Protein AF-0000000069873835 (afdb_homodimer)

Solvent-accessible surface area (backbone atoms only — not comparable to full-atom values): 43179 Å² total; per-residue (Å²): 138,80,84,79,80,76,78,79,78,77,80,77,77,73,76,73,70,79,76,79,77,71,74,72,78,64,67,72,75,80,59,67,90,77,70,44,75,38,48,51,49,34,53,48,50,49,46,29,44,56,59,53,70,48,61,69,36,42,72,52,61,71,57,45,18,66,47,66,53,39,55,59,66,44,43,52,54,20,49,53,50,37,32,75,71,46,34,29,45,75,79,47,94,98,48,64,28,38,58,67,52,55,75,76,68,73,68,68,65,61,78,65,74,54,48,24,38,30,36,38,27,37,47,55,74,77,66,52,52,54,67,56,50,50,43,49,52,54,45,36,53,35,33,42,67,72,53,26,44,70,39,81,40,75,36,58,64,48,79,44,87,80,47,60,68,60,48,52,50,50,46,63,74,48,75,44,66,30,35,36,37,32,69,57,39,68,68,57,46,36,49,38,51,77,67,68,51,57,56,36,25,52,29,59,55,47,84,88,44,60,48,39,20,42,32,66,42,36,30,61,50,30,22,50,51,48,49,55,44,38,76,32,39,47,36,26,39,29,41,38,37,66,71,62,87,39,57,53,54,52,35,25,52,49,18,40,65,66,52,84,56,89,79,51,45,79,42,78,42,67,33,52,84,48,25,68,56,28,45,51,50,57,60,68,54,39,48,79,80,69,55,44,41,34,40,34,26,62,40,62,54,52,42,44,27,51,42,24,36,29,7,52,67,45,38,31,52,18,83,61,34,16,43,37,28,66,39,72,50,69,66,53,65,17,29,35,50,40,54,21,24,22,41,65,60,60,68,62,51,41,32,51,50,50,52,47,51,53,28,53,73,68,70,44,88,67,74,67,43,71,42,80,54,44,81,42,86,48,52,14,59,55,72,46,87,69,74,73,76,80,75,74,76,81,128,134,80,81,77,78,77,74,76,78,76,76,74,74,73,73,72,70,79,76,79,78,73,73,73,74,65,68,72,74,81,60,67,90,76,71,44,75,38,50,51,49,35,53,49,50,49,48,30,44,58,60,52,71,48,63,71,35,42,73,53,61,70,57,45,18,65,48,66,53,40,54,60,68,43,44,52,53,20,50,53,49,36,31,73,70,46,35,29,45,74,80,49,95,98,48,65,27,38,60,69,52,56,76,76,68,74,67,68,66,61,80,64,73,54,48,24,38,31,36,38,27,37,47,55,74,76,66,52,52,53,66,55,50,48,42,49,51,53,46,37,54,36,33,42,68,73,52,27,42,70,41,82,41,76,36,58,62,49,80,46,88,80,48,60,69,60,48,52,52,49,45,62,75,47,75,45,68,30,35,37,37,33,69,57,38,67,67,59,47,36,50,37,51,76,68,67,50,56,55,36,26,52,29,59,55,46,84,88,44,60,49,38,21,42,33,65,44,36,30,62,50,31,23,49,51,49,48,55,44,37,74,30,39,48,37,26,38,31,41,36,37,66,70,63,88,40,59,53,54,52,34,25,52,50,19,37,65,65,53,84,58,89,80,52,44,82,42,78,41,69,33,53,86,48,25,68,57,26,44,50,49,57,61,68,55,39,47,81,78,69,54,44,41,34,41,32,25,62,41,61,53,52,41,43,25,50,42,23,36,29,8,51,66,44,40,29,51,19,84,61,35,17,41,38,28,64,38,70,50,70,68,53,66,18,28,34,50,41,54,21,24,21,44,66,62,59,68,63,52,40,32,50,50,50,52,46,50,51,28,52,72,67,69,43,88,66,73,68,44,69,42,78,55,45,82,42,87,49,53,14,60,55,73,46,86,68,74,75,77,80,75,74,74,81,125

Secondary structure (DSSP, 8-state):
--------------------------------SSS-HHHHHHHHHHHHHHTT-S-SEEPPHHHHHHHHT--HHHHHHHHHHHHHHTSBPPPBTTBPEEB-----S---------EEEEEEESS-GGGS-HHHHHHHHHHHHHHHHTTEEEEEEE-GGGGSS--HHHHHHHHHHS--SEEEEES--HHHHHHHHHTT--EEEESPPPTTT---EEEE-HHHHHHHHHHHHHHTT--EEEEEEESS--HHHHHHHHHHHH---TT-EEEEEEE-SSHHHHHHHHHHT-HHHHT--EEEESSHHHHHHHHHHHHHTT--TTTT-EEEESS--GGGGG-SSPPEEEE--HHHHHHHHHHHHHHHHTT-----EEE-PEEE--SS-----S---------/--------------------------------SSS-HHHHHHHHHHHHHHTT-S-SEEPPHHHHHHHHT--HHHHHHHHHHHHHTTSBPPPBTTBPEEB-----S---------EEEEEEESS-GGGS-HHHHHHHHHHHHHHHHTTEEEEEEE-GGGGSS--HHHHHHHHHHS--SEEEEES--HHHHHHHHHTT--EEEESPPPTTT---EEEE-HHHHHHHHHHHHHHTT--EEEEEEESS--HHHHHHHHHHHH---TT-EEEEEEE-SSHHHHHHHHHHTTHHHHT--EEEESSHHHHHHHHHHHHHTT--TTTT-EEEESS--GGGGG-SSPPEEEE--HHHHHHHHHHHHHHHHTT-----EEE-PEEE--SS-----S---------

pLDDT: mean 78.33, std 22.1, range [21.28, 98.62]

Organism: Akkermansia muciniphila (strain ATCC BAA-835 / DSM 22959 / JCM 33894 / BCRC 81048 / CCUG 64013 / CIP 107961 / Muc) (NCBI:txid349741)

InterPro domains:
  IPR000524 Transcription regulator HTH, GntR [PF00392] (39-90)
  IPR000524 Transcription regulator HTH, GntR [PR00035] (58-72)
  IPR000524 Transcription regulator HTH, GntR [PR00035] (72-88)
  IPR028082 Periplasmic binding protein-like I [SSF53822] (176-373)
  IPR036388 Winged helix-like DNA-binding domain superfamily [G3DSA:1.10.10.10] (29-95)
  IPR036390 Winged helix DNA-binding domain superfamily [SSF46785] (30-90)
  IPR046335 Transcriptional regulator LacI/GalR-like, sensor domain [PF13377] (227-380)

Nearest PDB structures (foldseek):
  4o5a-assembly1_A-2  TM=8.255E-01  e=2.303E-15  Bifidobacterium animalis subsp. lactis DSM 10140
  3jvd-assembly1_A  TM=8.098E-01  e=5.690E-13  Corynebacterium glutamicum
  3jvd-assembly1_B  TM=7.784E-01  e=2.791E-12  Corynebacterium glutamicum
  3k9c-assembly1_A  TM=7.942E-01  e=1.719E-11  Rhodococcus jostii RHA1
  4rkr-assembly2_C  TM=7.669E-01  e=8.432E-11  Arthrobacter sp. FB24

Sequence (790 aa):
MLPKNAERKKHNRQDRLPSEVTRKYDSPMDTQPGETAQSRTVAKLKHRLRSGQFINAMPGERELSKALAAGRGTIRKALAQLQEEGFIAAPDKNRARKIIRTSTSPVQPLPLLEKRVCFLSSVPIRDIPQSIWVELYQLEKALRIEGMALQLVEATWAEKNNPDMRLEKLETEHPGSCWILYRTTEEVQLWFKRKSIPCLVRGVSYPSSNLPYLDTHWEVLAGHAAGYLYQKGHRRIALCIPDSKLRGNRLMEQGFLSFQGEHYTPYVIRMPSDAIKAAQELNRIDLADTGITALISTRSRMLISIISWAATMAKSIPEEISLLSLVHEPYLNHVTPPITSYRSPAEKTTRRLIRMIEALLEHRRISNSLILPELCPGQSISTLNSPPPAFESIKMLPKNAERKKHNRQDRLPSEVTRKYDSPMDTQPGETAQSRTVAKLKHRLRSGQFINAMPGERELSKALAAGRGTIRKALAQLQEEGFIAAPDKNRARKIIRTSTSPVQPLPLLEKRVCFLSSVPIRDIPQSIWVELYQLEKALRIEGMALQLVEATWAEKNNPDMRLEKLETEHPGSCWILYRTTEEVQLWFKRKSIPCLVRGVSYPSSNLPYLDTHWEVLAGHAAGYLYQKGHRRIALCIPDSKLRGNRLMEQGFLSFQGEHYTPYVIRMPSDAIKAAQELNRIDLADTGITALISTRSRMLISIISWAATMAKSIPEEISLLSLVHEPYLNHVTPPITSYRSPAEKTTRRLIRMIEALLEHRRISNSLILPELCPGQSISTLNSPPPAFESIK

Radius of gyration: 30.79 Å; Cα contacts (8 Å, |Δi|>4): 1351; chains: 2; bounding box: 125×90×94 Å

Foldseek 3Di:
DDDDPPDPPPPPPPPPPPDPPPPCVVPPPPPPPPQPLLNVLLVLVLLCLLVCVDPQFDDDLVVSCLLQLHDSVSSVSSVVVCCVVPQWPPDDPPDGIGGGDNDPPPPPPPPLPAAEEEEEDLDPPVPPAPLVVVLVVSLQSNSVSVSHHYHYDYNVCQLDPDCQVVVVVVCVVPVHLEYEAEQGDQNVLQNCQVVVGQYEYAADHDPNNPHAYEEAQQLQLLLVVLVVQVVLQFQEEEEEAEPGPGPSRVSNVNSNVPHDDDSHDYHYQHAYPDLVRRLVSVVVPVCVVRVHQEYEYADPSSVVSVVVSCVVVVHDFNPRYAYEYAEDGPVLCVDPQRHWYWYWPSSNSSSLVSVQVVCSSVVHDDHHYHTYTDTDDTRRHHRDDDNPPPPPPDD/DDPDDPPPPPPVPPVPPPDPPPPCVVPPPPPPPPQPLLNVLLVLVLLCLLVCVDPFFDDDLVVSCLLQLHDSVSSVSSVVVCCVVPQWPPDDPPDGIGGGDNDPPPPPPPVLPAAEEEEEDLDPPVPPAPLVVVLVVSLQSNSVSVSHHYHYDYNVCQLDPDCQVVVVVVCVVPVHLEYEAEQGDQNVLQNCQVVVGQYEYAADHDPNNPHAYEEAQQLQLLLVVLVVQVVLQFQEEEEEAEPGPGPSRVSNVNSNVPHDDDSHDYHYQHAYPDLVRRLVSVVVPVCVVRVHQEYEYADPSSVVSVVVSCVVVVHDFNPRYAYEYAEDGPVLCVDPQRHWYWYWPSSNSSSLVSVQVVCSSVVHDHHHYHTYTDTDDTRRHHRDDDNPPPPDPPD

Structure (mmCIF, N/CA/C/O backbone):
data_AF-0000000069873835-model_v1
#
loop_
_entity.id
_entity.type
_entity.pdbx_description
1 polymer 'Regulatory protein GntR HTH'
#
loop_
_atom_site.group_PDB
_atom_site.id
_atom_site.type_symbol
_atom_site.label_atom_id
_atom_site.label_alt_id
_atom_site.label_comp_id
_atom_site.label_asym_id
_atom_site.label_entity_id
_atom_site.label_seq_id
_atom_site.pdbx_PDB_ins_code
_atom_site.Cartn_x
_atom_site.Cartn_y
_atom_site.Cartn_z
_atom_site.occupancy
_atom_site.B_iso_or_equiv
_atom_site.auth_seq_id
_atom_site.auth_comp_id
_atom_site.auth_asym_id
_atom_site.auth_atom_id
_atom_site.pdbx_PDB_model_num
ATOM 1 N N . MET A 1 1 ? 71.188 -49.031 25.016 1 23.8 1 MET A N 1
ATOM 2 C CA . MET A 1 1 ? 71.062 -47.719 25.672 1 23.8 1 MET A CA 1
ATOM 3 C C . MET A 1 1 ? 70.125 -46.812 24.859 1 23.8 1 MET A C 1
ATOM 5 O O . MET A 1 1 ? 70.438 -46.406 23.75 1 23.8 1 MET A O 1
ATOM 9 N N . LEU A 1 2 ? 68.875 -46.969 24.922 1 25.88 2 LEU A N 1
ATOM 10 C CA . LEU A 1 2 ? 67.688 -46.781 24.078 1 25.88 2 LEU A CA 1
ATOM 11 C C . LEU A 1 2 ? 67.312 -45.281 24 1 25.88 2 LEU A C 1
ATOM 13 O O . LEU A 1 2 ? 67.312 -44.594 25.016 1 25.88 2 LEU A O 1
ATOM 17 N N . PRO A 1 3 ? 67.5 -44.688 22.797 1 26.17 3 PRO A N 1
ATOM 18 C CA . PRO A 1 3 ? 67.438 -43.25 22.516 1 26.17 3 PRO A CA 1
ATOM 19 C C . PRO A 1 3 ? 66.125 -42.625 23.016 1 26.17 3 PRO A C 1
ATOM 21 O O . PRO A 1 3 ? 65.125 -43.344 23.141 1 26.17 3 PRO A O 1
ATOM 24 N N . LYS A 1 4 ? 66.188 -41.531 23.781 1 25.17 4 LYS A N 1
ATOM 25 C CA . LYS A 1 4 ? 65.375 -40.656 24.641 1 25.17 4 LYS A CA 1
ATOM 26 C C . LYS A 1 4 ? 64.25 -40.031 23.859 1 25.17 4 LYS A C 1
ATOM 28 O O . LYS A 1 4 ? 64.5 -39.438 22.797 1 25.17 4 LYS A O 1
ATOM 33 N N . ASN A 1 5 ? 63.062 -40.562 23.906 1 21.28 5 ASN A N 1
ATOM 34 C CA . ASN A 1 5 ? 61.75 -40.344 23.312 1 21.28 5 ASN A CA 1
ATOM 35 C C . ASN A 1 5 ? 61.281 -38.906 23.516 1 21.28 5 ASN A C 1
ATOM 37 O O . ASN A 1 5 ? 61 -38.469 24.641 1 21.28 5 ASN A O 1
ATOM 41 N N . ALA A 1 6 ? 61.969 -37.938 22.844 1 24.22 6 ALA A N 1
ATOM 42 C CA . ALA A 1 6 ? 61.719 -36.531 23 1 24.22 6 ALA A CA 1
ATOM 43 C C . ALA A 1 6 ? 60.25 -36.188 22.812 1 24.22 6 ALA A C 1
ATOM 45 O O . ALA A 1 6 ? 59.656 -36.531 21.797 1 24.22 6 ALA A O 1
ATOM 46 N N . GLU A 1 7 ? 59.5 -36.031 23.828 1 22.53 7 GLU A N 1
ATOM 47 C CA . GLU A 1 7 ? 58.094 -35.719 24.078 1 22.53 7 GLU A CA 1
ATOM 48 C C . GLU A 1 7 ? 57.656 -34.438 23.391 1 22.53 7 GLU A C 1
ATOM 50 O O . GLU A 1 7 ? 58.25 -33.375 23.625 1 22.53 7 GLU A O 1
ATOM 55 N N . ARG A 1 8 ? 57.312 -34.438 22.109 1 22.08 8 ARG A N 1
ATOM 56 C CA . ARG A 1 8 ? 56.875 -33.312 21.281 1 22.08 8 ARG A CA 1
ATOM 57 C C . ARG A 1 8 ? 55.719 -32.562 21.938 1 22.08 8 ARG A C 1
ATOM 59 O O . ARG A 1 8 ? 54.656 -33.125 22.141 1 22.08 8 ARG A O 1
ATOM 66 N N . LYS A 1 9 ? 55.938 -31.625 22.781 1 22.55 9 LYS A N 1
ATOM 67 C CA . LYS A 1 9 ? 55.031 -30.688 23.438 1 22.55 9 LYS A CA 1
ATOM 68 C C . LYS A 1 9 ? 54.188 -29.938 22.422 1 22.55 9 LYS A C 1
ATOM 70 O O . LYS A 1 9 ? 54.688 -29.156 21.625 1 22.55 9 LYS A O 1
ATOM 75 N N . LYS A 1 10 ? 53.25 -30.562 21.703 1 22.41 10 LYS A N 1
ATOM 76 C CA . LYS A 1 10 ? 52.344 -29.922 20.734 1 22.41 10 LYS A CA 1
ATOM 77 C C . LYS A 1 10 ? 51.656 -28.734 21.359 1 22.41 10 LYS A C 1
ATOM 79 O O . LYS A 1 10 ? 50.969 -28.859 22.391 1 22.41 10 LYS A O 1
ATOM 84 N N . HIS A 1 11 ? 52.219 -27.516 21.312 1 22.06 11 HIS A N 1
ATOM 85 C CA . HIS A 1 11 ? 51.688 -26.219 21.719 1 22.06 11 HIS A CA 1
ATOM 86 C C . HIS A 1 11 ? 50.312 -25.969 21.109 1 22.06 11 HIS A C 1
ATOM 88 O O . HIS A 1 11 ? 50.125 -26.078 19.906 1 22.06 11 HIS A O 1
ATOM 94 N N . ASN A 1 12 ? 49.219 -26.344 21.75 1 22.05 12 ASN A N 1
ATOM 95 C CA . ASN A 1 12 ? 47.781 -26.125 21.516 1 22.05 12 ASN A CA 1
ATOM 96 C C . ASN A 1 12 ? 47.5 -24.641 21.266 1 22.05 12 ASN A C 1
ATOM 98 O O . ASN A 1 12 ? 47.375 -23.859 22.219 1 22.05 12 ASN A O 1
ATOM 102 N N . ARG A 1 13 ? 48.156 -23.969 20.312 1 22.58 13 ARG A N 1
ATOM 103 C CA . ARG A 1 13 ? 47.844 -22.547 20.109 1 22.58 13 ARG A CA 1
ATOM 104 C C . ARG A 1 13 ? 46.344 -22.344 19.906 1 22.58 13 ARG A C 1
ATOM 106 O O . ARG A 1 13 ? 45.75 -22.859 18.969 1 22.58 13 ARG A O 1
ATOM 113 N N . GLN A 1 14 ? 45.594 -22.281 20.984 1 22.89 14 GLN A N 1
ATOM 114 C CA . GLN A 1 14 ? 44.219 -21.859 21.062 1 22.89 14 GLN A CA 1
ATOM 115 C C . GLN A 1 14 ? 43.969 -20.578 20.266 1 22.89 14 GLN A C 1
ATOM 117 O O . GLN A 1 14 ? 44.5 -19.516 20.609 1 22.89 14 GLN A O 1
ATOM 122 N N . ASP A 1 15 ? 43.938 -20.609 18.969 1 24.06 15 ASP A N 1
ATOM 123 C CA . ASP A 1 15 ? 43.688 -19.453 18.109 1 24.06 15 ASP A CA 1
ATOM 124 C C . ASP A 1 15 ? 42.5 -18.656 18.609 1 24.06 15 ASP A C 1
ATOM 126 O O . ASP A 1 15 ? 41.375 -19.156 18.641 1 24.06 15 ASP A O 1
ATOM 130 N N . ARG A 1 16 ? 42.656 -17.781 19.641 1 25.89 16 ARG A N 1
ATOM 131 C CA . ARG A 1 16 ? 41.688 -16.812 20.141 1 25.89 16 ARG A CA 1
ATOM 132 C C . ARG A 1 16 ? 41 -16.094 19 1 25.89 16 ARG A C 1
ATOM 134 O O . ARG A 1 16 ? 41.656 -15.469 18.156 1 25.89 16 ARG A O 1
ATOM 141 N N . LEU A 1 17 ? 39.906 -16.688 18.578 1 26.19 17 LEU A N 1
ATOM 142 C CA . LEU A 1 17 ? 39.031 -16.031 17.625 1 26.19 17 LEU A CA 1
ATOM 143 C C . LEU A 1 17 ? 38.906 -14.539 17.938 1 26.19 17 LEU A C 1
ATOM 145 O O . LEU A 1 17 ? 38.75 -14.156 19.094 1 26.19 17 LEU A O 1
ATOM 149 N N . PRO A 1 18 ? 39.5 -13.672 17.031 1 24.95 18 PRO A N 1
ATOM 150 C CA . PRO A 1 18 ? 39.469 -12.242 17.328 1 24.95 18 PRO A CA 1
ATOM 151 C C . PRO A 1 18 ? 38.125 -11.781 17.922 1 24.95 18 PRO A C 1
ATOM 153 O O . PRO A 1 18 ? 37.094 -12.406 17.672 1 24.95 18 PRO A O 1
ATOM 156 N N . SER A 1 19 ? 38.188 -11.102 19.047 1 25.31 19 SER A N 1
ATOM 157 C CA . SER A 1 19 ? 37.219 -10.352 19.844 1 25.31 19 SER A CA 1
ATOM 158 C C . SER A 1 19 ? 36.25 -9.586 18.953 1 25.31 19 SER A C 1
ATOM 160 O O . SER A 1 19 ? 36.625 -9.078 17.891 1 25.31 19 SER A O 1
ATOM 162 N N . GLU A 1 20 ? 35 -9.953 19.016 1 25.39 20 GLU A N 1
ATOM 163 C CA . GLU A 1 20 ? 33.781 -9.391 18.484 1 25.39 20 GLU A CA 1
ATOM 164 C C . GLU A 1 20 ? 33.75 -7.867 18.625 1 25.39 20 GLU A C 1
ATOM 166 O O . GLU A 1 20 ? 33.75 -7.348 19.75 1 25.39 20 GLU A O 1
ATOM 171 N N . VAL A 1 21 ? 34.594 -7.117 17.875 1 24.97 21 VAL A N 1
ATOM 172 C CA . VAL A 1 21 ? 34.531 -5.66 17.938 1 24.97 21 VAL A CA 1
ATOM 173 C C . VAL A 1 21 ? 33.094 -5.199 17.969 1 24.97 21 VAL A C 1
ATOM 175 O O . VAL A 1 21 ? 32.344 -5.41 17 1 24.97 21 VAL A O 1
ATOM 178 N N . THR A 1 22 ? 32.469 -5.148 19.031 1 25.33 22 THR A N 1
ATOM 179 C CA . THR A 1 22 ? 31.25 -4.441 19.375 1 25.33 22 THR A CA 1
ATOM 180 C C . THR A 1 22 ? 31.297 -2.998 18.891 1 25.33 22 THR A C 1
ATOM 182 O O . THR A 1 22 ? 31.891 -2.135 19.531 1 25.33 22 THR A O 1
ATOM 185 N N . ARG A 1 23 ? 31.766 -2.707 17.703 1 25.61 23 ARG A N 1
ATOM 186 C CA . ARG A 1 23 ? 31.719 -1.276 17.422 1 25.61 23 ARG A CA 1
ATOM 187 C C . ARG A 1 23 ? 30.359 -0.695 17.75 1 25.61 23 ARG A C 1
ATOM 189 O O . ARG A 1 23 ? 29.344 -1.109 17.188 1 25.61 23 ARG A O 1
ATOM 196 N N . LYS A 1 24 ? 30.234 -0.211 18.969 1 28.06 24 LYS A N 1
ATOM 197 C CA . LYS A 1 24 ? 29.25 0.738 19.484 1 28.06 24 LYS A CA 1
ATOM 198 C C . LYS A 1 24 ? 29.078 1.917 18.531 1 28.06 24 LYS A C 1
ATOM 200 O O . LYS A 1 24 ? 29.906 2.826 18.5 1 28.06 24 LYS A O 1
ATOM 205 N N . TYR A 1 25 ? 28.906 1.666 17.344 1 26.97 25 TYR A N 1
ATOM 206 C CA . TYR A 1 25 ? 28.641 2.801 16.469 1 26.97 25 TYR A CA 1
ATOM 207 C C . TYR A 1 25 ? 27.578 3.723 17.062 1 26.97 25 TYR A C 1
ATOM 209 O O . TYR A 1 25 ? 26.438 3.75 16.594 1 26.97 25 TYR A O 1
ATOM 217 N N . ASP A 1 26 ? 27.422 3.648 18.391 1 27.84 26 ASP A N 1
ATOM 218 C CA . ASP A 1 26 ? 26.5 4.625 18.984 1 27.84 26 ASP A CA 1
ATOM 219 C C . ASP A 1 26 ? 26.984 6.051 18.719 1 27.84 26 ASP A C 1
ATOM 221 O O . ASP A 1 26 ? 27.812 6.582 19.453 1 27.84 26 ASP A O 1
ATOM 225 N N . SER A 1 27 ? 27.531 6.328 17.609 1 27.83 27 SER A N 1
ATOM 226 C CA . SER A 1 27 ? 28.016 7.703 17.656 1 27.83 27 SER A CA 1
ATOM 227 C C . SER A 1 27 ? 26.953 8.648 18.219 1 27.83 27 SER A C 1
ATOM 229 O O . SER A 1 27 ? 25.781 8.586 17.844 1 27.83 27 SER A O 1
ATOM 231 N N . PRO A 1 28 ? 27.266 9.266 19.328 1 29.06 28 PRO A N 1
ATOM 232 C CA . PRO A 1 28 ? 26.422 10.297 19.953 1 29.06 28 PRO A CA 1
ATOM 233 C C . PRO A 1 28 ? 25.984 11.359 18.953 1 29.06 28 PRO A C 1
ATOM 235 O O . PRO A 1 28 ? 26.766 11.789 18.094 1 29.06 28 PRO A O 1
ATOM 238 N N . MET A 1 29 ? 24.891 11.234 18.344 1 30.59 29 MET A N 1
ATOM 239 C CA . MET A 1 29 ? 24.344 12.375 17.609 1 30.59 29 MET A CA 1
ATOM 240 C C . MET A 1 29 ? 24.828 13.688 18.219 1 30.59 29 MET A C 1
ATOM 242 O O . MET A 1 29 ? 24.625 13.938 19.406 1 30.59 29 MET A O 1
ATOM 246 N N . ASP A 1 30 ? 25.922 14.086 17.859 1 29.19 30 ASP A N 1
ATOM 247 C CA . ASP A 1 30 ? 26.5 15.367 18.25 1 29.19 30 ASP A CA 1
ATOM 248 C C . ASP A 1 30 ? 25.438 16.453 18.344 1 29.19 30 ASP A C 1
ATOM 250 O O . ASP A 1 30 ? 24.844 16.844 17.344 1 29.19 30 ASP A O 1
ATOM 254 N N . THR A 1 31 ? 24.625 16.375 19.469 1 32.31 31 THR A N 1
ATOM 255 C CA . THR A 1 31 ? 23.734 17.406 20 1 32.31 31 THR A CA 1
ATOM 256 C C . THR A 1 31 ? 24.406 18.781 19.969 1 32.31 31 THR A C 1
ATOM 258 O O . THR A 1 31 ? 25.531 18.938 20.453 1 32.31 31 THR A O 1
ATOM 261 N N . GLN A 1 32 ? 24.438 19.484 19 1 31.25 32 GLN A N 1
ATOM 262 C CA . GLN A 1 32 ? 24.969 20.797 19.375 1 31.25 32 GLN A CA 1
ATOM 263 C C . GLN A 1 32 ? 24.734 21.078 20.844 1 31.25 32 GLN A C 1
ATOM 265 O O . GLN A 1 32 ? 23.797 20.547 21.453 1 31.25 32 GLN A O 1
ATOM 270 N N . PRO A 1 33 ? 25.656 21.703 21.688 1 35.97 33 PRO A N 1
ATOM 271 C CA . PRO A 1 33 ? 25.719 21.75 23.156 1 35.97 33 PRO A CA 1
ATOM 272 C C . PRO A 1 33 ? 24.328 21.828 23.797 1 35.97 33 PRO A C 1
ATOM 274 O O . PRO A 1 33 ? 24.094 21.203 24.828 1 35.97 33 PRO A O 1
ATOM 277 N N . GLY A 1 34 ? 23.406 22.906 23.609 1 39.69 34 GLY A N 1
ATOM 278 C CA . GLY A 1 34 ? 22.438 23.344 24.594 1 39.69 34 GLY A CA 1
ATOM 279 C C . GLY A 1 34 ? 21.188 22.484 24.609 1 39.69 34 GLY A C 1
ATOM 280 O O . GLY A 1 34 ? 20.734 22.078 25.688 1 39.69 34 GLY A O 1
ATOM 281 N N . GLU A 1 35 ? 20.281 22.484 23.547 1 47.75 35 GLU A N 1
ATOM 282 C CA . GLU A 1 35 ? 18.969 21.938 23.859 1 47.75 35 GLU A CA 1
ATOM 283 C C . GLU A 1 35 ? 18.969 20.422 23.797 1 47.75 35 GLU A C 1
ATOM 285 O O . GLU A 1 35 ? 19.312 19.828 22.766 1 47.75 35 GLU A O 1
ATOM 290 N N . THR A 1 36 ? 19.172 19.719 24.906 1 59.31 36 THR A N 1
ATOM 291 C CA . THR A 1 36 ? 19.109 18.266 25.125 1 59.31 36 THR A CA 1
ATOM 292 C C . THR A 1 36 ? 17.859 17.688 24.453 1 59.31 36 THR A C 1
ATOM 294 O O . THR A 1 36 ? 16.922 18.406 24.141 1 59.31 36 THR A O 1
ATOM 297 N N . ALA A 1 37 ? 17.953 16.438 23.922 1 63.19 37 ALA A N 1
ATOM 298 C CA . ALA A 1 37 ? 16.781 15.711 23.438 1 63.19 37 ALA A CA 1
ATOM 299 C C . ALA A 1 37 ? 15.57 15.977 24.312 1 63.19 37 ALA A C 1
ATOM 301 O O . ALA A 1 37 ? 14.453 16.109 23.812 1 63.19 37 ALA A O 1
ATOM 302 N N . GLN A 1 38 ? 15.891 16.094 25.547 1 68.75 38 GLN A N 1
ATOM 303 C CA . GLN A 1 38 ? 14.828 16.359 26.516 1 68.75 38 GLN A CA 1
ATOM 304 C C . GLN A 1 38 ? 14.227 17.75 26.312 1 68.75 38 GLN A C 1
ATOM 306 O O . GLN A 1 38 ? 13.008 17.906 26.266 1 68.75 38 GLN A O 1
ATOM 311 N N . SER A 1 39 ? 15.117 18.672 26.078 1 68.81 39 SER A N 1
ATOM 312 C CA . SER A 1 39 ? 14.648 20.047 25.938 1 68.81 39 SER A CA 1
ATOM 313 C C . SER A 1 39 ? 13.836 20.219 24.672 1 68.81 39 SER A C 1
ATOM 315 O O . SER A 1 39 ? 12.82 20.922 24.672 1 68.81 39 SER A O 1
ATOM 317 N N . ARG A 1 40 ? 14.234 19.594 23.75 1 67.56 40 ARG A N 1
ATOM 318 C CA . ARG A 1 40 ? 13.5 19.641 22.484 1 67.56 40 ARG A CA 1
ATOM 319 C C . ARG A 1 40 ? 12.125 19 22.609 1 67.56 40 ARG A C 1
ATOM 321 O O . ARG A 1 40 ? 11.141 19.516 22.078 1 67.56 40 ARG A O 1
ATOM 328 N N . THR A 1 41 ? 12.133 17.859 23.203 1 76.12 41 THR A N 1
ATOM 329 C CA . THR A 1 41 ? 10.867 17.156 23.422 1 76.12 41 THR A CA 1
ATOM 330 C C . THR A 1 41 ? 9.922 17.984 24.266 1 76.12 41 THR A C 1
ATOM 332 O O . THR A 1 41 ? 8.719 18.047 23.984 1 76.12 41 THR A O 1
ATOM 335 N N . VAL A 1 42 ? 10.469 18.703 25.266 1 75 42 VAL A N 1
ATOM 336 C CA . VAL A 1 42 ? 9.656 19.547 26.125 1 75 42 VAL A CA 1
ATOM 337 C C . VAL A 1 42 ? 9.055 20.688 25.312 1 75 42 VAL A C 1
ATOM 339 O O . VAL A 1 42 ? 7.859 20.984 25.422 1 75 42 VAL A O 1
ATOM 342 N N . ALA A 1 43 ? 9.875 21.234 24.5 1 67.19 43 ALA A N 1
ATOM 343 C CA . ALA A 1 43 ? 9.398 22.344 23.672 1 67.19 43 ALA A CA 1
ATOM 344 C C . ALA A 1 43 ? 8.281 21.906 22.734 1 67.19 43 ALA A C 1
ATOM 346 O O . ALA A 1 43 ? 7.281 22.609 22.578 1 67.19 43 ALA A O 1
ATOM 347 N N . LYS A 1 44 ? 8.484 20.766 22.234 1 69.81 44 LYS A N 1
ATOM 348 C CA . LYS A 1 44 ? 7.477 20.219 21.328 1 69.81 44 LYS A CA 1
ATOM 349 C C . LYS A 1 44 ? 6.164 19.953 22.062 1 69.81 44 LYS A C 1
ATOM 351 O O . LYS A 1 44 ? 5.09 20.266 21.562 1 69.81 44 LYS A O 1
ATOM 356 N N . LEU A 1 45 ? 6.242 19.375 23.203 1 74.25 45 LEU A N 1
ATOM 357 C CA . LEU A 1 45 ? 5.062 19.047 24 1 74.25 45 LEU A CA 1
ATOM 358 C C . LEU A 1 45 ? 4.34 20.312 24.453 1 74.25 45 LEU A C 1
ATOM 360 O O . LEU A 1 45 ? 3.107 20.375 24.438 1 74.25 45 LEU A O 1
ATOM 364 N N . LYS A 1 46 ? 5.105 21.328 24.766 1 68.69 46 LYS A N 1
ATOM 365 C CA . LYS A 1 46 ? 4.508 22.609 25.156 1 68.69 46 LYS A CA 1
ATOM 366 C C . LYS A 1 46 ? 3.75 23.234 23.984 1 68.69 46 LYS A C 1
ATOM 368 O O . LYS A 1 46 ? 2.654 23.766 24.172 1 68.69 46 LYS A O 1
ATOM 373 N N . HIS A 1 47 ? 4.402 23.078 22.906 1 63.91 47 HIS A N 1
ATOM 374 C CA . HIS A 1 47 ? 3.734 23.594 21.719 1 63.91 47 HIS A CA 1
ATOM 375 C C . HIS A 1 47 ? 2.408 22.891 21.469 1 63.91 47 HIS A C 1
ATOM 377 O O . HIS A 1 47 ? 1.404 23.531 21.156 1 63.91 47 HIS A O 1
ATOM 383 N N . ARG A 1 48 ? 2.494 21.594 21.734 1 64.56 48 ARG A N 1
ATOM 384 C CA . ARG A 1 48 ? 1.289 20.797 21.531 1 64.56 48 ARG A CA 1
ATOM 385 C C . ARG A 1 48 ? 0.224 21.141 22.562 1 64.56 48 ARG A C 1
ATOM 387 O O . ARG A 1 48 ? -0.966 21.188 22.25 1 64.56 48 ARG A O 1
ATOM 394 N N . LEU A 1 49 ? 0.608 21.359 23.719 1 66.12 49 LEU A N 1
ATOM 395 C CA . LEU A 1 49 ? -0.292 21.734 24.797 1 66.12 49 LEU A CA 1
ATOM 396 C C . LEU A 1 49 ? -0.916 23.109 24.547 1 66.12 49 LEU A C 1
ATOM 398 O O . LEU A 1 49 ? -2.125 23.281 24.703 1 66.12 49 LEU A O 1
ATOM 402 N N . ARG A 1 50 ? -0.056 23.906 23.938 1 60.12 50 ARG A N 1
ATOM 403 C CA . ARG A 1 50 ? -0.497 25.281 23.719 1 60.12 50 ARG A CA 1
ATOM 404 C C . ARG A 1 50 ? -1.398 25.375 22.484 1 60.12 50 ARG A C 1
ATOM 406 O O . ARG A 1 50 ? -2.299 26.203 22.438 1 60.12 50 ARG A O 1
ATOM 413 N N . SER A 1 51 ? -1.04 24.484 21.578 1 52.44 51 SER A N 1
ATOM 414 C CA . SER A 1 51 ? -1.802 24.5 20.328 1 52.44 51 SER A CA 1
ATOM 415 C C . SER A 1 51 ? -3.129 23.766 20.484 1 52.44 51 SER A C 1
ATOM 417 O O . SER A 1 51 ? -3.928 23.719 19.547 1 52.44 51 SER A O 1
ATOM 419 N N . GLY A 1 52 ? -3.336 23.203 21.625 1 51.88 52 GLY A N 1
ATOM 420 C CA . GLY A 1 52 ? -4.586 22.516 21.906 1 51.88 52 GLY A CA 1
ATOM 421 C C . GLY A 1 52 ? -4.656 21.125 21.312 1 51.88 52 GLY A C 1
ATOM 422 O O . GLY A 1 52 ? -5.742 20.562 21.141 1 51.88 52 GLY A O 1
ATOM 423 N N . GLN A 1 53 ? -3.49 20.625 20.969 1 56.09 53 GLN A N 1
ATOM 424 C CA . GLN A 1 53 ? -3.482 19.312 20.344 1 56.09 53 GLN A CA 1
ATOM 425 C C . GLN A 1 53 ? -3.814 18.219 21.359 1 56.09 53 GLN A C 1
ATOM 427 O O . GLN A 1 53 ? -4.32 17.156 20.984 1 56.09 53 GLN A O 1
ATOM 432 N N . PHE A 1 54 ? -3.451 18.438 22.562 1 59.16 54 PHE A N 1
ATOM 433 C CA . PHE A 1 54 ? -3.814 17.516 23.641 1 59.16 54 PHE A CA 1
ATOM 434 C C . PHE A 1 54 ? -5.051 18.016 24.375 1 59.16 54 PHE A C 1
ATOM 436 O O . PHE A 1 54 ? -5.07 19.141 24.875 1 59.16 54 PHE A O 1
ATOM 443 N N . ILE A 1 55 ? -6.223 17.297 24.062 1 50.97 55 ILE A N 1
ATOM 444 C CA . ILE A 1 55 ? -7.449 17.703 24.734 1 50.97 55 ILE A CA 1
ATOM 445 C C . ILE A 1 55 ? -7.637 16.906 26.016 1 50.97 55 ILE A C 1
ATOM 447 O O . ILE A 1 55 ? -7.688 15.672 25.984 1 50.97 55 ILE A O 1
ATOM 451 N N . ASN A 1 56 ? -7.742 17.531 27.141 1 56.91 56 ASN A N 1
ATOM 452 C CA . ASN A 1 56 ? -8.094 17.094 28.484 1 56.91 56 ASN A CA 1
ATOM 453 C C . ASN A 1 56 ? -6.996 16.234 29.094 1 56.91 56 ASN A C 1
ATOM 455 O O . ASN A 1 56 ? -6.629 16.422 30.25 1 56.91 56 ASN A O 1
ATOM 459 N N . ALA A 1 57 ? -6.402 15.227 28.172 1 65.56 57 ALA A N 1
ATOM 460 C CA . ALA A 1 57 ? -5.406 14.336 28.766 1 65.56 57 ALA A CA 1
ATOM 461 C C . ALA A 1 57 ? -4.234 14.117 27.812 1 65.56 57 ALA A C 1
ATOM 463 O O . ALA A 1 57 ? -4.398 14.164 26.594 1 65.56 57 ALA A O 1
ATOM 464 N N . MET A 1 58 ? -3.092 14.094 28.375 1 73.44 58 MET A N 1
ATOM 465 C CA . MET A 1 58 ? -1.859 13.805 27.656 1 73.44 58 MET A CA 1
ATOM 466 C C . MET A 1 58 ? -1.84 12.352 27.188 1 73.44 58 MET A C 1
ATOM 468 O O . MET A 1 58 ? -2.127 11.438 27.953 1 73.44 58 MET A O 1
ATOM 472 N N . PRO A 1 59 ? -1.56 12.164 25.922 1 71.75 59 PRO A N 1
ATOM 473 C CA . PRO A 1 59 ? -1.367 10.781 25.484 1 71.75 59 PRO A CA 1
ATOM 474 C C . PRO A 1 59 ? -0.312 10.039 26.297 1 71.75 59 PRO A C 1
ATOM 476 O O . PRO A 1 59 ? 0.526 10.672 26.938 1 71.75 59 PRO A O 1
ATOM 479 N N . GLY A 1 60 ? -0.472 8.703 26.266 1 76.19 60 GLY A N 1
ATOM 480 C CA . GLY A 1 60 ? 0.487 7.883 27 1 76.19 60 GLY A CA 1
ATOM 481 C C . GLY A 1 60 ? 1.894 7.977 26.438 1 76.19 60 GLY A C 1
ATOM 482 O O . GLY A 1 60 ? 2.098 8.492 25.328 1 76.19 60 GLY A O 1
ATOM 483 N N . GLU A 1 61 ? 2.873 7.535 27.219 1 77.81 61 GLU A N 1
ATOM 484 C CA . GLU A 1 61 ? 4.289 7.613 26.859 1 77.81 61 GLU A CA 1
ATOM 485 C C . GLU A 1 61 ? 4.574 6.883 25.547 1 77.81 61 GLU A C 1
ATOM 487 O O . GLU A 1 61 ? 5.344 7.367 24.719 1 77.81 61 GLU A O 1
ATOM 492 N N . ARG A 1 62 ? 3.906 5.762 25.406 1 68.94 62 ARG A N 1
ATOM 493 C CA . ARG A 1 62 ? 4.121 4.98 24.203 1 68.94 62 ARG A CA 1
ATOM 494 C C . ARG A 1 62 ? 3.629 5.738 22.969 1 68.94 62 ARG A C 1
ATOM 496 O O . ARG A 1 62 ? 4.316 5.785 21.953 1 68.94 62 ARG A O 1
ATOM 503 N N . GLU A 1 63 ? 2.51 6.309 23.125 1 70.94 63 GLU A N 1
ATOM 504 C CA . GLU A 1 63 ? 1.924 7.066 22.016 1 70.94 63 GLU A CA 1
ATOM 505 C C . GLU A 1 63 ? 2.748 8.312 21.703 1 70.94 63 GLU A C 1
ATOM 507 O O . GLU A 1 63 ? 2.947 8.656 20.547 1 70.94 63 GLU A O 1
ATOM 512 N N . LEU A 1 64 ? 3.207 8.953 22.703 1 73.44 64 LEU A N 1
ATOM 513 C CA . LEU A 1 64 ? 4.012 10.156 22.531 1 73.44 64 LEU A CA 1
ATOM 514 C C . LEU A 1 64 ? 5.355 9.828 21.891 1 73.44 64 LEU A C 1
ATOM 516 O O . LEU A 1 64 ? 5.859 10.586 21.062 1 73.44 64 LEU A O 1
ATOM 520 N N . SER A 1 65 ? 5.918 8.688 22.219 1 74.44 65 SER A N 1
ATOM 521 C CA . SER A 1 65 ? 7.188 8.242 21.641 1 74.44 65 SER A CA 1
ATOM 522 C C . SER A 1 65 ? 7.082 8.055 20.141 1 74.44 65 SER A C 1
ATOM 524 O O . SER A 1 65 ? 7.938 8.516 19.391 1 74.44 65 SER A O 1
ATOM 526 N N . LYS A 1 66 ? 6.02 7.484 19.828 1 63.06 66 LYS A N 1
ATOM 527 C CA . LYS A 1 66 ? 5.773 7.254 18.406 1 63.06 66 LYS A CA 1
ATOM 528 C C . LYS A 1 66 ? 5.543 8.57 17.672 1 63.06 66 LYS A C 1
ATOM 530 O O . LYS A 1 66 ? 6.117 8.797 16.594 1 63.06 66 LYS A O 1
ATOM 535 N N . ALA A 1 67 ? 4.777 9.398 18.359 1 62.47 67 ALA A N 1
ATOM 536 C CA . ALA A 1 67 ? 4.355 10.633 17.719 1 62.47 67 ALA A CA 1
ATOM 537 C C . ALA A 1 67 ? 5.52 11.617 17.578 1 62.47 67 ALA A C 1
ATOM 539 O O . ALA A 1 67 ? 5.602 12.375 16.609 1 62.47 67 ALA A O 1
ATOM 540 N N . LEU A 1 68 ? 6.434 11.594 18.594 1 63.25 68 LEU A N 1
ATOM 541 C CA . LEU A 1 68 ? 7.484 12.602 18.672 1 63.25 68 LEU A CA 1
ATOM 542 C C . LEU A 1 68 ? 8.828 12.023 18.25 1 63.25 68 LEU A C 1
ATOM 544 O O . LEU A 1 68 ? 9.844 12.719 18.281 1 63.25 68 LEU A O 1
ATOM 548 N N . ALA A 1 69 ? 8.742 10.781 17.812 1 60 69 ALA A N 1
ATOM 549 C CA . ALA A 1 69 ? 9.953 10.078 17.406 1 60 69 ALA A CA 1
ATOM 550 C C . ALA A 1 69 ? 11.07 10.258 18.422 1 60 69 ALA A C 1
ATOM 552 O O . ALA A 1 69 ? 12.203 10.586 18.062 1 60 69 ALA A O 1
ATOM 553 N N . ALA A 1 70 ? 10.703 10.117 19.672 1 66.25 70 ALA A N 1
ATOM 554 C CA . ALA A 1 70 ? 11.648 10.18 20.781 1 66.25 70 ALA A CA 1
ATOM 555 C C . ALA A 1 70 ? 11.547 8.945 21.672 1 66.25 70 ALA A C 1
ATOM 557 O O . ALA A 1 70 ? 10.469 8.359 21.812 1 66.25 70 ALA A O 1
ATOM 558 N N . GLY A 1 71 ? 12.664 8.469 22.125 1 68.62 71 GLY A N 1
ATOM 559 C CA . GLY A 1 71 ? 12.672 7.316 23.016 1 68.62 71 GLY A CA 1
ATOM 560 C C . GLY A 1 71 ? 11.797 7.504 24.25 1 68.62 71 GLY A C 1
ATOM 561 O O . GLY A 1 71 ? 11.562 8.633 24.672 1 68.62 71 GLY A O 1
ATOM 562 N N . ARG A 1 72 ? 11.352 6.336 24.797 1 76.5 72 ARG A N 1
ATOM 563 C CA . ARG A 1 72 ? 10.469 6.379 25.953 1 76.5 72 ARG A CA 1
ATOM 564 C C . ARG A 1 72 ? 11.148 7.082 27.125 1 76.5 72 ARG A C 1
ATOM 566 O O . ARG A 1 72 ? 10.492 7.793 27.891 1 76.5 72 ARG A O 1
ATOM 573 N N . GLY A 1 73 ? 12.445 6.891 27.234 1 80.25 73 GLY A N 1
ATOM 574 C CA . GLY A 1 73 ? 13.188 7.555 28.297 1 80.25 73 GLY A CA 1
ATOM 575 C C . GLY A 1 73 ? 13.172 9.062 28.172 1 80.25 73 GLY A C 1
ATOM 576 O O . GLY A 1 73 ? 12.969 9.766 29.172 1 80.25 73 GLY A O 1
ATOM 577 N N . THR A 1 74 ? 13.328 9.523 27.047 1 78.94 74 THR A N 1
ATOM 578 C CA . THR A 1 74 ? 13.312 10.953 26.75 1 78.94 74 THR A CA 1
ATOM 579 C C . THR A 1 74 ? 11.922 11.539 27 1 78.94 74 THR A C 1
ATOM 581 O O . THR A 1 74 ? 11.797 12.617 27.594 1 78.94 74 THR A O 1
ATOM 584 N N . ILE A 1 75 ? 10.922 10.766 26.594 1 82.88 75 ILE A N 1
ATOM 585 C CA . ILE A 1 75 ? 9.539 11.203 26.797 1 82.88 75 ILE A CA 1
ATOM 586 C C . ILE A 1 75 ? 9.25 11.336 28.281 1 82.88 75 ILE A C 1
ATOM 588 O O . ILE A 1 75 ? 8.664 12.328 28.719 1 82.88 75 ILE A O 1
ATOM 592 N N . ARG A 1 76 ? 9.688 10.336 29.047 1 82.5 76 ARG A N 1
ATOM 593 C CA . ARG A 1 76 ? 9.453 10.328 30.484 1 82.5 76 ARG A CA 1
ATOM 594 C C . ARG A 1 76 ? 10.086 11.547 31.156 1 82.5 76 ARG A C 1
ATOM 596 O O . ARG A 1 76 ? 9.461 12.188 32 1 82.5 76 ARG A O 1
ATOM 603 N N . LYS A 1 77 ? 11.289 11.852 30.734 1 83.25 77 LYS A N 1
ATOM 604 C CA . LYS A 1 77 ? 12 13.008 31.281 1 83.25 77 LYS A CA 1
ATOM 605 C C . LYS A 1 77 ? 11.297 14.312 30.906 1 83.25 77 LYS A C 1
ATOM 607 O O . LYS A 1 77 ? 11.188 15.219 31.734 1 83.25 77 LYS A O 1
ATOM 612 N N . ALA A 1 78 ? 10.828 14.344 29.781 1 85 78 ALA A N 1
ATOM 613 C CA . ALA A 1 78 ? 10.133 15.531 29.312 1 85 78 ALA A CA 1
ATOM 614 C C . ALA A 1 78 ? 8.82 15.742 30.062 1 85 78 ALA A C 1
ATOM 616 O O . ALA A 1 78 ? 8.492 16.859 30.453 1 85 78 ALA A O 1
ATOM 617 N N . LEU A 1 79 ? 8.094 14.688 30.266 1 84.31 79 LEU A N 1
ATOM 618 C CA . LEU A 1 79 ? 6.82 14.758 30.969 1 84.31 79 LEU A CA 1
ATOM 619 C C . LEU A 1 79 ? 7.035 15.188 32.438 1 84.31 79 LEU A C 1
ATOM 621 O O . LEU A 1 79 ? 6.234 15.938 32.969 1 84.31 79 LEU A O 1
ATOM 625 N N . ALA A 1 80 ? 8.094 14.672 33 1 83.25 80 ALA A N 1
ATOM 626 C CA . ALA A 1 80 ? 8.438 15.07 34.375 1 83.25 80 ALA A CA 1
ATOM 627 C C . ALA A 1 80 ? 8.703 16.578 34.438 1 83.25 80 ALA A C 1
ATOM 629 O O . ALA A 1 80 ? 8.266 17.234 35.406 1 83.25 80 ALA A O 1
ATOM 630 N N . GLN A 1 81 ? 9.336 17.047 33.438 1 81.88 81 GLN A N 1
ATOM 631 C CA . GLN A 1 81 ? 9.617 18.484 33.406 1 81.88 81 GLN A CA 1
ATOM 632 C C . GLN A 1 81 ? 8.336 19.297 33.219 1 81.88 81 GLN A C 1
ATOM 634 O O . GLN A 1 81 ? 8.148 20.312 33.875 1 81.88 81 GLN A O 1
ATOM 639 N N . LEU A 1 82 ? 7.484 18.875 32.406 1 81.5 82 LEU A N 1
ATOM 640 C CA . LEU A 1 82 ? 6.207 19.547 32.188 1 81.5 82 LEU A CA 1
ATOM 641 C C . LEU A 1 82 ? 5.375 19.562 33.469 1 81.5 82 LEU A C 1
ATOM 643 O O . LEU A 1 82 ? 4.68 20.531 33.75 1 81.5 82 LEU A O 1
ATOM 647 N N . GLN A 1 83 ? 5.457 18.469 34.125 1 82.12 83 GLN A N 1
ATOM 648 C CA . GLN A 1 83 ? 4.766 18.359 35.375 1 82.12 83 GLN A CA 1
ATOM 649 C C . GLN A 1 83 ? 5.305 19.375 36.406 1 82.12 83 GLN A C 1
ATOM 651 O O . GLN A 1 83 ? 4.531 20.062 37.062 1 82.12 83 GLN A O 1
ATOM 656 N N . GLU A 1 84 ? 6.586 19.438 36.406 1 80.31 84 GLU A N 1
ATOM 657 C CA . GLU A 1 84 ? 7.246 20.375 37.312 1 80.31 84 GLU A CA 1
ATOM 658 C C . GLU A 1 84 ? 6.879 21.812 36.969 1 80.31 84 GLU A C 1
ATOM 660 O O . GLU A 1 84 ? 6.738 22.656 37.875 1 80.31 84 GLU A O 1
ATOM 665 N N . GLU A 1 85 ? 6.68 22.016 35.719 1 78.12 85 GLU A N 1
ATOM 666 C CA . GLU A 1 85 ? 6.383 23.359 35.25 1 78.12 85 GLU A CA 1
ATOM 667 C C . GLU A 1 85 ? 4.887 23.672 35.344 1 78.12 85 GLU A C 1
ATOM 669 O O . GLU A 1 85 ? 4.457 24.797 35.094 1 78.12 85 GLU A O 1
ATOM 674 N N . GLY A 1 86 ? 4.109 22.641 35.656 1 75.06 86 GLY A N 1
ATOM 675 C CA . GLY A 1 86 ? 2.705 22.844 36 1 75.06 86 GLY A CA 1
ATOM 676 C C . GLY A 1 86 ? 1.793 22.703 34.781 1 75.06 86 GLY A C 1
ATOM 677 O O . GLY A 1 86 ? 0.63 23.109 34.812 1 75.06 86 GLY A O 1
ATOM 678 N N . PHE A 1 87 ? 2.326 22.219 33.719 1 78.12 87 PHE A N 1
ATOM 679 C CA . PHE A 1 87 ? 1.5 22.094 32.5 1 78.12 87 PHE A CA 1
ATOM 680 C C . PHE A 1 87 ? 0.589 20.875 32.625 1 78.12 87 PHE A C 1
ATOM 682 O O . PHE A 1 87 ? -0.52 20.875 32.094 1 78.12 87 PHE A O 1
ATOM 689 N N . ILE A 1 88 ? 1.147 19.812 33.25 1 82.19 88 ILE A N 1
ATOM 690 C CA . ILE A 1 88 ? 0.381 18.578 33.375 1 82.19 88 ILE A CA 1
ATOM 691 C C . ILE A 1 88 ? 0.427 18.078 34.812 1 82.19 88 ILE A C 1
ATOM 693 O O . ILE A 1 88 ? 1.338 18.422 35.562 1 82.19 88 ILE A O 1
ATOM 697 N N . ALA A 1 89 ? -0.558 17.266 35.125 1 80.12 89 ALA A N 1
ATOM 698 C CA . ALA A 1 89 ? -0.647 16.719 36.469 1 80.12 89 ALA A CA 1
ATOM 699 C C . ALA A 1 89 ? 0.224 15.469 36.625 1 80.12 89 ALA A C 1
ATOM 701 O O . ALA A 1 89 ? 0.688 14.906 35.625 1 80.12 89 ALA A O 1
ATOM 702 N N . ALA A 1 90 ? 0.559 15.078 37.875 1 77.5 90 ALA A N 1
ATOM 703 C CA . ALA A 1 90 ? 1.296 13.852 38.188 1 77.5 90 ALA A CA 1
ATOM 704 C C . ALA A 1 90 ? 0.529 12.617 37.688 1 77.5 90 ALA A C 1
ATOM 706 O O . ALA A 1 90 ? -0.704 12.625 37.656 1 77.5 90 ALA A O 1
ATOM 707 N N . PRO A 1 91 ? 1.359 11.711 37.094 1 69.12 91 PRO A N 1
ATOM 708 C CA . PRO A 1 91 ? 0.69 10.492 36.625 1 69.12 91 PRO A CA 1
ATOM 709 C C . PRO A 1 91 ? -0.089 9.789 37.75 1 69.12 91 PRO A C 1
ATOM 711 O O . PRO A 1 91 ? 0.353 9.758 38.875 1 69.12 91 PRO A O 1
ATOM 714 N N . ASP A 1 92 ? -1.398 9.555 37.5 1 64.06 92 ASP A N 1
ATOM 715 C CA . ASP A 1 92 ? -2.203 8.695 38.344 1 64.06 92 ASP A CA 1
ATOM 716 C C . ASP A 1 92 ? -2.307 7.285 37.75 1 64.06 92 ASP A C 1
ATOM 718 O O . ASP A 1 92 ? -2.203 7.102 36.562 1 64.06 92 ASP A O 1
ATOM 722 N N . LYS A 1 93 ? -2.256 6.219 38.625 1 63.59 93 LYS A N 1
ATOM 723 C CA . LYS A 1 93 ? -2.35 4.82 38.219 1 63.59 93 LYS A CA 1
ATOM 724 C C . LYS A 1 93 ? -3.51 4.602 37.25 1 63.59 93 LYS A C 1
ATOM 726 O O . LYS A 1 93 ? -4.648 4.973 37.562 1 63.59 93 LYS A O 1
ATOM 731 N N . ASN A 1 94 ? -3.254 4.133 35.938 1 59.97 94 ASN A N 1
ATOM 732 C CA . ASN A 1 94 ? -4.199 3.629 34.969 1 59.97 94 ASN A CA 1
ATOM 733 C C . ASN A 1 94 ? -4.949 4.766 34.281 1 59.97 94 ASN A C 1
ATOM 735 O O . ASN A 1 94 ? -6.016 4.551 33.688 1 59.97 94 ASN A O 1
ATOM 739 N N . ARG A 1 95 ? -4.57 6.16 34.594 1 62.25 95 ARG A N 1
ATOM 740 C CA . ARG A 1 95 ? -5.285 7.23 33.906 1 62.25 95 ARG A CA 1
ATOM 741 C C . ARG A 1 95 ? -4.32 8.125 33.125 1 62.25 95 ARG A C 1
ATOM 743 O O . ARG A 1 95 ? -3.154 8.258 33.5 1 62.25 95 ARG A O 1
ATOM 750 N N . ALA A 1 96 ? -4.746 8.734 32.125 1 70.12 96 ALA A N 1
ATOM 751 C CA . ALA A 1 96 ? -3.996 9.703 31.328 1 70.12 96 ALA A CA 1
ATOM 752 C C . ALA A 1 96 ? -3.717 10.977 32.125 1 70.12 96 ALA A C 1
ATOM 754 O O . ALA A 1 96 ? -4.531 11.383 32.969 1 70.12 96 ALA A O 1
ATOM 755 N N . ARG A 1 97 ? -2.469 11.586 32.062 1 76.94 97 ARG A N 1
ATOM 756 C CA . ARG A 1 97 ? -2.078 12.805 32.781 1 76.94 97 ARG A CA 1
ATOM 757 C C . ARG A 1 97 ? -2.986 13.969 32.375 1 76.94 97 ARG A C 1
ATOM 759 O O . ARG A 1 97 ? -3.184 14.242 31.203 1 76.94 97 ARG A O 1
ATOM 766 N N . LYS A 1 98 ? -3.631 14.602 33.344 1 75 98 LYS A N 1
ATOM 767 C CA . LYS A 1 98 ? -4.484 15.758 33.094 1 75 98 LYS A CA 1
ATOM 768 C C . LYS A 1 98 ? -3.662 16.984 32.688 1 75 98 LYS A C 1
ATOM 770 O O . LYS A 1 98 ? -2.592 17.234 33.25 1 75 98 LYS A O 1
ATOM 775 N N . ILE A 1 99 ? -4.098 17.703 31.688 1 76.25 99 ILE A N 1
ATOM 776 C CA . ILE A 1 99 ? -3.482 18.953 31.281 1 76.25 99 ILE A CA 1
ATOM 777 C C . ILE A 1 99 ? -3.996 20.094 32.156 1 76.25 99 ILE A C 1
ATOM 779 O O . ILE A 1 99 ? -5.207 20.297 32.281 1 76.25 99 ILE A O 1
ATOM 783 N N . ILE A 1 100 ? -3.225 20.75 33.031 1 67.19 100 ILE A N 1
ATOM 784 C CA . ILE A 1 100 ? -3.604 21.781 34 1 67.19 100 ILE A CA 1
ATOM 785 C C . ILE A 1 100 ? -3.639 23.141 33.312 1 67.19 100 ILE A C 1
ATOM 787 O O . ILE A 1 100 ? -4.625 23.875 33.438 1 67.19 100 ILE A O 1
ATOM 791 N N . ARG A 1 101 ? -2.449 23.844 32.906 1 57.03 101 ARG A N 1
ATOM 792 C CA . ARG A 1 101 ? -2.381 25.203 32.406 1 57.03 101 ARG A CA 1
ATOM 793 C C . ARG A 1 101 ? -2.078 25.219 30.906 1 57.03 101 ARG A C 1
ATOM 795 O O . ARG A 1 101 ? -1.197 24.484 30.438 1 57.03 101 ARG A O 1
ATOM 802 N N . THR A 1 102 ? -2.992 25.594 29.969 1 53.03 102 THR A N 1
ATOM 803 C CA . THR A 1 102 ? -2.6 25.984 28.625 1 53.03 102 THR A CA 1
ATOM 804 C C . THR A 1 102 ? -2.184 27.453 28.594 1 53.03 102 THR A C 1
ATOM 806 O O . THR A 1 102 ? -2.82 28.297 29.234 1 53.03 102 THR A O 1
ATOM 809 N N . SER A 1 103 ? -1.036 27.891 28.766 1 44.59 103 SER A N 1
ATOM 810 C CA . SER A 1 103 ? -0.741 29.312 28.797 1 44.59 103 SER A CA 1
ATOM 811 C C . SER A 1 103 ? -1.696 30.078 27.891 1 44.59 103 SER A C 1
ATOM 813 O O . SER A 1 103 ? -1.999 29.641 26.781 1 44.59 103 SER A O 1
ATOM 815 N N . THR A 1 104 ? -2.557 30.938 28.406 1 39.62 104 THR A N 1
ATOM 816 C CA . THR A 1 104 ? -3.514 31.875 27.844 1 39.62 104 THR A CA 1
ATOM 817 C C . THR A 1 104 ? -2.832 32.781 26.812 1 39.62 104 THR A C 1
ATOM 819 O O . THR A 1 104 ? -3.445 33.719 26.312 1 39.62 104 THR A O 1
ATOM 822 N N . SER A 1 105 ? -1.504 33.219 26.984 1 38.41 105 SER A N 1
ATOM 823 C CA . SER A 1 105 ? -1.135 34.25 26.016 1 38.41 105 SER A CA 1
ATOM 824 C C . SER A 1 105 ? -1.496 33.844 24.594 1 38.41 105 SER A C 1
ATOM 826 O O . SER A 1 105 ? -1.275 32.688 24.203 1 38.41 105 SER A O 1
ATOM 828 N N . PRO A 1 106 ? -2.281 34.688 23.969 1 33.38 106 PRO A N 1
ATOM 829 C CA . PRO A 1 106 ? -2.613 34.406 22.578 1 33.38 106 PRO A CA 1
ATOM 830 C C . PRO A 1 106 ? -1.403 33.969 21.766 1 33.38 106 PRO A C 1
ATOM 832 O O . PRO A 1 106 ? -0.369 34.625 21.75 1 33.38 106 PRO A O 1
ATOM 835 N N . VAL A 1 107 ? -0.87 32.875 21.891 1 35.09 107 VAL A N 1
ATOM 836 C CA . VAL A 1 107 ? 0.184 32.562 20.938 1 35.09 107 VAL A CA 1
ATOM 837 C C . VAL A 1 107 ? -0.063 33.281 19.625 1 35.09 107 VAL A C 1
ATOM 839 O O . VAL A 1 107 ? -1.178 33.281 19.094 1 35.09 107 VAL A O 1
ATOM 842 N N . GLN A 1 108 ? 0.548 34.531 19.484 1 34.59 108 GLN A N 1
ATOM 843 C CA . GLN A 1 108 ? 0.525 35.156 18.156 1 34.59 108 GLN A CA 1
ATOM 844 C C . GLN A 1 108 ? 0.494 34.094 17.062 1 34.59 108 GLN A C 1
ATOM 846 O O . GLN A 1 108 ? 1.255 33.125 17.109 1 34.59 108 GLN A O 1
ATOM 851 N N . PRO A 1 109 ? -0.614 33.938 16.438 1 32.59 109 PRO A N 1
ATOM 852 C CA . PRO A 1 109 ? -0.548 32.969 15.336 1 32.59 109 PRO A CA 1
ATOM 853 C C . PRO A 1 109 ? 0.761 33.062 14.555 1 32.59 109 PRO A C 1
ATOM 855 O O . PRO A 1 109 ? 1.218 34.156 14.227 1 32.59 109 PRO A O 1
ATOM 858 N N . LEU A 1 110 ? 1.827 32.594 14.945 1 33.88 110 LEU A N 1
ATOM 859 C CA . LEU A 1 110 ? 2.969 32.688 14.047 1 33.88 110 LEU A CA 1
ATOM 860 C C . LEU A 1 110 ? 2.508 32.812 12.594 1 33.88 110 LEU A C 1
ATOM 862 O O . LEU A 1 110 ? 1.533 32.188 12.188 1 33.88 110 LEU A O 1
ATOM 866 N N . PRO A 1 111 ? 2.713 33.906 11.953 1 35.62 111 PRO A N 1
ATOM 867 C CA . PRO A 1 111 ? 2.436 33.906 10.516 1 35.62 111 PRO A CA 1
ATOM 868 C C . PRO A 1 111 ? 2.598 32.531 9.867 1 35.62 111 PRO A C 1
ATOM 870 O O . PRO A 1 111 ? 3.586 31.844 10.117 1 35.62 111 PRO A O 1
ATOM 873 N N . LEU A 1 112 ? 1.584 31.75 9.805 1 39.59 112 LEU A N 1
ATOM 874 C CA . LEU A 1 112 ? 1.483 30.344 9.445 1 39.59 112 LEU A CA 1
ATOM 875 C C . LEU A 1 112 ? 2.438 30 8.297 1 39.59 112 LEU A C 1
ATOM 877 O O . LEU A 1 112 ? 2.006 29.812 7.16 1 39.59 112 LEU A O 1
ATOM 881 N N . LEU A 1 113 ? 3.32 30.875 7.922 1 41.94 113 LEU A N 1
ATOM 882 C CA . LEU A 1 113 ? 4.09 30.266 6.844 1 41.94 113 LEU A CA 1
ATOM 883 C C . LEU A 1 113 ? 4.484 28.828 7.195 1 41.94 113 LEU A C 1
ATOM 885 O O . LEU A 1 113 ? 5.332 28.609 8.062 1 41.94 113 LEU A O 1
ATOM 889 N N . GLU A 1 114 ? 3.605 27.859 7.117 1 56.41 114 GLU A N 1
ATOM 890 C CA . GLU A 1 114 ? 3.805 26.438 7.387 1 56.41 114 GLU A CA 1
ATOM 891 C C . GLU A 1 114 ? 5.004 25.906 6.613 1 56.41 114 GLU A C 1
ATOM 893 O O . GLU A 1 114 ? 5.117 26.109 5.406 1 56.41 114 GLU A O 1
ATOM 898 N N . LYS A 1 115 ? 6.203 25.828 7.32 1 71.69 115 LYS A N 1
ATOM 899 C CA . LYS A 1 115 ? 7.281 25.062 6.703 1 71.69 115 LYS A CA 1
ATOM 900 C C . LYS A 1 115 ? 6.746 23.781 6.055 1 71.69 115 LYS A C 1
ATOM 902 O O . LYS A 1 115 ? 5.801 23.172 6.559 1 71.69 115 LYS A O 1
ATOM 907 N N . ARG A 1 116 ? 7.215 23.641 4.77 1 83 116 ARG A N 1
ATOM 908 C CA . ARG A 1 116 ? 6.758 22.484 4.008 1 83 116 ARG A CA 1
ATOM 909 C C . ARG A 1 116 ? 7.918 21.547 3.68 1 83 116 ARG A C 1
ATOM 911 O O . ARG A 1 116 ? 8.992 22 3.279 1 83 116 ARG A O 1
ATOM 918 N N . VAL A 1 117 ? 7.711 20.391 4.016 1 90.94 117 VAL A N 1
ATOM 919 C CA . VAL A 1 117 ? 8.625 19.328 3.574 1 90.94 117 VAL A CA 1
ATOM 920 C C . VAL A 1 117 ? 8.062 18.656 2.326 1 90.94 117 VAL A C 1
ATOM 922 O O . VAL A 1 117 ? 6.93 18.172 2.332 1 90.94 117 VAL A O 1
ATOM 925 N N . CYS A 1 118 ? 8.867 18.641 1.234 1 93.12 118 CYS A N 1
ATOM 926 C CA . CYS A 1 118 ? 8.414 18.047 -0.02 1 93.12 118 CYS A CA 1
ATOM 927 C C . CYS A 1 118 ? 9.031 16.672 -0.233 1 93.12 118 CYS A C 1
ATOM 929 O O . CYS A 1 118 ? 10.234 16.484 -0.037 1 93.12 118 CYS A O 1
ATOM 931 N N . PHE A 1 119 ? 8.203 15.758 -0.494 1 95.5 119 PHE A N 1
ATOM 932 C CA . PHE A 1 119 ? 8.625 14.414 -0.859 1 95.5 119 PHE A CA 1
ATOM 933 C C . PHE A 1 119 ? 8.57 14.219 -2.371 1 95.5 119 PHE A C 1
ATOM 935 O O . PHE A 1 119 ? 7.484 14.117 -2.951 1 95.5 119 PHE A O 1
ATOM 942 N N . LEU A 1 120 ? 9.75 14.141 -2.969 1 94.38 120 LEU A N 1
ATOM 943 C CA . LEU A 1 120 ? 9.828 13.961 -4.414 1 94.38 120 LEU A CA 1
ATOM 944 C C . LEU A 1 120 ? 9.844 12.484 -4.777 1 94.38 120 LEU A C 1
ATOM 946 O O . LEU A 1 120 ? 10.812 11.781 -4.508 1 94.38 120 LEU A O 1
ATOM 950 N N . SER A 1 121 ? 8.766 12.039 -5.426 1 91.56 121 SER A N 1
ATOM 951 C CA . SER A 1 121 ? 8.664 10.633 -5.824 1 91.56 121 SER A CA 1
ATOM 952 C C . SER A 1 121 ? 8.93 10.469 -7.316 1 91.56 121 SER A C 1
ATOM 954 O O . SER A 1 121 ? 8.273 11.102 -8.148 1 91.56 121 SER A O 1
ATOM 956 N N . SER A 1 122 ? 9.844 9.578 -7.617 1 87.06 122 SER A N 1
ATOM 957 C CA . SER A 1 122 ? 10.109 9.281 -9.016 1 87.06 122 SER A CA 1
ATOM 958 C C . SER A 1 122 ? 9.109 8.273 -9.57 1 87.06 122 SER A C 1
ATOM 960 O O . SER A 1 122 ? 9.086 8 -10.773 1 87.06 122 SER A O 1
ATOM 962 N N . VAL A 1 123 ? 8.273 7.707 -8.711 1 86 123 VAL A N 1
ATOM 963 C CA . VAL A 1 123 ? 7.199 6.816 -9.133 1 86 123 VAL A CA 1
ATOM 964 C C . VAL A 1 123 ? 5.848 7.477 -8.875 1 86 123 VAL A C 1
ATOM 966 O O . VAL A 1 123 ? 5.734 8.352 -8.016 1 86 123 VAL A O 1
ATOM 969 N N . PRO A 1 124 ? 4.891 7.008 -9.719 1 86.75 124 PRO A N 1
ATOM 970 C CA . PRO A 1 124 ? 3.562 7.551 -9.414 1 86.75 124 PRO A CA 1
ATOM 971 C C . PRO A 1 124 ? 3.15 7.316 -7.965 1 86.75 124 PRO A C 1
ATOM 973 O O . PRO A 1 124 ? 3.451 6.266 -7.395 1 86.75 124 PRO A O 1
ATOM 976 N N . ILE A 1 125 ? 2.479 8.266 -7.387 1 87.88 125 ILE A N 1
ATOM 977 C CA . ILE A 1 125 ? 2.027 8.211 -6.004 1 87.88 125 ILE A CA 1
ATOM 978 C C . ILE A 1 125 ? 1.258 6.91 -5.766 1 87.88 125 ILE A C 1
ATOM 980 O O . ILE A 1 125 ? 1.416 6.27 -4.723 1 87.88 125 ILE A O 1
ATOM 984 N N . ARG A 1 126 ? 0.471 6.426 -6.73 1 85 126 ARG A N 1
ATOM 985 C CA . ARG A 1 126 ? -0.336 5.215 -6.605 1 85 126 ARG A CA 1
ATOM 986 C C . ARG A 1 126 ? 0.546 3.975 -6.516 1 85 126 ARG A C 1
ATOM 988 O O . ARG A 1 126 ? 0.094 2.916 -6.078 1 85 126 ARG A O 1
ATOM 995 N N . ASP A 1 127 ? 1.798 4.156 -6.891 1 87.56 127 ASP A N 1
ATOM 996 C CA . ASP A 1 127 ? 2.693 3.004 -6.949 1 87.56 127 ASP A CA 1
ATOM 997 C C . ASP A 1 127 ? 3.674 3.012 -5.777 1 87.56 127 ASP A C 1
ATOM 999 O O . ASP A 1 127 ? 4.527 2.129 -5.672 1 87.56 127 ASP A O 1
ATOM 1003 N N . ILE A 1 128 ? 3.521 3.979 -4.914 1 91.5 128 ILE A N 1
ATOM 1004 C CA . ILE A 1 128 ? 4.355 4.004 -3.721 1 91.5 128 ILE A CA 1
ATOM 1005 C C . ILE A 1 128 ? 4.062 2.777 -2.859 1 91.5 128 ILE A C 1
ATOM 1007 O O . ILE A 1 128 ? 2.898 2.449 -2.613 1 91.5 128 ILE A O 1
ATOM 1011 N N . PRO A 1 129 ? 5.105 2.082 -2.453 1 90.25 129 PRO A N 1
ATOM 1012 C CA . PRO A 1 129 ? 4.898 0.873 -1.652 1 90.25 129 PRO A CA 1
ATOM 1013 C C . PRO A 1 129 ? 4.199 1.158 -0.325 1 90.25 129 PRO A C 1
ATOM 1015 O O . PRO A 1 129 ? 4.305 2.266 0.208 1 90.25 129 PRO A O 1
ATOM 1018 N N . GLN A 1 130 ? 3.521 0.155 0.16 1 89.5 130 GLN A N 1
ATOM 1019 C CA . GLN A 1 130 ? 2.752 0.276 1.395 1 89.5 130 GLN A CA 1
ATOM 1020 C C . GLN A 1 130 ? 3.648 0.678 2.562 1 89.5 130 GLN A C 1
ATOM 1022 O O . GLN A 1 130 ? 3.26 1.498 3.396 1 89.5 130 GLN A O 1
ATOM 1027 N N . SER A 1 131 ? 4.801 0.105 2.639 1 89.62 131 SER A N 1
ATOM 1028 C CA . SER A 1 131 ? 5.723 0.402 3.729 1 89.62 131 SER A CA 1
ATOM 1029 C C . SER A 1 131 ? 6.133 1.871 3.723 1 89.62 131 SER A C 1
ATOM 1031 O O . SER A 1 131 ? 6.305 2.479 4.781 1 89.62 131 SER A O 1
ATOM 1033 N N . ILE A 1 132 ? 6.254 2.434 2.551 1 93.19 132 ILE A N 1
ATOM 1034 C CA . ILE A 1 132 ? 6.633 3.836 2.428 1 93.19 132 ILE A CA 1
ATOM 1035 C C . ILE A 1 132 ? 5.449 4.723 2.818 1 93.19 132 ILE A C 1
ATOM 1037 O O . ILE A 1 132 ? 5.637 5.789 3.414 1 93.19 132 ILE A O 1
ATOM 1041 N N . TRP A 1 133 ? 4.281 4.293 2.494 1 92.12 133 TRP A N 1
ATOM 1042 C CA . TRP A 1 133 ? 3.098 5.043 2.902 1 92.12 133 TRP A CA 1
ATOM 1043 C C . TRP A 1 133 ? 3.012 5.141 4.422 1 92.12 133 TRP A C 1
ATOM 1045 O O . TRP A 1 133 ? 2.695 6.203 4.961 1 92.12 133 TRP A O 1
ATOM 1055 N N . VAL A 1 134 ? 3.26 4.074 5.07 1 90.81 134 VAL A N 1
ATOM 1056 C CA . VAL A 1 134 ? 3.227 4.066 6.527 1 90.81 134 VAL A CA 1
ATOM 1057 C C . VAL A 1 134 ? 4.281 5.023 7.074 1 90.81 134 VAL A C 1
ATOM 1059 O O . VAL A 1 134 ? 4.02 5.773 8.016 1 90.81 134 VAL A O 1
ATOM 1062 N N . GLU A 1 135 ? 5.414 4.949 6.484 1 92.31 135 GLU A N 1
ATOM 1063 C CA . GLU A 1 135 ? 6.488 5.863 6.855 1 92.31 135 GLU A CA 1
ATOM 1064 C C . GLU A 1 135 ? 6.066 7.316 6.66 1 92.31 135 GLU A C 1
ATOM 1066 O O . GLU A 1 135 ? 6.309 8.164 7.527 1 92.31 135 GLU A O 1
ATOM 1071 N N . LEU A 1 136 ? 5.426 7.633 5.551 1 92.44 136 LEU A N 1
ATOM 1072 C CA . LEU A 1 136 ? 4.996 8.992 5.227 1 92.44 136 LEU A CA 1
ATOM 1073 C C . LEU A 1 136 ? 3.912 9.461 6.188 1 92.44 136 LEU A C 1
ATOM 1075 O O . LEU A 1 136 ? 3.869 10.641 6.555 1 92.44 136 LEU A O 1
ATOM 1079 N N . TYR A 1 137 ? 3.059 8.578 6.539 1 89.25 137 TYR A N 1
ATOM 1080 C CA . TYR A 1 137 ? 2.014 8.93 7.496 1 89.25 137 TYR A CA 1
ATOM 1081 C C . TYR A 1 137 ? 2.615 9.312 8.844 1 89.25 137 TYR A C 1
ATOM 1083 O O . TYR A 1 137 ? 2.215 10.312 9.445 1 89.25 137 TYR A O 1
ATOM 1091 N N . GLN A 1 138 ? 3.576 8.484 9.305 1 84.38 138 GLN A N 1
ATOM 1092 C CA . GLN A 1 138 ? 4.242 8.773 10.57 1 84.38 138 GLN A CA 1
ATOM 1093 C C . GLN A 1 138 ? 5.031 10.078 10.492 1 84.38 138 GLN A C 1
ATOM 1095 O O . GLN A 1 138 ? 5.043 10.859 11.445 1 84.38 138 GLN A O 1
ATOM 1100 N N . LEU A 1 139 ? 5.645 10.273 9.398 1 87.75 139 LEU A N 1
ATOM 1101 C CA . LEU A 1 139 ? 6.375 11.516 9.18 1 87.75 139 LEU A CA 1
ATOM 1102 C C . LEU A 1 139 ? 5.43 12.719 9.211 1 87.75 139 LEU A C 1
ATOM 1104 O O . LEU A 1 139 ? 5.727 13.727 9.852 1 87.75 139 LEU A O 1
ATOM 1108 N N . GLU A 1 140 ? 4.328 12.609 8.484 1 84.88 140 GLU A N 1
ATOM 1109 C CA . GLU A 1 140 ? 3.346 13.688 8.445 1 84.88 140 GLU A CA 1
ATOM 1110 C C . GLU A 1 140 ? 2.842 14.023 9.844 1 84.88 140 GLU A C 1
ATOM 1112 O O . GLU A 1 140 ? 2.666 15.195 10.18 1 84.88 140 GLU A O 1
ATOM 1117 N N . LYS A 1 141 ? 2.58 13 10.586 1 76.75 141 LYS A N 1
ATOM 1118 C CA . LYS A 1 141 ? 2.133 13.203 11.961 1 76.75 141 LYS A CA 1
ATOM 1119 C C . LYS A 1 141 ? 3.176 13.969 12.773 1 76.75 141 LYS A C 1
ATOM 1121 O O . LYS A 1 141 ? 2.842 14.906 13.5 1 76.75 141 LYS A O 1
ATOM 1126 N N . ALA A 1 142 ? 4.414 13.539 12.648 1 76.06 142 ALA A N 1
ATOM 1127 C CA . ALA A 1 142 ? 5.504 14.188 13.375 1 76.06 142 ALA A CA 1
ATOM 1128 C C . ALA A 1 142 ? 5.672 15.641 12.93 1 76.06 142 ALA A C 1
ATOM 1130 O O . ALA A 1 142 ? 5.867 16.531 13.766 1 76.06 142 ALA A O 1
ATOM 1131 N N . LEU A 1 143 ? 5.547 15.914 11.641 1 77.31 143 LEU A N 1
ATOM 1132 C CA . LEU A 1 143 ? 5.715 17.25 11.094 1 77.31 143 LEU A CA 1
ATOM 1133 C C . LEU A 1 143 ? 4.574 18.172 11.539 1 77.31 143 LEU A C 1
ATOM 1135 O O . LEU A 1 143 ? 4.797 19.344 11.828 1 77.31 143 LEU A O 1
ATOM 1139 N N . ARG A 1 144 ? 3.438 17.625 11.516 1 72.12 144 ARG A N 1
ATOM 1140 C CA . ARG A 1 144 ? 2.262 18.406 11.898 1 72.12 144 ARG A CA 1
ATOM 1141 C C . ARG A 1 144 ? 2.389 18.922 13.32 1 72.12 144 ARG A C 1
ATOM 1143 O O . ARG A 1 144 ? 1.976 20.047 13.609 1 72.12 144 ARG A O 1
ATOM 1150 N N . ILE A 1 145 ? 2.943 18.078 14.086 1 61.56 145 ILE A N 1
ATOM 1151 C CA . ILE A 1 145 ? 3.15 18.469 15.477 1 61.56 145 ILE A CA 1
ATOM 1152 C C . ILE A 1 145 ? 4.043 19.703 15.539 1 61.56 145 ILE A C 1
ATOM 1154 O O . ILE A 1 145 ? 3.855 20.562 16.406 1 61.56 145 ILE A O 1
ATOM 1158 N N . GLU A 1 146 ? 4.91 19.844 14.602 1 62.44 146 GLU A N 1
ATOM 1159 C CA . GLU A 1 146 ? 5.836 20.969 14.547 1 62.44 146 GLU A CA 1
ATOM 1160 C C . GLU A 1 146 ? 5.289 22.094 13.664 1 62.44 146 GLU A C 1
ATOM 1162 O O . GLU A 1 146 ? 6 23.047 13.359 1 62.44 146 GLU A O 1
ATOM 1167 N N . GLY A 1 147 ? 4.039 21.891 13.195 1 63.97 147 GLY A N 1
ATOM 1168 C CA . GLY A 1 147 ? 3.406 22.922 12.383 1 63.97 147 GLY A CA 1
ATOM 1169 C C . GLY A 1 147 ? 3.875 22.906 10.938 1 63.97 147 GLY A C 1
ATOM 1170 O O . GLY A 1 147 ? 3.834 23.938 10.258 1 63.97 147 GLY A O 1
ATOM 1171 N N . MET A 1 148 ? 4.402 21.828 10.578 1 73.5 148 MET A N 1
ATOM 1172 C CA . MET A 1 148 ? 4.879 21.688 9.203 1 73.5 148 MET A CA 1
ATOM 1173 C C . MET A 1 148 ? 3.967 20.75 8.414 1 73.5 148 MET A C 1
ATOM 1175 O O . MET A 1 148 ? 3.219 19.969 8.992 1 73.5 148 MET A O 1
ATOM 1179 N N . ALA A 1 149 ? 4.074 20.953 7.094 1 77.5 149 ALA A N 1
ATOM 1180 C CA . ALA A 1 149 ? 3.26 20.125 6.211 1 77.5 149 ALA A CA 1
ATOM 1181 C C . ALA A 1 149 ? 4.137 19.234 5.332 1 77.5 149 ALA A C 1
ATOM 1183 O O . ALA A 1 149 ? 5.273 19.594 5.016 1 77.5 149 ALA A O 1
ATOM 1184 N N . LEU A 1 150 ? 3.59 18.078 5.066 1 87.31 150 LEU A N 1
ATOM 1185 C CA . LEU A 1 150 ? 4.223 17.172 4.109 1 87.31 150 LEU A CA 1
ATOM 1186 C C . LEU A 1 150 ? 3.508 17.219 2.766 1 87.31 150 LEU A C 1
ATOM 1188 O O . LEU A 1 150 ? 2.281 17.109 2.703 1 87.31 150 LEU A O 1
ATOM 1192 N N . GLN A 1 151 ? 4.293 17.469 1.761 1 86.12 151 GLN A N 1
ATOM 1193 C CA . GLN A 1 151 ? 3.729 17.516 0.416 1 86.12 151 GLN A CA 1
ATOM 1194 C C . GLN A 1 151 ? 4.395 16.484 -0.496 1 86.12 151 GLN A C 1
ATOM 1196 O O . GLN A 1 151 ? 5.621 16.453 -0.606 1 86.12 151 GLN A O 1
ATOM 1201 N N . LEU A 1 152 ? 3.564 15.633 -1.076 1 91.38 152 LEU A N 1
ATOM 1202 C CA . LEU A 1 152 ? 4.094 14.688 -2.057 1 91.38 152 LEU A CA 1
ATOM 1203 C C . LEU A 1 152 ? 4.113 15.312 -3.451 1 91.38 152 LEU A C 1
ATOM 1205 O O . LEU A 1 152 ? 3.127 15.914 -3.879 1 91.38 152 LEU A O 1
ATOM 1209 N N . VAL A 1 153 ? 5.266 15.242 -4.07 1 88.25 153 VAL A N 1
ATOM 1210 C CA . VAL A 1 153 ? 5.449 15.766 -5.422 1 88.25 153 VAL A CA 1
ATOM 1211 C C . VAL A 1 153 ? 5.867 14.641 -6.363 1 88.25 153 VAL A C 1
ATOM 1213 O O . VAL A 1 153 ? 6.879 13.969 -6.137 1 88.25 153 VAL A O 1
ATOM 1216 N N . GLU A 1 154 ? 5.02 14.414 -7.375 1 87.19 154 GLU A N 1
ATOM 1217 C CA . GLU A 1 154 ? 5.277 13.352 -8.344 1 87.19 154 GLU A CA 1
ATOM 1218 C C . GLU A 1 154 ? 6.195 13.844 -9.461 1 87.19 154 GLU A C 1
ATOM 1220 O O . GLU A 1 154 ? 5.922 14.867 -10.086 1 87.19 154 GLU A O 1
ATOM 1225 N N . ALA A 1 155 ? 7.297 13.18 -9.641 1 87.88 155 ALA A N 1
ATOM 1226 C CA .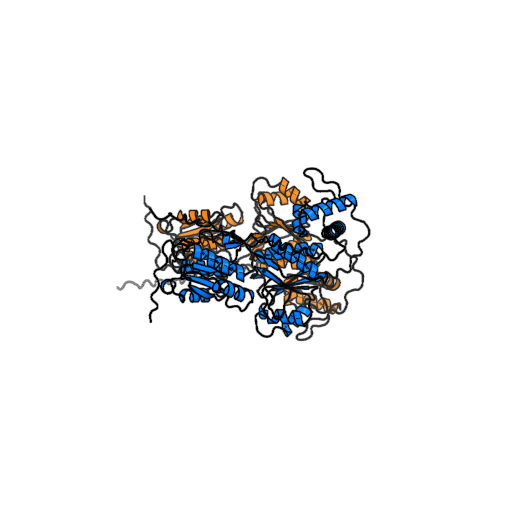 ALA A 1 155 ? 8.211 13.445 -10.75 1 87.88 155 ALA A CA 1
ATOM 1227 C C . ALA A 1 155 ? 8.57 12.148 -11.484 1 87.88 155 ALA A C 1
ATOM 1229 O O . ALA A 1 155 ? 9.734 11.742 -11.508 1 87.88 155 ALA A O 1
ATOM 1230 N N . THR A 1 156 ? 7.602 11.547 -12.172 1 82.12 156 THR A N 1
ATOM 1231 C CA . THR A 1 156 ? 7.793 10.266 -12.836 1 82.12 156 THR A CA 1
ATOM 1232 C C . THR A 1 156 ? 8.734 10.406 -14.023 1 82.12 156 THR A C 1
ATOM 1234 O O . THR A 1 156 ? 9.312 9.414 -14.484 1 82.12 156 THR A O 1
ATOM 1237 N N . TRP A 1 157 ? 8.891 11.625 -14.469 1 77.19 157 TRP A N 1
ATOM 1238 C CA . TRP A 1 157 ? 9.758 11.93 -15.602 1 77.19 157 TRP A CA 1
ATOM 1239 C C . TRP A 1 157 ? 11.219 12.016 -15.164 1 77.19 157 TRP A C 1
ATOM 1241 O O . TRP A 1 157 ? 12.117 12.047 -16 1 77.19 157 TRP A O 1
ATOM 1251 N N . ALA A 1 158 ? 11.406 12.039 -13.891 1 70.69 158 ALA A N 1
ATOM 1252 C CA . ALA A 1 158 ? 12.734 12.32 -13.344 1 70.69 158 ALA A CA 1
ATOM 1253 C C . ALA A 1 158 ? 13.719 11.219 -13.703 1 70.69 158 ALA A C 1
ATOM 1255 O O . ALA A 1 158 ? 14.938 11.43 -13.68 1 70.69 158 ALA A O 1
ATOM 1256 N N . GLU A 1 159 ? 13.18 10.086 -14.047 1 67.06 159 GLU A N 1
ATOM 1257 C CA . GLU A 1 159 ? 14.086 9.008 -14.445 1 67.06 159 GLU A CA 1
ATOM 1258 C C . GLU A 1 159 ? 14.57 9.195 -15.883 1 67.06 159 GLU A C 1
ATOM 1260 O O . GLU A 1 159 ? 15.539 8.57 -16.297 1 67.06 159 GLU A O 1
ATOM 1265 N N . LYS A 1 160 ? 13.906 10.227 -16.484 1 66.75 160 LYS A N 1
ATOM 1266 C CA . LYS A 1 160 ? 14.266 10.461 -17.875 1 66.75 160 LYS A CA 1
ATOM 1267 C C . LYS A 1 160 ? 15.391 11.484 -17.984 1 66.75 160 LYS A C 1
ATOM 1269 O O . LYS A 1 160 ? 15.859 12.016 -16.984 1 66.75 160 LYS A O 1
ATOM 1274 N N . ASN A 1 161 ? 15.75 11.789 -19.281 1 66.62 161 ASN A N 1
ATOM 1275 C CA . ASN A 1 161 ? 16.922 12.602 -19.562 1 66.62 161 ASN A CA 1
ATOM 1276 C C . ASN A 1 161 ? 16.656 14.078 -19.312 1 66.62 161 ASN A C 1
ATOM 1278 O O . ASN A 1 161 ? 15.57 14.578 -19.594 1 66.62 161 ASN A O 1
ATOM 1282 N N . ASN A 1 162 ? 17.594 14.797 -18.656 1 74.75 162 ASN A N 1
ATOM 1283 C CA . ASN A 1 162 ? 17.797 16.219 -18.391 1 74.75 162 ASN A CA 1
ATOM 1284 C C . ASN A 1 162 ? 16.625 16.812 -17.609 1 74.75 162 ASN A C 1
ATOM 1286 O O . ASN A 1 162 ? 15.789 17.516 -18.172 1 74.75 162 ASN A O 1
ATOM 1290 N N . PRO A 1 163 ? 16.562 16.609 -16.281 1 83.25 163 PRO A N 1
ATOM 1291 C CA . PRO A 1 163 ? 15.414 17 -15.469 1 83.25 163 PRO A CA 1
ATOM 1292 C C . PRO A 1 163 ? 15.492 18.438 -14.984 1 83.25 163 PRO A C 1
ATOM 1294 O O . PRO A 1 163 ? 14.586 18.922 -14.305 1 83.25 163 PRO A O 1
ATOM 1297 N N . ASP A 1 164 ? 16.484 19.297 -15.438 1 86.44 164 ASP A N 1
ATOM 1298 C CA . ASP A 1 164 ? 16.781 20.562 -14.773 1 86.44 164 ASP A CA 1
ATOM 1299 C C . ASP A 1 164 ? 15.617 21.531 -14.875 1 86.44 164 ASP A C 1
ATOM 1301 O O . ASP A 1 164 ? 15.156 22.062 -13.859 1 86.44 164 ASP A O 1
ATOM 1305 N N . MET A 1 165 ? 15.188 21.734 -16.094 1 83.75 165 MET A N 1
ATOM 1306 C CA . MET A 1 165 ? 14.125 22.703 -16.297 1 83.75 165 MET A CA 1
ATOM 1307 C C . MET A 1 165 ? 12.859 22.297 -15.539 1 83.75 165 MET A C 1
ATOM 1309 O O . MET A 1 165 ? 12.188 23.156 -14.953 1 83.75 165 MET A O 1
ATOM 1313 N N . ARG A 1 166 ? 12.586 21.031 -15.602 1 86.44 166 ARG A N 1
ATOM 1314 C CA . ARG A 1 166 ? 11.391 20.547 -14.93 1 86.44 166 ARG A CA 1
ATOM 1315 C C . ARG A 1 166 ? 11.547 20.625 -13.414 1 86.44 166 ARG A C 1
ATOM 1317 O O . ARG A 1 166 ? 10.586 20.922 -12.703 1 86.44 166 ARG A O 1
ATOM 1324 N N . LEU A 1 167 ? 12.734 20.375 -12.953 1 90.19 167 LEU A N 1
ATOM 1325 C CA . LEU A 1 167 ? 13 20.484 -11.523 1 90.19 167 LEU A CA 1
ATOM 1326 C C . LEU A 1 167 ? 12.883 21.922 -11.047 1 90.19 167 LEU A C 1
ATOM 1328 O O . LEU A 1 167 ? 12.367 22.188 -9.961 1 90.19 167 LEU A O 1
ATOM 1332 N N . GLU A 1 168 ? 13.367 22.828 -11.844 1 87.12 168 GLU A N 1
ATOM 1333 C CA . GLU A 1 168 ? 13.242 24.25 -11.516 1 87.12 168 GLU A CA 1
ATOM 1334 C C . GLU A 1 168 ? 11.781 24.656 -11.391 1 87.12 168 GLU A C 1
ATOM 1336 O O . GLU A 1 168 ? 11.406 25.375 -10.461 1 87.12 168 GLU A O 1
ATOM 1341 N N . LYS A 1 169 ? 11.109 24.203 -12.344 1 82.44 169 LYS A N 1
ATOM 1342 C CA . LYS A 1 169 ? 9.68 24.5 -12.32 1 82.44 169 LYS A CA 1
ATOM 1343 C C . LYS A 1 169 ? 9.008 23.922 -11.078 1 82.44 169 LYS A C 1
ATOM 1345 O O . LYS A 1 169 ? 8.211 24.594 -10.43 1 82.44 169 LYS A O 1
ATOM 1350 N N . LEU A 1 170 ? 9.32 22.703 -10.727 1 83.5 170 LEU A N 1
ATOM 1351 C CA . LEU A 1 170 ? 8.742 22.016 -9.578 1 83.5 170 LEU A CA 1
ATOM 1352 C C . LEU A 1 170 ? 9.078 22.75 -8.281 1 83.5 170 LEU A C 1
ATOM 1354 O O . LEU A 1 170 ? 8.211 22.922 -7.422 1 83.5 170 LEU A O 1
ATOM 1358 N N . GLU A 1 171 ? 10.273 23.109 -8.164 1 82.94 171 GLU A N 1
ATOM 1359 C CA . GLU A 1 171 ? 10.727 23.797 -6.961 1 82.94 171 GLU A CA 1
ATOM 1360 C C . GLU A 1 171 ? 10.055 25.156 -6.82 1 82.94 171 GLU A C 1
ATOM 1362 O O . GLU A 1 171 ? 9.75 25.594 -5.707 1 82.94 171 GLU A O 1
ATOM 1367 N N . THR A 1 172 ? 9.836 25.797 -7.926 1 76.69 172 THR A N 1
ATOM 1368 C CA . THR A 1 172 ? 9.164 27.094 -7.918 1 76.69 172 THR A CA 1
ATOM 1369 C C . THR A 1 172 ? 7.695 26.938 -7.527 1 76.69 172 THR A C 1
ATOM 1371 O O . THR A 1 172 ? 7.148 27.766 -6.797 1 76.69 172 THR A O 1
ATOM 1374 N N . GLU A 1 173 ? 7.176 25.875 -7.973 1 72.81 173 GLU A N 1
ATOM 1375 C CA . GLU A 1 173 ? 5.762 25.609 -7.719 1 72.81 173 GLU A CA 1
ATOM 1376 C C . GLU A 1 173 ? 5.539 25.125 -6.289 1 72.81 173 GLU A C 1
ATOM 1378 O O . GLU A 1 173 ? 4.449 25.281 -5.738 1 72.81 173 GLU A O 1
ATOM 1383 N N . HIS A 1 174 ? 6.594 24.5 -5.805 1 73.69 174 HIS A N 1
ATOM 1384 C CA . HIS A 1 174 ? 6.492 23.938 -4.465 1 73.69 174 HIS A CA 1
ATOM 1385 C C . HIS A 1 174 ? 7.625 24.422 -3.57 1 73.69 174 HIS A C 1
ATOM 1387 O O . HIS A 1 174 ? 8.523 23.656 -3.217 1 73.69 174 HIS A O 1
ATOM 1393 N N . PRO A 1 175 ? 7.453 25.656 -3.193 1 68.5 175 PRO A N 1
ATOM 1394 C CA . PRO A 1 175 ? 8.539 26.141 -2.334 1 68.5 175 PRO A CA 1
ATOM 1395 C C . PRO A 1 175 ? 8.562 25.453 -0.971 1 68.5 175 PRO A C 1
ATOM 1397 O O . PRO A 1 175 ? 7.598 25.547 -0.204 1 68.5 175 PRO A O 1
ATOM 1400 N N . GLY A 1 176 ? 9.375 24.484 -0.889 1 72.62 176 GLY A N 1
ATOM 1401 C CA . GLY A 1 176 ? 9.5 23.719 0.342 1 72.62 176 GLY A CA 1
ATOM 1402 C C . GLY A 1 176 ? 10.688 24.141 1.189 1 72.62 176 GLY A C 1
ATOM 1403 O O . GLY A 1 176 ? 11.656 24.703 0.674 1 72.62 176 GLY A O 1
ATOM 1404 N N . SER A 1 177 ? 10.531 24 2.479 1 80.31 177 SER A N 1
ATOM 1405 C CA . SER A 1 177 ? 11.641 24.25 3.398 1 80.31 177 SER A CA 1
ATOM 1406 C C . SER A 1 177 ? 12.742 23.219 3.227 1 80.31 177 SER A C 1
ATOM 1408 O O . SER A 1 177 ? 13.922 23.516 3.438 1 80.31 177 SER A O 1
ATOM 1410 N N . CYS A 1 178 ? 12.391 22.031 2.863 1 91.12 178 CYS A N 1
ATOM 1411 C CA . CYS A 1 178 ? 13.359 21 2.494 1 91.12 178 CYS A CA 1
ATOM 1412 C C . CYS A 1 178 ? 12.703 19.906 1.668 1 91.12 178 CYS A C 1
ATOM 1414 O O . CYS A 1 178 ? 11.477 19.859 1.541 1 91.12 178 CYS A O 1
ATOM 1416 N N . TRP A 1 179 ? 13.586 19.047 1.004 1 95.12 179 TRP A N 1
ATOM 1417 C CA . TRP A 1 179 ? 13.094 18.016 0.103 1 95.12 179 TRP A CA 1
ATOM 1418 C C . TRP A 1 179 ? 13.586 16.641 0.535 1 95.12 179 TRP A C 1
ATOM 1420 O O . TRP A 1 179 ? 14.719 16.5 1.002 1 95.12 179 TRP A O 1
ATOM 1430 N N . ILE A 1 180 ? 12.727 15.672 0.465 1 96.88 180 ILE A N 1
ATOM 1431 C CA . ILE A 1 180 ? 13.094 14.258 0.539 1 96.88 180 ILE A CA 1
ATOM 1432 C C . ILE A 1 180 ? 13.094 13.656 -0.863 1 96.88 180 ILE A C 1
ATOM 1434 O O . ILE A 1 180 ? 12.062 13.641 -1.54 1 96.88 180 ILE A O 1
ATOM 1438 N N . LEU A 1 181 ? 14.227 13.18 -1.306 1 96.19 181 LEU A N 1
ATOM 1439 C CA . LEU A 1 181 ? 14.391 12.633 -2.648 1 96.19 181 LEU A CA 1
ATOM 1440 C C . LEU A 1 181 ? 14.266 11.117 -2.635 1 96.19 181 LEU A C 1
ATOM 1442 O O . LEU A 1 181 ? 15.219 10.414 -2.281 1 96.19 181 LEU A O 1
ATOM 1446 N N . TYR A 1 182 ? 13.109 10.617 -3.068 1 95 182 TYR A N 1
ATOM 1447 C CA . TYR A 1 182 ? 12.828 9.188 -3.043 1 95 182 TYR A CA 1
ATOM 1448 C C . TYR A 1 182 ? 13.125 8.547 -4.395 1 95 182 TYR A C 1
ATOM 1450 O O . TYR A 1 182 ? 12.508 8.898 -5.402 1 95 182 TYR A O 1
ATOM 1458 N N . ARG A 1 183 ? 14.047 7.59 -4.43 1 87.69 183 ARG A N 1
ATOM 1459 C CA . ARG A 1 183 ? 14.414 6.832 -5.617 1 87.69 183 ARG A CA 1
ATOM 1460 C C . ARG A 1 183 ? 14.773 7.758 -6.773 1 87.69 183 ARG A C 1
ATOM 1462 O O . ARG A 1 183 ? 14.211 7.652 -7.863 1 87.69 183 ARG A O 1
ATOM 1469 N N . THR A 1 184 ? 15.711 8.633 -6.52 1 91.31 184 THR A N 1
ATOM 1470 C CA . THR A 1 184 ? 16.047 9.617 -7.543 1 91.31 184 THR A CA 1
ATOM 1471 C C . THR A 1 184 ? 17.359 9.25 -8.227 1 91.31 184 THR A C 1
ATOM 1473 O O . THR A 1 184 ? 18.203 8.562 -7.652 1 91.31 184 THR A O 1
ATOM 1476 N N . THR A 1 185 ? 17.469 9.758 -9.461 1 91.19 185 THR A N 1
ATOM 1477 C CA . THR A 1 185 ? 18.672 9.508 -10.266 1 91.19 185 THR A CA 1
ATOM 1478 C C . THR A 1 185 ? 19.812 10.422 -9.844 1 91.19 185 THR A C 1
ATOM 1480 O O . THR A 1 185 ? 19.609 11.336 -9.031 1 91.19 185 THR A O 1
ATOM 1483 N N . GLU A 1 186 ? 20.953 10.094 -10.406 1 92.5 186 GLU A N 1
ATOM 1484 C CA . GLU A 1 186 ? 22.141 10.898 -10.148 1 92.5 186 GLU A CA 1
ATOM 1485 C C . GLU A 1 186 ? 21.938 12.344 -10.586 1 92.5 186 GLU A C 1
ATOM 1487 O O . GLU A 1 186 ? 22.328 13.273 -9.891 1 92.5 186 GLU A O 1
ATOM 1492 N N . GLU A 1 187 ? 21.266 12.547 -11.703 1 91.69 187 GLU A N 1
ATOM 1493 C CA . GLU A 1 187 ? 21.031 13.875 -12.266 1 91.69 187 GLU A CA 1
ATOM 1494 C C . GLU A 1 187 ? 20.172 14.727 -11.344 1 91.69 187 GLU A C 1
ATOM 1496 O O . GLU A 1 187 ? 20.438 15.906 -11.141 1 91.69 187 GLU A O 1
ATOM 1501 N N . VAL A 1 188 ? 19.188 14.141 -10.797 1 93.25 188 VAL A N 1
ATOM 1502 C CA . VAL A 1 188 ? 18.281 14.859 -9.914 1 93.25 188 VAL A CA 1
ATOM 1503 C C . VAL A 1 188 ? 19 15.266 -8.633 1 93.25 188 VAL A C 1
ATOM 1505 O O . VAL A 1 188 ? 18.891 16.406 -8.18 1 93.25 188 VAL A O 1
ATOM 1508 N N . GLN A 1 189 ? 19.734 14.32 -8.094 1 94.62 189 GLN A N 1
ATOM 1509 C CA . GLN A 1 189 ? 20.484 14.609 -6.871 1 94.62 189 GLN A CA 1
ATOM 1510 C C . GLN A 1 189 ? 21.5 15.727 -7.102 1 94.62 189 GLN A C 1
ATOM 1512 O O . GLN A 1 189 ? 21.641 16.625 -6.266 1 94.62 189 GLN A O 1
ATOM 1517 N N . LEU A 1 190 ? 22.156 15.664 -8.188 1 93.81 190 LEU A N 1
ATOM 1518 C CA . LEU A 1 190 ? 23.156 16.672 -8.531 1 93.81 190 LEU A CA 1
ATOM 1519 C C . LEU A 1 190 ? 22.5 18.047 -8.68 1 93.81 190 LEU A C 1
ATOM 1521 O O . LEU A 1 190 ? 23.094 19.062 -8.297 1 93.81 190 LEU A O 1
ATOM 1525 N N . TRP A 1 191 ? 21.375 18.047 -9.273 1 94.12 191 TRP A N 1
ATOM 1526 C CA . TRP A 1 191 ? 20.672 19.312 -9.445 1 94.12 191 TRP A CA 1
ATOM 1527 C C . TRP A 1 191 ? 20.391 19.969 -8.102 1 94.12 191 TRP A C 1
ATOM 1529 O O . TRP A 1 191 ? 20.641 21.156 -7.91 1 94.12 191 TRP A O 1
ATOM 1539 N N . PHE A 1 192 ? 19.891 19.234 -7.184 1 94.94 192 PHE A N 1
ATOM 1540 C CA . PHE A 1 192 ? 19.594 19.75 -5.855 1 94.94 192 PHE A CA 1
ATOM 1541 C C . PHE A 1 192 ? 20.859 20.234 -5.156 1 94.94 192 PHE A C 1
ATOM 1543 O O . PHE A 1 192 ? 20.844 21.25 -4.469 1 94.94 192 PHE A O 1
ATOM 1550 N N . LYS A 1 193 ? 21.938 19.469 -5.34 1 95.19 193 LYS A N 1
ATOM 1551 C CA . LYS A 1 193 ? 23.219 19.859 -4.773 1 95.19 193 LYS A CA 1
ATOM 1552 C C . LYS A 1 193 ? 23.688 21.188 -5.359 1 95.19 193 LYS A C 1
ATOM 1554 O O . LYS A 1 193 ? 24.078 22.094 -4.617 1 95.19 193 LYS A O 1
ATOM 1559 N N . ARG A 1 194 ? 23.656 21.328 -6.645 1 94.81 194 ARG A N 1
ATOM 1560 C CA . ARG A 1 194 ? 24.109 22.531 -7.34 1 94.81 194 ARG A CA 1
ATOM 1561 C C . ARG A 1 194 ? 23.312 23.75 -6.91 1 94.81 194 ARG A C 1
ATOM 1563 O O . ARG A 1 194 ? 23.859 24.859 -6.801 1 94.81 194 ARG A O 1
ATOM 1570 N N . LYS A 1 195 ? 22.078 23.578 -6.668 1 93.88 195 LYS A N 1
ATOM 1571 C CA . LYS A 1 195 ? 21.188 24.672 -6.301 1 93.88 195 LYS A CA 1
ATOM 1572 C C . LYS A 1 195 ? 21.219 24.938 -4.797 1 93.88 195 LYS A C 1
ATOM 1574 O O . LYS A 1 195 ? 20.594 25.875 -4.312 1 93.88 195 LYS A O 1
ATOM 1579 N N . SER A 1 196 ? 21.906 24.125 -4.059 1 92.5 196 SER A N 1
ATOM 1580 C CA . SER A 1 196 ? 22.062 24.234 -2.609 1 92.5 196 SER A CA 1
ATOM 1581 C C . SER A 1 196 ? 20.703 24.219 -1.913 1 92.5 196 SER A C 1
ATOM 1583 O O . SER A 1 196 ? 20.453 25.031 -1.013 1 92.5 196 SER A O 1
ATOM 1585 N N . ILE A 1 197 ? 19.781 23.453 -2.484 1 92.81 197 ILE A N 1
ATOM 1586 C CA . ILE A 1 197 ? 18.484 23.266 -1.857 1 92.81 197 ILE A CA 1
ATOM 1587 C C . ILE A 1 197 ? 18.578 22.219 -0.753 1 92.81 197 ILE A C 1
ATOM 1589 O O . ILE A 1 197 ? 19.062 21.109 -0.985 1 92.81 197 ILE A O 1
ATOM 1593 N N . PRO A 1 198 ? 18.188 22.531 0.448 1 93.38 198 PRO A N 1
ATOM 1594 C CA . PRO A 1 198 ? 18.234 21.531 1.521 1 93.38 198 PRO A CA 1
ATOM 1595 C C . PRO A 1 198 ? 17.438 20.281 1.189 1 93.38 198 PRO A C 1
ATOM 1597 O O . PRO A 1 198 ? 16.25 20.359 0.886 1 93.38 198 PRO A O 1
ATOM 1600 N N . CYS A 1 199 ? 18.141 19.109 1.218 1 95.94 199 CYS A N 1
ATOM 1601 C CA . CYS A 1 199 ? 17.438 17.875 0.848 1 95.94 199 CYS A CA 1
ATOM 1602 C C . CYS A 1 199 ? 18.141 16.656 1.439 1 95.94 199 CYS A C 1
ATOM 1604 O O . CYS A 1 199 ? 19.281 16.75 1.897 1 95.94 199 CYS A O 1
ATOM 1606 N N . LEU A 1 200 ? 17.391 15.625 1.552 1 95.62 200 LEU A N 1
ATOM 1607 C CA . LEU A 1 200 ? 17.859 14.305 1.979 1 95.62 200 LEU A CA 1
ATOM 1608 C C . LEU A 1 200 ? 17.375 13.227 1.015 1 95.62 200 LEU A C 1
ATOM 1610 O O . LEU A 1 200 ? 16.25 13.273 0.522 1 95.62 200 LEU A O 1
ATOM 1614 N N . VAL A 1 201 ? 18.312 12.281 0.73 1 96.88 201 VAL A N 1
ATOM 1615 C CA . VAL A 1 201 ? 17.953 11.203 -0.185 1 96.88 201 VAL A CA 1
ATOM 1616 C C . VAL A 1 201 ? 17.375 10.023 0.602 1 96.88 201 VAL A C 1
ATOM 1618 O O . VAL A 1 201 ? 18.047 9.484 1.491 1 96.88 201 VAL A O 1
ATOM 1621 N N . ARG A 1 202 ? 16.078 9.695 0.458 1 96.31 202 ARG A N 1
ATOM 1622 C CA . ARG A 1 202 ? 15.523 8.422 0.917 1 96.31 202 ARG A CA 1
ATOM 1623 C C . ARG A 1 202 ? 15.859 7.297 -0.057 1 96.31 202 ARG A C 1
ATOM 1625 O O . ARG A 1 202 ? 15.031 6.93 -0.896 1 96.31 202 ARG A O 1
ATOM 1632 N N . GLY A 1 203 ? 16.922 6.797 -0.057 1 94.38 203 GLY A N 1
ATOM 1633 C CA . GLY A 1 203 ? 17.75 5.973 -0.932 1 94.38 203 GLY A CA 1
ATOM 1634 C C . GLY A 1 203 ? 19.234 6.172 -0.718 1 94.38 203 GLY A C 1
ATOM 1635 O O . GLY A 1 203 ? 19.656 6.699 0.314 1 94.38 203 GLY A O 1
ATOM 1636 N N . VAL A 1 204 ? 20.047 5.746 -1.661 1 94.31 204 VAL A N 1
ATOM 1637 C CA . VAL A 1 204 ? 21.484 5.918 -1.546 1 94.31 204 VAL A CA 1
ATOM 1638 C C . VAL A 1 204 ? 21.938 7.074 -2.434 1 94.31 204 VAL A C 1
ATOM 1640 O O . VAL A 1 204 ? 21.5 7.199 -3.578 1 94.31 204 VAL A O 1
ATOM 1643 N N . SER A 1 205 ? 22.75 7.906 -1.856 1 95.62 205 SER A N 1
ATOM 1644 C CA . SER A 1 205 ? 23.281 9.039 -2.609 1 95.62 205 SER A CA 1
ATOM 1645 C C . SER A 1 205 ? 24.422 8.609 -3.52 1 95.62 205 SER A C 1
ATOM 1647 O O . SER A 1 205 ? 25.125 7.637 -3.227 1 95.62 205 SER A O 1
ATOM 1649 N N . TYR A 1 206 ? 24.578 9.25 -4.59 1 95.12 206 TYR A N 1
ATOM 1650 C CA . TYR A 1 206 ? 25.719 9.062 -5.48 1 95.12 206 TYR A CA 1
ATOM 1651 C C . TYR A 1 206 ? 26.938 9.797 -4.961 1 95.12 206 TYR A C 1
ATOM 1653 O O . TYR A 1 206 ? 26.812 10.852 -4.324 1 95.12 206 TYR A O 1
ATOM 1661 N N . PRO A 1 207 ? 28.109 9.242 -5.258 1 93.69 207 PRO A N 1
ATOM 1662 C CA . PRO A 1 207 ? 29.328 9.922 -4.812 1 93.69 207 PRO A CA 1
ATOM 1663 C C . PRO A 1 207 ? 29.438 11.344 -5.355 1 93.69 207 PRO A C 1
ATOM 1665 O O . PRO A 1 207 ? 29.969 12.227 -4.676 1 93.69 207 PRO A O 1
ATOM 1668 N N . SER A 1 208 ? 28.891 11.648 -6.492 1 93.44 208 SER A N 1
ATOM 1669 C CA . SER A 1 208 ? 28.953 12.969 -7.117 1 93.44 208 SER A CA 1
ATOM 1670 C C . SER A 1 208 ? 28.141 14 -6.332 1 93.44 208 SER A C 1
ATOM 1672 O O . SER A 1 208 ? 28.578 15.141 -6.168 1 93.44 208 SER A O 1
ATOM 1674 N N . SER A 1 209 ? 26.984 13.641 -5.859 1 93.75 209 SER A N 1
ATOM 1675 C CA . SER A 1 209 ? 26.141 14.578 -5.121 1 93.75 209 SER A CA 1
ATOM 1676 C C . SER A 1 209 ? 26.5 14.586 -3.637 1 93.75 209 SER A C 1
ATOM 1678 O O . SER A 1 209 ? 26.531 15.648 -3.014 1 93.75 209 SER A O 1
ATOM 1680 N N . ASN A 1 210 ? 26.812 13.383 -3.129 1 94.19 210 ASN A N 1
ATOM 1681 C CA . ASN A 1 210 ? 27.188 13.195 -1.732 1 94.19 210 ASN A CA 1
ATOM 1682 C C . ASN A 1 210 ? 26.172 13.844 -0.786 1 94.19 210 ASN A C 1
ATOM 1684 O O . ASN A 1 210 ? 26.562 14.508 0.177 1 94.19 210 ASN A O 1
ATOM 1688 N N . LEU A 1 211 ? 24.938 13.773 -1.147 1 95.94 211 LEU A N 1
ATOM 1689 C CA . LEU A 1 211 ? 23.859 14.258 -0.292 1 95.94 211 LEU A CA 1
ATOM 1690 C C . LEU A 1 211 ? 23.641 13.328 0.893 1 95.94 211 LEU A C 1
ATOM 1692 O O . LEU A 1 211 ? 23.938 12.133 0.812 1 95.94 211 LEU A O 1
ATOM 1696 N N . PRO A 1 212 ? 23.203 13.883 2.031 1 95.75 212 PRO A N 1
ATOM 1697 C CA . PRO A 1 212 ? 22.828 12.969 3.115 1 95.75 212 PRO A CA 1
ATOM 1698 C C . PRO A 1 212 ? 21.734 11.984 2.701 1 95.75 212 PRO A C 1
ATOM 1700 O O . PRO A 1 212 ? 20.844 12.336 1.941 1 95.75 212 PRO A O 1
ATOM 1703 N N . TYR A 1 213 ? 21.891 10.742 3.176 1 96.81 213 TYR A N 1
ATOM 1704 C CA . TYR A 1 213 ? 20.906 9.766 2.721 1 96.81 213 TYR A CA 1
ATOM 1705 C C . TYR A 1 213 ? 20.594 8.75 3.818 1 96.81 213 TYR A C 1
ATOM 1707 O O . TYR A 1 213 ? 21.359 8.625 4.789 1 96.81 213 TYR A O 1
ATOM 1715 N N . LEU A 1 214 ? 19.438 8.211 3.785 1 96.56 214 LEU A N 1
ATOM 1716 C CA . LEU A 1 214 ? 18.953 7.117 4.617 1 96.56 214 LEU A CA 1
ATOM 1717 C C . LEU A 1 214 ? 18.438 5.969 3.758 1 96.56 214 LEU A C 1
ATOM 1719 O O . LEU A 1 214 ? 17.531 6.152 2.947 1 96.56 214 LEU A O 1
ATOM 1723 N N . ASP A 1 215 ? 19.031 4.777 3.881 1 96 215 ASP A N 1
ATOM 1724 C CA . ASP A 1 215 ? 18.594 3.617 3.115 1 96 215 ASP A CA 1
ATOM 1725 C C . ASP A 1 215 ? 19.062 2.316 3.766 1 96 215 ASP A C 1
ATOM 1727 O O . ASP A 1 215 ? 19.656 2.334 4.844 1 96 215 ASP A O 1
ATOM 1731 N N . THR A 1 216 ? 18.672 1.246 3.133 1 95.81 216 THR A N 1
ATOM 1732 C CA . THR A 1 216 ? 19.156 -0.079 3.5 1 95.81 216 THR A CA 1
ATOM 1733 C C . THR A 1 216 ? 20.594 -0.278 3.027 1 95.81 216 THR A C 1
ATOM 1735 O O . THR A 1 216 ? 20.984 0.226 1.971 1 95.81 216 THR A O 1
ATOM 1738 N N . HIS A 1 217 ? 21.375 -0.941 3.84 1 96.06 217 HIS A N 1
ATOM 1739 C CA . HIS A 1 217 ? 22.703 -1.337 3.408 1 96.06 217 HIS A CA 1
ATOM 1740 C C . HIS A 1 217 ? 22.641 -2.449 2.365 1 96.06 217 HIS A C 1
ATOM 1742 O O . HIS A 1 217 ? 22.984 -3.598 2.654 1 96.06 217 HIS A O 1
ATOM 1748 N N . TRP A 1 218 ? 22.359 -2.074 1.189 1 97 218 TRP A N 1
ATOM 1749 C CA . TRP A 1 218 ? 22 -2.998 0.116 1 97 218 TRP A CA 1
ATOM 1750 C C . TRP A 1 218 ? 23.156 -3.934 -0.202 1 97 218 TRP A C 1
ATOM 1752 O O . TRP A 1 218 ? 22.953 -5.133 -0.416 1 97 218 TRP A O 1
ATOM 1762 N N . GLU A 1 219 ? 24.391 -3.371 -0.291 1 96.88 219 GLU A N 1
ATOM 1763 C CA . GLU A 1 219 ? 25.547 -4.18 -0.629 1 96.88 219 GLU A CA 1
ATOM 1764 C C . GLU A 1 219 ? 25.734 -5.328 0.361 1 96.88 219 GLU A C 1
ATOM 1766 O O . GLU A 1 219 ? 25.891 -6.484 -0.041 1 96.88 219 GLU A O 1
ATOM 1771 N N . VAL A 1 220 ? 25.656 -5.012 1.6 1 96.69 220 VAL A N 1
ATOM 1772 C CA . VAL A 1 220 ? 25.828 -6 2.658 1 96.69 220 VAL A CA 1
ATOM 1773 C C . VAL A 1 220 ? 24.656 -6.984 2.639 1 96.69 220 VAL A C 1
ATOM 1775 O O . VAL A 1 220 ? 24.859 -8.195 2.779 1 96.69 220 VAL A O 1
ATOM 1778 N N . LEU A 1 221 ? 23.5 -6.488 2.426 1 97.5 221 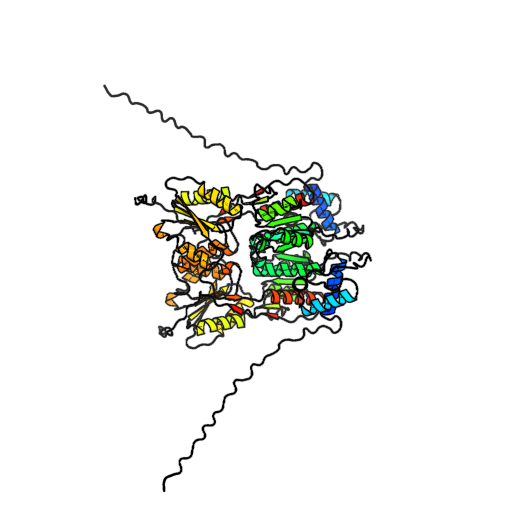LEU A N 1
ATOM 1779 C CA . LEU A 1 221 ? 22.297 -7.316 2.453 1 97.5 221 LEU A CA 1
ATOM 1780 C C . LEU A 1 221 ? 22.312 -8.352 1.336 1 97.5 221 LEU A C 1
ATOM 1782 O O . LEU A 1 221 ? 22.031 -9.531 1.567 1 97.5 221 LEU A O 1
ATOM 1786 N N . ALA A 1 222 ? 22.641 -7.922 0.164 1 98.44 222 ALA A N 1
ATOM 1787 C CA . ALA A 1 222 ? 22.672 -8.828 -0.982 1 98.44 222 ALA A CA 1
ATOM 1788 C C . ALA A 1 222 ? 23.734 -9.906 -0.794 1 98.44 222 ALA A C 1
ATOM 1790 O O . ALA A 1 222 ? 23.516 -11.07 -1.133 1 98.44 222 ALA A O 1
ATOM 1791 N N . GLY A 1 223 ? 24.875 -9.508 -0.295 1 98.25 223 GLY A N 1
ATOM 1792 C CA . GLY A 1 223 ? 25.891 -10.484 0.011 1 98.25 223 GLY A CA 1
ATOM 1793 C C . GLY A 1 223 ? 25.453 -11.5 1.055 1 98.25 223 GLY A C 1
ATOM 1794 O O . GLY A 1 223 ? 25.734 -12.695 0.918 1 98.25 223 GLY A O 1
ATOM 1795 N N . HIS A 1 224 ? 24.812 -11 2.059 1 98.06 224 HIS A N 1
ATOM 1796 C CA . HIS A 1 224 ? 24.312 -11.875 3.105 1 98.06 224 HIS A CA 1
ATOM 1797 C C . HIS A 1 224 ? 23.297 -12.875 2.549 1 98.06 224 HIS A C 1
ATOM 1799 O O . HIS A 1 224 ? 23.297 -14.047 2.924 1 98.06 224 HIS A O 1
ATOM 1805 N N . ALA A 1 225 ? 22.453 -12.438 1.678 1 98.62 225 ALA A N 1
ATOM 1806 C CA . ALA A 1 225 ? 21.438 -13.297 1.06 1 98.62 225 ALA A CA 1
ATOM 1807 C C . ALA A 1 225 ? 22.094 -14.414 0.252 1 98.62 225 ALA A C 1
ATOM 1809 O O . ALA A 1 225 ? 21.688 -15.57 0.336 1 98.62 225 ALA A O 1
ATOM 1810 N N . ALA A 1 226 ? 23.109 -14.016 -0.51 1 98.5 226 ALA A N 1
ATOM 1811 C CA . ALA A 1 226 ? 23.859 -15.016 -1.263 1 98.5 226 ALA A CA 1
ATOM 1812 C C . ALA A 1 226 ? 24.469 -16.062 -0.331 1 98.5 226 ALA A C 1
ATOM 1814 O O . ALA A 1 226 ? 24.375 -17.266 -0.585 1 98.5 226 ALA A O 1
ATOM 1815 N N . GLY A 1 227 ? 25.047 -15.586 0.693 1 97.94 227 GLY A N 1
ATOM 1816 C CA . GLY A 1 227 ? 25.641 -16.484 1.666 1 97.94 227 GLY A CA 1
ATOM 1817 C C . GLY A 1 227 ? 24.641 -17.406 2.33 1 97.94 227 GLY A C 1
ATOM 1818 O O . GLY A 1 227 ? 24.922 -18.594 2.547 1 97.94 227 GLY A O 1
ATOM 1819 N N . TYR A 1 228 ? 23.516 -16.891 2.662 1 98.06 228 TYR A N 1
ATOM 1820 C CA . TYR A 1 228 ? 22.453 -17.688 3.293 1 98.06 228 TYR A CA 1
ATOM 1821 C C . TYR A 1 228 ? 22.016 -18.828 2.393 1 98.06 228 TYR A C 1
ATOM 1823 O O . TYR A 1 228 ? 21.906 -19.969 2.842 1 98.06 228 TYR A O 1
ATOM 1831 N N . LEU A 1 229 ? 21.797 -18.531 1.111 1 98.31 229 LEU A N 1
ATOM 1832 C CA . LEU A 1 229 ? 21.391 -19.562 0.153 1 98.31 229 LEU A CA 1
ATOM 1833 C C . LEU A 1 229 ? 22.516 -20.562 -0.078 1 98.31 229 LEU A C 1
ATOM 1835 O O . LEU A 1 229 ? 22.266 -21.766 -0.209 1 98.31 229 LEU A O 1
ATOM 1839 N N . TYR A 1 230 ? 23.719 -20.062 -0.067 1 97.75 230 TYR A N 1
ATOM 1840 C CA . TYR A 1 230 ? 24.891 -20.922 -0.213 1 97.75 230 TYR A CA 1
ATOM 1841 C C . TYR A 1 230 ? 24.969 -21.938 0.926 1 97.75 230 TYR A C 1
ATOM 1843 O O . TYR A 1 230 ? 25.234 -23.109 0.699 1 97.75 230 TYR A O 1
ATOM 1851 N N . GLN A 1 231 ? 24.75 -21.5 2.115 1 96.31 231 GLN A N 1
ATOM 1852 C CA . GLN A 1 231 ? 24.781 -22.375 3.289 1 96.31 231 GLN A CA 1
ATOM 1853 C C . GLN A 1 231 ? 23.688 -23.438 3.213 1 96.31 231 GLN A C 1
ATOM 1855 O O . GLN A 1 231 ? 23.828 -24.516 3.791 1 96.31 231 GLN A O 1
ATOM 1860 N N . LYS A 1 232 ? 22.641 -23.141 2.449 1 97.31 232 LYS A N 1
ATOM 1861 C CA . LYS A 1 232 ? 21.547 -24.094 2.268 1 97.31 232 LYS A CA 1
ATOM 1862 C C . LYS A 1 232 ? 21.828 -25.047 1.116 1 97.31 232 LYS A C 1
ATOM 1864 O O . LYS A 1 232 ? 20.969 -25.875 0.752 1 97.31 232 LYS A O 1
ATOM 1869 N N . GLY A 1 233 ? 22.984 -24.906 0.48 1 96.38 233 GLY A N 1
ATOM 1870 C CA . GLY A 1 233 ? 23.438 -25.859 -0.517 1 96.38 233 GLY A CA 1
ATOM 1871 C C . GLY A 1 233 ? 23.312 -25.344 -1.938 1 96.38 233 GLY A C 1
ATOM 1872 O O . GLY A 1 233 ? 23.703 -26.031 -2.889 1 96.38 233 GLY A O 1
ATOM 1873 N N . HIS A 1 234 ? 22.828 -24.141 -2.125 1 97.31 234 HIS A N 1
ATOM 1874 C CA . HIS A 1 234 ? 22.672 -23.594 -3.465 1 97.31 234 HIS A CA 1
ATOM 1875 C C . HIS A 1 234 ? 24 -23.047 -3.996 1 97.31 234 HIS A C 1
ATOM 1877 O O . HIS A 1 234 ? 24.703 -22.344 -3.289 1 97.31 234 HIS A O 1
ATOM 1883 N N . ARG A 1 235 ? 24.328 -23.422 -5.199 1 96.56 235 ARG A N 1
ATOM 1884 C CA . ARG A 1 235 ? 25.609 -23.016 -5.777 1 96.56 235 ARG A CA 1
ATOM 1885 C C . ARG A 1 235 ? 25.391 -22.094 -6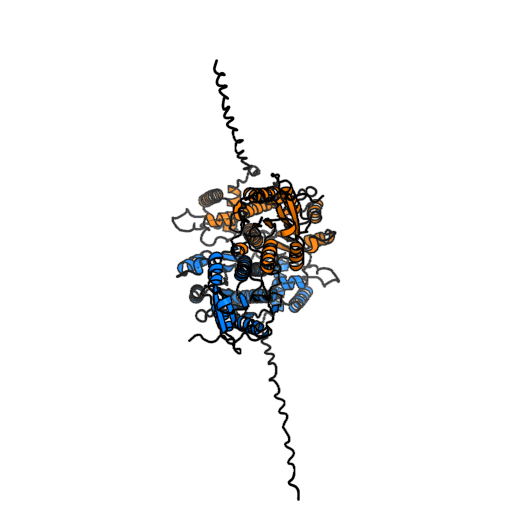.973 1 96.56 235 ARG A C 1
ATOM 1887 O O . ARG A 1 235 ? 26.281 -21.312 -7.332 1 96.56 235 ARG A O 1
ATOM 1894 N N . ARG A 1 236 ? 24.312 -22.234 -7.652 1 96.75 236 ARG A N 1
ATOM 1895 C CA . ARG A 1 236 ? 23.922 -21.359 -8.758 1 96.75 236 ARG A CA 1
ATOM 1896 C C . ARG A 1 236 ? 22.688 -20.547 -8.398 1 96.75 236 ARG A C 1
ATOM 1898 O O . ARG A 1 236 ? 21.562 -21.047 -8.398 1 96.75 236 ARG A O 1
ATOM 1905 N N . ILE A 1 237 ? 22.938 -19.297 -8.109 1 97.5 237 ILE A N 1
ATOM 1906 C CA . ILE A 1 237 ? 21.922 -18.391 -7.562 1 97.5 237 ILE A CA 1
ATOM 1907 C C . ILE A 1 237 ? 21.781 -17.172 -8.461 1 97.5 237 ILE A C 1
ATOM 1909 O O . ILE A 1 237 ? 22.766 -16.641 -8.969 1 97.5 237 ILE A O 1
ATOM 1913 N N . ALA A 1 238 ? 20.578 -16.766 -8.695 1 97.69 238 ALA A N 1
ATOM 1914 C CA . ALA A 1 238 ? 20.344 -15.594 -9.531 1 97.69 238 ALA A CA 1
ATOM 1915 C C . ALA A 1 238 ? 19.766 -14.438 -8.727 1 97.69 238 ALA A C 1
ATOM 1917 O O . ALA A 1 238 ? 18.875 -14.641 -7.898 1 97.69 238 ALA A O 1
ATOM 1918 N N . LEU A 1 239 ? 20.328 -13.297 -8.891 1 98.12 239 LEU A N 1
ATOM 1919 C CA . LEU A 1 239 ? 19.781 -12.055 -8.359 1 98.12 239 LEU A CA 1
ATOM 1920 C C . LEU A 1 239 ? 18.875 -11.375 -9.391 1 98.12 239 LEU A C 1
ATOM 1922 O O . LEU A 1 239 ? 19.344 -11.016 -10.477 1 98.12 239 LEU A O 1
ATOM 1926 N N . CYS A 1 240 ? 17.625 -11.297 -9.062 1 97 240 CYS A N 1
ATOM 1927 C CA . CYS A 1 240 ? 16.703 -10.555 -9.922 1 97 240 CYS A CA 1
ATOM 1928 C C . CYS A 1 240 ? 16.688 -9.078 -9.547 1 97 240 CYS A C 1
ATOM 1930 O O . CYS A 1 240 ? 16.266 -8.719 -8.445 1 97 240 CYS A O 1
ATOM 1932 N N . ILE A 1 241 ? 17.062 -8.227 -10.422 1 96.19 241 ILE A N 1
ATOM 1933 C CA . ILE A 1 241 ? 17.219 -6.809 -10.125 1 96.19 241 ILE A CA 1
ATOM 1934 C C . ILE A 1 241 ? 16.547 -5.969 -11.211 1 96.19 241 ILE A C 1
ATOM 1936 O O . ILE A 1 241 ? 16.484 -6.379 -12.367 1 96.19 241 ILE A O 1
ATOM 1940 N N . PRO A 1 242 ? 15.953 -4.812 -10.828 1 92.44 242 PRO A N 1
ATOM 1941 C CA . PRO A 1 242 ? 15.344 -3.949 -11.844 1 92.44 242 PRO A CA 1
ATOM 1942 C C . PRO A 1 242 ? 16.359 -3.455 -12.875 1 92.44 242 PRO A C 1
ATOM 1944 O O . PRO A 1 242 ? 17.562 -3.377 -12.578 1 92.44 242 PRO A O 1
ATOM 1947 N N . ASP A 1 243 ? 15.805 -3.088 -14.008 1 87.44 243 ASP A N 1
ATOM 1948 C CA . ASP A 1 243 ? 16.672 -2.584 -15.07 1 87.44 243 ASP A CA 1
ATOM 1949 C C . ASP A 1 243 ? 16.984 -1.104 -14.875 1 87.44 243 ASP A C 1
ATOM 1951 O O . ASP A 1 243 ? 17.812 -0.538 -15.586 1 87.44 243 ASP A O 1
ATOM 1955 N N . SER A 1 244 ? 16.594 -0.496 -13.844 1 83.44 244 SER A N 1
ATOM 1956 C CA . SER A 1 244 ? 16.844 0.915 -13.578 1 83.44 244 SER A CA 1
ATOM 1957 C C . SER A 1 244 ? 18.281 1.136 -13.102 1 83.44 244 SER A C 1
ATOM 1959 O O . SER A 1 244 ? 18.906 0.223 -12.562 1 83.44 244 SER A O 1
ATOM 1961 N N . LYS A 1 245 ? 18.781 2.338 -13.281 1 83.31 245 LYS A N 1
ATOM 1962 C CA . LYS A 1 245 ? 20.172 2.648 -12.992 1 83.31 245 LYS A CA 1
ATOM 1963 C C . LYS A 1 245 ? 20.328 3.303 -11.617 1 83.31 245 LYS A C 1
ATOM 1965 O O . LYS A 1 245 ? 21.219 4.121 -11.406 1 83.31 245 LYS A O 1
ATOM 1970 N N . LEU A 1 246 ? 19.5 2.955 -10.773 1 89.88 246 LEU A N 1
ATOM 1971 C CA . LEU A 1 246 ? 19.578 3.531 -9.438 1 89.88 246 LEU A CA 1
ATOM 1972 C C . LEU A 1 246 ? 20.781 2.984 -8.672 1 89.88 246 LEU A C 1
ATOM 1974 O O . LEU A 1 246 ? 21.156 1.824 -8.852 1 89.88 246 LEU A O 1
ATOM 1978 N N . ARG A 1 247 ? 21.328 3.795 -7.855 1 93.5 247 ARG A N 1
ATOM 1979 C CA . ARG A 1 247 ? 22.531 3.443 -7.129 1 93.5 247 ARG A CA 1
ATOM 1980 C C . ARG A 1 247 ? 22.297 2.24 -6.219 1 93.5 247 ARG A C 1
ATOM 1982 O O . ARG A 1 247 ? 23.172 1.369 -6.098 1 93.5 247 ARG A O 1
ATOM 1989 N N . GLY A 1 248 ? 21.172 2.193 -5.559 1 94.5 248 GLY A N 1
ATOM 1990 C CA . GLY A 1 248 ? 20.844 1.05 -4.719 1 94.5 248 GLY A CA 1
ATOM 1991 C C . GLY A 1 248 ? 20.906 -0.272 -5.465 1 94.5 248 GLY A C 1
ATOM 1992 O O . GLY A 1 248 ? 21.375 -1.273 -4.918 1 94.5 248 GLY A O 1
ATOM 1993 N N . ASN A 1 249 ? 20.453 -0.271 -6.691 1 95.06 249 ASN A N 1
ATOM 1994 C CA . ASN A 1 249 ? 20.516 -1.476 -7.512 1 95.06 249 ASN A CA 1
ATOM 1995 C C . ASN A 1 249 ? 21.969 -1.91 -7.762 1 95.06 249 ASN A C 1
ATOM 1997 O O . ASN A 1 249 ? 22.281 -3.1 -7.688 1 95.06 249 ASN A O 1
ATOM 2001 N N . ARG A 1 250 ? 22.781 -0.953 -8.047 1 95.44 250 ARG A N 1
ATOM 2002 C CA . ARG A 1 250 ? 24.188 -1.248 -8.305 1 95.44 250 ARG A CA 1
ATOM 2003 C C . ARG A 1 250 ? 24.859 -1.843 -7.07 1 95.44 250 ARG A C 1
ATOM 2005 O O . ARG A 1 250 ? 25.656 -2.773 -7.176 1 95.44 250 ARG A O 1
ATOM 2012 N N . LEU A 1 251 ? 24.531 -1.273 -6 1 96.88 251 LEU A N 1
ATOM 2013 C CA . LEU A 1 251 ? 25.109 -1.74 -4.75 1 96.88 251 LEU A CA 1
ATOM 2014 C C . LEU A 1 251 ? 24.641 -3.156 -4.426 1 96.88 251 LEU A C 1
ATOM 2016 O O . LEU A 1 251 ? 25.422 -3.971 -3.924 1 96.88 251 LEU A O 1
ATOM 2020 N N . MET A 1 252 ? 23.406 -3.49 -4.688 1 97.44 252 MET A N 1
ATOM 2021 C CA . MET A 1 252 ? 22.906 -4.852 -4.5 1 97.44 252 MET A CA 1
ATOM 2022 C C . MET A 1 252 ? 23.672 -5.832 -5.387 1 97.44 252 MET A C 1
ATOM 2024 O O . MET A 1 252 ? 24.109 -6.887 -4.922 1 97.44 252 MET A O 1
ATOM 2028 N N . GLU A 1 253 ? 23.75 -5.418 -6.617 1 97.88 253 GLU A N 1
ATOM 2029 C CA . GLU A 1 253 ? 24.469 -6.266 -7.566 1 97.88 253 GLU A CA 1
ATOM 2030 C C . GLU A 1 253 ? 25.906 -6.48 -7.129 1 97.88 253 GLU A C 1
ATOM 2032 O O . GLU A 1 253 ? 26.422 -7.605 -7.168 1 97.88 253 GLU A O 1
ATOM 2037 N N . GLN A 1 254 ? 26.562 -5.41 -6.73 1 97.56 254 GLN A N 1
ATOM 2038 C CA . GLN A 1 254 ? 27.953 -5.488 -6.281 1 97.56 254 GLN A CA 1
ATOM 2039 C C . GLN A 1 254 ? 28.094 -6.418 -5.074 1 97.56 254 GLN A C 1
ATOM 2041 O O . GLN A 1 254 ? 28.984 -7.27 -5.035 1 97.56 254 GLN A O 1
ATOM 2046 N N . GLY A 1 255 ? 27.203 -6.262 -4.102 1 97.94 255 GLY A N 1
ATOM 2047 C CA . GLY A 1 255 ? 27.234 -7.105 -2.918 1 97.94 255 GLY A CA 1
ATOM 2048 C C . GLY A 1 255 ? 27.016 -8.578 -3.227 1 97.94 255 GLY A C 1
ATOM 2049 O O . GLY A 1 255 ? 27.688 -9.445 -2.684 1 97.94 255 GLY A O 1
ATOM 2050 N N . PHE A 1 256 ? 26.125 -8.875 -4.094 1 98.56 256 PHE A N 1
ATOM 2051 C CA . PHE A 1 256 ? 25.781 -10.227 -4.496 1 98.56 256 PHE A CA 1
ATOM 2052 C C . PHE A 1 256 ? 26.953 -10.898 -5.211 1 98.56 256 PHE A C 1
ATOM 2054 O O . PHE A 1 256 ? 27.297 -12.039 -4.922 1 98.56 256 PHE A O 1
ATOM 2061 N N . LEU A 1 257 ? 27.578 -10.102 -6.129 1 98.31 257 LEU A N 1
ATOM 2062 C CA . LEU A 1 257 ? 28.656 -10.625 -6.953 1 98.31 257 LEU A CA 1
ATOM 2063 C C . LEU A 1 257 ? 29.938 -10.758 -6.148 1 98.31 257 LEU A C 1
ATOM 2065 O O . LEU A 1 257 ? 30.828 -11.531 -6.512 1 98.31 257 LEU A O 1
ATOM 2069 N N . SER A 1 258 ? 30.047 -10.016 -5.059 1 97.06 258 SER A N 1
ATOM 2070 C CA . SER A 1 258 ? 31.281 -10.016 -4.27 1 97.06 258 SER A CA 1
ATOM 2071 C C . SER A 1 258 ? 31.344 -11.227 -3.352 1 97.06 258 SER A C 1
ATOM 2073 O O . SER A 1 258 ? 32.406 -11.539 -2.803 1 97.06 258 SER A O 1
ATOM 2075 N N . PHE A 1 259 ? 30.188 -11.883 -3.182 1 97.56 259 PHE A N 1
ATOM 2076 C CA . PHE A 1 259 ? 30.203 -13.078 -2.35 1 97.56 259 PHE A CA 1
ATOM 2077 C C . PHE A 1 259 ? 31.094 -14.156 -2.963 1 97.56 259 PHE A C 1
ATOM 2079 O O . PHE A 1 259 ? 31.094 -14.336 -4.184 1 97.56 259 PHE A O 1
ATOM 2086 N N . GLN A 1 260 ? 31.891 -14.859 -2.07 1 95.69 260 GLN A N 1
ATOM 2087 C CA . GLN A 1 260 ? 32.781 -15.922 -2.531 1 95.69 260 GLN A CA 1
ATOM 2088 C C . GLN A 1 260 ? 32.469 -17.234 -1.833 1 95.69 260 GLN A C 1
ATOM 2090 O O . GLN A 1 260 ? 32.188 -17.266 -0.627 1 95.69 260 GLN A O 1
ATOM 2095 N N . GLY A 1 261 ? 32.312 -18.297 -2.605 1 94.12 261 GLY A N 1
ATOM 2096 C CA . GLY A 1 261 ? 32.094 -19.656 -2.154 1 94.12 261 GLY A CA 1
ATOM 2097 C C . GLY A 1 261 ? 32.531 -20.703 -3.158 1 94.12 261 GLY A C 1
ATOM 2098 O O . GLY A 1 261 ? 32.625 -20.406 -4.355 1 94.12 261 GLY A O 1
ATOM 2099 N N . GLU A 1 262 ? 32.875 -21.859 -2.584 1 94.19 262 GLU A N 1
ATOM 2100 C CA . GLU A 1 262 ? 33.281 -22.938 -3.463 1 94.19 262 GLU A CA 1
ATOM 2101 C C . GLU A 1 262 ? 32.188 -23.312 -4.453 1 94.19 262 GLU A C 1
ATOM 2103 O O . GLU A 1 262 ? 31.047 -23.547 -4.055 1 94.19 262 GLU A O 1
ATOM 2108 N N . HIS A 1 263 ? 32.5 -23.312 -5.766 1 93.75 263 HIS A N 1
ATOM 2109 C CA . HIS A 1 263 ? 31.594 -23.688 -6.852 1 93.75 263 HIS A CA 1
ATOM 2110 C C . HIS A 1 263 ? 30.406 -22.734 -6.941 1 93.75 263 HIS A C 1
ATOM 2112 O O . HIS A 1 263 ? 29.359 -23.078 -7.484 1 93.75 263 HIS A O 1
ATOM 2118 N N . TYR A 1 264 ? 30.594 -21.609 -6.262 1 95.19 264 TYR A N 1
ATOM 2119 C CA . TYR A 1 264 ? 29.531 -20.609 -6.301 1 95.19 264 TYR A CA 1
ATOM 2120 C C . TYR A 1 264 ? 29.516 -19.906 -7.648 1 95.19 264 TYR A C 1
ATOM 2122 O O . TYR A 1 264 ? 30.547 -19.406 -8.117 1 95.19 264 TYR A O 1
ATOM 2130 N N . THR A 1 265 ? 28.375 -19.828 -8.375 1 96.31 265 THR A N 1
ATOM 2131 C CA . THR A 1 265 ? 28.203 -19.125 -9.641 1 96.31 265 THR A CA 1
ATOM 2132 C C . THR A 1 265 ? 27.016 -18.172 -9.57 1 96.31 265 THR A C 1
ATOM 2134 O O . THR A 1 265 ? 25.859 -18.594 -9.648 1 96.31 265 THR A O 1
ATOM 2137 N N . PRO A 1 266 ? 27.281 -16.891 -9.461 1 97 266 PRO A N 1
ATOM 2138 C CA . PRO A 1 266 ? 26.203 -15.898 -9.422 1 97 266 PRO A CA 1
ATOM 2139 C C . PRO A 1 266 ? 25.688 -15.539 -10.805 1 97 266 PRO A C 1
ATOM 2141 O O . PRO A 1 266 ? 26.453 -15.477 -11.766 1 97 266 PRO A O 1
ATOM 2144 N N . TYR A 1 267 ? 24.406 -15.406 -10.945 1 96.06 267 TYR A N 1
ATOM 2145 C CA . TYR A 1 267 ? 23.75 -14.898 -12.141 1 96.06 267 TYR A CA 1
ATOM 2146 C C . TYR A 1 267 ? 22.969 -13.625 -11.82 1 96.06 267 TYR A C 1
ATOM 2148 O O . TYR A 1 267 ? 22.484 -13.445 -10.703 1 96.06 267 TYR A O 1
ATOM 2156 N N . VAL A 1 268 ? 22.922 -12.719 -12.742 1 96.12 268 VAL A N 1
ATOM 2157 C CA . VAL A 1 268 ? 22.125 -11.508 -12.594 1 96.12 268 VAL A CA 1
ATOM 2158 C C . VAL A 1 268 ? 21.047 -11.461 -13.68 1 96.12 268 VAL A C 1
ATOM 2160 O O . VAL A 1 268 ? 21.359 -11.555 -14.875 1 96.12 268 VAL A O 1
ATOM 2163 N N . ILE A 1 269 ? 19.859 -11.367 -13.219 1 94.69 269 ILE A N 1
ATOM 2164 C CA . ILE A 1 269 ? 18.734 -11.258 -14.141 1 94.69 269 ILE A CA 1
ATOM 2165 C C . ILE A 1 269 ? 18.141 -9.859 -14.055 1 94.69 269 ILE A C 1
ATOM 2167 O O . ILE A 1 269 ? 17.578 -9.469 -13.023 1 94.69 269 ILE A O 1
ATOM 2171 N N . ARG A 1 270 ? 18.219 -9.125 -15.117 1 94.31 270 ARG A N 1
ATOM 2172 C CA . ARG A 1 270 ? 17.578 -7.816 -15.188 1 94.31 270 ARG A CA 1
ATOM 2173 C C . ARG A 1 270 ? 16.109 -7.953 -15.547 1 94.31 270 ARG A C 1
ATOM 2175 O O . ARG A 1 270 ? 15.766 -8.43 -16.641 1 94.31 270 ARG A O 1
ATOM 2182 N N . MET A 1 271 ? 15.305 -7.527 -14.641 1 92.31 271 MET A N 1
ATOM 2183 C CA . MET A 1 271 ? 13.867 -7.715 -14.812 1 92.31 271 MET A CA 1
ATOM 2184 C C . MET A 1 271 ? 13.172 -6.383 -15.062 1 92.31 271 MET A C 1
ATOM 2186 O O . MET A 1 271 ? 13.211 -5.488 -14.211 1 92.31 271 MET A O 1
ATOM 2190 N N . PRO A 1 272 ? 12.523 -6.32 -16.203 1 89.25 272 PRO A N 1
ATOM 2191 C CA . PRO A 1 272 ? 11.742 -5.109 -16.469 1 89.25 272 PRO A CA 1
ATOM 2192 C C . PRO A 1 272 ? 10.531 -4.98 -15.555 1 89.25 272 PRO A C 1
ATOM 2194 O O . PRO A 1 272 ? 10.102 -5.965 -14.945 1 89.25 272 PRO A O 1
ATOM 2197 N N . SER A 1 273 ? 9.984 -3.75 -15.453 1 84 273 SER A N 1
ATOM 2198 C CA . SER A 1 273 ? 8.82 -3.484 -14.617 1 84 273 SER A CA 1
ATOM 2199 C C . SER A 1 273 ? 7.555 -4.078 -15.219 1 84 273 SER A C 1
ATOM 2201 O O . SER A 1 273 ? 6.617 -4.426 -14.492 1 84 273 SER A O 1
ATOM 2203 N N . ASP A 1 274 ? 7.59 -4.215 -16.469 1 87.44 274 ASP A N 1
ATOM 2204 C CA . ASP A 1 274 ? 6.441 -4.797 -17.156 1 87.44 274 ASP A CA 1
ATOM 2205 C C . ASP A 1 274 ? 6.352 -6.301 -16.891 1 87.44 274 ASP A C 1
ATOM 2207 O O . ASP A 1 274 ? 7.312 -7.035 -17.125 1 87.44 274 ASP A O 1
ATOM 2211 N N . ALA A 1 275 ? 5.215 -6.738 -16.469 1 87.5 275 ALA A N 1
ATOM 2212 C CA . ALA A 1 275 ? 5.051 -8.117 -16.016 1 87.5 275 ALA A CA 1
ATOM 2213 C C . ALA A 1 275 ? 5.293 -9.102 -17.156 1 87.5 275 ALA A C 1
ATOM 2215 O O . ALA A 1 275 ? 5.906 -10.156 -16.953 1 87.5 275 ALA A O 1
ATOM 2216 N N . ILE A 1 276 ? 4.77 -8.789 -18.312 1 88.56 276 ILE A N 1
ATOM 2217 C CA . ILE A 1 276 ? 4.91 -9.688 -19.453 1 88.56 276 ILE A CA 1
ATOM 2218 C C . ILE A 1 276 ? 6.383 -9.797 -19.859 1 88.56 276 ILE A C 1
ATOM 2220 O O . ILE A 1 276 ? 6.898 -10.898 -20.062 1 88.56 276 ILE A O 1
ATOM 2224 N N . LYS A 1 277 ? 7.008 -8.711 -19.891 1 91.44 277 LYS A N 1
ATOM 2225 C CA . LYS A 1 277 ? 8.43 -8.703 -20.234 1 91.44 277 LYS A CA 1
ATOM 2226 C C . LYS A 1 277 ? 9.258 -9.406 -19.156 1 91.44 277 LYS A C 1
ATOM 2228 O O . LYS A 1 277 ? 10.242 -10.07 -19.469 1 91.44 277 LYS A O 1
ATOM 2233 N N . ALA A 1 278 ? 8.867 -9.195 -17.922 1 91.81 278 ALA A N 1
ATOM 2234 C CA . ALA A 1 278 ? 9.555 -9.875 -16.828 1 91.81 278 ALA A CA 1
ATOM 2235 C C . ALA A 1 278 ? 9.453 -11.391 -16.984 1 91.81 278 ALA A C 1
ATOM 2237 O O . ALA A 1 278 ? 10.445 -12.109 -16.812 1 91.81 278 ALA A O 1
ATOM 2238 N N . ALA A 1 279 ? 8.281 -11.867 -17.328 1 89.81 279 ALA A N 1
ATOM 2239 C CA . ALA A 1 279 ? 8.07 -13.297 -17.531 1 89.81 279 ALA A CA 1
ATOM 2240 C C . ALA A 1 279 ? 8.906 -13.82 -18.688 1 89.81 279 ALA A C 1
ATOM 2242 O O . ALA A 1 279 ? 9.461 -14.922 -18.625 1 89.81 279 ALA A O 1
ATOM 2243 N N . GLN A 1 280 ? 8.977 -13.008 -19.703 1 90.38 280 GLN A N 1
ATOM 2244 C CA . GLN A 1 280 ? 9.781 -13.383 -20.859 1 90.38 280 GLN A CA 1
ATOM 2245 C C . GLN A 1 280 ? 11.258 -13.523 -20.484 1 90.38 280 GLN A C 1
ATOM 2247 O O . GLN A 1 280 ? 11.938 -14.438 -20.953 1 90.38 280 GLN A O 1
ATOM 2252 N N . GLU A 1 281 ? 11.703 -12.617 -19.672 1 91.31 281 GLU A N 1
ATOM 2253 C CA . GLU A 1 281 ? 13.086 -12.695 -19.219 1 91.31 281 GLU A CA 1
ATOM 2254 C C . GLU A 1 281 ? 13.336 -13.961 -18.406 1 91.31 281 GLU A C 1
ATOM 2256 O O . GLU A 1 281 ? 14.375 -14.602 -18.547 1 91.31 281 GLU A O 1
ATOM 2261 N N . LEU A 1 282 ? 12.43 -14.328 -17.594 1 89.94 282 LEU A N 1
ATOM 2262 C CA . LEU A 1 282 ? 12.547 -15.539 -16.797 1 89.94 282 LEU A CA 1
ATOM 2263 C C . LEU A 1 282 ? 12.531 -16.781 -17.672 1 89.94 282 LEU A C 1
ATOM 2265 O O . LEU A 1 282 ? 13.258 -17.75 -17.406 1 89.94 282 LEU A O 1
ATOM 2269 N N . ASN A 1 283 ? 11.727 -16.75 -18.672 1 88.31 283 ASN A N 1
A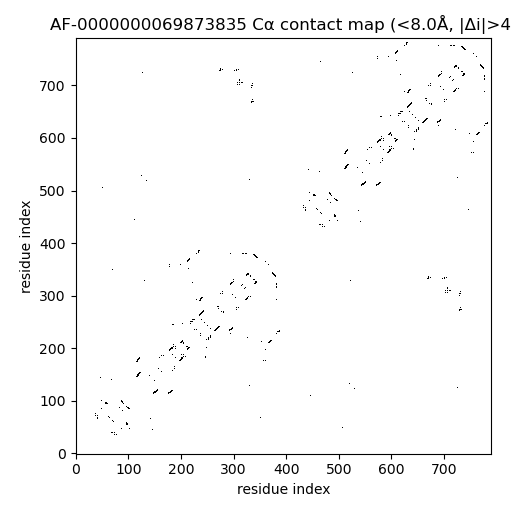TOM 2270 C CA . ASN A 1 283 ? 11.664 -17.859 -19.609 1 88.31 283 ASN A CA 1
ATOM 2271 C C . ASN A 1 283 ? 12.992 -18.062 -20.344 1 88.31 283 ASN A C 1
ATOM 2273 O O . ASN A 1 283 ? 13.359 -19.188 -20.688 1 88.31 283 ASN A O 1
ATOM 2277 N N . ARG A 1 284 ? 13.594 -16.984 -20.625 1 88 284 ARG A N 1
ATOM 2278 C CA . ARG A 1 284 ? 14.844 -17.031 -21.375 1 88 284 ARG A CA 1
ATOM 2279 C C . ARG A 1 284 ? 15.945 -17.703 -20.578 1 88 284 ARG A C 1
ATOM 2281 O O . ARG A 1 284 ? 16.812 -18.375 -21.141 1 88 284 ARG A O 1
ATOM 2288 N N . ILE A 1 285 ? 15.953 -17.5 -19.297 1 82.31 285 ILE A N 1
ATOM 2289 C CA . ILE A 1 285 ? 17 -18.062 -18.453 1 82.31 285 ILE A CA 1
ATOM 2290 C C . ILE A 1 285 ? 16.719 -19.547 -18.188 1 82.31 285 ILE A C 1
ATOM 2292 O O . ILE A 1 285 ? 17.641 -20.328 -18.031 1 82.31 285 ILE A O 1
ATOM 2296 N N . ASP A 1 286 ? 16.375 -20.328 -19.125 1 72.38 286 ASP A N 1
ATOM 2297 C CA . ASP A 1 286 ? 16.094 -21.734 -18.922 1 72.38 286 ASP A CA 1
ATOM 2298 C C . ASP A 1 286 ? 16.719 -22.25 -17.625 1 72.38 286 ASP A C 1
ATOM 2300 O O . ASP A 1 286 ? 17.906 -22.578 -17.609 1 72.38 286 ASP A O 1
ATOM 2304 N N . LEU A 1 287 ? 16.062 -22.297 -16.578 1 73.5 287 LEU A N 1
ATOM 2305 C CA . LEU A 1 287 ? 16.562 -22.688 -15.258 1 73.5 287 LEU A CA 1
ATOM 2306 C C . LEU A 1 287 ? 17.156 -24.094 -15.297 1 73.5 287 LEU A C 1
ATOM 2308 O O . LEU A 1 287 ? 18.156 -24.359 -14.617 1 73.5 287 LEU A O 1
ATOM 2312 N N . ALA A 1 288 ? 16.594 -24.859 -16.125 1 74.56 288 ALA A N 1
ATOM 2313 C CA . ALA A 1 288 ? 17.109 -26.219 -16.25 1 74.56 288 ALA A CA 1
ATOM 2314 C C . ALA A 1 288 ? 18.484 -26.234 -16.891 1 74.56 288 ALA A C 1
ATOM 2316 O O . ALA A 1 288 ? 19.375 -26.984 -16.453 1 74.56 288 ALA A O 1
ATOM 2317 N N . ASP A 1 289 ? 18.719 -25.359 -17.781 1 79.5 289 ASP A N 1
ATOM 2318 C CA . ASP A 1 289 ? 19.984 -25.328 -18.5 1 79.5 289 ASP A CA 1
ATOM 2319 C C . ASP A 1 289 ? 21.062 -24.641 -17.656 1 79.5 289 ASP A C 1
ATOM 2321 O O . ASP A 1 289 ? 22.219 -25.078 -17.641 1 79.5 289 ASP A O 1
ATOM 2325 N N . THR A 1 290 ? 20.672 -23.688 -16.906 1 85.44 290 THR A N 1
ATOM 2326 C CA . THR A 1 290 ? 21.656 -22.922 -16.125 1 85.44 290 THR A CA 1
ATOM 2327 C C . THR A 1 290 ? 21.938 -23.625 -14.797 1 85.44 290 THR A C 1
ATOM 2329 O O . THR A 1 290 ? 22.984 -23.406 -14.195 1 85.44 290 THR A O 1
ATOM 2332 N N . GLY A 1 291 ? 21.047 -24.453 -14.406 1 90.62 291 GLY A N 1
ATOM 2333 C CA . GLY A 1 291 ? 21.188 -25.125 -13.125 1 90.62 291 GLY A CA 1
ATOM 2334 C C . GLY A 1 291 ? 20.891 -24.234 -11.938 1 90.62 291 GLY A C 1
ATOM 2335 O O . GLY A 1 291 ? 21.266 -24.531 -10.805 1 90.62 291 GLY A O 1
ATOM 2336 N N . ILE A 1 292 ? 20.266 -23.109 -12.195 1 94.62 292 ILE A N 1
ATOM 2337 C CA . ILE A 1 292 ? 19.891 -22.188 -11.133 1 94.62 292 ILE A CA 1
ATOM 2338 C C . ILE A 1 292 ? 18.844 -22.844 -10.227 1 94.62 292 ILE A C 1
ATOM 2340 O O . ILE A 1 292 ? 17.844 -23.375 -10.711 1 94.62 292 ILE A O 1
ATOM 2344 N N . THR A 1 293 ? 19.109 -22.766 -8.953 1 94.56 293 THR A N 1
ATOM 2345 C CA . THR A 1 293 ? 18.203 -23.422 -8.031 1 94.56 293 THR A CA 1
ATOM 2346 C C . THR A 1 293 ? 17.562 -22.422 -7.082 1 94.56 293 THR A C 1
ATOM 2348 O O . THR A 1 293 ? 16.625 -22.75 -6.355 1 94.56 293 THR A O 1
ATOM 2351 N N . ALA A 1 294 ? 18.078 -21.156 -7.078 1 97.19 294 ALA A N 1
ATOM 2352 C CA . ALA A 1 294 ? 17.531 -20.156 -6.172 1 97.19 294 ALA A CA 1
ATOM 2353 C C . ALA A 1 294 ? 17.484 -18.781 -6.836 1 97.19 294 ALA A C 1
ATOM 2355 O O . ALA A 1 294 ? 18.406 -18.406 -7.574 1 97.19 294 ALA A O 1
ATOM 2356 N N . LEU A 1 295 ? 16.438 -18.078 -6.57 1 97.38 295 LEU A N 1
ATOM 2357 C CA . LEU A 1 295 ? 16.266 -16.703 -7.031 1 97.38 295 LEU A CA 1
ATOM 2358 C C . LEU A 1 295 ? 16.172 -15.742 -5.852 1 97.38 295 LEU A C 1
ATOM 2360 O O . LEU A 1 295 ? 15.539 -16.047 -4.836 1 97.38 295 LEU A O 1
ATOM 2364 N N . ILE A 1 296 ? 16.828 -14.633 -5.977 1 98.56 296 ILE A N 1
ATOM 2365 C CA . ILE A 1 296 ? 16.719 -13.531 -5.02 1 98.56 296 ILE A CA 1
ATOM 2366 C C . ILE A 1 296 ? 15.969 -12.367 -5.656 1 98.56 296 ILE A C 1
ATOM 2368 O O . ILE A 1 296 ? 16.406 -11.82 -6.672 1 98.56 296 ILE A O 1
ATOM 2372 N N . SER A 1 297 ? 14.859 -12.062 -5.074 1 97.5 297 SER A N 1
ATOM 2373 C CA . SER A 1 297 ? 14.117 -10.883 -5.535 1 97.5 297 SER A CA 1
ATOM 2374 C C . SER A 1 297 ? 14.555 -9.633 -4.785 1 97.5 297 SER A C 1
ATOM 2376 O O . SER A 1 297 ? 14.75 -9.664 -3.568 1 97.5 297 SER A O 1
ATOM 2378 N N . THR A 1 298 ? 14.656 -8.523 -5.48 1 97.12 298 THR A N 1
ATOM 2379 C CA . THR A 1 298 ? 15.133 -7.293 -4.852 1 97.12 298 THR A CA 1
ATOM 2380 C C . THR A 1 298 ? 13.977 -6.32 -4.625 1 97.12 298 THR A C 1
ATOM 2382 O O . THR A 1 298 ? 14.133 -5.312 -3.936 1 97.12 298 THR A O 1
ATOM 2385 N N . ARG A 1 299 ? 12.82 -6.582 -5.211 1 93.62 299 ARG A N 1
ATOM 2386 C CA . ARG A 1 299 ? 11.602 -5.809 -5.035 1 93.62 299 ARG A CA 1
ATOM 2387 C C . ARG A 1 299 ? 10.406 -6.723 -4.789 1 93.62 299 ARG A C 1
ATOM 2389 O O . ARG A 1 299 ? 10.367 -7.848 -5.293 1 93.62 299 ARG A O 1
ATOM 2396 N N . SER A 1 300 ? 9.461 -6.168 -4.051 1 91 300 SER A N 1
ATOM 2397 C CA . SER A 1 300 ? 8.281 -6.969 -3.754 1 91 300 SER A CA 1
ATOM 2398 C C . SER A 1 300 ? 7.469 -7.246 -5.016 1 91 300 SER A C 1
ATOM 2400 O O . SER A 1 300 ? 6.918 -8.336 -5.18 1 91 300 SER A O 1
ATOM 2402 N N . ARG A 1 301 ? 7.395 -6.273 -5.879 1 88.31 301 ARG A N 1
ATOM 2403 C CA . ARG A 1 301 ? 6.652 -6.457 -7.121 1 88.31 301 ARG A CA 1
ATOM 2404 C C . ARG A 1 301 ? 7.281 -7.547 -7.98 1 88.31 301 ARG A C 1
ATOM 2406 O O . ARG A 1 301 ? 6.578 -8.289 -8.672 1 88.31 301 ARG A O 1
ATOM 2413 N N . MET A 1 302 ? 8.57 -7.637 -7.945 1 92.56 302 MET A N 1
ATOM 2414 C CA . MET A 1 302 ? 9.273 -8.672 -8.695 1 92.56 302 MET A CA 1
ATOM 2415 C C . MET A 1 302 ? 8.969 -10.055 -8.133 1 92.56 302 MET A C 1
ATOM 2417 O O . MET A 1 302 ? 8.867 -11.023 -8.891 1 92.56 302 MET A O 1
ATOM 2421 N N . LEU A 1 303 ? 8.883 -10.094 -6.867 1 93.81 303 LEU A N 1
ATOM 2422 C CA . LEU A 1 303 ? 8.555 -11.367 -6.23 1 93.81 303 LEU A CA 1
ATOM 2423 C C . LEU A 1 303 ? 7.219 -11.898 -6.742 1 93.81 303 LEU A C 1
ATOM 2425 O O . LEU A 1 303 ? 7.09 -13.094 -7.023 1 93.81 303 LEU A O 1
ATOM 2429 N N . ILE A 1 304 ? 6.281 -11.039 -6.863 1 92.38 304 ILE A N 1
ATOM 2430 C CA . ILE A 1 304 ? 4.961 -11.406 -7.359 1 92.38 304 ILE A CA 1
ATOM 2431 C C . ILE A 1 304 ? 5.074 -11.906 -8.797 1 92.38 304 ILE A C 1
ATOM 2433 O O . ILE A 1 304 ? 4.438 -12.898 -9.172 1 92.38 304 ILE A O 1
ATOM 2437 N N . SER A 1 305 ? 5.887 -11.258 -9.57 1 93.44 305 SER A N 1
ATOM 2438 C CA . SER A 1 305 ? 6.113 -11.68 -10.953 1 93.44 305 SER A CA 1
ATOM 2439 C C . SER A 1 305 ? 6.734 -13.07 -11.008 1 93.44 305 SER A C 1
ATOM 2441 O O . SER A 1 305 ? 6.34 -13.898 -11.836 1 93.44 305 SER A O 1
ATOM 2443 N N . ILE A 1 306 ? 7.652 -13.312 -10.141 1 93.81 306 ILE A N 1
ATOM 2444 C CA . ILE A 1 306 ? 8.344 -14.602 -10.117 1 93.81 306 ILE A CA 1
ATOM 2445 C C . ILE A 1 306 ? 7.371 -15.703 -9.703 1 93.81 306 ILE A C 1
ATOM 2447 O O . ILE A 1 306 ? 7.312 -16.75 -10.336 1 93.81 306 ILE A O 1
ATOM 2451 N N . ILE A 1 307 ? 6.578 -15.445 -8.68 1 92.69 307 ILE A N 1
ATOM 2452 C CA . ILE A 1 307 ? 5.645 -16.438 -8.148 1 92.69 307 ILE A CA 1
ATOM 2453 C C . ILE A 1 307 ? 4.582 -16.75 -9.203 1 92.69 307 ILE A C 1
ATOM 2455 O O . ILE A 1 307 ? 4.266 -17.922 -9.445 1 92.69 307 ILE A O 1
ATOM 2459 N N . SER A 1 308 ? 4.051 -15.703 -9.773 1 92.62 308 SER A N 1
ATOM 2460 C CA . SER A 1 308 ? 3.012 -15.914 -10.781 1 92.62 308 SER A CA 1
ATOM 2461 C C . SER A 1 308 ? 3.568 -16.625 -12.008 1 92.62 308 SER A C 1
ATOM 2463 O O . SER A 1 308 ? 2.9 -17.484 -12.594 1 92.62 308 SER A O 1
ATOM 2465 N N . TRP A 1 309 ? 4.785 -16.266 -12.383 1 91.06 309 TRP A N 1
ATOM 2466 C CA . TRP A 1 309 ? 5.469 -16.969 -13.469 1 91.06 309 TRP A CA 1
ATOM 2467 C C . TRP A 1 309 ? 5.66 -18.438 -13.141 1 91.06 309 TRP A C 1
ATOM 2469 O O . TRP A 1 309 ? 5.383 -19.312 -13.969 1 91.06 309 TRP A O 1
ATOM 2479 N N . ALA A 1 310 ? 6.133 -18.734 -11.969 1 89.06 310 ALA A N 1
ATOM 2480 C CA . ALA A 1 310 ? 6.332 -20.125 -11.539 1 89.06 310 ALA A CA 1
ATOM 2481 C C . ALA A 1 310 ? 5.031 -20.906 -11.625 1 89.06 310 ALA A C 1
ATOM 2483 O O . ALA A 1 310 ? 5.027 -22.078 -12.047 1 89.06 310 ALA A O 1
ATOM 2484 N N . ALA A 1 311 ? 3.924 -20.266 -11.234 1 86.5 311 ALA A N 1
ATOM 2485 C CA . ALA A 1 311 ? 2.617 -20.922 -11.312 1 86.5 311 ALA A CA 1
ATOM 2486 C C . ALA A 1 311 ? 2.244 -21.219 -12.766 1 86.5 311 ALA A C 1
ATOM 2488 O O . ALA A 1 311 ? 1.774 -22.312 -13.078 1 86.5 311 ALA A O 1
ATOM 2489 N N . THR A 1 312 ? 2.5 -20.25 -13.602 1 85 312 THR A N 1
ATOM 2490 C CA . THR A 1 312 ? 2.182 -20.406 -15.016 1 85 312 THR A CA 1
ATOM 2491 C C . THR A 1 312 ? 2.992 -21.531 -15.633 1 85 312 THR A C 1
ATOM 2493 O O . THR A 1 312 ? 2.496 -22.266 -16.5 1 85 312 THR A O 1
ATOM 2496 N N . MET A 1 313 ? 4.234 -21.734 -15.102 1 84.69 313 MET A N 1
ATOM 2497 C CA . MET A 1 313 ? 5.152 -22.734 -15.656 1 84.69 313 MET A CA 1
ATOM 2498 C C . MET A 1 313 ? 5.07 -24.047 -14.875 1 84.69 313 MET A C 1
ATOM 2500 O O . MET A 1 313 ? 5.805 -24.984 -15.164 1 84.69 313 MET A O 1
ATOM 2504 N N . ALA A 1 314 ? 4.289 -24.109 -13.961 1 83.31 314 ALA A N 1
ATOM 2505 C CA . ALA A 1 314 ? 4.129 -25.281 -13.102 1 83.31 314 ALA A CA 1
ATOM 2506 C C . ALA A 1 314 ? 5.445 -25.656 -12.422 1 83.31 314 ALA A C 1
ATOM 2508 O O . ALA A 1 314 ? 5.863 -26.812 -12.453 1 83.31 314 ALA A O 1
ATOM 2509 N N . LYS A 1 315 ? 6.148 -24.688 -11.938 1 86.5 315 LYS A N 1
ATOM 2510 C CA . LYS A 1 315 ? 7.352 -24.875 -11.133 1 86.5 315 LYS A CA 1
ATOM 2511 C C . LYS A 1 315 ? 7.051 -24.688 -9.648 1 86.5 315 LYS A C 1
ATOM 2513 O O . LYS A 1 315 ? 6.426 -23.703 -9.258 1 86.5 315 LYS A O 1
ATOM 2518 N N . SER A 1 316 ? 7.516 -25.625 -8.914 1 88.88 316 SER A N 1
ATOM 2519 C CA . SER A 1 316 ? 7.156 -25.609 -7.504 1 88.88 316 SER A CA 1
ATOM 2520 C C . SER A 1 316 ? 8.156 -24.797 -6.684 1 88.88 316 SER A C 1
ATOM 2522 O O . SER A 1 316 ? 9.359 -24.859 -6.941 1 88.88 316 SER A O 1
ATOM 2524 N N . ILE A 1 317 ? 7.727 -24.062 -5.758 1 90.94 317 ILE A N 1
ATOM 2525 C CA . ILE A 1 317 ? 8.508 -23.359 -4.742 1 90.94 317 ILE A CA 1
ATOM 2526 C C . ILE A 1 317 ? 8.281 -24.016 -3.379 1 90.94 317 ILE A C 1
ATOM 2528 O O . ILE A 1 317 ? 7.141 -24.125 -2.916 1 90.94 317 ILE A O 1
ATOM 2532 N N . PRO A 1 318 ? 9.227 -24.5 -2.686 1 92.12 318 PRO A N 1
ATOM 2533 C CA . PRO A 1 318 ? 10.672 -24.312 -2.885 1 92.12 318 PRO A CA 1
ATOM 2534 C C . PRO A 1 318 ? 11.328 -25.484 -3.607 1 92.12 318 PRO A C 1
ATOM 2536 O O . PRO A 1 318 ? 12.531 -25.469 -3.867 1 92.12 318 PRO A O 1
ATOM 2539 N N . GLU A 1 319 ? 10.68 -26.5 -3.998 1 88.94 319 GLU A N 1
ATOM 2540 C CA . GLU A 1 319 ? 11.297 -27.766 -4.395 1 88.94 319 GLU A CA 1
ATOM 2541 C C . GLU A 1 319 ? 12.141 -27.594 -5.656 1 88.94 319 GLU A C 1
ATOM 2543 O O . GLU A 1 319 ? 13.258 -28.109 -5.734 1 88.94 319 GLU A O 1
ATOM 2548 N N . GLU A 1 320 ? 11.609 -26.891 -6.594 1 88.94 320 GLU A N 1
ATOM 2549 C CA . GLU A 1 320 ? 12.336 -26.703 -7.844 1 88.94 320 GLU A CA 1
ATOM 2550 C C . GLU A 1 320 ? 13.07 -25.359 -7.859 1 88.94 320 GLU A C 1
ATOM 2552 O O . GLU A 1 320 ? 14.141 -25.25 -8.469 1 88.94 320 GLU A O 1
ATOM 2557 N N . ILE A 1 321 ? 12.43 -24.375 -7.219 1 92.19 321 ILE A N 1
ATOM 2558 C CA . ILE A 1 321 ? 13.039 -23.047 -7.16 1 92.19 321 ILE A CA 1
ATOM 2559 C C . ILE A 1 321 ? 12.914 -22.5 -5.742 1 92.19 321 ILE A C 1
ATOM 2561 O O . ILE A 1 321 ? 11.805 -22.312 -5.23 1 92.19 321 ILE A O 1
ATOM 2565 N N . SER A 1 322 ? 14.07 -22.281 -5.191 1 96.56 322 SER A N 1
ATOM 2566 C CA . SER A 1 322 ? 14.07 -21.562 -3.922 1 96.56 322 SER A CA 1
ATOM 2567 C C . SER A 1 322 ? 13.984 -20.047 -4.141 1 96.56 322 SER A C 1
ATOM 2569 O O . SER A 1 322 ? 14.57 -19.531 -5.086 1 96.56 322 SER A O 1
ATOM 2571 N N . LEU A 1 323 ? 13.227 -19.375 -3.254 1 96.81 323 LEU A N 1
ATOM 2572 C CA . LEU A 1 323 ? 12.953 -17.969 -3.453 1 96.81 323 LEU A CA 1
ATOM 2573 C C . LEU A 1 323 ? 13.227 -17.172 -2.178 1 96.81 323 LEU A C 1
ATOM 2575 O O . LEU A 1 323 ? 12.742 -17.531 -1.104 1 96.81 323 LEU A O 1
ATOM 2579 N N . LEU A 1 324 ? 14.039 -16.156 -2.297 1 98.44 324 LEU A N 1
ATOM 2580 C CA . LEU A 1 324 ? 14.375 -15.25 -1.205 1 98.44 324 LEU A CA 1
ATOM 2581 C C . LEU A 1 324 ? 14.117 -13.805 -1.603 1 98.44 324 LEU A C 1
ATOM 2583 O O . LEU A 1 324 ? 14.422 -13.398 -2.727 1 98.44 324 LEU A O 1
ATOM 2587 N N . SER A 1 325 ? 13.492 -13.023 -0.669 1 98.19 325 SER A N 1
ATOM 2588 C CA . SER A 1 325 ? 13.219 -11.617 -0.952 1 98.19 325 SER A CA 1
ATOM 2589 C C . SER A 1 325 ? 14.086 -10.703 -0.086 1 98.19 325 SER A C 1
ATOM 2591 O O . SER A 1 325 ? 14.141 -10.867 1.134 1 98.19 325 SER A O 1
ATOM 2593 N N . LEU A 1 326 ? 14.703 -9.68 -0.708 1 97.94 326 LEU A N 1
ATOM 2594 C CA . LEU A 1 326 ? 15.508 -8.727 0.052 1 97.94 326 LEU A CA 1
ATOM 2595 C C . LEU A 1 326 ? 14.625 -7.699 0.752 1 97.94 326 LEU A C 1
ATOM 2597 O O . LEU A 1 326 ? 15.094 -6.957 1.618 1 97.94 326 LEU A O 1
ATOM 2601 N N . VAL A 1 327 ? 13.375 -7.688 0.368 1 96.12 327 VAL A N 1
ATOM 2602 C CA . VAL A 1 327 ? 12.445 -6.719 0.942 1 96.12 327 VAL A CA 1
ATOM 2603 C C . VAL A 1 327 ? 11.18 -7.426 1.4 1 96.12 327 VAL A C 1
ATOM 2605 O O . VAL A 1 327 ? 10.938 -8.578 1.041 1 96.12 327 VAL A O 1
ATOM 2608 N N . HIS A 1 328 ? 10.43 -6.719 2.209 1 94.81 328 HIS A N 1
ATOM 2609 C CA . HIS A 1 328 ? 9.156 -7.25 2.689 1 94.81 328 HIS A CA 1
ATOM 2610 C C . HIS A 1 328 ? 8.062 -6.195 2.629 1 94.81 328 HIS A C 1
ATOM 2612 O O . HIS A 1 328 ? 8.281 -5.039 2.994 1 94.81 328 HIS A O 1
ATOM 2618 N N . GLU A 1 329 ? 6.961 -6.594 2.084 1 92.5 329 GLU A N 1
ATOM 2619 C CA . GLU A 1 329 ? 5.715 -5.836 2.119 1 92.5 329 GLU A CA 1
ATOM 2620 C C . GLU A 1 329 ? 4.586 -6.652 2.742 1 92.5 329 GLU A C 1
ATOM 2622 O O . GLU A 1 329 ? 4.602 -7.883 2.686 1 92.5 329 GLU A O 1
ATOM 2627 N N . PRO A 1 330 ? 3.572 -5.977 3.287 1 88.75 330 PRO A N 1
ATOM 2628 C CA . PRO A 1 330 ? 2.518 -6.684 4.02 1 88.75 330 PRO A CA 1
ATOM 2629 C C . PRO A 1 330 ? 1.807 -7.73 3.166 1 88.75 330 PRO A C 1
ATOM 2631 O O . PRO A 1 330 ? 1.429 -8.789 3.67 1 88.75 330 PRO A O 1
ATOM 2634 N N . TYR A 1 331 ? 1.628 -7.492 1.931 1 88.75 331 TYR A N 1
ATOM 2635 C CA . TYR A 1 331 ? 0.884 -8.445 1.11 1 88.75 331 TYR A CA 1
ATOM 2636 C C . TYR A 1 331 ? 1.661 -9.742 0.941 1 88.75 331 TYR A C 1
ATOM 2638 O O . TYR A 1 331 ? 1.084 -10.781 0.602 1 88.75 331 TYR A O 1
ATOM 2646 N N . LEU A 1 332 ? 2.928 -9.727 1.226 1 91.62 332 LEU A N 1
ATOM 2647 C CA . LEU A 1 332 ? 3.742 -10.938 1.121 1 91.62 332 LEU A CA 1
ATOM 2648 C C . LEU A 1 332 ? 3.418 -11.906 2.248 1 91.62 332 LEU A C 1
ATOM 2650 O O . LEU A 1 332 ? 3.775 -13.086 2.178 1 91.62 332 LEU A O 1
ATOM 2654 N N . ASN A 1 333 ? 2.744 -11.414 3.264 1 91.5 333 ASN A N 1
ATOM 2655 C CA . ASN A 1 333 ? 2.301 -12.289 4.348 1 91.5 333 ASN A CA 1
ATOM 2656 C C . ASN A 1 333 ? 1.248 -13.281 3.871 1 91.5 333 ASN A C 1
ATOM 2658 O O . ASN A 1 333 ? 0.946 -14.25 4.566 1 91.5 333 ASN A O 1
ATOM 2662 N N . HIS A 1 334 ? 0.813 -13.133 2.693 1 91.25 334 HIS A N 1
ATOM 2663 C CA . HIS A 1 334 ? -0.28 -13.961 2.193 1 91.25 334 HIS A CA 1
ATOM 2664 C C . HIS A 1 334 ? 0.206 -14.922 1.114 1 91.25 334 HIS A C 1
ATOM 2666 O O . HIS A 1 334 ? -0.602 -15.562 0.44 1 91.25 334 HIS A O 1
ATOM 2672 N N . VAL A 1 335 ? 1.492 -14.992 0.944 1 92.62 335 VAL A N 1
ATOM 2673 C CA . VAL A 1 335 ? 2.098 -15.914 -0.007 1 92.62 335 VAL A CA 1
ATOM 2674 C C . VAL A 1 335 ? 2.328 -17.266 0.665 1 92.62 335 VAL A C 1
ATOM 2676 O O . VAL A 1 335 ? 2.768 -17.328 1.815 1 92.62 335 VAL A O 1
ATOM 2679 N N . THR A 1 336 ? 2.006 -18.344 -0.026 1 90.44 336 THR A N 1
ATOM 2680 C CA . THR A 1 336 ? 2.322 -19.703 0.41 1 90.44 336 THR A CA 1
ATOM 2681 C C . THR A 1 336 ? 3.203 -20.406 -0.616 1 90.44 336 THR A C 1
ATOM 2683 O O . THR A 1 336 ? 2.887 -20.422 -1.808 1 90.44 336 THR A O 1
ATOM 2686 N N . PRO A 1 337 ? 4.277 -21.062 -0.165 1 91.69 337 PRO A N 1
ATOM 2687 C CA . PRO A 1 337 ? 4.758 -21.078 1.22 1 91.69 337 PRO A CA 1
ATOM 2688 C C . PRO A 1 337 ? 5.254 -19.719 1.693 1 91.69 337 PRO A C 1
ATOM 2690 O O . PRO A 1 337 ? 5.582 -18.859 0.873 1 91.69 337 PRO A O 1
ATOM 2693 N N . PRO A 1 338 ? 5.266 -19.547 3.023 1 93.75 338 PRO A N 1
ATOM 2694 C CA . PRO A 1 338 ? 5.766 -18.266 3.521 1 93.75 338 PRO A CA 1
ATOM 2695 C C . PRO A 1 338 ? 7.156 -17.938 2.984 1 93.75 338 PRO A C 1
ATOM 2697 O O . PRO A 1 338 ? 8.047 -18.781 2.99 1 93.75 338 PRO A O 1
ATOM 2700 N N . ILE A 1 339 ? 7.324 -16.719 2.635 1 95.69 339 ILE A N 1
ATOM 2701 C CA . ILE A 1 339 ? 8.531 -16.312 1.931 1 95.69 339 ILE A CA 1
ATOM 2702 C C . ILE A 1 339 ? 9.625 -15.953 2.939 1 95.69 339 ILE A C 1
ATOM 2704 O O . ILE A 1 339 ? 9.367 -15.234 3.912 1 95.69 339 ILE A O 1
ATOM 2708 N N . THR A 1 340 ? 10.812 -16.5 2.711 1 97.69 340 THR A N 1
ATOM 2709 C CA . THR A 1 340 ? 11.992 -16 3.406 1 97.69 340 THR A CA 1
ATOM 2710 C C . THR A 1 340 ? 12.352 -14.609 2.92 1 97.69 340 THR A C 1
ATOM 2712 O O . THR A 1 340 ? 12.586 -14.398 1.728 1 97.69 340 THR A O 1
ATOM 2715 N N . SER A 1 341 ? 12.352 -13.656 3.848 1 97.75 341 SER A N 1
ATOM 2716 C CA . SER A 1 341 ? 12.562 -12.273 3.428 1 97.75 341 SER A CA 1
ATOM 2717 C C . SER A 1 341 ? 13.297 -11.477 4.496 1 97.75 341 SER A C 1
ATOM 2719 O O . SER A 1 341 ? 13.414 -11.922 5.641 1 97.75 341 SER A O 1
ATOM 2721 N N . TYR A 1 342 ? 13.891 -10.383 4.082 1 97.62 342 TYR A N 1
ATOM 2722 C CA . TYR A 1 342 ? 14.469 -9.422 5.016 1 97.62 342 TYR A CA 1
ATOM 2723 C C . TYR A 1 342 ? 13.445 -8.359 5.406 1 97.62 342 TYR A C 1
ATOM 2725 O O . TYR A 1 342 ? 12.695 -7.871 4.562 1 97.62 342 TYR A O 1
ATOM 2733 N N . ARG A 1 343 ? 13.344 -8.047 6.637 1 95.06 343 ARG A N 1
ATOM 2734 C CA . ARG A 1 343 ? 12.391 -7.074 7.156 1 95.06 343 ARG A CA 1
ATOM 2735 C C . ARG A 1 343 ? 13.109 -5.918 7.844 1 95.06 343 ARG A C 1
ATOM 2737 O O . ARG A 1 343 ? 13.961 -6.133 8.711 1 95.06 343 ARG A O 1
ATOM 2744 N N . SER A 1 344 ? 12.766 -4.75 7.41 1 91.62 344 SER A N 1
ATOM 2745 C CA . SER A 1 344 ? 13.367 -3.551 7.984 1 91.62 344 SER A CA 1
ATOM 2746 C C . SER A 1 344 ? 12.656 -3.137 9.266 1 91.62 344 SER A C 1
ATOM 2748 O O . SER A 1 344 ? 11.438 -3.289 9.383 1 91.62 344 SER A O 1
ATOM 2750 N N . PRO A 1 345 ? 13.383 -2.672 10.188 1 88.81 345 PRO A N 1
ATOM 2751 C CA . PRO A 1 345 ? 12.742 -2.078 11.359 1 88.81 345 PRO A CA 1
ATOM 2752 C C . PRO A 1 345 ? 12.039 -0.758 11.047 1 88.81 345 PRO A C 1
ATOM 2754 O O . PRO A 1 345 ? 12.648 0.31 11.164 1 88.81 345 PRO A O 1
ATOM 2757 N N . ALA A 1 346 ? 10.852 -0.782 10.789 1 85.56 346 ALA A N 1
ATOM 2758 C CA . ALA A 1 346 ? 10.109 0.346 10.242 1 85.56 346 ALA A CA 1
ATOM 2759 C C . ALA A 1 346 ? 10.109 1.526 11.211 1 85.56 346 ALA A C 1
ATOM 2761 O O . ALA A 1 346 ? 10.352 2.666 10.812 1 85.56 346 ALA A O 1
ATOM 2762 N N . GLU A 1 347 ? 9.805 1.267 12.43 1 80.5 347 GLU A N 1
ATOM 2763 C CA . GLU A 1 347 ? 9.703 2.336 13.422 1 80.5 347 GLU A CA 1
ATOM 2764 C C . GLU A 1 347 ? 11.039 3.051 13.602 1 80.5 347 GLU A C 1
ATOM 2766 O O . GLU A 1 347 ? 11.094 4.281 13.625 1 80.5 347 GLU A O 1
ATOM 2771 N N . LYS A 1 348 ? 12.062 2.217 13.711 1 83.81 348 LYS A N 1
ATOM 2772 C CA . LYS A 1 348 ? 13.398 2.795 13.867 1 83.81 348 LYS A CA 1
ATOM 2773 C C . LYS A 1 348 ? 13.781 3.623 12.648 1 83.81 348 LYS A C 1
ATOM 2775 O O . LYS A 1 348 ? 14.359 4.707 12.781 1 83.81 348 LYS A O 1
ATOM 2780 N N . THR A 1 349 ? 13.508 3.137 11.516 1 90.12 349 THR A N 1
ATOM 2781 C CA . THR A 1 349 ? 13.828 3.826 10.273 1 90.12 349 THR A CA 1
ATOM 2782 C C . THR A 1 349 ? 13.086 5.16 10.188 1 90.12 349 THR A C 1
ATOM 2784 O O . THR A 1 349 ? 13.68 6.18 9.836 1 90.12 349 THR A O 1
ATOM 2787 N N . THR A 1 350 ? 11.859 5.117 10.531 1 88 350 THR A N 1
ATOM 2788 C CA . THR A 1 350 ? 11.047 6.328 10.477 1 88 350 THR A CA 1
ATOM 2789 C C . THR A 1 350 ? 11.547 7.359 11.484 1 88 350 THR A C 1
ATOM 2791 O O . THR A 1 350 ? 11.633 8.547 11.164 1 88 350 THR A O 1
ATOM 2794 N N . ARG A 1 351 ? 11.844 6.945 12.625 1 82.06 351 ARG A N 1
ATOM 2795 C CA . ARG A 1 351 ? 12.367 7.852 13.641 1 82.06 351 ARG A CA 1
ATOM 2796 C C . ARG A 1 351 ? 13.656 8.516 13.164 1 82.06 351 ARG A C 1
ATOM 2798 O O . ARG A 1 351 ? 13.859 9.711 13.375 1 82.06 351 ARG A O 1
ATOM 2805 N N . ARG A 1 352 ? 14.477 7.68 12.602 1 89.06 352 ARG A N 1
ATOM 2806 C CA . ARG A 1 352 ? 15.727 8.219 12.07 1 89.06 352 ARG A CA 1
ATOM 2807 C C . ARG A 1 352 ? 15.453 9.258 10.984 1 89.06 352 ARG A C 1
ATOM 2809 O O . ARG A 1 352 ? 16.094 10.305 10.953 1 89.06 352 ARG A O 1
ATOM 2816 N N . LEU A 1 353 ? 14.508 8.984 10.117 1 92.62 353 LEU A N 1
ATOM 2817 C CA . LEU A 1 353 ? 14.148 9.906 9.047 1 92.62 353 LEU A CA 1
ATOM 2818 C C . LEU A 1 353 ? 13.68 11.242 9.617 1 92.62 353 LEU A C 1
ATOM 2820 O O . LEU A 1 353 ? 14.109 12.305 9.164 1 92.62 353 LEU A O 1
ATOM 2824 N N . ILE A 1 354 ? 12.852 11.18 10.578 1 86.06 354 ILE A N 1
ATOM 2825 C CA . ILE A 1 354 ? 12.297 12.383 11.203 1 86.06 354 ILE A CA 1
ATOM 2826 C C . ILE A 1 354 ? 13.422 13.211 11.812 1 86.06 354 ILE A C 1
ATOM 2828 O O . ILE A 1 354 ? 13.477 14.43 11.625 1 86.06 354 ILE A O 1
ATOM 2832 N N . ARG A 1 355 ? 14.336 12.531 12.469 1 85.31 355 ARG A N 1
ATOM 2833 C CA . ARG A 1 355 ? 15.469 13.219 13.086 1 85.31 355 ARG A CA 1
ATOM 2834 C C . ARG A 1 355 ? 16.344 13.891 12.023 1 85.31 355 ARG A C 1
ATOM 2836 O O . ARG A 1 355 ? 16.828 15 12.234 1 85.31 355 ARG A O 1
ATOM 2843 N N . MET A 1 356 ? 16.516 13.25 10.977 1 92.12 356 MET A N 1
ATOM 2844 C CA . MET A 1 356 ? 17.344 13.797 9.906 1 92.12 356 MET A CA 1
ATOM 2845 C C . MET A 1 356 ? 16.688 15.023 9.281 1 92.12 356 MET A C 1
ATOM 2847 O O . MET A 1 356 ? 17.359 16 8.969 1 92.12 356 MET A O 1
ATOM 2851 N N . ILE A 1 357 ? 15.414 14.977 9.086 1 90.12 357 ILE A N 1
ATOM 2852 C CA . ILE A 1 357 ? 14.68 16.094 8.516 1 90.12 357 ILE A CA 1
ATOM 2853 C C . ILE A 1 357 ? 14.742 17.297 9.469 1 90.12 357 ILE A C 1
ATOM 2855 O O . ILE A 1 357 ? 14.953 18.422 9.039 1 90.12 357 ILE A O 1
ATOM 2859 N N . GLU A 1 358 ? 14.562 17 10.719 1 80.06 358 GLU A N 1
ATOM 2860 C CA . GLU A 1 358 ? 14.672 18.062 11.719 1 80.06 358 GLU A CA 1
ATOM 2861 C C . GLU A 1 358 ? 16.047 18.703 11.68 1 80.06 358 GLU A C 1
ATOM 2863 O O . GLU A 1 358 ? 16.172 19.938 11.727 1 80.06 358 GLU A O 1
ATOM 2868 N N . ALA A 1 359 ? 17.047 17.875 11.617 1 86.38 359 ALA A N 1
ATOM 2869 C CA . ALA A 1 359 ? 18.422 18.391 11.531 1 86.38 359 ALA A CA 1
ATOM 2870 C C . ALA A 1 359 ? 18.609 19.219 10.273 1 86.38 359 ALA A C 1
ATOM 2872 O O . ALA A 1 359 ? 19.266 20.281 10.32 1 86.38 359 ALA A O 1
ATOM 2873 N N . LEU A 1 360 ? 18.062 18.781 9.211 1 89.25 360 LEU A N 1
ATOM 2874 C CA . LEU A 1 360 ? 18.156 19.484 7.941 1 89.25 360 LEU A CA 1
ATOM 2875 C C . LEU A 1 360 ? 17.5 20.859 8.039 1 89.25 360 LEU A C 1
ATOM 2877 O O . LEU A 1 360 ? 18.062 21.859 7.57 1 89.25 360 LEU A O 1
ATOM 2881 N N . LEU A 1 361 ? 16.375 20.922 8.625 1 80.88 361 LEU A N 1
ATOM 2882 C CA . LEU A 1 361 ? 15.609 22.156 8.773 1 80.88 361 LEU A CA 1
ATOM 2883 C C . LEU A 1 361 ? 16.312 23.125 9.711 1 80.88 361 LEU A C 1
ATOM 2885 O O . LEU A 1 361 ? 16.172 24.344 9.57 1 80.88 361 LEU A O 1
ATOM 2889 N N . GLU A 1 362 ? 17.047 22.609 10.586 1 79.94 362 GLU A N 1
ATOM 2890 C CA . GLU A 1 362 ? 17.797 23.422 11.547 1 79.94 362 GLU A CA 1
ATOM 2891 C C . GLU A 1 362 ? 19.203 23.719 11.039 1 79.94 362 GLU A C 1
ATOM 2893 O O . GLU A 1 362 ? 20.016 24.312 11.766 1 79.94 362 GLU A O 1
ATOM 2898 N N . HIS A 1 363 ? 19.547 23.25 9.875 1 84 363 HIS A N 1
ATOM 2899 C CA . HIS A 1 363 ? 20.859 23.453 9.242 1 84 363 HIS A CA 1
ATOM 2900 C C . HIS A 1 363 ? 21.969 22.812 10.055 1 84 363 HIS A C 1
ATOM 2902 O O . HIS A 1 363 ? 23.047 23.391 10.195 1 84 363 HIS A O 1
ATOM 2908 N N . ARG A 1 364 ? 21.656 21.734 10.695 1 83.19 364 ARG A N 1
ATOM 2909 C CA . ARG A 1 364 ? 22.656 20.938 11.406 1 83.19 364 ARG A CA 1
ATOM 2910 C C . ARG A 1 364 ? 23.266 19.891 10.477 1 83.19 364 ARG A C 1
ATOM 2912 O O . ARG A 1 364 ? 22.703 19.562 9.43 1 83.19 364 ARG A O 1
ATOM 2919 N N . ARG A 1 365 ? 24.359 19.438 10.938 1 83.19 365 ARG A N 1
ATOM 2920 C CA . ARG A 1 365 ? 25.031 18.391 10.188 1 83.19 365 ARG A CA 1
ATOM 2921 C C . ARG A 1 365 ? 24.25 17.078 10.258 1 83.19 365 ARG A C 1
ATOM 2923 O O . ARG A 1 365 ? 23.719 16.719 11.312 1 83.19 365 ARG A O 1
ATOM 2930 N N . ILE A 1 366 ? 24.141 16.453 9.078 1 90.62 366 ILE A N 1
ATOM 2931 C CA . ILE A 1 366 ? 23.422 15.188 8.969 1 90.62 366 ILE A CA 1
ATOM 2932 C C . ILE A 1 366 ? 24.375 14.086 8.523 1 90.62 366 ILE A C 1
ATOM 2934 O O . ILE A 1 366 ? 25.141 14.266 7.57 1 90.62 366 ILE A O 1
ATOM 2938 N N . SER A 1 367 ? 24.391 13.055 9.266 1 87.31 367 SER A N 1
ATOM 2939 C CA . SER A 1 367 ? 25.156 11.891 8.852 1 87.31 367 SER A CA 1
ATOM 2940 C C . SER A 1 367 ? 24.312 10.914 8.055 1 87.31 367 SER A C 1
ATOM 2942 O O . SER A 1 367 ? 23.094 10.812 8.281 1 87.31 367 SER A O 1
ATOM 2944 N N . ASN A 1 368 ? 25 10.273 7.141 1 91.75 368 ASN A N 1
ATOM 2945 C CA . ASN A 1 368 ? 24.328 9.195 6.41 1 91.75 368 ASN A CA 1
ATOM 2946 C C . ASN A 1 368 ? 23.922 8.062 7.34 1 91.75 368 ASN A C 1
ATOM 2948 O O . ASN A 1 368 ? 24.562 7.84 8.375 1 91.75 368 ASN A O 1
ATOM 2952 N N . SER A 1 369 ? 22.875 7.457 7.02 1 91.5 369 SER A N 1
ATOM 2953 C CA . SER A 1 369 ? 22.391 6.352 7.836 1 91.5 369 SER A CA 1
ATOM 2954 C C . SER A 1 369 ? 22.031 5.148 6.977 1 91.5 369 SER A C 1
ATOM 2956 O O . SER A 1 369 ? 21.328 5.289 5.973 1 91.5 369 SER A O 1
ATOM 2958 N N . LEU A 1 370 ? 22.562 4 7.336 1 94 370 LEU A N 1
ATOM 2959 C CA . LEU A 1 370 ? 22.25 2.738 6.676 1 94 370 LEU A CA 1
ATOM 2960 C C . LEU A 1 370 ? 21.594 1.762 7.652 1 94 370 LEU A C 1
ATOM 2962 O O . LEU A 1 370 ? 22.062 1.605 8.781 1 94 370 LEU A O 1
ATOM 2966 N N . ILE A 1 371 ? 20.516 1.222 7.211 1 94.25 371 ILE A N 1
ATOM 2967 C CA . ILE A 1 371 ? 19.75 0.278 8.016 1 94.25 371 ILE A CA 1
ATOM 2968 C C . ILE A 1 371 ? 20.078 -1.15 7.59 1 94.25 371 ILE A C 1
ATOM 2970 O O . ILE A 1 371 ? 20.25 -1.424 6.398 1 94.25 371 ILE A O 1
ATOM 2974 N N . LEU A 1 372 ? 20.172 -1.979 8.523 1 93.25 372 LEU A N 1
ATOM 2975 C CA . LEU A 1 372 ? 20.344 -3.398 8.242 1 93.25 372 LEU A CA 1
ATOM 2976 C C . LEU A 1 372 ? 19.094 -4.191 8.625 1 93.25 372 LEU A C 1
ATOM 2978 O O . LEU A 1 372 ? 18.859 -4.438 9.812 1 93.25 372 LEU A O 1
ATOM 2982 N N . PRO A 1 373 ? 18.375 -4.652 7.602 1 95.69 373 PRO A N 1
ATOM 2983 C CA . PRO A 1 373 ? 17.203 -5.477 7.895 1 95.69 373 PRO A CA 1
ATOM 2984 C C . PRO A 1 373 ? 17.578 -6.848 8.461 1 95.69 373 PRO A C 1
ATOM 2986 O O . PRO A 1 373 ? 18.734 -7.25 8.398 1 95.69 373 PRO A O 1
ATOM 2989 N N . GLU A 1 374 ? 16.578 -7.418 9.07 1 95.69 374 GLU A N 1
ATOM 2990 C CA . GLU A 1 374 ? 16.75 -8.742 9.656 1 95.69 374 GLU A CA 1
ATOM 2991 C C . GLU A 1 374 ? 16.156 -9.828 8.758 1 95.69 374 GLU A C 1
ATOM 2993 O O . GLU A 1 374 ? 15.086 -9.633 8.172 1 95.69 374 GLU A O 1
ATOM 2998 N N . LEU A 1 375 ? 16.906 -10.938 8.695 1 97.31 375 LEU A N 1
ATOM 2999 C CA . LEU A 1 375 ? 16.406 -12.07 7.93 1 97.31 375 LEU A CA 1
ATOM 3000 C C . LEU A 1 375 ? 15.289 -12.789 8.688 1 97.31 375 LEU A C 1
ATOM 3002 O O . LEU A 1 375 ? 15.445 -13.133 9.859 1 97.31 375 LEU A O 1
ATOM 3006 N N . CYS A 1 376 ? 14.188 -12.945 8.086 1 97.06 376 CYS A N 1
ATOM 3007 C CA . CYS A 1 376 ? 13.062 -13.711 8.609 1 97.06 376 CYS A CA 1
ATOM 3008 C C . CYS A 1 376 ? 12.82 -14.969 7.777 1 97.06 376 CYS A C 1
ATOM 3010 O O . CYS A 1 376 ? 12.219 -14.898 6.707 1 97.06 376 CYS A O 1
ATOM 3012 N N . PRO A 1 377 ? 13.227 -16.094 8.289 1 96.5 377 PRO A N 1
ATOM 3013 C CA . PRO A 1 377 ? 13.094 -17.328 7.52 1 96.5 377 PRO A CA 1
ATOM 3014 C C . PRO A 1 377 ? 11.633 -17.734 7.316 1 96.5 377 PRO A C 1
ATOM 3016 O O . PRO A 1 377 ? 10.812 -17.578 8.227 1 96.5 377 PRO A O 1
ATOM 3019 N N . GLY A 1 378 ? 11.375 -18.078 6.098 1 95.56 378 GLY A N 1
ATOM 3020 C CA . GLY A 1 378 ? 10.109 -18.719 5.754 1 95.56 378 GLY A CA 1
ATOM 3021 C C . GLY A 1 378 ? 10.281 -20.156 5.285 1 95.56 378 G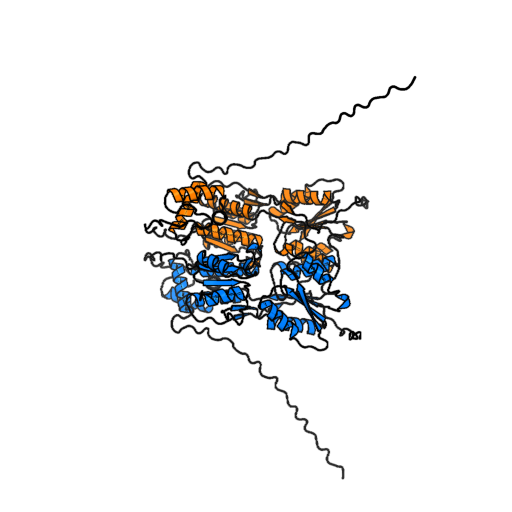LY A C 1
ATOM 3022 O O . GLY A 1 378 ? 11.109 -20.891 5.816 1 95.56 378 GLY A O 1
ATOM 3023 N N . GLN A 1 379 ? 9.414 -20.578 4.367 1 94.56 379 GLN A N 1
ATOM 3024 C CA . GLN A 1 379 ? 9.461 -21.938 3.852 1 94.56 379 GLN A CA 1
ATOM 3025 C C . GLN A 1 379 ? 9.672 -21.953 2.34 1 94.56 379 GLN A C 1
ATOM 3027 O O . GLN A 1 379 ? 9.375 -22.953 1.673 1 94.56 379 GLN A O 1
ATOM 3032 N N . SER A 1 380 ? 10.141 -20.859 1.841 1 95.81 380 SER A N 1
ATOM 3033 C CA . SER A 1 380 ? 10.266 -20.734 0.394 1 95.81 380 SER A CA 1
ATOM 3034 C C . SER A 1 380 ? 11.648 -21.172 -0.083 1 95.81 380 SER A C 1
ATOM 3036 O O . SER A 1 380 ? 12 -20.969 -1.246 1 95.81 380 SER A O 1
ATOM 3038 N N . ILE A 1 381 ? 12.516 -21.734 0.787 1 97.19 381 ILE A N 1
ATOM 3039 C CA . ILE A 1 381 ? 13.867 -22.141 0.445 1 97.19 381 ILE A CA 1
ATOM 3040 C C . ILE A 1 381 ? 14.062 -23.625 0.8 1 97.19 381 ILE A C 1
ATOM 3042 O O . ILE A 1 381 ? 13.758 -24.047 1.919 1 97.19 381 ILE A O 1
ATOM 3046 N N . SER A 1 382 ? 14.539 -24.359 -0.187 1 95.75 382 SER A N 1
ATOM 3047 C CA . SER A 1 382 ? 14.867 -25.766 0.046 1 95.75 382 SER A CA 1
ATOM 3048 C C . SER A 1 382 ? 16.344 -25.938 0.406 1 95.75 382 SER A C 1
ATOM 3050 O O . SER A 1 382 ? 17.172 -25.109 0.035 1 95.75 382 SER A O 1
ATOM 3052 N N . THR A 1 383 ? 16.641 -26.938 1.224 1 95.25 383 THR A N 1
ATOM 3053 C CA . THR A 1 383 ? 18.016 -27.297 1.522 1 95.25 383 THR A CA 1
ATOM 3054 C C . THR A 1 383 ? 18.5 -28.391 0.577 1 95.25 383 THR A C 1
ATOM 3056 O O . THR A 1 383 ? 17.875 -29.438 0.448 1 95.25 383 THR A O 1
ATOM 3059 N N . LEU A 1 384 ? 19.594 -28.047 -0.087 1 91.44 384 LEU A N 1
ATOM 3060 C CA . LEU A 1 384 ? 20.094 -29 -1.069 1 91.44 384 LEU A CA 1
ATOM 3061 C C . LEU A 1 384 ? 21.266 -29.812 -0.494 1 91.44 384 LEU A C 1
ATOM 3063 O O . LEU A 1 384 ? 22.078 -29.281 0.265 1 91.44 384 LEU A O 1
ATOM 3067 N N . ASN A 1 385 ? 21.078 -31.188 -0.167 1 75.81 385 ASN A N 1
ATOM 3068 C CA . ASN A 1 385 ? 22.109 -32.031 0.41 1 75.81 385 ASN A CA 1
ATOM 3069 C C . ASN A 1 385 ? 23.359 -32.062 -0.447 1 75.81 385 ASN A C 1
ATOM 3071 O O . ASN A 1 385 ? 24.484 -32.125 0.079 1 75.81 385 ASN A O 1
ATOM 3075 N N . SER A 1 386 ? 23.281 -32.625 -1.897 1 59.16 386 SER A N 1
ATOM 3076 C CA . SER A 1 386 ? 24.516 -32.938 -2.623 1 59.16 386 SER A CA 1
ATOM 3077 C C . SER A 1 386 ? 24.984 -31.75 -3.471 1 59.16 386 SER A C 1
ATOM 3079 O O . SER A 1 386 ? 24.156 -31.031 -4.035 1 59.16 386 SER A O 1
ATOM 3081 N N . PRO A 1 387 ? 26.25 -31.359 -3.373 1 51.53 387 PRO A N 1
ATOM 3082 C CA . PRO A 1 387 ? 26.781 -30.359 -4.305 1 51.53 387 PRO A CA 1
ATOM 3083 C C . PRO A 1 387 ? 26.453 -30.672 -5.762 1 51.53 387 PRO A C 1
ATOM 3085 O O . PRO A 1 387 ? 26.391 -31.844 -6.148 1 51.53 387 PRO A O 1
ATOM 3088 N N . PRO A 1 388 ? 25.656 -29.859 -6.488 1 48.81 388 PRO A N 1
ATOM 3089 C CA . PRO A 1 388 ? 25.406 -30.203 -7.891 1 48.81 388 PRO A CA 1
ATOM 3090 C C . PRO A 1 388 ? 26.656 -30.734 -8.594 1 48.81 388 PRO A C 1
ATOM 3092 O O . PRO A 1 388 ? 27.781 -30.391 -8.211 1 48.81 388 PRO A O 1
ATOM 3095 N N . PRO A 1 389 ? 26.562 -31.828 -9.406 1 41.38 389 PRO A N 1
ATOM 3096 C CA . PRO A 1 389 ? 27.75 -32.281 -10.156 1 41.38 389 PRO A CA 1
ATOM 3097 C C . PRO A 1 389 ? 28.391 -31.141 -10.953 1 41.38 389 PRO A C 1
ATOM 3099 O O . PRO A 1 389 ? 27.719 -30.172 -11.328 1 41.38 389 PRO A O 1
ATOM 3102 N N . ALA A 1 390 ? 29.719 -30.938 -10.867 1 38.59 390 ALA A N 1
ATOM 3103 C CA . ALA A 1 390 ? 30.531 -30.016 -11.664 1 38.59 390 ALA A CA 1
ATOM 3104 C C . ALA A 1 390 ? 30.047 -29.969 -13.109 1 38.59 390 ALA A C 1
ATOM 3106 O O . ALA A 1 390 ? 29.969 -31 -13.781 1 38.59 390 ALA A O 1
ATOM 3107 N N . PHE A 1 391 ? 29.188 -29.094 -13.469 1 38.78 391 PHE A N 1
ATOM 3108 C CA . PHE A 1 391 ? 28.938 -28.969 -14.898 1 38.78 391 PHE A CA 1
ATOM 3109 C C . PHE A 1 391 ? 30.25 -28.922 -15.672 1 38.78 391 PHE A C 1
ATOM 3111 O O . PHE A 1 391 ? 31.141 -28.141 -15.352 1 38.78 391 PHE A O 1
ATOM 3118 N N . GLU A 1 392 ? 30.641 -29.938 -16.406 1 34.22 392 GLU A N 1
ATOM 3119 C CA . GLU A 1 392 ? 31.703 -29.922 -17.406 1 34.22 392 GLU A CA 1
ATOM 3120 C C . GLU A 1 392 ? 31.562 -28.734 -18.359 1 34.22 392 GLU A C 1
ATOM 3122 O O . GLU A 1 392 ? 30.469 -28.516 -18.906 1 34.22 392 GLU A O 1
ATOM 3127 N N . SER A 1 393 ? 32.375 -27.719 -18.219 1 30.73 393 SER A N 1
ATOM 3128 C CA . SER A 1 393 ? 32.562 -26.688 -19.25 1 30.73 393 SER A CA 1
ATOM 3129 C C . SER A 1 393 ? 32.438 -27.281 -20.641 1 30.73 393 SER A C 1
ATOM 3131 O O . SER A 1 393 ? 33.156 -28.25 -20.984 1 30.73 393 SER A O 1
ATOM 3133 N N . ILE A 1 394 ? 31.438 -27.359 -21.328 1 25.81 394 ILE A N 1
ATOM 3134 C CA . ILE A 1 394 ? 31.625 -27.609 -22.766 1 25.81 394 ILE A CA 1
ATOM 3135 C C . ILE A 1 394 ? 32.656 -26.641 -23.328 1 25.81 394 ILE A C 1
ATOM 3137 O O . ILE A 1 394 ? 32.438 -25.422 -23.281 1 25.81 394 ILE A O 1
ATOM 3141 N N . LYS A 1 395 ? 33.875 -27.203 -23.688 1 21.34 395 LYS A N 1
ATOM 3142 C CA . LYS A 1 395 ? 34.781 -26.609 -24.656 1 21.34 395 LYS A CA 1
ATOM 3143 C C . LYS A 1 395 ? 34.094 -26.391 -26 1 21.34 395 LYS A C 1
ATOM 3145 O O . LYS A 1 395 ? 33.438 -27.312 -26.516 1 21.34 395 LYS A O 1
ATOM 3150 N N . MET B 1 1 ? -53.719 -34.125 -56.094 1 24.05 1 MET B N 1
ATOM 3151 C CA . MET B 1 1 ? -54.156 -32.781 -55.719 1 24.05 1 MET B CA 1
ATOM 3152 C C . MET B 1 1 ? -53.281 -32.219 -54.594 1 24.05 1 MET B C 1
ATOM 3154 O O . MET B 1 1 ? -53.219 -32.781 -53.5 1 24.05 1 MET B O 1
ATOM 3158 N N . LEU B 1 2 ? -52.188 -31.594 -54.938 1 25.47 2 LEU B N 1
ATOM 3159 C CA . LEU B 1 2 ? -50.906 -31.375 -54.281 1 25.47 2 LEU B CA 1
ATOM 3160 C C . LEU B 1 2 ? -51.094 -30.422 -53.094 1 25.47 2 LEU B C 1
ATOM 3162 O O . LEU B 1 2 ? -51.844 -29.453 -53.156 1 25.47 2 LEU B O 1
ATOM 3166 N N . PRO B 1 3 ? -50.875 -31 -51.875 1 24.7 3 PRO B N 1
ATOM 3167 C CA . PRO B 1 3 ? -51.125 -30.422 -50.531 1 24.7 3 PRO B CA 1
ATOM 3168 C C . PRO B 1 3 ? -50.531 -29.016 -50.375 1 24.7 3 PRO B C 1
ATOM 3170 O O . PRO B 1 3 ? -49.5 -28.719 -51 1 24.7 3 PRO B O 1
ATOM 3173 N N . LYS B 1 4 ? -51.469 -28.016 -50.25 1 25.66 4 LYS B N 1
ATOM 3174 C CA . LYS B 1 4 ? -51.375 -26.578 -50.125 1 25.66 4 LYS B CA 1
ATOM 3175 C C . LYS B 1 4 ? -50.312 -26.156 -49.125 1 25.66 4 LYS B C 1
ATOM 3177 O O . LYS B 1 4 ? -50.156 -26.797 -48.094 1 25.66 4 LYS B O 1
ATOM 3182 N N . ASN B 1 5 ? -49.312 -25.5 -49.594 1 21.95 5 ASN B N 1
ATOM 3183 C CA . ASN B 1 5 ? -48.031 -24.938 -49.188 1 21.95 5 ASN B CA 1
ATOM 3184 C C . ASN B 1 5 ? -48.188 -24.047 -47.969 1 21.95 5 ASN B C 1
ATOM 3186 O O . ASN B 1 5 ? -48.812 -23 -48.031 1 21.95 5 ASN B O 1
ATOM 3190 N N . ALA B 1 6 ? -48.5 -24.703 -46.812 1 25.77 6 ALA B N 1
ATOM 3191 C CA . ALA B 1 6 ? -48.719 -24.047 -45.531 1 25.77 6 ALA B CA 1
ATOM 3192 C C . ALA B 1 6 ? -47.656 -23 -45.25 1 25.77 6 ALA B C 1
ATOM 3194 O O . ALA B 1 6 ? -46.469 -23.344 -45.094 1 25.77 6 ALA B O 1
ATOM 3195 N N . GLU B 1 7 ? -47.719 -21.875 -45.844 1 22.39 7 GLU B N 1
ATOM 3196 C CA . GLU B 1 7 ? -46.812 -20.719 -45.812 1 22.39 7 GLU B CA 1
ATOM 3197 C C . GLU B 1 7 ? -46.625 -20.25 -44.375 1 22.39 7 GLU B C 1
ATOM 3199 O O . GLU B 1 7 ? -47.594 -19.844 -43.719 1 22.39 7 GLU B O 1
ATOM 3204 N N . ARG B 1 8 ? -45.875 -21 -43.562 1 21.66 8 ARG B N 1
ATOM 3205 C CA . ARG B 1 8 ? -45.531 -20.656 -42.188 1 21.66 8 ARG B CA 1
ATOM 3206 C C . ARG B 1 8 ? -45.031 -19.219 -42.094 1 21.66 8 ARG B C 1
ATOM 3208 O O . ARG B 1 8 ? -44.031 -18.875 -42.719 1 21.66 8 ARG B O 1
ATOM 3215 N N . LYS B 1 9 ? -45.906 -18.266 -41.906 1 22.77 9 LYS B N 1
ATOM 3216 C CA . LYS B 1 9 ? -45.688 -16.844 -41.625 1 22.77 9 LYS B CA 1
ATOM 3217 C C . LYS B 1 9 ? -44.656 -16.672 -40.5 1 22.77 9 LYS B C 1
ATOM 3219 O O . LYS B 1 9 ? -44.844 -17.203 -39.406 1 22.77 9 LYS B O 1
ATOM 3224 N N . LYS B 1 10 ? -43.375 -16.438 -40.812 1 23.95 10 LYS B N 1
ATOM 3225 C CA . LYS B 1 10 ? -42.156 -16.047 -40.094 1 23.95 10 LYS B CA 1
ATOM 3226 C C . LYS B 1 10 ? -42.406 -14.867 -39.188 1 23.95 10 LYS B C 1
ATOM 3228 O O . LYS B 1 10 ? -42.562 -13.734 -39.656 1 23.95 10 LYS B O 1
ATOM 3233 N N . HIS B 1 11 ? -43.469 -14.883 -38.312 1 22.73 11 HIS B N 1
ATOM 3234 C CA . HIS B 1 11 ? -43.594 -13.695 -37.469 1 22.73 11 HIS B CA 1
ATOM 3235 C C . HIS B 1 11 ? -42.281 -13.359 -36.781 1 22.73 11 HIS B C 1
ATOM 3237 O O . HIS B 1 11 ? -41.719 -14.188 -36.062 1 22.73 11 HIS B O 1
ATOM 3243 N N . ASN B 1 12 ? -41.375 -12.656 -37.438 1 22.06 12 ASN B N 1
ATOM 3244 C CA . ASN B 1 12 ? -40.125 -12.055 -37 1 22.06 12 ASN B CA 1
ATOM 3245 C C . ASN B 1 12 ? -40.312 -11.25 -35.719 1 22.06 12 ASN B C 1
ATOM 3247 O O . ASN B 1 12 ? -40.875 -10.148 -35.75 1 22.06 12 ASN B O 1
ATOM 3251 N N . ARG B 1 13 ? -40.875 -11.859 -34.625 1 23.33 13 ARG B N 1
ATOM 3252 C CA . ARG B 1 13 ? -40.969 -11.102 -33.375 1 23.33 13 ARG B CA 1
ATOM 3253 C C . ARG B 1 13 ? -39.656 -10.422 -33.031 1 23.33 13 ARG B C 1
ATOM 3255 O O . ARG B 1 13 ? -38.656 -11.094 -32.781 1 23.33 13 ARG B O 1
ATOM 3262 N N . GLN B 1 14 ? -39.344 -9.344 -33.75 1 22.97 14 GLN B N 1
ATOM 3263 C CA . GLN B 1 14 ? -38.25 -8.453 -33.375 1 22.97 14 GLN B CA 1
ATOM 3264 C C . GLN B 1 14 ? -38.281 -8.125 -31.891 1 22.97 14 GLN B C 1
ATOM 3266 O O . GLN B 1 14 ? -39.188 -7.449 -31.406 1 22.97 14 GLN B O 1
ATOM 3271 N N . ASP B 1 15 ? -38.031 -9.086 -31.016 1 23.69 15 ASP B N 1
ATOM 3272 C CA . ASP B 1 15 ? -38 -8.836 -29.578 1 23.69 15 ASP B CA 1
ATOM 3273 C C . ASP B 1 15 ? -37.188 -7.578 -29.266 1 23.69 15 ASP B C 1
ATOM 3275 O O . ASP B 1 15 ? -36 -7.508 -29.578 1 23.69 15 ASP B O 1
ATOM 3279 N N . ARG B 1 16 ? -37.781 -6.352 -29.375 1 25.75 16 ARG B N 1
ATOM 3280 C CA . ARG B 1 16 ? -37.219 -5.07 -28.953 1 25.75 16 ARG B CA 1
ATOM 3281 C C . ARG B 1 16 ? -36.531 -5.188 -27.594 1 25.75 16 ARG B C 1
ATOM 3283 O O . ARG B 1 16 ? -37.156 -5.594 -26.609 1 25.75 16 ARG B O 1
ATOM 3290 N N . LEU B 1 17 ? -35.312 -5.531 -27.672 1 25.83 17 LEU B N 1
ATOM 3291 C CA . LEU B 1 17 ? -34.438 -5.488 -26.484 1 25.83 17 LEU B CA 1
ATOM 3292 C C . LEU B 1 17 ? -34.781 -4.281 -25.625 1 25.83 17 LEU B C 1
ATOM 3294 O O . LEU B 1 17 ? -35 -3.178 -26.125 1 25.83 17 LEU B O 1
ATOM 3298 N N . PRO B 1 18 ? -35.438 -4.547 -24.422 1 24.81 18 PRO B N 1
ATOM 3299 C CA . PRO B 1 18 ? -35.844 -3.412 -23.578 1 24.81 18 PRO B CA 1
ATOM 3300 C C . PRO B 1 18 ? -34.812 -2.289 -23.578 1 24.81 18 PRO B C 1
ATOM 3302 O O . PRO B 1 18 ? -33.625 -2.535 -23.828 1 24.81 18 PRO B O 1
ATOM 3305 N N . SER B 1 19 ? -35.25 -1.064 -23.906 1 25.31 19 SER B N 1
ATOM 3306 C CA . SER B 1 19 ? -34.656 0.261 -23.844 1 25.31 19 SER B CA 1
ATOM 3307 C C . SER B 1 19 ? -33.75 0.395 -22.641 1 25.31 19 SER B C 1
ATOM 3309 O O . SER B 1 19 ? -34.062 -0.118 -21.562 1 25.31 19 SER B O 1
ATOM 3311 N N . GLU B 1 20 ? -32.469 0.532 -22.875 1 25.36 20 GLU B N 1
ATOM 3312 C CA . GLU B 1 20 ? -31.359 0.895 -22 1 25.36 20 GLU B CA 1
ATOM 3313 C C . GLU B 1 20 ? -31.766 1.997 -21.016 1 25.36 20 GLU B C 1
ATOM 3315 O O . GLU B 1 20 ? -32.062 3.119 -21.438 1 25.36 20 GLU B O 1
ATOM 3320 N N . VAL B 1 21 ? -32.656 1.692 -20.031 1 25.61 21 VAL B N 1
ATOM 3321 C CA . VAL B 1 21 ? -32.938 2.703 -19.031 1 25.61 21 VAL B CA 1
ATOM 3322 C C . VAL B 1 21 ? -31.672 3.441 -18.641 1 25.61 21 VAL B C 1
ATOM 3324 O O . VAL B 1 21 ? -30.734 2.844 -18.094 1 25.61 21 VAL B O 1
ATOM 3327 N N . THR B 1 22 ? -31.297 4.395 -19.344 1 25.75 22 THR B N 1
ATOM 3328 C CA . THR B 1 22 ? -30.344 5.441 -19 1 25.75 22 THR B CA 1
ATOM 3329 C C . THR B 1 22 ? -30.641 6.012 -17.609 1 25.75 22 THR B C 1
ATOM 3331 O O . THR B 1 22 ? -31.531 6.855 -17.469 1 25.75 22 THR B O 1
ATOM 3334 N N . ARG B 1 23 ? -30.984 5.219 -16.625 1 25.61 23 ARG B N 1
ATOM 3335 C CA . ARG B 1 23 ? -31.203 5.938 -15.367 1 25.61 23 ARG B CA 1
ATOM 3336 C C . ARG B 1 23 ? -30.094 6.949 -15.117 1 25.61 23 ARG B C 1
ATOM 3338 O O . ARG B 1 23 ? -28.922 6.578 -15 1 25.61 23 ARG B O 1
ATOM 3345 N N . LYS B 1 24 ? -30.359 8.172 -15.57 1 28.05 24 LYS B N 1
ATOM 3346 C CA . LYS B 1 24 ? -29.719 9.422 -15.172 1 28.05 24 LYS B CA 1
ATOM 3347 C C . LYS B 1 24 ? -29.594 9.523 -13.656 1 28.05 24 LYS B C 1
ATOM 3349 O O . LYS B 1 24 ? -30.578 9.867 -12.977 1 28.05 24 LYS B O 1
ATOM 3354 N N . TYR B 1 25 ? -29.188 8.523 -13.078 1 27.2 25 TYR B N 1
ATOM 3355 C CA . TYR B 1 25 ? -29 8.672 -11.641 1 27.2 25 TYR B CA 1
ATOM 3356 C C . TYR B 1 25 ? -28.25 9.961 -11.32 1 27.2 25 TYR B C 1
ATOM 3358 O O . TYR B 1 25 ? -27.078 9.922 -10.938 1 27.2 25 TYR B O 1
ATOM 3366 N N . ASP B 1 26 ? -28.203 10.867 -12.281 1 27.89 26 ASP B N 1
ATOM 3367 C CA . ASP B 1 26 ? -27.562 12.125 -11.914 1 27.89 26 ASP B CA 1
ATOM 3368 C C . ASP B 1 26 ? -28.297 12.805 -10.766 1 27.89 26 ASP B C 1
ATOM 3370 O O . ASP B 1 26 ? -29.266 13.539 -10.992 1 27.89 26 ASP B O 1
ATOM 3374 N N . SER B 1 27 ? -28.828 12.102 -9.852 1 28.05 27 SER B N 1
ATOM 3375 C CA . SER B 1 27 ? -29.578 12.969 -8.953 1 28.05 27 SER B CA 1
ATOM 3376 C C . SER B 1 27 ? -28.766 14.195 -8.562 1 28.05 27 SER B C 1
ATOM 3378 O O . SER B 1 27 ? -27.594 14.086 -8.227 1 28.05 27 SER B O 1
ATOM 3380 N N . PRO B 1 28 ? -29.266 15.352 -8.922 1 29.08 28 PRO B N 1
ATOM 3381 C CA . PRO B 1 28 ? -28.688 16.641 -8.531 1 29.08 28 PRO B CA 1
ATOM 3382 C C . PRO B 1 28 ? -28.391 16.719 -7.035 1 29.08 28 PRO B C 1
ATOM 3384 O O . PRO B 1 28 ? -29.172 16.234 -6.215 1 29.08 28 PRO B O 1
ATOM 3387 N N . MET B 1 29 ? -27.234 16.422 -6.605 1 30.69 29 MET B N 1
ATOM 3388 C CA . MET B 1 29 ? -26.859 16.734 -5.23 1 30.69 29 MET B CA 1
ATOM 3389 C C . MET B 1 29 ? -27.641 17.953 -4.727 1 30.69 29 MET B C 1
ATOM 3391 O O . MET B 1 29 ? -27.609 19.016 -5.328 1 30.69 29 MET B O 1
ATOM 3395 N N . ASP B 1 30 ? -28.75 17.719 -4.27 1 29.47 30 ASP B N 1
ATOM 3396 C CA . ASP B 1 30 ? -29.594 18.734 -3.641 1 29.47 30 ASP B CA 1
ATOM 3397 C C . ASP B 1 30 ? -28.766 19.734 -2.832 1 29.47 30 ASP B C 1
ATOM 3399 O O . ASP B 1 30 ? -28.172 19.359 -1.816 1 29.47 30 ASP B O 1
ATOM 3403 N N . THR B 1 31 ? -28.062 20.656 -3.564 1 32.47 31 THR B N 1
ATOM 3404 C CA . THR B 1 31 ? -27.422 21.891 -3.096 1 32.47 31 THR B CA 1
ATOM 3405 C C . THR B 1 31 ? -28.344 22.641 -2.127 1 32.47 31 THR B C 1
ATOM 3407 O O . THR B 1 31 ? -29.5 22.891 -2.432 1 32.47 31 THR B O 1
ATOM 3410 N N . GLN B 1 32 ? -28.406 22.422 -0.957 1 31.55 32 GLN B N 1
ATOM 3411 C CA . GLN B 1 32 ? -29.203 23.453 -0.305 1 31.55 32 GLN B CA 1
ATOM 3412 C C . GLN B 1 32 ? -29.172 24.75 -1.101 1 31.55 32 GLN B C 1
ATOM 3414 O O . GLN B 1 32 ? -28.203 25.016 -1.817 1 31.55 32 GLN B O 1
ATOM 3419 N N . PRO B 1 33 ? -30.234 25.609 -1.277 1 36.03 33 PRO B N 1
ATOM 3420 C CA . PRO B 1 33 ? -30.422 26.703 -2.236 1 36.03 33 PRO B CA 1
ATOM 3421 C C . PRO B 1 33 ? -29.125 27.484 -2.492 1 36.03 33 PRO B C 1
ATOM 3423 O O . PRO B 1 33 ? -28.875 27.906 -3.625 1 36.03 33 PRO B O 1
ATOM 3426 N N . GLY B 1 34 ? -28.422 28.234 -1.484 1 39.84 34 GLY B N 1
ATOM 3427 C CA . GLY B 1 34 ? -27.625 29.422 -1.738 1 39.84 34 GLY B CA 1
ATOM 3428 C C . GLY B 1 34 ? -26.25 29.125 -2.295 1 39.84 34 GLY B C 1
ATOM 3429 O O . GLY B 1 34 ? -25.828 29.719 -3.283 1 39.84 34 GLY B O 1
ATOM 3430 N N . GLU B 1 35 ? -25.266 28.516 -1.495 1 47.84 35 GLU B N 1
ATOM 3431 C CA . GLU B 1 35 ? -23.906 28.641 -2 1 47.84 35 GLU B CA 1
ATOM 3432 C C . GLU B 1 35 ? -23.609 27.578 -3.062 1 47.84 35 GLU B C 1
ATOM 3434 O O . GLU B 1 35 ? -23.75 26.391 -2.807 1 47.84 35 GLU B O 1
ATOM 3439 N N . THR B 1 36 ? -23.781 27.891 -4.344 1 59.41 36 THR B N 1
ATOM 3440 C CA . THR B 1 36 ? -23.469 27.109 -5.535 1 59.41 36 THR B CA 1
ATOM 3441 C C . THR B 1 36 ? -22.094 26.469 -5.41 1 59.41 36 THR B C 1
ATOM 3443 O O . THR B 1 36 ? -21.281 26.891 -4.586 1 59.41 36 THR B O 1
ATOM 3446 N N . ALA B 1 37 ? -21.922 25.234 -5.953 1 63.19 37 ALA B N 1
ATOM 3447 C CA . ALA B 1 37 ? -20.609 24.609 -6.055 1 63.19 37 ALA B CA 1
ATOM 3448 C C . ALA B 1 37 ? -19.531 25.641 -6.359 1 63.19 37 ALA B C 1
ATOM 3450 O O . ALA B 1 37 ? -18.422 25.562 -5.828 1 63.19 37 ALA B O 1
ATOM 3451 N N . GLN B 1 38 ? -19.969 26.578 -7.141 1 69.69 38 GLN B N 1
ATOM 3452 C CA . GLN B 1 38 ? -19.047 27.641 -7.52 1 69.69 38 GLN B CA 1
ATOM 3453 C C . GLN B 1 38 ? -18.703 28.516 -6.32 1 69.69 38 GLN B C 1
ATOM 3455 O O . GLN B 1 38 ? -17.531 28.812 -6.078 1 69.69 38 GLN B O 1
ATOM 3460 N N . SER B 1 39 ? -19.703 28.797 -5.578 1 69.19 39 SER B N 1
ATOM 3461 C CA . SER B 1 39 ? -19.484 29.703 -4.445 1 69.19 39 SER B CA 1
ATOM 3462 C C . SER B 1 39 ? -18.609 29.031 -3.379 1 69.19 39 SER B C 1
ATOM 3464 O O . SER B 1 39 ? -17.75 29.688 -2.787 1 69.19 39 SER B O 1
ATOM 3466 N N . ARG B 1 40 ? -18.812 27.875 -3.236 1 67.75 40 ARG B N 1
ATOM 3467 C CA . ARG B 1 40 ? -18.016 27.141 -2.273 1 67.75 40 ARG B CA 1
ATOM 3468 C C . ARG B 1 40 ? -16.547 27.047 -2.723 1 67.75 40 ARG B C 1
ATOM 3470 O O . ARG B 1 40 ? -15.641 27.203 -1.908 1 67.75 40 ARG B O 1
ATOM 3477 N N . THR B 1 41 ? -16.406 26.719 -3.951 1 76.19 41 THR B N 1
ATOM 3478 C CA . THR B 1 41 ? -15.055 26.641 -4.508 1 76.19 41 THR B CA 1
ATOM 3479 C C . THR B 1 41 ? -14.344 27.984 -4.402 1 76.19 41 THR B C 1
ATOM 3481 O O . THR B 1 41 ? -13.156 28.047 -4.066 1 76.19 41 THR B O 1
ATOM 3484 N N . VAL B 1 42 ? -15.086 29.078 -4.617 1 74.88 42 VAL B N 1
ATOM 3485 C CA . VAL B 1 42 ? -14.516 30.422 -4.523 1 74.88 42 VAL B CA 1
ATOM 3486 C C . VAL B 1 42 ? -14.062 30.688 -3.09 1 74.88 42 VAL B C 1
ATOM 3488 O O . VAL B 1 42 ? -12.961 31.188 -2.861 1 74.88 42 VAL B O 1
ATOM 3491 N N . ALA B 1 43 ? -14.906 30.312 -2.209 1 67.19 43 ALA B N 1
ATOM 3492 C CA . ALA B 1 43 ? -14.586 30.531 -0.802 1 67.19 43 ALA B CA 1
ATOM 3493 C C . ALA B 1 43 ? -13.336 29.766 -0.396 1 67.19 43 ALA B C 1
ATOM 3495 O O . ALA B 1 43 ? -12.469 30.297 0.307 1 67.19 43 ALA B O 1
ATOM 3496 N N . LYS B 1 44 ? -13.289 28.609 -0.891 1 69.88 44 LYS B N 1
ATOM 3497 C CA . LYS B 1 44 ? -12.133 27.781 -0.589 1 69.88 44 LYS B CA 1
ATOM 3498 C C . LYS B 1 44 ? -10.852 28.375 -1.177 1 69.88 44 LYS B C 1
ATOM 3500 O O . LYS B 1 44 ? -9.812 28.406 -0.513 1 69.88 44 LYS B O 1
ATOM 3505 N N . LEU B 1 45 ? -10.914 28.812 -2.379 1 74.19 45 LEU B N 1
ATOM 3506 C CA . LEU B 1 45 ? -9.758 29.375 -3.062 1 74.19 45 LEU B CA 1
ATOM 3507 C C . LEU B 1 45 ? -9.312 30.672 -2.391 1 74.19 45 LEU B C 1
ATOM 3509 O O . LEU B 1 45 ? -8.117 30.922 -2.238 1 74.19 45 LEU B O 1
ATOM 3513 N N . LYS B 1 46 ? -10.266 31.438 -1.923 1 68.81 46 LYS B N 1
ATOM 3514 C CA . LYS B 1 46 ? -9.945 32.656 -1.214 1 68.81 46 LYS B CA 1
ATOM 3515 C C . LYS B 1 46 ? -9.227 32.375 0.1 1 68.81 46 LYS B C 1
ATOM 3517 O O . LYS B 1 46 ? -8.258 33.062 0.453 1 68.81 46 LYS B O 1
ATOM 3522 N N . HIS B 1 47 ? -9.75 31.359 0.664 1 63.94 47 HIS B N 1
ATOM 3523 C CA . HIS B 1 47 ? -9.102 30.969 1.909 1 63.94 47 HIS B CA 1
ATOM 3524 C C . HIS B 1 47 ? -7.648 30.547 1.667 1 63.94 47 HIS B C 1
ATOM 3526 O O . HIS B 1 47 ? -6.758 30.922 2.432 1 63.94 47 HIS B O 1
ATOM 3532 N N . ARG B 1 48 ? -7.527 29.875 0.559 1 64.56 48 ARG B N 1
ATOM 3533 C CA . ARG B 1 48 ? -6.184 29.422 0.223 1 64.56 48 ARG B CA 1
ATOM 3534 C C . ARG B 1 48 ? -5.281 30.578 -0.158 1 64.56 48 ARG B C 1
ATOM 3536 O O . ARG B 1 48 ? -4.102 30.609 0.195 1 64.56 48 ARG B O 1
ATOM 3543 N N . LEU B 1 49 ? -5.785 31.5 -0.808 1 65.88 49 LEU B N 1
ATOM 3544 C CA . LEU B 1 49 ? -5.059 32.719 -1.202 1 65.88 49 LEU B CA 1
ATOM 3545 C C . LEU B 1 49 ? -4.676 33.531 0.019 1 65.88 49 LEU B C 1
ATOM 3547 O O . LEU B 1 49 ? -3.535 34 0.135 1 65.88 49 LEU B O 1
ATOM 3551 N N . ARG B 1 50 ? -5.617 33.469 0.942 1 60.03 50 ARG B N 1
ATOM 3552 C CA . ARG B 1 50 ? -5.422 34.312 2.129 1 60.03 50 ARG B CA 1
ATOM 3553 C C . ARG B 1 50 ? -4.461 33.625 3.107 1 60.03 50 ARG B C 1
ATOM 3555 O O . ARG B 1 50 ? -3.734 34.312 3.834 1 60.03 50 ARG B O 1
ATOM 3562 N N . SER B 1 51 ? -4.578 32.312 3.039 1 52.38 51 SER B N 1
ATOM 3563 C CA . SER B 1 51 ? -3.74 31.562 3.967 1 52.38 51 SER B CA 1
ATOM 3564 C C . SER B 1 51 ? -2.314 31.438 3.441 1 52.38 51 SER B C 1
ATOM 3566 O O . SER B 1 51 ? -1.449 30.875 4.113 1 52.38 51 SER B O 1
ATOM 3568 N N . GLY B 1 52 ? -2.092 31.922 2.262 1 51.72 52 GLY B N 1
ATOM 3569 C CA . GLY B 1 52 ? -0.764 31.906 1.672 1 51.72 52 GLY B CA 1
ATOM 3570 C C . GLY B 1 52 ? -0.395 30.562 1.081 1 51.72 52 GLY B C 1
ATOM 3571 O O . GLY B 1 52 ? 0.785 30.266 0.877 1 51.72 52 GLY B O 1
ATOM 3572 N N . GLN B 1 53 ? -1.42 29.766 0.853 1 56.31 53 GLN B N 1
ATOM 3573 C CA . GLN B 1 53 ? -1.137 28.438 0.322 1 56.31 53 GLN B CA 1
ATOM 3574 C C . GLN B 1 53 ? -0.688 28.516 -1.135 1 56.31 53 GLN B C 1
ATOM 3576 O O . GLN B 1 53 ? 0.035 27.641 -1.611 1 56.31 53 GLN B O 1
ATOM 3581 N N . PHE B 1 54 ? -1.19 29.469 -1.822 1 59.16 54 PHE B N 1
ATOM 3582 C CA . PHE B 1 54 ? -0.745 29.719 -3.189 1 59.16 54 PHE B CA 1
ATOM 3583 C C . PHE B 1 54 ? 0.321 30.797 -3.23 1 59.16 54 PHE B C 1
ATOM 3585 O O . PHE B 1 54 ? 0.094 31.922 -2.756 1 59.16 54 PHE B O 1
ATOM 3592 N N . ILE B 1 55 ? 1.616 30.312 -3.438 1 50.69 55 ILE B N 1
ATOM 3593 C CA . ILE B 1 55 ? 2.691 31.297 -3.494 1 50.69 55 ILE B CA 1
ATOM 3594 C C . ILE B 1 55 ? 2.928 31.719 -4.941 1 50.69 55 ILE B C 1
ATOM 3596 O O . ILE B 1 55 ? 3.209 30.875 -5.801 1 50.69 55 ILE B O 1
ATOM 3600 N N . ASN B 1 56 ? 2.836 32.969 -5.25 1 56.56 56 ASN B N 1
ATOM 3601 C CA . ASN B 1 56 ? 3.166 33.688 -6.461 1 56.56 56 ASN B CA 1
ATOM 3602 C C . ASN B 1 56 ? 2.193 33.375 -7.594 1 56.56 56 ASN B C 1
ATOM 3604 O O . ASN B 1 56 ? 1.717 34.281 -8.281 1 56.56 56 ASN B O 1
ATOM 3608 N N . ALA B 1 57 ? 1.859 31.938 -7.746 1 65.25 57 ALA B N 1
ATOM 3609 C CA . ALA B 1 57 ? 0.997 31.609 -8.875 1 65.25 57 ALA B CA 1
ATOM 3610 C C . ALA B 1 57 ? -0.042 30.562 -8.484 1 65.25 57 ALA B C 1
ATOM 3612 O O . ALA B 1 57 ? 0.204 29.734 -7.605 1 65.25 57 ALA B O 1
ATOM 3613 N N . MET B 1 58 ? -1.205 30.75 -8.977 1 73.12 58 MET B N 1
ATOM 3614 C CA . MET B 1 58 ? -2.309 29.812 -8.797 1 73.12 58 MET B CA 1
ATOM 3615 C C . MET B 1 58 ? -2.033 28.5 -9.531 1 73.12 58 MET B C 1
ATOM 3617 O O . MET B 1 58 ? -1.648 28.516 -10.703 1 73.12 58 MET B O 1
ATOM 3621 N N . PRO B 1 59 ? -2.166 27.422 -8.836 1 71.38 59 PRO B N 1
ATOM 3622 C CA . PRO B 1 59 ? -2.072 26.156 -9.555 1 71.38 59 PRO B CA 1
ATOM 3623 C C . PRO B 1 59 ? -3.035 26.062 -10.734 1 71.38 59 PRO B C 1
ATOM 3625 O O . PRO B 1 59 ? -4.02 26.812 -10.789 1 71.38 59 PRO B O 1
ATOM 3628 N N . GLY B 1 60 ? -2.641 25.188 -11.68 1 76 60 GLY B N 1
ATOM 3629 C CA . GLY B 1 60 ? -3.488 25.016 -12.844 1 76 60 GLY B CA 1
ATOM 3630 C C . GLY B 1 60 ? -4.84 24.406 -12.508 1 76 60 GLY B C 1
ATOM 3631 O O . GLY B 1 60 ? -5.047 23.906 -11.398 1 76 60 GLY B O 1
ATOM 3632 N N . GLU B 1 61 ? -5.773 24.5 -13.438 1 77.69 61 GLU B N 1
ATOM 3633 C CA . GLU B 1 61 ? -7.148 24.047 -13.258 1 77.69 61 GLU B CA 1
ATOM 3634 C C . GLU B 1 61 ? -7.195 22.547 -12.922 1 77.69 61 GLU B C 1
ATOM 3636 O O . GLU B 1 61 ? -7.977 22.125 -12.07 1 77.69 61 GLU B O 1
ATOM 3641 N N . ARG B 1 62 ? -6.324 21.828 -13.586 1 68.69 62 ARG B N 1
ATOM 3642 C CA . ARG B 1 62 ? -6.297 20.391 -13.352 1 68.69 62 ARG B CA 1
ATOM 3643 C C . ARG B 1 62 ? -5.855 20.078 -11.922 1 68.69 62 ARG B C 1
ATOM 3645 O O . ARG B 1 62 ? -6.461 19.25 -11.25 1 68.69 62 ARG B O 1
ATOM 3652 N N . GLU B 1 63 ? -4.867 20.781 -11.531 1 70.75 63 GLU B N 1
ATOM 3653 C CA . GLU B 1 63 ? -4.344 20.578 -10.18 1 70.75 63 GLU B CA 1
ATOM 3654 C C . GLU B 1 63 ? -5.352 21.031 -9.125 1 70.75 63 GLU B C 1
ATOM 3656 O O . GLU B 1 63 ? -5.52 20.375 -8.102 1 70.75 63 GLU B O 1
ATOM 3661 N N . LEU B 1 64 ? -5.996 22.094 -9.375 1 73.19 64 LEU B N 1
ATOM 3662 C CA . LEU B 1 64 ? -6.988 22.625 -8.445 1 73.19 64 LEU B CA 1
ATOM 3663 C C . LEU B 1 64 ? -8.195 21.688 -8.352 1 73.19 64 LEU B C 1
ATOM 3665 O O . LEU B 1 64 ? -8.758 21.5 -7.273 1 73.19 64 LEU B O 1
ATOM 3669 N N . SER B 1 65 ? -8.57 21.078 -9.445 1 74.31 65 SER B N 1
ATOM 3670 C CA . SER B 1 65 ? -9.688 20.141 -9.477 1 74.31 65 SER B CA 1
ATOM 3671 C C . SER B 1 65 ? -9.43 18.938 -8.586 1 74.31 65 SER B C 1
ATOM 3673 O O . SER B 1 65 ? -10.289 18.531 -7.801 1 74.31 65 SER B O 1
ATOM 3675 N N . LYS B 1 66 ? -8.258 18.531 -8.719 1 62.94 66 LYS B N 1
ATOM 3676 C CA . LYS B 1 66 ? -7.855 17.391 -7.898 1 62.94 66 LYS B CA 1
ATOM 3677 C C . LYS B 1 66 ? -7.805 17.766 -6.422 1 62.94 66 LYS B C 1
ATOM 3679 O O . LYS B 1 66 ? -8.328 17.031 -5.57 1 62.94 66 LYS B O 1
ATOM 3684 N N . ALA B 1 67 ? -7.262 18.938 -6.23 1 62.66 67 ALA B N 1
ATOM 3685 C CA . ALA B 1 67 ? -7.016 19.359 -4.855 1 62.66 67 ALA B CA 1
ATOM 3686 C C . ALA B 1 67 ? -8.328 19.703 -4.145 1 62.66 67 ALA B C 1
ATOM 3688 O O . ALA B 1 67 ? -8.461 19.484 -2.941 1 62.66 67 ALA B O 1
ATOM 3689 N N . LEU B 1 68 ? -9.305 20.266 -4.91 1 62.94 68 LEU B N 1
ATOM 3690 C CA . LEU B 1 68 ? -10.523 20.797 -4.301 1 62.94 68 LEU B CA 1
ATOM 3691 C C . LEU B 1 68 ? -11.703 19.859 -4.547 1 62.94 68 LEU B C 1
ATOM 3693 O O . LEU B 1 68 ? -12.82 20.156 -4.125 1 62.94 68 LEU B O 1
ATOM 3697 N N . ALA B 1 69 ? -11.352 18.734 -5.148 1 59.78 69 ALA B N 1
ATOM 3698 C CA . ALA B 1 69 ? -12.375 17.75 -5.48 1 59.78 69 ALA B CA 1
ATOM 3699 C C . ALA B 1 69 ? -13.586 18.406 -6.129 1 59.78 69 ALA B C 1
ATOM 3701 O O . ALA B 1 69 ? -14.727 18.156 -5.734 1 59.78 69 ALA B O 1
ATOM 3702 N N . ALA B 1 70 ? -13.305 19.297 -7.059 1 66.12 70 ALA B N 1
ATOM 3703 C CA . ALA B 1 70 ? -14.344 19.969 -7.836 1 66.12 70 ALA B CA 1
ATOM 3704 C C . ALA B 1 70 ? -14.086 19.812 -9.336 1 66.12 70 ALA B C 1
ATOM 3706 O O . ALA B 1 70 ? -12.938 19.734 -9.766 1 66.12 70 ALA B O 1
ATOM 3707 N N . GLY B 1 71 ? -15.148 19.641 -10.078 1 68.56 71 GLY B N 1
ATOM 3708 C CA . GLY B 1 71 ? -15.016 19.516 -11.523 1 68.56 71 GLY B CA 1
ATOM 3709 C C . GLY B 1 71 ? -14.297 20.703 -12.156 1 68.56 71 GLY B C 1
ATOM 3710 O O . GLY B 1 71 ? -14.297 21.797 -11.609 1 68.56 71 GLY B O 1
ATOM 3711 N N . ARG B 1 72 ? -13.68 20.406 -13.344 1 76.81 72 ARG B N 1
ATOM 3712 C CA . ARG B 1 72 ? -12.914 21.438 -14.039 1 76.81 72 ARG B CA 1
ATOM 3713 C C . ARG B 1 72 ? -13.797 22.641 -14.383 1 76.81 72 ARG B C 1
ATOM 3715 O O . ARG B 1 72 ? -13.344 23.781 -14.328 1 76.81 72 ARG B O 1
ATOM 3722 N N . GLY B 1 73 ? -15.047 22.344 -14.688 1 80.25 73 GLY B N 1
ATOM 3723 C CA . GLY B 1 73 ? -15.977 23.422 -14.984 1 80.25 73 GLY B CA 1
ATOM 3724 C C . GLY B 1 73 ? -16.234 24.344 -13.805 1 80.25 73 GLY B C 1
ATOM 3725 O O . GLY B 1 73 ? -16.234 25.562 -13.953 1 80.25 73 GLY B O 1
ATOM 3726 N N . THR B 1 74 ? -16.359 23.797 -12.719 1 78.88 74 THR B N 1
ATOM 3727 C CA . THR B 1 74 ? -16.578 24.531 -11.469 1 78.88 74 THR B CA 1
ATOM 3728 C C . THR B 1 74 ? -15.344 25.359 -11.109 1 78.88 74 THR B C 1
ATOM 3730 O O . THR B 1 74 ? -15.461 26.516 -10.727 1 78.88 74 THR B O 1
ATOM 3733 N N . ILE B 1 75 ? -14.203 24.734 -11.32 1 82.5 75 ILE B N 1
ATOM 3734 C CA . ILE B 1 75 ? -12.945 25.406 -11.031 1 82.5 75 ILE B CA 1
ATOM 3735 C C . ILE B 1 75 ? -12.797 26.641 -11.93 1 82.5 75 ILE B C 1
ATOM 3737 O O . ILE B 1 75 ? -12.438 27.719 -11.453 1 82.5 75 ILE B O 1
ATOM 3741 N N . ARG B 1 76 ? -13.094 26.453 -13.211 1 82.62 76 ARG B N 1
ATOM 3742 C CA . ARG B 1 76 ? -12.977 27.531 -14.18 1 82.62 76 ARG B CA 1
ATOM 3743 C C . ARG B 1 76 ? -13.867 28.703 -13.797 1 82.62 76 ARG B C 1
ATOM 3745 O O . ARG B 1 76 ? -13.445 29.859 -13.852 1 82.62 76 ARG B O 1
ATOM 3752 N N . LYS B 1 77 ? -15.078 28.391 -13.383 1 83.44 77 LYS B N 1
ATOM 3753 C CA . LYS B 1 77 ? -16.016 29.422 -12.969 1 83.44 77 LYS B CA 1
ATOM 3754 C C . LYS B 1 77 ? -15.539 30.141 -11.719 1 83.44 77 LYS B C 1
ATOM 3756 O O . LYS B 1 77 ? -15.664 31.359 -11.609 1 83.44 77 LYS B O 1
ATOM 3761 N N . ALA B 1 78 ? -15.008 29.422 -10.891 1 85 78 ALA B N 1
ATOM 3762 C CA . ALA B 1 78 ? -14.508 30 -9.648 1 85 78 ALA B CA 1
ATOM 3763 C C . ALA B 1 78 ? -13.32 30.922 -9.906 1 85 78 ALA B C 1
ATOM 3765 O O . ALA B 1 78 ? -13.234 32 -9.328 1 85 78 ALA B O 1
ATOM 3766 N N . LEU B 1 79 ? -12.43 30.5 -10.742 1 84 79 LEU B N 1
ATOM 3767 C CA . LEU B 1 79 ? -11.25 31.297 -11.07 1 84 79 LEU B CA 1
ATOM 3768 C C . LEU B 1 79 ? -11.648 32.594 -11.773 1 84 79 LEU B C 1
ATOM 3770 O O . LEU B 1 79 ? -11.039 33.625 -11.539 1 84 79 LEU B O 1
ATOM 3774 N N . ALA B 1 80 ? -12.633 32.469 -12.625 1 82.88 80 ALA B N 1
ATOM 3775 C CA . ALA B 1 80 ? -13.156 33.656 -13.297 1 82.88 80 ALA B CA 1
ATOM 3776 C C . ALA B 1 80 ? -13.688 34.688 -12.281 1 82.88 80 ALA B C 1
ATOM 3778 O O . ALA B 1 80 ? -13.453 35.875 -12.406 1 82.88 80 ALA B O 1
ATOM 3779 N N . GLN B 1 81 ? -14.312 34.156 -11.289 1 81.94 81 GLN B N 1
ATOM 3780 C CA . GLN B 1 81 ? -14.844 35.031 -10.25 1 81.94 81 GLN B CA 1
ATOM 3781 C C . GLN B 1 81 ? -13.727 35.656 -9.438 1 81.94 81 GLN B C 1
ATOM 3783 O O . GLN B 1 81 ? -13.781 36.844 -9.125 1 81.94 81 GLN B O 1
ATOM 3788 N N . LEU B 1 82 ? -12.742 34.938 -9.117 1 81.5 82 LEU B N 1
ATOM 3789 C CA . LEU B 1 82 ? -11.602 35.469 -8.375 1 81.5 82 LEU B CA 1
ATOM 3790 C C . LEU B 1 82 ? -10.883 36.562 -9.172 1 81.5 82 LEU B C 1
ATOM 3792 O O . LEU B 1 82 ? -10.406 37.531 -8.602 1 81.5 82 LEU B O 1
ATOM 3796 N N . GLN B 1 83 ? -10.82 36.281 -10.398 1 82.06 83 GLN B N 1
ATOM 3797 C CA . GLN B 1 83 ? -10.219 37.281 -11.297 1 82.06 83 GLN B CA 1
ATOM 3798 C C . GLN B 1 83 ? -11.008 38.562 -11.289 1 82.06 83 GLN B C 1
ATOM 3800 O O . GLN B 1 83 ? -10.43 39.656 -11.188 1 82.06 83 GLN B O 1
ATOM 3805 N N . GLU B 1 84 ? -12.273 38.406 -11.359 1 80.19 84 GLU B N 1
ATOM 3806 C CA . GLU B 1 84 ? -13.164 39.562 -11.352 1 80.19 84 GLU B CA 1
ATOM 3807 C C . GLU B 1 84 ? -13.039 40.344 -10.039 1 80.19 84 GLU B C 1
ATOM 3809 O O . GLU B 1 84 ? -13.117 41.562 -10.031 1 80.19 84 GLU B O 1
ATOM 3814 N N . GLU B 1 85 ? -12.773 39.594 -9.016 1 78.25 85 GLU B N 1
ATOM 3815 C CA . GLU B 1 85 ? -12.688 40.219 -7.699 1 78.25 85 GLU B CA 1
ATOM 3816 C C . GLU B 1 85 ? -11.281 40.75 -7.43 1 78.25 85 GLU B C 1
ATOM 3818 O O . GLU B 1 85 ? -11.047 41.375 -6.402 1 78.25 85 GLU B O 1
ATOM 3823 N N . GLY B 1 86 ? -10.359 40.438 -8.312 1 74.88 86 GLY B N 1
ATOM 3824 C CA . GLY B 1 86 ? -9.047 41.062 -8.273 1 74.88 86 GLY B CA 1
ATOM 3825 C C . GLY B 1 86 ? -8.031 40.25 -7.484 1 74.88 86 GLY B C 1
ATOM 3826 O O . GLY B 1 86 ? -6.969 40.75 -7.125 1 74.88 86 GLY B O 1
ATOM 3827 N N . PHE B 1 87 ? -8.383 39.031 -7.145 1 78.06 87 PHE B N 1
ATOM 3828 C CA . PHE B 1 87 ? -7.457 38.219 -6.363 1 78.06 87 PHE B CA 1
ATOM 3829 C C . PHE B 1 87 ? -6.352 37.656 -7.246 1 78.06 87 PHE B C 1
ATOM 3831 O O . PHE B 1 87 ? -5.223 37.469 -6.793 1 78.06 87 PHE B O 1
ATOM 3838 N N . ILE B 1 88 ? -6.762 37.312 -8.492 1 82.06 88 ILE B N 1
ATOM 3839 C CA . ILE B 1 88 ? -5.797 36.719 -9.414 1 82.06 88 ILE B CA 1
ATOM 3840 C C . ILE B 1 88 ? -5.863 37.438 -10.766 1 82.06 88 ILE B C 1
ATOM 3842 O O . ILE B 1 88 ? -6.879 38.062 -11.094 1 82.06 88 ILE B O 1
ATOM 3846 N N . ALA B 1 89 ? -4.762 37.312 -11.484 1 80.19 89 ALA B N 1
ATOM 3847 C CA . ALA B 1 89 ? -4.68 37.938 -12.805 1 80.19 89 ALA B CA 1
ATOM 3848 C C . ALA B 1 89 ? -5.32 37.062 -13.875 1 80.19 89 ALA B C 1
ATOM 3850 O O . ALA B 1 89 ? -5.609 35.906 -13.633 1 80.19 89 ALA B O 1
ATOM 3851 N N . ALA B 1 90 ? -5.668 37.656 -15.039 1 77.44 90 ALA B N 1
ATOM 3852 C CA . ALA B 1 90 ? -6.191 36.938 -16.188 1 77.44 90 ALA B CA 1
ATOM 3853 C C . ALA B 1 90 ? -5.184 35.906 -16.703 1 77.44 90 ALA B C 1
ATOM 3855 O O . ALA B 1 90 ? -3.973 36.094 -16.578 1 77.44 90 ALA B O 1
ATOM 3856 N N . PRO B 1 91 ? -5.785 34.719 -17.031 1 68.75 91 PRO B N 1
ATOM 3857 C CA . PRO B 1 91 ? -4.879 33.688 -17.547 1 68.75 91 PRO B CA 1
ATOM 3858 C C . PRO B 1 91 ? -4.07 34.188 -18.75 1 68.75 91 PRO B C 1
ATOM 3860 O O . PRO B 1 91 ? -4.59 34.906 -19.594 1 68.75 91 PRO B O 1
ATOM 3863 N N . ASP B 1 92 ? -2.727 34.094 -18.641 1 64.19 92 ASP B N 1
ATOM 3864 C CA . ASP B 1 92 ? -1.845 34.281 -19.781 1 64.19 92 ASP B CA 1
ATOM 3865 C C . ASP B 1 92 ? -1.443 32.938 -20.391 1 64.19 92 ASP B C 1
ATOM 3867 O O . ASP B 1 92 ? -1.419 31.906 -19.703 1 64.19 92 ASP B O 1
ATOM 3871 N N . LYS B 1 93 ? -1.353 32.812 -21.75 1 63.12 93 LYS B N 1
ATOM 3872 C CA . LYS B 1 93 ? -0.978 31.609 -22.484 1 63.12 93 LYS B CA 1
ATOM 3873 C C . LYS B 1 93 ? 0.279 30.969 -21.891 1 63.12 93 LYS B C 1
ATOM 3875 O O . LYS B 1 93 ? 1.298 31.641 -21.719 1 63.12 93 LYS B O 1
ATOM 3880 N N . ASN B 1 94 ? 0.234 29.703 -21.344 1 60.09 94 ASN B N 1
ATOM 3881 C CA . ASN B 1 94 ? 1.338 28.828 -20.969 1 60.09 94 ASN B CA 1
ATOM 3882 C C . ASN B 1 94 ? 1.909 29.203 -19.594 1 60.09 94 ASN B C 1
ATOM 3884 O O . ASN B 1 94 ? 3.039 28.844 -19.266 1 60.09 94 ASN B O 1
ATOM 3888 N N . ARG B 1 95 ? 1.258 30.297 -18.844 1 61.97 95 ARG B N 1
ATOM 3889 C CA . ARG B 1 95 ? 1.812 30.625 -17.547 1 61.97 95 ARG B CA 1
ATOM 3890 C C . ARG B 1 95 ? 0.761 30.484 -16.453 1 61.97 95 ARG B C 1
ATOM 3892 O O . ARG B 1 95 ? -0.435 30.641 -16.703 1 61.97 95 ARG B O 1
ATOM 3899 N N . ALA B 1 96 ? 1.144 30.234 -15.281 1 70 96 ALA B N 1
ATOM 3900 C CA . ALA B 1 96 ? 0.291 30.156 -14.094 1 70 96 ALA B CA 1
ATOM 3901 C C . ALA B 1 96 ? -0.281 31.531 -13.742 1 70 96 ALA B C 1
ATOM 3903 O O . ALA B 1 96 ? 0.378 32.562 -13.945 1 70 96 ALA B O 1
ATOM 3904 N N . ARG B 1 97 ? -1.611 31.672 -13.367 1 76.88 97 ARG B N 1
ATOM 3905 C CA . ARG B 1 97 ? -2.273 32.906 -12.992 1 76.88 97 ARG B CA 1
ATOM 3906 C C . ARG B 1 97 ? -1.567 33.562 -11.812 1 76.88 97 ARG B C 1
ATOM 3908 O O . ARG B 1 97 ? -1.336 32.938 -10.789 1 76.88 97 ARG B O 1
ATOM 3915 N N . LYS B 1 98 ? -1.127 34.812 -11.945 1 74.88 98 LYS B N 1
ATOM 3916 C CA . LYS B 1 98 ? -0.479 35.562 -10.867 1 74.88 98 LYS B CA 1
ATOM 3917 C C . LYS B 1 98 ? -1.479 35.906 -9.773 1 74.88 98 LYS B C 1
ATOM 3919 O O . LYS B 1 98 ? -2.615 36.281 -10.07 1 74.88 98 LYS B O 1
ATOM 3924 N N . ILE B 1 99 ? -1.104 35.75 -8.539 1 75.94 99 ILE B N 1
ATOM 3925 C CA . ILE B 1 99 ? -1.903 36.156 -7.395 1 75.94 99 ILE B CA 1
ATOM 3926 C C . ILE B 1 99 ? -1.674 37.656 -7.125 1 75.94 99 ILE B C 1
ATOM 3928 O O . ILE B 1 99 ? -0.533 38.094 -6.957 1 75.94 99 ILE B O 1
ATOM 3932 N N . ILE B 1 100 ? -2.607 38.594 -7.297 1 66.88 100 ILE B N 1
ATOM 3933 C CA . ILE B 1 100 ? -2.494 40.031 -7.176 1 66.88 100 ILE B CA 1
ATOM 3934 C C . ILE B 1 100 ? -2.656 40.469 -5.715 1 66.88 100 ILE B C 1
ATOM 3936 O O . ILE B 1 100 ? -1.829 41.188 -5.176 1 66.88 100 ILE B O 1
ATOM 3940 N N . ARG B 1 101 ? -3.932 40.438 -5.031 1 57.03 101 ARG B N 1
ATOM 3941 C CA . ARG B 1 101 ? -4.207 40.938 -3.695 1 57.03 101 ARG B CA 1
ATOM 3942 C C . ARG B 1 101 ? -4.398 39.812 -2.695 1 57.03 101 ARG B C 1
ATOM 3944 O O . ARG B 1 101 ? -5.102 38.844 -2.979 1 57.03 101 ARG B O 1
ATOM 3951 N N . THR B 1 102 ? -3.494 39.531 -1.715 1 52.94 102 THR B N 1
ATOM 3952 C CA . THR B 1 102 ? -3.857 38.75 -0.542 1 52.94 102 THR B CA 1
ATOM 3953 C C . THR B 1 102 ? -4.527 39.625 0.513 1 52.94 102 THR B C 1
ATOM 3955 O O . THR B 1 102 ? -4.105 40.75 0.743 1 52.94 102 THR B O 1
ATOM 3958 N N . SER B 1 103 ? -5.738 39.812 0.622 1 44.62 103 SER B N 1
ATOM 3959 C CA . SER B 1 103 ? -6.293 40.719 1.619 1 44.62 103 SER B CA 1
ATOM 3960 C C . SER B 1 103 ? -5.43 40.781 2.875 1 44.62 103 SER B C 1
ATOM 3962 O O . SER B 1 103 ? -4.938 39.719 3.328 1 44.62 103 SER B O 1
ATOM 3964 N N . THR B 1 104 ? -4.801 41.875 3.209 1 39.41 104 THR B N 1
ATOM 3965 C CA . THR B 1 104 ? -3.986 42.281 4.355 1 39.41 104 THR B CA 1
ATOM 3966 C C . THR B 1 104 ? -4.727 42 5.66 1 39.41 104 THR B C 1
ATOM 3968 O O . THR B 1 104 ? -4.25 42.344 6.738 1 39.41 104 THR B O 1
ATOM 3971 N N . SER B 1 105 ? -6.117 42.156 5.773 1 38.44 105 SER B N 1
ATOM 3972 C CA . SER B 1 105 ? -6.59 42.062 7.148 1 38.44 105 SER B CA 1
ATOM 3973 C C . SER B 1 105 ? -6.051 40.812 7.836 1 38.44 105 SER B C 1
ATOM 3975 O O . SER B 1 105 ? -6.051 39.719 7.246 1 38.44 105 SER B O 1
ATOM 3977 N N . PRO B 1 106 ? -5.375 41.031 8.938 1 33.28 106 PRO B N 1
ATOM 3978 C CA . PRO B 1 106 ? -4.887 39.875 9.711 1 33.28 106 PRO B CA 1
ATOM 3979 C C . PRO B 1 106 ? -5.938 38.781 9.852 1 33.28 106 PRO B C 1
ATOM 3981 O O . PRO B 1 106 ? -7.062 39.062 10.273 1 33.28 106 PRO B O 1
ATOM 3984 N N . VAL B 1 107 ? -6.301 38.094 8.914 1 35 107 VAL B N 1
ATOM 3985 C CA . VAL B 1 107 ? -7.203 37 9.258 1 35 107 VAL B CA 1
ATOM 3986 C C . VAL B 1 107 ? -6.957 36.562 10.703 1 35 107 VAL B C 1
ATOM 3988 O O . VAL B 1 107 ? -5.812 36.344 11.109 1 35 107 VAL B O 1
ATOM 3991 N N . GLN B 1 108 ? -7.73 37.156 11.68 1 34.53 108 GLN B N 1
ATOM 3992 C CA . GLN B 1 108 ? -7.688 36.594 13.031 1 34.53 108 GLN B CA 1
ATOM 3993 C C . GLN B 1 108 ? -7.391 35.094 12.992 1 34.53 108 GLN B C 1
ATOM 3995 O O . GLN B 1 108 ? -7.996 34.344 12.219 1 34.53 108 GLN B O 1
ATOM 4000 N N . PRO B 1 109 ? -6.219 34.719 13.359 1 32.5 109 PRO B N 1
ATOM 4001 C CA . PRO B 1 109 ? -6.035 33.281 13.406 1 32.5 109 PRO B CA 1
ATOM 4002 C C . PRO B 1 109 ? -7.262 32.531 13.945 1 32.5 109 PRO B C 1
ATOM 4004 O O . PRO B 1 109 ? -7.836 32.969 14.953 1 32.5 109 PRO B O 1
ATOM 4007 N N . LEU B 1 110 ? -8.289 32.344 13.289 1 33.59 110 LEU B N 1
ATOM 4008 C CA . LEU B 1 110 ? -9.344 31.562 13.93 1 33.59 110 LEU B CA 1
ATOM 4009 C C . LEU B 1 110 ? -8.766 30.656 15.016 1 33.59 110 LEU B C 1
ATOM 4011 O O . LEU B 1 110 ? -7.664 30.125 14.875 1 33.59 110 LEU B O 1
ATOM 4015 N N . PRO B 1 111 ? -9.07 30.859 16.234 1 35.66 111 PRO B N 1
ATOM 4016 C CA . PRO B 1 111 ? -8.664 29.859 17.234 1 35.66 111 PRO B CA 1
ATOM 4017 C C . PRO B 1 111 ? -8.547 28.453 16.641 1 35.66 111 PRO B C 1
ATOM 4019 O O . PRO B 1 111 ? -9.453 28 15.938 1 35.66 111 PRO B O 1
ATOM 4022 N N . LEU B 1 112 ? -7.434 28.078 16.125 1 39.56 112 LEU B N 1
ATOM 4023 C CA . LEU B 1 112 ? -7.109 26.922 15.297 1 39.56 112 LEU B CA 1
ATOM 4024 C C . LEU B 1 112 ? -7.855 25.672 15.773 1 39.56 112 LEU B C 1
ATOM 4026 O O . LEU B 1 112 ? -7.301 24.859 16.516 1 39.56 112 LEU B O 1
ATOM 4030 N N . LEU B 1 113 ? -8.836 25.797 16.609 1 41.88 113 LEU B N 1
ATOM 4031 C CA . LEU B 1 113 ? -9.398 24.469 16.828 1 41.88 113 LEU B CA 1
ATOM 4032 C C . LEU B 1 113 ? -9.539 23.719 15.516 1 41.88 113 LEU B C 1
ATOM 4034 O O . LEU B 1 113 ? -10.406 24.047 14.695 1 41.88 113 LEU B O 1
ATOM 4038 N N . GLU B 1 114 ? -8.492 23.188 14.945 1 56.19 114 GLU B N 1
ATOM 4039 C CA . GLU B 1 114 ? -8.453 22.422 13.711 1 56.19 114 GLU B CA 1
ATOM 4040 C C . GLU B 1 114 ? -9.477 21.281 13.742 1 56.19 114 GLU B C 1
ATOM 4042 O O . GLU B 1 114 ? -9.539 20.516 14.703 1 56.19 114 GLU B O 1
ATOM 4047 N N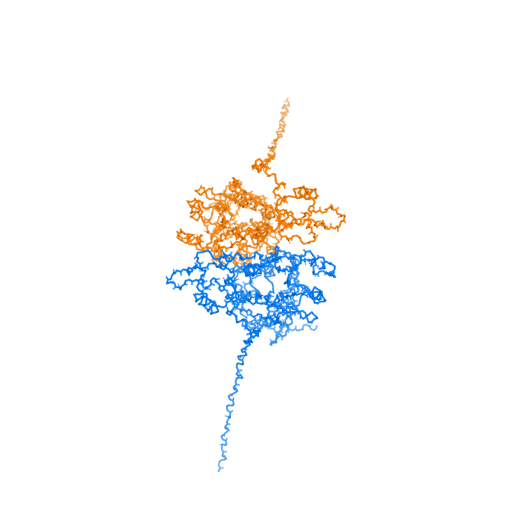 . LYS B 1 115 ? -10.703 21.531 13.125 1 71.75 115 LYS B N 1
ATOM 4048 C CA . LYS B 1 115 ? -11.586 20.391 12.898 1 71.75 115 LYS B CA 1
ATOM 4049 C C . LYS B 1 115 ? -10.789 19.172 12.453 1 71.75 115 LYS B C 1
ATOM 4051 O O . LYS B 1 115 ? -9.781 19.297 11.75 1 71.75 115 LYS B O 1
ATOM 4056 N N . ARG B 1 116 ? -11.141 18.047 13.188 1 83 116 ARG B N 1
ATOM 4057 C CA . ARG B 1 116 ? -10.43 16.797 12.898 1 83 116 ARG B CA 1
ATOM 4058 C C . ARG B 1 116 ? -11.383 15.742 12.359 1 83 116 ARG B C 1
ATOM 4060 O O . ARG B 1 116 ? -12.492 15.57 12.875 1 83 116 ARG B O 1
ATOM 4067 N N . VAL B 1 117 ? -11.008 15.242 11.297 1 91 117 VAL B N 1
ATOM 4068 C CA . VAL B 1 117 ? -11.688 14.062 10.766 1 91 117 VAL B CA 1
ATOM 4069 C C . VAL B 1 117 ? -10.922 12.805 11.156 1 91 117 VAL B C 1
ATOM 4071 O O . VAL B 1 117 ? -9.727 12.68 10.891 1 91 117 VAL B O 1
ATOM 4074 N N . CYS B 1 118 ? -11.625 11.852 11.836 1 93.12 118 CYS B N 1
ATOM 4075 C CA . CYS B 1 118 ? -10.984 10.625 12.297 1 93.12 118 CYS B CA 1
ATOM 4076 C C . CYS B 1 118 ? -11.344 9.453 11.391 1 93.12 118 CYS B C 1
ATOM 4078 O O . CYS B 1 118 ? -12.516 9.266 11.039 1 93.12 118 CYS B O 1
ATOM 4080 N N . PHE B 1 119 ? -10.352 8.805 10.961 1 95.56 119 PHE B N 1
ATOM 4081 C CA . PHE B 1 119 ? -10.5 7.574 10.195 1 95.56 119 PHE B CA 1
ATOM 4082 C C . PHE B 1 119 ? -10.305 6.355 11.086 1 95.56 119 PHE B C 1
ATOM 4084 O O . PHE B 1 119 ? -9.18 6.051 11.492 1 95.56 119 PHE B O 1
ATOM 4091 N N . LEU B 1 120 ? -11.406 5.664 11.352 1 94.38 120 LEU B N 1
ATOM 4092 C CA . LEU B 1 120 ? -11.344 4.477 12.195 1 94.38 120 LEU B CA 1
ATOM 4093 C C . LEU B 1 120 ? -11.07 3.23 11.367 1 94.38 120 LEU B C 1
ATOM 4095 O O . LEU B 1 120 ? -11.93 2.795 10.594 1 94.38 120 LEU B O 1
ATOM 4099 N N . SER B 1 121 ? -9.906 2.643 11.57 1 91.62 121 SER B N 1
ATOM 4100 C CA . SER B 1 121 ? -9.531 1.443 10.828 1 91.62 121 SER B CA 1
ATOM 4101 C C . SER B 1 121 ? -9.641 0.197 11.695 1 91.62 121 SER B C 1
ATOM 4103 O O . SER B 1 121 ? -9.047 0.129 12.773 1 91.62 121 SER B O 1
ATOM 4105 N N . SER B 1 122 ? -10.352 -0.761 11.18 1 87.06 122 SER B N 1
ATOM 4106 C CA . SER B 1 122 ? -10.453 -2.029 11.898 1 87.06 122 SER B CA 1
ATOM 4107 C C . SER B 1 122 ? -9.258 -2.926 11.609 1 87.06 122 SER B C 1
ATOM 4109 O O . SER B 1 122 ? -9.102 -3.982 12.227 1 87.06 122 SER B O 1
ATOM 4111 N N . VAL B 1 123 ? -8.406 -2.527 10.68 1 86.12 123 VAL B N 1
ATOM 4112 C CA . VAL B 1 123 ? -7.168 -3.242 10.406 1 86.12 123 VAL B CA 1
ATOM 4113 C C . VAL B 1 123 ? -5.973 -2.381 10.812 1 86.12 123 VAL B C 1
ATOM 4115 O O . VAL B 1 123 ? -6.078 -1.153 10.875 1 86.12 123 VAL B O 1
ATOM 4118 N N . PRO B 1 124 ? -4.887 -3.146 11.125 1 86.81 124 PRO B N 1
ATOM 4119 C CA . PRO B 1 124 ? -3.699 -2.338 11.414 1 86.81 124 PRO B CA 1
ATOM 4120 C C . PRO B 1 124 ? -3.361 -1.36 10.289 1 86.81 124 PRO B C 1
ATOM 4122 O O . PRO B 1 124 ? -3.516 -1.692 9.109 1 86.81 124 PRO B O 1
ATOM 4125 N N . ILE B 1 125 ? -2.91 -0.192 10.633 1 87.81 125 ILE B N 1
ATOM 4126 C CA . ILE B 1 125 ? -2.561 0.857 9.688 1 87.81 125 ILE B CA 1
ATOM 4127 C C . ILE B 1 125 ? -1.6 0.305 8.633 1 87.81 125 ILE B C 1
ATOM 4129 O O . ILE B 1 125 ? -1.72 0.617 7.449 1 87.81 125 ILE B O 1
ATOM 4133 N N . ARG B 1 126 ? -0.669 -0.593 9 1 85.06 126 ARG B N 1
ATOM 4134 C CA . ARG B 1 126 ? 0.324 -1.164 8.094 1 85.06 126 ARG B CA 1
ATOM 4135 C C . ARG B 1 126 ? -0.335 -2.074 7.062 1 85.06 126 ARG B C 1
ATOM 4137 O O . ARG B 1 126 ? 0.259 -2.377 6.027 1 85.06 126 ARG B O 1
ATOM 4144 N N . ASP B 1 127 ? -1.575 -2.439 7.355 1 87.69 127 ASP B N 1
ATOM 4145 C CA . ASP B 1 127 ? -2.25 -3.4 6.484 1 87.69 127 ASP B CA 1
ATOM 4146 C C . ASP B 1 127 ? -3.305 -2.713 5.621 1 87.69 127 ASP B C 1
ATOM 4148 O O . ASP B 1 127 ? -3.996 -3.367 4.84 1 87.69 127 ASP B O 1
ATOM 4152 N N . ILE B 1 128 ? -3.385 -1.414 5.75 1 91.5 128 ILE B N 1
ATOM 4153 C CA . ILE B 1 128 ? -4.297 -0.671 4.891 1 91.5 128 ILE B CA 1
ATOM 4154 C C . ILE B 1 128 ? -3.861 -0.808 3.434 1 91.5 128 ILE B C 1
ATOM 4156 O O . ILE B 1 128 ? -2.682 -0.647 3.113 1 91.5 128 ILE B O 1
ATOM 4160 N N . PRO B 1 129 ? -4.801 -1.16 2.576 1 90.19 129 PRO B N 1
ATOM 4161 C CA . PRO B 1 129 ? -4.445 -1.344 1.167 1 90.19 129 PRO B CA 1
ATOM 4162 C C . PRO B 1 129 ? -3.908 -0.068 0.523 1 90.19 129 PRO B C 1
ATOM 4164 O O . PRO B 1 129 ? -4.242 1.036 0.959 1 90.19 129 PRO B O 1
ATOM 4167 N N . GLN B 1 130 ? -3.104 -0.26 -0.483 1 89.5 130 GLN B N 1
ATOM 4168 C CA . GLN B 1 130 ? -2.463 0.853 -1.178 1 89.5 130 GLN B CA 1
ATOM 4169 C C . GLN B 1 130 ? -3.502 1.814 -1.75 1 89.5 130 GLN B C 1
ATOM 4171 O O . GLN B 1 130 ? -3.326 3.033 -1.69 1 89.5 130 GLN B O 1
ATOM 4176 N N . SER B 1 131 ? -4.543 1.291 -2.305 1 89.56 131 SER B N 1
ATOM 4177 C CA . SER B 1 131 ? -5.582 2.121 -2.9 1 89.56 131 SER B CA 1
ATOM 4178 C C . SER B 1 131 ? -6.238 3.021 -1.858 1 89.56 131 SER B C 1
ATOM 4180 O O . SER B 1 131 ? -6.586 4.168 -2.15 1 89.56 131 SER B O 1
ATOM 4182 N N . ILE B 1 132 ? -6.367 2.516 -0.662 1 93.25 132 ILE B N 1
ATOM 4183 C CA . ILE B 1 132 ? -6.965 3.295 0.415 1 93.25 132 ILE B CA 1
ATOM 4184 C C . ILE B 1 132 ? -5.988 4.371 0.88 1 93.25 132 ILE B C 1
ATOM 4186 O O . ILE B 1 132 ? -6.398 5.48 1.229 1 93.25 132 ILE B O 1
ATOM 4190 N N . TRP B 1 133 ? -4.738 4.059 0.88 1 92.06 133 TRP B N 1
ATOM 4191 C CA . TRP B 1 133 ? -3.734 5.059 1.236 1 92.06 133 TRP B CA 1
ATOM 4192 C C . TRP B 1 133 ? -3.785 6.246 0.281 1 92.06 133 TRP B C 1
ATOM 4194 O O . TRP B 1 133 ? -3.695 7.398 0.709 1 92.06 133 TRP B O 1
ATOM 4204 N N . VAL B 1 134 ? -3.885 5.957 -0.96 1 90.81 134 VAL B N 1
ATOM 4205 C CA . VAL B 1 134 ? -3.963 7.02 -1.958 1 90.81 134 VAL B CA 1
ATOM 4206 C C . VAL B 1 134 ? -5.207 7.867 -1.712 1 90.81 134 VAL B C 1
ATOM 4208 O O . VAL B 1 134 ? -5.148 9.102 -1.783 1 90.81 134 VAL B O 1
ATOM 4211 N N . GLU B 1 135 ? -6.262 7.199 -1.445 1 92.44 135 GLU B N 1
ATOM 4212 C CA . GLU B 1 135 ? -7.504 7.891 -1.113 1 92.44 135 GLU B CA 1
ATOM 4213 C C . GLU B 1 135 ? -7.328 8.781 0.11 1 92.44 135 GLU B C 1
ATOM 4215 O O . GLU B 1 135 ? -7.77 9.938 0.114 1 92.44 135 GLU B O 1
ATOM 4220 N N . LEU B 1 136 ? -6.672 8.297 1.144 1 92.5 136 LEU B N 1
ATOM 4221 C CA . LEU B 1 136 ? -6.465 9.039 2.387 1 92.5 136 LEU B CA 1
ATOM 4222 C C . LEU B 1 136 ? -5.551 10.234 2.158 1 92.5 136 LEU B C 1
ATOM 4224 O O . LEU B 1 136 ? -5.742 11.289 2.77 1 92.5 136 LEU B O 1
ATOM 4228 N N . TYR B 1 137 ? -4.582 10.055 1.344 1 89.12 137 TYR B N 1
ATOM 4229 C CA . TYR B 1 137 ? -3.688 11.164 1.028 1 89.12 137 TYR B CA 1
ATOM 4230 C C . TYR B 1 137 ? -4.441 12.297 0.344 1 89.12 137 TYR B C 1
ATOM 4232 O O . TYR B 1 137 ? -4.266 13.461 0.689 1 89.12 137 TYR B O 1
ATOM 4240 N N . GLN B 1 138 ? -5.277 11.914 -0.655 1 84.44 138 GLN B N 1
ATOM 4241 C CA . GLN B 1 138 ? -6.078 12.914 -1.356 1 84.44 138 GLN B CA 1
ATOM 4242 C C . GLN B 1 138 ? -7.07 13.586 -0.413 1 84.44 138 GLN B C 1
ATOM 4244 O O . GLN B 1 138 ? -7.289 14.797 -0.493 1 84.44 138 GLN B O 1
ATOM 4249 N N . LEU B 1 139 ? -7.625 12.812 0.43 1 87.75 139 LEU B N 1
ATOM 4250 C CA . LEU B 1 139 ? -8.539 13.352 1.431 1 87.75 139 LEU B CA 1
ATOM 4251 C C . LEU B 1 139 ? -7.824 14.328 2.354 1 87.75 139 LEU B C 1
ATOM 4253 O O . LEU B 1 139 ? -8.336 15.414 2.631 1 87.75 139 LEU B O 1
ATOM 4257 N N . GLU B 1 140 ? -6.68 13.922 2.855 1 84.88 140 GLU B N 1
ATOM 4258 C CA . GLU B 1 140 ? -5.898 14.781 3.742 1 84.88 140 GLU B CA 1
ATOM 4259 C C . GLU B 1 140 ? -5.566 16.109 3.074 1 84.88 140 GLU B C 1
ATOM 4261 O O . GLU B 1 140 ? -5.637 17.156 3.709 1 84.88 140 GLU B O 1
ATOM 4266 N N . LYS B 1 141 ? -5.18 16.016 1.841 1 76.75 141 LYS B N 1
ATOM 4267 C CA . LYS B 1 141 ? -4.879 17.234 1.09 1 76.75 141 LYS B CA 1
ATOM 4268 C C . LYS B 1 141 ? -6.098 18.141 1.012 1 76.75 141 LYS B C 1
ATOM 4270 O O . LYS B 1 141 ? -5.988 19.359 1.227 1 76.75 141 LYS B O 1
ATOM 4275 N N . ALA B 1 142 ? -7.23 17.562 0.69 1 76.12 142 ALA B N 1
ATOM 4276 C CA . ALA B 1 142 ? -8.469 18.344 0.583 1 76.12 142 ALA B CA 1
ATOM 4277 C C . ALA B 1 142 ? -8.852 18.953 1.928 1 76.12 142 ALA B C 1
ATOM 4279 O O . ALA B 1 142 ? -9.258 20.109 1.995 1 76.12 142 ALA B O 1
ATOM 4280 N N . LEU B 1 143 ? -8.688 18.219 3.014 1 77.25 143 LEU B N 1
ATOM 4281 C CA . LEU B 1 143 ? -9.039 18.672 4.352 1 77.25 143 LEU B CA 1
ATOM 4282 C C . LEU B 1 143 ? -8.117 19.797 4.805 1 77.25 143 LEU B C 1
ATOM 4284 O O . LEU B 1 143 ? -8.555 20.75 5.441 1 77.25 143 LEU B O 1
ATOM 4288 N N . ARG B 1 144 ? -6.898 19.625 4.496 1 72.12 144 ARG B N 1
ATOM 4289 C CA . ARG B 1 144 ? -5.906 20.625 4.898 1 72.12 144 ARG B CA 1
ATOM 4290 C C . ARG B 1 144 ? -6.227 21.984 4.297 1 72.12 144 ARG B C 1
ATOM 4292 O O . ARG B 1 144 ? -6.035 23.016 4.949 1 72.12 144 ARG B O 1
ATOM 4299 N N . ILE B 1 145 ? -6.68 21.875 3.111 1 61.56 145 ILE B N 1
ATOM 4300 C CA . ILE B 1 145 ? -7.055 23.094 2.428 1 61.56 145 ILE B CA 1
ATOM 4301 C C . ILE B 1 145 ? -8.148 23.812 3.211 1 61.56 145 ILE B C 1
ATOM 4303 O O . ILE B 1 145 ? -8.18 25.047 3.271 1 61.56 145 ILE B O 1
ATOM 4307 N N . GLU B 1 146 ? -8.953 23.078 3.902 1 62.31 146 GLU B N 1
ATOM 4308 C CA . GLU B 1 146 ? -10.055 23.625 4.688 1 62.31 146 GLU B CA 1
ATOM 4309 C C . GLU B 1 146 ? -9.648 23.828 6.145 1 62.31 146 GLU B C 1
ATOM 4311 O O . GLU B 1 146 ? -10.484 24.109 6.996 1 62.31 146 GLU B O 1
ATOM 4316 N N . GLY B 1 147 ? -8.352 23.562 6.422 1 64.25 147 GLY B N 1
ATOM 4317 C CA . GLY B 1 147 ? -7.852 23.766 7.773 1 64.25 147 GLY B CA 1
ATOM 4318 C C . GLY B 1 147 ? -8.195 22.625 8.711 1 64.25 147 GLY B C 1
ATOM 4319 O O . GLY B 1 147 ? -8.281 22.812 9.922 1 64.25 147 GLY B O 1
ATOM 4320 N N . MET B 1 148 ? -8.5 21.547 8.133 1 73.56 148 MET B N 1
ATOM 4321 C CA . MET B 1 148 ? -8.836 20.375 8.922 1 73.56 148 MET B CA 1
ATOM 4322 C C . MET B 1 148 ? -7.723 19.344 8.859 1 73.56 148 MET B C 1
ATOM 4324 O O . MET B 1 148 ? -6.902 19.359 7.941 1 73.56 148 MET B O 1
ATOM 4328 N N . ALA B 1 149 ? -7.766 18.516 9.906 1 77.5 149 ALA B N 1
ATOM 4329 C CA . ALA B 1 149 ? -6.758 17.453 9.969 1 77.5 149 ALA B CA 1
ATOM 4330 C C . ALA B 1 149 ? -7.398 16.078 9.844 1 77.5 149 ALA B C 1
ATOM 4332 O O . ALA B 1 149 ? -8.555 15.883 10.234 1 77.5 149 ALA B O 1
ATOM 4333 N N . LEU B 1 150 ? -6.637 15.211 9.227 1 87.31 150 LEU B N 1
ATOM 4334 C CA . LEU B 1 150 ? -7.031 13.805 9.172 1 87.31 150 LEU B CA 1
ATOM 4335 C C . LEU B 1 150 ? -6.238 12.977 10.172 1 87.31 150 LEU B C 1
ATOM 4337 O O . LEU B 1 150 ? -5.012 13.07 10.227 1 87.31 150 LEU B O 1
ATOM 4341 N N . GLN B 1 151 ? -6.977 12.258 10.969 1 86.19 151 GLN B N 1
ATOM 4342 C CA . GLN B 1 151 ? -6.328 11.406 11.961 1 86.19 151 GLN B CA 1
ATOM 4343 C C . GLN B 1 151 ? -6.734 9.945 11.781 1 86.19 151 GLN B C 1
ATOM 4345 O O . GLN B 1 151 ? -7.926 9.633 11.734 1 86.19 151 GLN B O 1
ATOM 4350 N N . LEU B 1 152 ? -5.734 9.102 11.617 1 91.5 152 LEU B N 1
ATOM 4351 C CA . LEU B 1 152 ? -6.016 7.668 11.562 1 91.5 152 LEU B CA 1
ATOM 4352 C C . LEU B 1 152 ? -6.039 7.062 12.961 1 91.5 152 LEU B C 1
ATOM 4354 O O . LEU B 1 152 ? -5.141 7.32 13.766 1 91.5 152 LEU B O 1
ATOM 4358 N N . VAL B 1 153 ? -7.109 6.359 13.242 1 88.31 153 VAL B N 1
ATOM 4359 C CA . VAL B 1 153 ? -7.281 5.695 14.531 1 88.31 153 VAL B CA 1
ATOM 4360 C C . VAL B 1 153 ? -7.426 4.188 14.32 1 88.31 153 VAL B C 1
ATOM 4362 O O . VAL B 1 153 ? -8.32 3.74 13.594 1 88.31 153 VAL B O 1
ATOM 4365 N N . GLU B 1 154 ? -6.48 3.443 14.914 1 87.31 154 GLU B N 1
ATOM 4366 C CA . GLU B 1 154 ? -6.48 1.991 14.781 1 87.31 154 GLU B CA 1
ATOM 4367 C C . GLU B 1 154 ? -7.383 1.339 15.828 1 87.31 154 GLU B C 1
ATOM 4369 O O . GLU B 1 154 ? -7.25 1.609 17.016 1 87.31 154 GLU B O 1
ATOM 4374 N N . ALA B 1 155 ? -8.328 0.57 15.383 1 87.94 155 ALA B N 1
ATOM 4375 C CA . ALA B 1 155 ? -9.188 -0.222 16.25 1 87.94 155 ALA B CA 1
ATOM 4376 C C . ALA B 1 155 ? -9.266 -1.673 15.789 1 87.94 155 ALA B C 1
ATOM 4378 O O . ALA B 1 155 ? -10.336 -2.16 15.422 1 87.94 155 ALA B O 1
ATOM 4379 N N . THR B 1 156 ? -8.164 -2.396 15.883 1 82.12 156 THR B N 1
ATOM 4380 C CA . THR B 1 156 ? -8.078 -3.766 15.383 1 82.12 156 THR B CA 1
ATOM 4381 C C . THR B 1 156 ? -8.945 -4.703 16.219 1 82.12 156 THR B C 1
ATOM 4383 O O . THR B 1 156 ? -9.305 -5.789 15.773 1 82.12 156 THR B O 1
ATOM 4386 N N . TRP B 1 157 ? -9.273 -4.242 17.406 1 77.06 157 TRP B N 1
ATOM 4387 C CA . TRP B 1 157 ? -10.086 -5.012 18.344 1 77.06 157 TRP B CA 1
ATOM 4388 C C . TRP B 1 157 ? -11.57 -4.891 18 1 77.06 157 TRP B C 1
ATOM 4390 O O . TRP B 1 157 ? -12.398 -5.637 18.516 1 77.06 157 TRP B O 1
ATOM 4400 N N . ALA B 1 158 ? -11.859 -3.984 17.125 1 70.19 158 ALA B N 1
ATOM 4401 C CA . ALA B 1 158 ? -13.25 -3.635 16.859 1 70.19 158 ALA B CA 1
ATOM 4402 C C . ALA B 1 158 ? -14 -4.805 16.219 1 70.19 158 ALA B C 1
ATOM 4404 O O . ALA B 1 158 ? -15.227 -4.863 16.281 1 70.19 158 ALA B O 1
ATOM 4405 N N . GLU B 1 159 ? -13.242 -5.688 15.664 1 67.06 159 GLU B N 1
ATOM 4406 C CA . GLU B 1 159 ? -13.906 -6.848 15.078 1 67.06 159 GLU B CA 1
ATOM 4407 C C . GLU B 1 159 ? -14.297 -7.855 16.156 1 67.06 159 GLU B C 1
ATOM 4409 O O . GLU B 1 159 ? -15.109 -8.75 15.914 1 67.06 159 GLU B O 1
ATOM 4414 N N . LYS B 1 160 ? -13.789 -7.512 17.359 1 66.56 160 LYS B N 1
ATOM 4415 C CA . LYS B 1 160 ? -14.07 -8.445 18.453 1 66.56 160 LYS B CA 1
ATOM 4416 C C . LYS B 1 160 ? -15.344 -8.055 19.203 1 66.56 160 LYS B C 1
ATOM 4418 O O . LYS B 1 160 ? -15.992 -7.062 18.844 1 66.56 160 LYS B O 1
ATOM 4423 N N . ASN B 1 161 ? -15.609 -8.82 20.328 1 66.94 161 ASN B N 1
ATOM 4424 C CA . ASN B 1 161 ? -16.875 -8.711 21.031 1 66.94 161 ASN B CA 1
ATOM 4425 C C . ASN B 1 161 ? -16.922 -7.48 21.922 1 66.94 161 ASN B C 1
ATOM 4427 O O . ASN B 1 161 ? -15.914 -7.117 22.547 1 66.94 161 ASN B O 1
ATOM 4431 N N . ASN B 1 162 ? -18.016 -6.719 21.953 1 74.56 162 ASN B N 1
ATOM 4432 C CA . ASN B 1 162 ? -18.5 -5.613 22.766 1 74.56 162 ASN B CA 1
ATOM 4433 C C . ASN B 1 162 ? -17.531 -4.438 22.75 1 74.56 162 ASN B C 1
ATOM 4435 O O . ASN B 1 162 ? -16.797 -4.219 23.719 1 74.56 162 ASN B O 1
ATOM 4439 N N . PRO B 1 163 ? -17.531 -3.574 21.703 1 83.25 163 PRO B N 1
ATOM 4440 C CA . PRO B 1 163 ? -16.531 -2.523 21.516 1 83.25 163 PRO B CA 1
ATOM 4441 C C . PRO B 1 163 ? -16.891 -1.225 22.234 1 83.25 163 PRO B C 1
ATOM 4443 O O . PRO B 1 163 ? -16.141 -0.252 22.172 1 83.25 163 PRO B O 1
ATOM 4446 N N . ASP B 1 164 ? -17.969 -1.154 23.094 1 86.5 164 ASP B N 1
ATOM 4447 C CA . ASP B 1 164 ? -18.547 0.116 23.547 1 86.5 164 ASP B CA 1
ATOM 4448 C C . ASP B 1 164 ? -17.547 0.889 24.406 1 86.5 164 ASP B C 1
ATOM 4450 O O . ASP B 1 164 ? -17.266 2.059 24.141 1 86.5 164 ASP B O 1
ATOM 4454 N N . MET B 1 165 ? -17.062 0.195 25.406 1 83.75 165 MET B N 1
ATOM 4455 C CA . MET B 1 165 ? -16.172 0.879 26.344 1 83.75 165 MET B CA 1
ATOM 4456 C C . MET B 1 165 ? -14.922 1.378 25.625 1 83.75 165 MET B C 1
ATOM 4458 O O . MET B 1 165 ? -14.445 2.484 25.891 1 83.75 165 MET B O 1
ATOM 4462 N N . ARG B 1 166 ? -14.43 0.526 24.766 1 86.31 166 ARG B N 1
ATOM 4463 C CA . ARG B 1 166 ? -13.219 0.902 24.031 1 86.31 166 ARG B CA 1
ATOM 4464 C C . ARG B 1 166 ? -13.5 2.035 23.047 1 86.31 166 ARG B C 1
ATOM 4466 O O . ARG B 1 166 ? -12.656 2.914 22.859 1 86.31 166 ARG B O 1
ATOM 4473 N N . LEU B 1 167 ? -14.656 2 22.469 1 90.19 167 LEU B N 1
ATOM 4474 C CA . LEU B 1 167 ? -15.039 3.064 21.547 1 90.19 167 LEU B CA 1
ATOM 4475 C C . LEU B 1 167 ? -15.203 4.387 22.297 1 90.19 167 LEU B C 1
ATOM 4477 O O . LEU B 1 167 ? -14.828 5.441 21.781 1 90.19 167 LEU B O 1
ATOM 4481 N N . GLU B 1 168 ? -15.773 4.324 23.469 1 87.19 168 GLU B N 1
ATOM 4482 C CA . GLU B 1 168 ? -15.922 5.527 24.281 1 87.19 168 GLU B CA 1
ATOM 4483 C C . GLU B 1 168 ? -14.562 6.141 24.609 1 87.19 168 GLU B C 1
ATOM 4485 O O . GLU B 1 168 ? -14.383 7.355 24.516 1 87.19 168 GLU B O 1
ATOM 4490 N N . LYS B 1 169 ? -13.742 5.258 24.969 1 82.44 169 LYS B N 1
ATOM 4491 C CA . LYS B 1 169 ? -12.398 5.715 25.281 1 82.44 169 LYS B CA 1
ATOM 4492 C C . LYS B 1 169 ? -11.734 6.352 24.062 1 82.44 169 LYS B C 1
ATOM 4494 O O . LYS B 1 169 ? -11.117 7.41 24.156 1 82.44 169 LYS B O 1
ATOM 4499 N N . LEU B 1 170 ? -11.867 5.746 22.906 1 83.5 170 LEU B N 1
ATOM 4500 C CA . LEU B 1 170 ? -11.266 6.23 21.672 1 83.5 170 LEU B CA 1
ATOM 4501 C C . LEU B 1 170 ? -11.812 7.609 21.297 1 83.5 170 LEU B C 1
ATOM 4503 O O . LEU B 1 170 ? -11.055 8.5 20.906 1 83.5 170 LEU B O 1
ATOM 4507 N N . GLU B 1 171 ? -13.062 7.723 21.391 1 82.94 171 GLU B N 1
ATOM 4508 C CA . GLU B 1 171 ? -13.711 8.984 21.031 1 82.94 171 GLU B CA 1
ATOM 4509 C C . GLU B 1 171 ? -13.297 10.102 21.984 1 82.94 171 GLU B C 1
ATOM 4511 O O . GLU B 1 171 ? -13.164 11.258 21.578 1 82.94 171 GLU B O 1
ATOM 4516 N N . THR B 1 172 ? -13.117 9.758 23.219 1 76.88 172 THR B N 1
ATOM 4517 C CA . THR B 1 172 ? -12.68 10.734 24.203 1 76.88 172 THR B CA 1
ATOM 4518 C C . THR B 1 172 ? -11.242 11.164 23.938 1 76.88 172 THR B C 1
ATOM 4520 O O . THR B 1 172 ? -10.898 12.344 24.078 1 76.88 172 THR B O 1
ATOM 4523 N N . GLU B 1 173 ? -10.508 10.219 23.516 1 72.88 173 GLU B N 1
ATOM 4524 C CA . GLU B 1 173 ? -9.094 10.477 23.25 1 72.88 173 GLU B CA 1
ATOM 4525 C C . GLU B 1 173 ? -8.906 11.234 21.938 1 72.88 173 GLU B C 1
ATOM 4527 O O . GLU B 1 173 ? -7.898 11.922 21.766 1 72.88 173 GLU B O 1
ATOM 4532 N N . HIS B 1 174 ? -9.867 10.992 21.078 1 73.69 174 HIS B N 1
ATOM 4533 C CA . HIS B 1 174 ? -9.773 11.609 19.766 1 73.69 174 HIS B CA 1
ATOM 4534 C C . HIS B 1 174 ? -11.039 12.391 19.422 1 73.69 174 HIS B C 1
ATOM 4536 O O . HIS B 1 174 ? -11.805 11.992 18.547 1 73.69 174 HIS B O 1
ATOM 4542 N N . PRO B 1 175 ? -11.117 13.492 20.078 1 68.31 175 PRO B N 1
ATOM 4543 C CA . PRO B 1 175 ? -12.32 14.25 19.766 1 68.31 175 PRO B CA 1
ATOM 4544 C C . PRO B 1 175 ? -12.32 14.789 18.328 1 68.31 175 PRO B C 1
ATOM 4546 O O . PRO B 1 175 ? -11.43 15.555 17.953 1 68.31 175 PRO B O 1
ATOM 4549 N N . GLY B 1 176 ? -13.008 14.102 17.516 1 72.19 176 GLY B N 1
ATOM 4550 C CA . GLY B 1 176 ? -13.078 14.477 16.109 1 72.19 176 GLY B CA 1
ATOM 4551 C C . GLY B 1 176 ? -14.367 15.172 15.742 1 72.19 176 GLY B C 1
ATOM 4552 O O . GLY B 1 176 ? -15.383 15.016 16.438 1 72.19 176 GLY B O 1
ATOM 4553 N N . SER B 1 177 ? -14.281 16.031 14.758 1 80.12 177 SER B N 1
ATOM 4554 C CA . SER B 1 177 ? -15.477 16.688 14.227 1 80.12 177 SER B CA 1
ATOM 4555 C C . SER B 1 177 ? -16.375 15.68 13.508 1 80.12 177 SER B C 1
ATOM 4557 O O . SER B 1 177 ? -17.594 15.836 13.484 1 80.12 177 SER B O 1
ATOM 4559 N N . CYS B 1 178 ? -15.789 14.688 12.914 1 91.31 178 CYS B N 1
ATOM 4560 C CA . CYS B 1 178 ? -16.531 13.57 12.352 1 91.31 178 CYS B CA 1
ATOM 4561 C C . CYS B 1 178 ? -15.641 12.352 12.164 1 91.31 178 CYS B C 1
ATOM 4563 O O . CYS B 1 178 ? -14.422 12.445 12.312 1 91.31 178 CYS B O 1
ATOM 4565 N N . TRP B 1 179 ? -16.328 11.148 11.938 1 95.12 179 TRP B N 1
ATOM 4566 C CA . TRP B 1 179 ? -15.594 9.891 11.828 1 95.12 179 TRP B CA 1
ATOM 4567 C C . TRP B 1 179 ? -15.867 9.211 10.5 1 95.12 179 TRP B C 1
ATOM 4569 O O . TRP B 1 179 ? -17 9.258 9.992 1 95.12 179 TRP B O 1
ATOM 4579 N N . ILE B 1 180 ? -14.859 8.672 9.906 1 96.88 180 ILE B N 1
ATOM 4580 C CA . ILE B 1 180 ? -14.977 7.727 8.797 1 96.88 180 ILE B CA 1
ATOM 4581 C C . ILE B 1 180 ? -14.773 6.305 9.312 1 96.88 180 ILE B C 1
ATOM 4583 O O . ILE B 1 180 ? -13.703 5.98 9.844 1 96.88 180 ILE B O 1
ATOM 4587 N N . LEU B 1 181 ? -15.758 5.465 9.18 1 96.19 181 LEU B N 1
ATOM 4588 C CA . LEU B 1 181 ? -15.719 4.098 9.68 1 96.19 181 LEU B CA 1
ATOM 4589 C C . LEU B 1 181 ? -15.336 3.121 8.57 1 96.19 181 LEU B C 1
ATOM 4591 O O . LEU B 1 181 ? -16.172 2.752 7.746 1 96.19 181 LEU B O 1
ATOM 4595 N N . TYR B 1 182 ? -14.094 2.68 8.594 1 95 182 TYR B N 1
ATOM 4596 C CA . TYR B 1 182 ? -13.57 1.799 7.555 1 95 182 TYR B CA 1
ATOM 4597 C C . TYR B 1 182 ? -13.656 0.339 7.984 1 95 182 TYR B C 1
ATOM 4599 O O . TYR B 1 182 ? -13.039 -0.06 8.977 1 95 182 TYR B O 1
ATOM 4607 N N . ARG B 1 183 ? -14.391 -0.479 7.25 1 87.88 183 ARG B N 1
ATOM 4608 C CA . ARG B 1 183 ? -14.531 -1.914 7.477 1 87.88 183 ARG B CA 1
ATOM 4609 C C . ARG B 1 183 ? -14.961 -2.199 8.914 1 87.88 183 ARG B C 1
ATOM 4611 O O . ARG B 1 183 ? -14.305 -2.971 9.617 1 87.88 183 ARG B O 1
ATOM 4618 N N . THR B 1 184 ? -16.047 -1.613 9.289 1 91.25 184 THR B N 1
ATOM 4619 C CA . THR B 1 184 ? -16.469 -1.761 10.68 1 91.25 184 THR B CA 1
ATOM 4620 C C . THR B 1 184 ? -17.656 -2.729 10.789 1 91.25 184 THR B C 1
ATOM 4622 O O . THR B 1 184 ? -18.406 -2.912 9.828 1 91.25 184 THR B O 1
ATOM 4625 N N . THR B 1 185 ? -17.75 -3.301 12 1 91.12 185 THR B N 1
ATOM 4626 C CA . THR B 1 185 ? -18.812 -4.258 12.281 1 91.12 185 THR B CA 1
ATOM 4627 C C . THR B 1 185 ? -20.125 -3.535 12.57 1 91.12 185 THR B C 1
ATOM 4629 O O . THR B 1 185 ? -20.156 -2.309 12.695 1 91.12 185 THR B O 1
ATOM 4632 N N . GLU B 1 186 ? -21.141 -4.371 12.633 1 92.5 186 GLU B N 1
ATOM 4633 C CA . GLU B 1 186 ? -22.469 -3.855 12.953 1 92.5 186 GLU B CA 1
ATOM 4634 C C . GLU B 1 186 ? -22.484 -3.18 14.32 1 92.5 186 GLU B C 1
ATOM 4636 O O . GLU B 1 186 ? -23.094 -2.121 14.492 1 92.5 186 GLU B O 1
ATOM 4641 N N . GLU B 1 187 ? -21.781 -3.742 15.281 1 91.69 187 GLU B N 1
ATOM 4642 C CA . GLU B 1 187 ? -21.75 -3.227 16.641 1 91.69 187 GLU B CA 1
ATOM 4643 C C . GLU B 1 187 ? -21.109 -1.844 16.703 1 91.69 187 GLU B C 1
ATOM 4645 O O . GLU B 1 187 ? -21.594 -0.956 17.406 1 91.69 187 GLU B O 1
ATOM 4650 N N . VAL B 1 188 ? -20.078 -1.664 15.984 1 93.25 188 VAL B N 1
ATOM 4651 C CA . VAL B 1 188 ? -19.375 -0.388 15.969 1 93.25 188 VAL B CA 1
ATOM 4652 C C . VAL B 1 188 ? -20.266 0.687 15.344 1 93.25 188 VAL B C 1
ATOM 4654 O O . VAL B 1 188 ? -20.375 1.792 15.875 1 93.25 188 VAL B O 1
ATOM 4657 N N . GLN B 1 189 ? -20.859 0.323 14.219 1 94.62 189 GLN B N 1
ATOM 4658 C CA . GLN B 1 189 ? -21.734 1.278 13.547 1 94.62 189 GLN B CA 1
ATOM 4659 C C . GLN B 1 189 ? -22.906 1.676 14.438 1 94.62 189 GLN B C 1
ATOM 4661 O O . GLN B 1 189 ? -23.266 2.854 14.516 1 94.62 189 GLN B O 1
ATOM 4666 N N . LEU B 1 190 ? -23.453 0.732 15.078 1 93.81 190 LEU B N 1
ATOM 4667 C CA . LEU B 1 190 ? -24.594 0.986 15.969 1 93.81 190 LEU B CA 1
ATOM 4668 C C . LEU B 1 190 ? -24.172 1.901 17.125 1 93.81 190 LEU B C 1
ATOM 4670 O O . LEU B 1 190 ? -24.953 2.754 17.547 1 93.81 190 LEU B O 1
ATOM 4674 N N . TRP B 1 191 ? -23.016 1.659 17.625 1 94.06 191 TRP B N 1
ATOM 4675 C CA . TRP B 1 191 ? -22.531 2.496 18.703 1 94.06 191 TRP B CA 1
ATOM 4676 C C . TRP B 1 191 ? -22.469 3.959 18.281 1 94.06 191 TRP B C 1
ATOM 4678 O O . TRP B 1 191 ? -22.938 4.844 19 1 94.06 191 TRP B O 1
ATOM 4688 N N . PHE B 1 192 ? -21.922 4.219 17.156 1 94.94 192 PHE B N 1
ATOM 4689 C CA . PHE B 1 192 ? -21.812 5.586 16.656 1 94.94 192 PHE B CA 1
ATOM 4690 C C . PHE B 1 192 ? -23.188 6.195 16.438 1 94.94 192 PHE B C 1
ATOM 4692 O O . PHE B 1 192 ? -23.406 7.375 16.719 1 94.94 192 PHE B O 1
ATOM 4699 N N . LYS B 1 193 ? -24.109 5.371 15.922 1 95.19 193 LYS B N 1
ATOM 4700 C CA . LYS B 1 193 ? -25.484 5.824 15.727 1 95.19 193 LYS B CA 1
ATOM 4701 C C . LYS B 1 193 ? -26.125 6.199 17.062 1 95.19 193 LYS B C 1
ATOM 4703 O O . LYS B 1 193 ? -26.719 7.273 17.188 1 95.19 193 LYS B O 1
ATOM 4708 N N . ARG B 1 194 ? -26.016 5.363 18.047 1 94.81 194 ARG B N 1
ATOM 4709 C CA . ARG B 1 194 ? -26.625 5.574 19.359 1 94.81 194 ARG B CA 1
ATOM 4710 C C . ARG B 1 194 ? -26.078 6.836 20.016 1 94.81 194 ARG B C 1
ATOM 4712 O O . ARG B 1 194 ? -26.812 7.555 20.688 1 94.81 194 ARG B O 1
ATOM 4719 N N . LYS B 1 195 ? -24.844 7.102 19.812 1 93.94 195 LYS B N 1
ATOM 4720 C CA . LYS B 1 195 ? -24.203 8.25 20.438 1 93.94 195 LYS B CA 1
ATOM 4721 C C . LYS B 1 195 ? -24.391 9.516 19.594 1 93.94 195 LYS B C 1
ATOM 4723 O O . LYS B 1 195 ? -23.969 10.602 20 1 93.94 195 LYS B O 1
ATOM 4728 N N . SER B 1 196 ? -24.984 9.398 18.453 1 92.56 196 SER B N 1
ATOM 4729 C CA . SER B 1 196 ? -25.25 10.492 17.531 1 92.56 196 SER B CA 1
ATOM 4730 C C . SER B 1 196 ? -23.969 11.234 17.156 1 92.56 196 SER B C 1
ATOM 4732 O O . SER B 1 196 ? -23.938 12.461 17.141 1 92.56 196 SER B O 1
ATOM 4734 N N . ILE B 1 197 ? -22.906 10.453 17.047 1 92.88 197 ILE B N 1
ATOM 4735 C CA . ILE B 1 197 ? -21.641 11.016 16.594 1 92.88 197 ILE B CA 1
ATOM 4736 C C . ILE B 1 197 ? -21.641 11.109 15.07 1 92.88 197 ILE B C 1
ATOM 4738 O O . ILE B 1 197 ? -21.906 10.125 14.375 1 92.88 197 ILE B O 1
ATOM 4742 N N . PRO B 1 198 ? -21.391 12.266 14.5 1 93.44 198 PRO B N 1
ATOM 4743 C CA . PRO B 1 198 ? -21.344 12.375 13.039 1 93.44 198 PRO B CA 1
ATOM 4744 C C . PRO B 1 198 ? -20.328 11.43 12.406 1 93.44 198 PRO B C 1
ATOM 4746 O O . PRO B 1 198 ? -19.141 11.469 12.758 1 93.44 198 PRO B O 1
ATOM 4749 N N . CYS B 1 199 ? -20.828 10.555 11.484 1 95.94 199 CYS B N 1
ATOM 4750 C CA . CYS B 1 199 ? -19.906 9.594 10.891 1 95.94 199 CYS B CA 1
ATOM 4751 C C . CYS B 1 199 ? -20.422 9.094 9.547 1 95.94 199 CYS B C 1
ATOM 4753 O O . CYS B 1 199 ? -21.594 9.289 9.219 1 95.94 199 CYS B O 1
ATOM 4755 N N . LEU B 1 200 ? -19.516 8.625 8.781 1 95.62 200 LEU B N 1
ATOM 4756 C CA . LEU B 1 200 ? -19.766 7.984 7.496 1 95.62 200 LEU B CA 1
ATOM 4757 C C . LEU B 1 200 ? -19.047 6.645 7.398 1 95.62 200 LEU B C 1
ATOM 4759 O O . LEU B 1 200 ? -17.906 6.512 7.859 1 95.62 200 LEU B O 1
ATOM 4763 N N . VAL B 1 201 ? -19.766 5.645 6.824 1 96.88 201 VAL B N 1
ATOM 4764 C CA . VAL B 1 201 ? -19.156 4.324 6.688 1 96.88 201 VAL B CA 1
ATOM 4765 C C . VAL B 1 201 ? -18.453 4.211 5.34 1 96.88 201 VAL B C 1
ATOM 4767 O O . VAL B 1 201 ? -19.078 4.387 4.289 1 96.88 201 VAL B O 1
ATOM 4770 N N . ARG B 1 202 ? -17.109 4.125 5.293 1 96.31 202 ARG B N 1
ATOM 4771 C CA . ARG B 1 202 ? -16.375 3.707 4.094 1 96.31 202 ARG B CA 1
ATOM 4772 C C . ARG B 1 202 ? -16.438 2.193 3.918 1 96.31 202 ARG B C 1
ATOM 4774 O O . ARG B 1 202 ? -15.508 1.481 4.297 1 96.31 202 ARG B O 1
ATOM 4781 N N . GLY B 1 203 ? -17.406 1.672 3.479 1 94.38 203 GLY B N 1
ATOM 4782 C CA . GLY B 1 203 ? -18 0.344 3.414 1 94.38 203 GLY B CA 1
ATOM 4783 C C . GLY B 1 203 ? -19.5 0.369 3.301 1 94.38 203 GLY B C 1
ATOM 4784 O O . GLY B 1 203 ? -20.094 1.398 2.957 1 94.38 203 GLY B O 1
ATOM 4785 N N . VAL B 1 204 ? -20.156 -0.736 3.568 1 94.19 204 VAL B N 1
ATOM 4786 C CA . VAL B 1 204 ? -21.625 -0.792 3.51 1 94.19 204 VAL B CA 1
ATOM 4787 C C . VAL B 1 204 ? -22.203 -0.75 4.922 1 94.19 204 VAL B C 1
ATOM 4789 O O . VAL B 1 204 ? -21.688 -1.418 5.828 1 94.19 204 VAL B O 1
ATOM 4792 N N . SER B 1 205 ? -23.172 0.083 5.07 1 95.62 205 SER B N 1
ATOM 4793 C CA . SER B 1 205 ? -23.828 0.194 6.367 1 95.62 205 SER B CA 1
ATOM 4794 C C . SER B 1 205 ? -24.812 -0.953 6.59 1 95.62 205 SER B C 1
ATOM 4796 O O . SER B 1 205 ? -25.359 -1.507 5.629 1 95.62 205 SER B O 1
ATOM 4798 N N . TYR B 1 206 ? -24.984 -1.322 7.777 1 95.06 206 TYR B N 1
ATOM 4799 C CA . TYR B 1 206 ? -26.016 -2.291 8.156 1 95.06 206 TYR B CA 1
ATOM 4800 C C . TYR B 1 206 ? -27.375 -1.63 8.25 1 95.06 206 TYR B C 1
ATOM 4802 O O . TYR B 1 206 ? -27.484 -0.449 8.594 1 95.06 206 TYR B O 1
ATOM 4810 N N . PRO B 1 207 ? -28.406 -2.42 7.961 1 93.62 207 PRO B N 1
ATOM 4811 C CA . PRO B 1 207 ? -29.766 -1.849 8.062 1 93.62 207 PRO B CA 1
ATOM 4812 C C . PRO B 1 207 ? -30.078 -1.317 9.453 1 93.62 207 PRO B C 1
ATOM 4814 O O . PRO B 1 207 ? -30.797 -0.328 9.594 1 93.62 207 PRO B O 1
ATOM 4817 N N . SER B 1 208 ? -29.5 -1.843 10.5 1 93.38 208 SER B N 1
ATOM 4818 C CA . SER B 1 208 ? -29.75 -1.437 11.875 1 93.38 208 SER B CA 1
ATOM 4819 C C . SER B 1 208 ? -29.188 -0.044 12.156 1 93.38 208 SER B C 1
ATOM 4821 O O . SER B 1 208 ? -29.812 0.756 12.852 1 93.38 208 SER B O 1
ATOM 4823 N N . SER B 1 209 ? -28.016 0.264 11.656 1 93.69 209 SER B N 1
ATOM 4824 C CA . SER B 1 209 ? -27.406 1.565 11.898 1 93.69 209 SER B CA 1
ATOM 4825 C C . SER B 1 209 ? -27.875 2.594 10.875 1 93.69 209 SER B C 1
ATOM 4827 O O . SER B 1 209 ? -28.141 3.748 11.219 1 93.69 209 SER B O 1
ATOM 4829 N N . ASN B 1 210 ? -28.031 2.105 9.617 1 94.12 210 ASN B N 1
ATOM 4830 C CA . ASN B 1 210 ? -28.469 2.936 8.508 1 94.12 210 ASN B CA 1
ATOM 4831 C C . ASN B 1 210 ? -27.656 4.223 8.406 1 94.12 210 ASN B C 1
ATOM 4833 O O . ASN B 1 210 ? -28.219 5.301 8.195 1 94.12 210 ASN B O 1
ATOM 4837 N N . LEU B 1 211 ? -26.391 4.121 8.703 1 95.88 211 LEU B N 1
ATOM 4838 C CA . LEU B 1 211 ? -25.484 5.25 8.555 1 95.88 211 LEU B CA 1
ATOM 4839 C C . LEU B 1 211 ? -25.203 5.527 7.082 1 95.88 211 LEU B C 1
ATOM 4841 O O . LEU B 1 211 ? -25.281 4.625 6.246 1 95.88 211 LEU B O 1
ATOM 4845 N N . PRO B 1 212 ? -24.969 6.805 6.742 1 95.69 212 PRO B N 1
ATOM 4846 C CA . PRO B 1 212 ? -24.516 7.055 5.371 1 95.69 212 PRO B CA 1
ATOM 4847 C C . PRO B 1 212 ? -23.25 6.289 5.012 1 95.69 212 PRO B C 1
ATOM 4849 O O . PRO B 1 212 ? -22.359 6.125 5.855 1 95.69 212 PRO B O 1
ATOM 4852 N N . TYR B 1 213 ? -23.219 5.777 3.77 1 96.81 213 TYR B N 1
ATOM 4853 C CA . TYR B 1 213 ? -22.047 4.965 3.439 1 96.81 213 TYR B CA 1
ATOM 4854 C C . TYR B 1 213 ? -21.656 5.148 1.979 1 96.81 213 TYR B C 1
ATOM 4856 O O . TYR B 1 213 ? -22.438 5.637 1.17 1 96.81 213 TYR B O 1
ATOM 4864 N N . LEU B 1 214 ? -20.406 4.977 1.697 1 96.56 214 LEU B N 1
ATOM 4865 C CA . LEU B 1 214 ? -19.797 4.941 0.371 1 96.56 214 LEU B CA 1
ATOM 4866 C C . LEU B 1 214 ? -19.031 3.641 0.157 1 96.56 214 LEU B C 1
ATOM 4868 O O . LEU B 1 214 ? -18.109 3.328 0.913 1 96.56 214 LEU B O 1
ATOM 4872 N N . ASP B 1 215 ? -19.438 2.83 -0.84 1 95.94 215 ASP B N 1
ATOM 4873 C CA . ASP B 1 215 ? -18.734 1.58 -1.128 1 95.94 215 ASP B CA 1
ATOM 4874 C C . ASP B 1 215 ? -19.016 1.109 -2.553 1 95.94 215 ASP B C 1
ATOM 4876 O O . ASP B 1 215 ? -19.688 1.805 -3.322 1 95.94 215 ASP B O 1
ATOM 4880 N N . THR B 1 216 ? -18.406 0.012 -2.871 1 95.81 216 THR B N 1
ATOM 4881 C CA . THR B 1 216 ? -18.672 -0.683 -4.125 1 95.81 216 THR B CA 1
ATOM 4882 C C . THR B 1 216 ? -20.016 -1.409 -4.059 1 95.81 216 THR B C 1
ATOM 4884 O O . THR B 1 216 ? -20.406 -1.911 -3.004 1 95.81 216 THR B O 1
ATOM 4887 N N . HIS B 1 217 ? -20.719 -1.388 -5.164 1 96 217 HIS B N 1
ATOM 4888 C CA . HIS B 1 217 ? -21.938 -2.195 -5.262 1 96 217 HIS B CA 1
ATOM 4889 C C . HIS B 1 217 ? -21.594 -3.68 -5.352 1 96 217 HIS B C 1
ATOM 4891 O O . HIS B 1 217 ? -21.75 -4.293 -6.41 1 96 217 HIS B O 1
ATOM 4897 N N . TRP B 1 218 ? -21.297 -4.238 -4.254 1 97.06 218 TRP B N 1
ATOM 4898 C CA . TRP B 1 218 ? -20.719 -5.57 -4.168 1 97.06 218 TRP B CA 1
ATOM 4899 C C . TRP B 1 218 ? -21.672 -6.621 -4.719 1 97.06 218 TRP B C 1
ATOM 4901 O O . TRP B 1 218 ? -21.25 -7.539 -5.43 1 97.06 218 TRP B O 1
ATOM 4911 N N . GLU B 1 219 ? -22.953 -6.531 -4.344 1 96.88 219 GLU B N 1
ATOM 4912 C CA . GLU B 1 219 ? -23.938 -7.516 -4.789 1 96.88 219 GLU B CA 1
ATOM 4913 C C . GLU B 1 219 ? -24 -7.59 -6.312 1 96.88 219 GLU B C 1
ATOM 4915 O O . GLU B 1 219 ? -23.906 -8.672 -6.891 1 96.88 219 GLU B O 1
ATOM 4920 N N . VAL B 1 220 ? -24.078 -6.461 -6.922 1 96.69 220 VAL B N 1
ATOM 4921 C CA . VAL B 1 220 ? -24.156 -6.379 -8.375 1 96.69 220 VAL B CA 1
ATOM 4922 C C . VAL B 1 220 ? -22.828 -6.844 -8.992 1 96.69 220 VAL B C 1
ATOM 4924 O O . VAL B 1 220 ? -22.828 -7.582 -9.984 1 96.69 220 VAL B O 1
ATOM 4927 N N . LEU B 1 221 ? -21.75 -6.469 -8.391 1 97.5 221 LEU B N 1
ATOM 4928 C CA . LEU B 1 221 ? -20.438 -6.789 -8.922 1 97.5 221 LEU B CA 1
ATOM 4929 C C . LEU B 1 221 ? -20.203 -8.297 -8.914 1 97.5 221 LEU B C 1
ATOM 4931 O O . LEU B 1 221 ? -19.734 -8.859 -9.906 1 97.5 221 LEU B O 1
ATOM 4935 N N . ALA B 1 222 ? -20.5 -8.922 -7.832 1 98.44 222 ALA B N 1
ATOM 4936 C CA . ALA B 1 222 ? -20.297 -10.359 -7.711 1 98.44 222 ALA B CA 1
ATOM 4937 C C . ALA B 1 222 ? -21.156 -11.125 -8.711 1 98.44 222 ALA B C 1
ATOM 4939 O O . ALA B 1 222 ? -20.703 -12.109 -9.305 1 98.44 222 ALA B O 1
ATOM 4940 N N . GLY B 1 223 ? -22.375 -10.695 -8.852 1 98.25 223 GLY B N 1
ATOM 4941 C CA . GLY B 1 223 ? -23.234 -11.297 -9.852 1 98.25 223 GLY B CA 1
ATOM 4942 C C . GLY B 1 223 ? -22.719 -11.133 -11.266 1 98.25 223 GLY B C 1
ATOM 4943 O O . GLY B 1 223 ? -22.766 -12.078 -12.062 1 98.25 223 GLY B O 1
ATOM 4944 N N . HIS B 1 224 ? -22.25 -9.953 -11.539 1 98.06 224 HIS B N 1
ATOM 4945 C CA . HIS B 1 224 ? -21.672 -9.688 -12.852 1 98.06 224 HIS B CA 1
ATOM 4946 C C . HIS B 1 224 ? -20.469 -10.586 -13.117 1 98.06 224 HIS B C 1
ATOM 4948 O O . HIS B 1 224 ? -20.297 -11.094 -14.227 1 98.06 224 HIS B O 1
ATOM 4954 N N . ALA B 1 225 ? -19.641 -10.781 -12.141 1 98.62 225 ALA B N 1
ATOM 4955 C CA . ALA B 1 225 ? -18.469 -11.633 -12.266 1 98.62 225 ALA B CA 1
ATOM 4956 C C . ALA B 1 225 ? -18.859 -13.07 -12.578 1 98.62 225 ALA B C 1
ATOM 4958 O O . ALA B 1 225 ? -18.266 -13.711 -13.445 1 98.62 225 ALA B O 1
ATOM 4959 N N . ALA B 1 226 ? -19.859 -13.539 -11.852 1 98.5 226 ALA B N 1
ATOM 4960 C CA . ALA B 1 226 ? -20.375 -14.883 -12.117 1 98.5 226 ALA B CA 1
ATOM 4961 C C . ALA B 1 226 ? -20.859 -15.008 -13.562 1 98.5 226 ALA B C 1
ATOM 4963 O O . ALA B 1 226 ? -20.531 -15.969 -14.25 1 98.5 226 ALA B O 1
ATOM 4964 N N . GLY B 1 227 ? -21.562 -14.047 -13.953 1 97.94 227 GLY B N 1
ATOM 4965 C CA . GLY B 1 227 ? -22.078 -14.039 -15.32 1 97.94 227 GLY B CA 1
ATOM 4966 C C . GLY B 1 227 ? -20.984 -13.992 -16.359 1 97.94 227 GLY B C 1
ATOM 4967 O O . GLY B 1 227 ? -21.078 -14.672 -17.391 1 97.94 227 GLY B O 1
ATOM 4968 N N . TYR B 1 228 ? -19.984 -13.219 -16.141 1 98.06 228 TYR B N 1
ATOM 4969 C CA . TYR B 1 228 ? -18.859 -13.102 -17.062 1 98.06 228 TYR B CA 1
ATOM 4970 C C . TYR B 1 228 ? -18.156 -14.445 -17.25 1 98.06 228 TYR B C 1
ATOM 4972 O O . TYR B 1 228 ? -17.891 -14.859 -18.375 1 98.06 228 TYR B O 1
ATOM 4980 N N . LEU B 1 229 ? -17.906 -15.141 -16.141 1 98.31 229 LEU B N 1
ATOM 4981 C CA . LEU B 1 229 ? -17.25 -16.438 -16.203 1 98.31 229 LEU B CA 1
ATOM 4982 C C . LEU B 1 229 ? -18.172 -17.469 -16.859 1 98.31 229 LEU B C 1
ATOM 4984 O O . LEU B 1 229 ? -17.703 -18.328 -17.625 1 98.31 229 LEU B O 1
ATOM 4988 N N . TYR B 1 230 ? -19.438 -17.344 -16.578 1 97.75 230 TYR B N 1
ATOM 4989 C CA . TYR B 1 230 ? -20.422 -18.219 -17.188 1 97.75 230 TYR B CA 1
ATOM 4990 C C . TYR B 1 230 ? -20.406 -18.078 -18.719 1 97.75 230 TYR B C 1
ATOM 4992 O O . TYR B 1 230 ? -20.453 -19.078 -19.438 1 97.75 230 TYR B O 1
ATOM 5000 N N . GLN B 1 231 ? -20.359 -16.891 -19.203 1 96.38 231 GLN B N 1
ATOM 5001 C CA . GLN B 1 231 ? -20.328 -16.609 -20.641 1 96.38 231 GLN B CA 1
ATOM 5002 C C . GLN B 1 231 ? -19.062 -17.188 -21.281 1 96.38 231 GLN B C 1
ATOM 5004 O O . GLN B 1 231 ? -19.062 -17.516 -22.469 1 96.38 231 GLN B O 1
ATOM 5009 N N . LYS B 1 232 ? -18.016 -17.375 -20.469 1 97.38 232 LYS B N 1
ATOM 5010 C CA . LYS B 1 232 ? -16.766 -17.953 -20.938 1 97.38 232 LYS B CA 1
ATOM 5011 C C . LYS B 1 232 ? -16.797 -19.469 -20.875 1 97.38 232 LYS B C 1
ATOM 5013 O O . LYS B 1 232 ? -15.797 -20.125 -21.156 1 97.38 232 LYS B O 1
ATOM 5018 N N . GLY B 1 233 ? -17.922 -20.047 -20.438 1 96.38 233 GLY B N 1
ATOM 5019 C CA . GLY B 1 233 ? -18.125 -21.484 -20.484 1 96.38 233 GLY B CA 1
ATOM 5020 C C . GLY B 1 233 ? -17.984 -22.156 -19.141 1 96.38 233 GLY B C 1
ATOM 5021 O O . GLY B 1 233 ? -18.172 -23.359 -19.016 1 96.38 233 GLY B O 1
ATOM 5022 N N . HIS B 1 234 ? -17.703 -21.406 -18.094 1 97.31 234 HIS B N 1
ATOM 5023 C CA . HIS B 1 234 ? -17.547 -21.984 -16.766 1 97.31 234 HIS B CA 1
ATOM 5024 C C . HIS B 1 234 ? -18.906 -22.234 -16.109 1 97.31 234 HIS B C 1
ATOM 5026 O O . HIS B 1 234 ? -19.781 -21.375 -16.125 1 97.31 234 HIS B O 1
ATOM 5032 N N . ARG B 1 235 ? -19.062 -23.422 -15.586 1 96.5 235 ARG B N 1
ATOM 5033 C CA . ARG B 1 235 ? -20.344 -23.797 -14.992 1 96.5 235 ARG B CA 1
ATOM 5034 C C . ARG B 1 235 ? -20.203 -24.016 -13.492 1 96.5 235 ARG B C 1
ATOM 5036 O O . ARG B 1 235 ? -21.188 -23.906 -12.758 1 96.5 235 ARG B O 1
ATOM 5043 N N . ARG B 1 236 ? -19.078 -24.406 -13.047 1 96.81 236 ARG B N 1
ATOM 5044 C CA . ARG B 1 236 ? -18.75 -24.578 -11.633 1 96.81 236 ARG B CA 1
ATOM 5045 C C . ARG B 1 236 ? -17.719 -23.547 -11.188 1 96.81 236 ARG B C 1
ATOM 5047 O O . ARG B 1 236 ? -16.531 -23.688 -11.477 1 96.81 236 ARG B O 1
ATOM 5054 N N . ILE B 1 237 ? -18.188 -22.547 -10.492 1 97.5 237 ILE B N 1
ATOM 5055 C CA . ILE B 1 237 ? -17.406 -21.375 -10.133 1 97.5 237 ILE B CA 1
ATOM 5056 C C . ILE B 1 237 ? -17.406 -21.203 -8.617 1 97.5 237 ILE B C 1
ATOM 5058 O O . ILE B 1 237 ? -18.422 -21.391 -7.961 1 97.5 237 ILE B O 1
ATOM 5062 N N . ALA B 1 238 ? -16.266 -20.891 -8.07 1 97.69 238 ALA B N 1
ATOM 5063 C CA . ALA B 1 238 ? -16.188 -20.688 -6.629 1 97.69 238 ALA B CA 1
ATOM 5064 C C . ALA B 1 238 ? -15.875 -19.234 -6.297 1 97.69 238 ALA B C 1
ATOM 5066 O O . ALA B 1 238 ? -15.016 -18.609 -6.934 1 97.69 238 ALA B O 1
ATOM 5067 N N . LEU B 1 239 ? -16.609 -18.688 -5.402 1 98.12 239 LEU B N 1
ATOM 5068 C CA . LEU B 1 239 ? -16.328 -17.375 -4.812 1 98.12 239 LEU B CA 1
ATOM 5069 C C . LEU B 1 239 ? -15.484 -17.516 -3.549 1 98.12 239 LEU B C 1
ATOM 5071 O O . LEU B 1 239 ? -15.922 -18.141 -2.578 1 98.12 239 LEU B O 1
ATOM 5075 N N . CYS B 1 240 ? -14.297 -17.016 -3.607 1 97 240 CYS B N 1
ATOM 5076 C CA . CYS B 1 240 ? -13.453 -16.984 -2.418 1 97 240 CYS B CA 1
ATOM 5077 C C . CYS B 1 240 ? -13.711 -15.727 -1.6 1 97 240 CYS B C 1
ATOM 5079 O O . CYS B 1 240 ? -13.438 -14.617 -2.059 1 97 240 CYS B O 1
ATOM 5081 N N . ILE B 1 241 ? -14.164 -15.867 -0.413 1 96.25 241 ILE B N 1
ATOM 5082 C CA . ILE B 1 241 ? -14.602 -14.734 0.399 1 96.25 241 ILE B CA 1
ATOM 5083 C C . ILE B 1 241 ? -14.008 -14.844 1.802 1 96.25 241 ILE B C 1
ATOM 5085 O O . ILE B 1 241 ? -13.797 -15.953 2.305 1 96.25 241 ILE B O 1
ATOM 5089 N N . PRO B 1 242 ? -13.641 -13.703 2.416 1 92.56 242 PRO B N 1
ATOM 5090 C CA . PRO B 1 242 ? -13.125 -13.766 3.783 1 92.56 242 PRO B CA 1
ATOM 5091 C C . PRO B 1 242 ? -14.125 -14.359 4.77 1 92.56 242 PRO B C 1
ATOM 5093 O O . PRO B 1 242 ? -15.336 -14.297 4.539 1 92.56 242 PRO B O 1
ATOM 5096 N N . ASP B 1 243 ? -13.562 -14.844 5.855 1 87.5 243 ASP B N 1
ATOM 5097 C CA . ASP B 1 243 ? -14.414 -15.438 6.883 1 87.5 243 ASP B CA 1
ATOM 5098 C C . ASP B 1 243 ? -14.992 -14.367 7.801 1 87.5 243 ASP B C 1
ATOM 5100 O O . ASP B 1 243 ? -15.852 -14.656 8.633 1 87.5 243 ASP B O 1
ATOM 5104 N N . SER B 1 244 ? -14.773 -13.141 7.586 1 83.56 244 SER B N 1
ATOM 5105 C CA . SER B 1 244 ? -15.297 -12.055 8.406 1 83.56 244 SER B CA 1
ATOM 5106 C C . SER B 1 244 ? -16.781 -11.805 8.133 1 83.56 244 SER B C 1
ATOM 5108 O O . SER B 1 244 ? -17.266 -12.117 7.047 1 83.56 244 SER B O 1
ATOM 5110 N N . LYS B 1 245 ? -17.469 -11.242 9.094 1 83.56 245 LYS B N 1
ATOM 5111 C CA . LYS B 1 245 ? -18.906 -11.062 9.008 1 83.56 245 LYS B CA 1
ATOM 5112 C C . LYS B 1 245 ? -19.266 -9.648 8.547 1 83.56 245 LYS B C 1
ATOM 5114 O O . LYS B 1 245 ? -20.297 -9.094 8.961 1 83.56 245 LYS B O 1
ATOM 5119 N N . LEU B 1 246 ? -18.484 -9.133 7.777 1 89.88 246 LEU B N 1
ATOM 5120 C CA . LEU B 1 246 ? -18.75 -7.793 7.281 1 89.88 246 LEU B CA 1
ATOM 5121 C C . LEU B 1 246 ? -19.891 -7.805 6.27 1 89.88 246 LEU B C 1
ATOM 5123 O O . LEU B 1 246 ? -20.062 -8.766 5.516 1 89.88 246 LEU B O 1
ATOM 5127 N N . ARG B 1 247 ? -20.625 -6.766 6.262 1 93.56 247 ARG B N 1
ATOM 5128 C CA . ARG B 1 247 ? -21.812 -6.68 5.418 1 93.56 247 ARG B CA 1
ATOM 5129 C C . ARG B 1 247 ? -21.453 -6.773 3.939 1 93.56 247 ARG B C 1
ATOM 5131 O O . ARG B 1 247 ? -22.156 -7.41 3.156 1 93.56 247 ARG B O 1
ATOM 5138 N N . GLY B 1 248 ? -20.375 -6.121 3.547 1 94.5 248 GLY B N 1
ATOM 5139 C CA . GLY B 1 248 ? -19.906 -6.211 2.168 1 94.5 248 GLY B CA 1
ATOM 5140 C C . GLY B 1 248 ? -19.688 -7.637 1.705 1 94.5 248 GLY B C 1
ATOM 5141 O O . GLY B 1 248 ? -20.016 -7.984 0.568 1 94.5 248 GLY B O 1
ATOM 5142 N N . ASN B 1 249 ? -19.172 -8.461 2.576 1 95.06 249 ASN B N 1
ATOM 5143 C CA . ASN B 1 249 ? -18.953 -9.867 2.252 1 95.06 249 ASN B CA 1
ATOM 5144 C C . ASN B 1 249 ? -20.281 -10.586 1.996 1 95.06 249 ASN B C 1
ATOM 5146 O O . ASN B 1 249 ? -20.391 -11.375 1.055 1 95.06 249 ASN B O 1
ATOM 5150 N N . ARG B 1 250 ? -21.219 -10.305 2.824 1 95.44 250 ARG B N 1
ATOM 5151 C CA . ARG B 1 250 ? -22.516 -10.93 2.672 1 95.44 250 ARG B CA 1
ATOM 5152 C C . ARG B 1 250 ? -23.172 -10.539 1.347 1 95.44 250 ARG B C 1
ATOM 5154 O O . ARG B 1 250 ? -23.781 -11.375 0.679 1 95.44 250 ARG B O 1
ATOM 5161 N N . LEU B 1 251 ? -23.031 -9.32 1.061 1 96.88 251 LEU B N 1
ATOM 5162 C CA . LEU B 1 251 ? -23.625 -8.82 -0.177 1 96.88 251 LEU B CA 1
ATOM 5163 C C . LEU B 1 251 ? -22.938 -9.445 -1.393 1 96.88 251 LEU B C 1
ATOM 5165 O O . LEU B 1 251 ? -23.609 -9.758 -2.387 1 96.88 251 LEU B O 1
ATOM 5169 N N . MET B 1 252 ? -21.656 -9.648 -1.366 1 97.44 252 MET B N 1
ATOM 5170 C CA . MET B 1 252 ? -20.953 -10.328 -2.445 1 97.44 252 MET B CA 1
ATOM 5171 C C . MET B 1 252 ? -21.453 -11.75 -2.615 1 97.44 252 MET B C 1
ATOM 5173 O O . MET B 1 252 ? -21.734 -12.188 -3.732 1 97.44 252 MET B O 1
ATOM 5177 N N . GLU B 1 253 ? -21.516 -12.391 -1.483 1 97.88 253 GLU B N 1
ATOM 5178 C CA . GLU B 1 253 ? -22 -13.766 -1.51 1 97.88 253 GLU B CA 1
ATOM 5179 C C . GLU B 1 253 ? -23.422 -13.844 -2.074 1 97.88 253 GLU B C 1
ATOM 5181 O O . GLU B 1 253 ? -23.719 -14.695 -2.908 1 97.88 253 GLU B O 1
ATOM 5186 N N . GLN B 1 254 ? -24.266 -12.953 -1.604 1 97.56 254 GLN B N 1
ATOM 5187 C CA . GLN B 1 254 ? -25.656 -12.914 -2.076 1 97.56 254 GLN B CA 1
ATOM 5188 C C . GLN B 1 254 ? -25.719 -12.68 -3.582 1 97.56 254 GLN B C 1
ATOM 5190 O O . GLN B 1 254 ? -26.438 -13.367 -4.297 1 97.56 254 GLN B O 1
ATOM 5195 N N . GLY B 1 255 ? -24.953 -11.719 -4.07 1 97.94 255 GLY B N 1
ATOM 5196 C CA . GLY B 1 255 ? -24.922 -11.422 -5.492 1 97.94 255 GLY B CA 1
ATOM 5197 C C . GLY B 1 255 ? -24.422 -12.578 -6.336 1 97.94 255 GLY B C 1
ATOM 5198 O O . GLY B 1 255 ? -24.984 -12.875 -7.391 1 97.94 255 GLY B O 1
ATOM 5199 N N . PHE B 1 256 ? -23.438 -13.242 -5.887 1 98.56 256 PHE B N 1
ATOM 5200 C CA . PHE B 1 256 ? -22.828 -14.383 -6.57 1 98.56 256 PHE B CA 1
ATOM 5201 C C . PHE B 1 256 ? -23.812 -15.547 -6.656 1 98.56 256 PHE B C 1
ATOM 5203 O O . PHE B 1 256 ? -23.984 -16.156 -7.719 1 98.56 256 PHE B O 1
ATOM 5210 N N . LEU B 1 257 ? -24.484 -15.805 -5.504 1 98.31 257 LEU B N 1
ATOM 5211 C CA . LEU B 1 257 ? -25.406 -16.938 -5.406 1 98.31 257 LEU B CA 1
ATOM 5212 C C . LEU B 1 257 ? -26.703 -16.672 -6.145 1 98.31 257 LEU B C 1
ATOM 5214 O O . LEU B 1 257 ? -27.422 -17.594 -6.523 1 98.31 257 LEU B O 1
ATOM 5218 N N . SER B 1 258 ? -27.016 -15.398 -6.367 1 97.06 258 SER B N 1
ATOM 5219 C CA . SER B 1 258 ? -28.281 -15.031 -7 1 97.06 258 SER B CA 1
ATOM 5220 C C . SER B 1 258 ? -28.203 -15.188 -8.516 1 97.06 258 SER B C 1
ATOM 5222 O O . SER B 1 258 ? -29.234 -15.172 -9.195 1 97.06 258 SER B O 1
ATOM 5224 N N . PHE B 1 259 ? -26.984 -15.281 -9.031 1 97.5 259 PHE B N 1
ATOM 5225 C CA . PHE B 1 259 ? -26.859 -15.477 -10.469 1 97.5 259 PHE B CA 1
ATOM 5226 C C . PHE B 1 259 ? -27.484 -16.797 -10.898 1 97.5 259 PHE B C 1
ATOM 5228 O O . PHE B 1 259 ? -27.359 -17.797 -10.203 1 97.5 259 PHE B O 1
ATOM 5235 N N . GLN B 1 260 ? -28.219 -16.781 -12.07 1 95.69 260 GLN B N 1
ATOM 5236 C CA . GLN B 1 260 ? -28.875 -17.969 -12.594 1 95.69 260 GLN B CA 1
ATOM 5237 C C . GLN B 1 260 ? -28.391 -18.281 -14.008 1 95.69 260 GLN B C 1
ATOM 5239 O O . GLN B 1 260 ? -28.219 -17.375 -14.828 1 95.69 260 GLN B O 1
ATOM 5244 N N . GLY B 1 261 ? -28 -19.516 -14.25 1 94.12 261 GLY B N 1
ATOM 5245 C CA . GLY B 1 261 ? -27.578 -20.062 -15.531 1 94.12 261 GLY B CA 1
ATOM 5246 C C . GLY B 1 261 ? -27.766 -21.562 -15.641 1 94.12 261 GLY B C 1
ATOM 5247 O O . GLY B 1 261 ? -27.812 -22.266 -14.633 1 94.12 261 GLY B O 1
ATOM 5248 N N . GLU B 1 262 ? -27.922 -21.984 -16.891 1 94.12 262 GLU B N 1
ATOM 5249 C CA . GLU B 1 262 ? -28.078 -23.406 -17.125 1 94.12 262 GLU B CA 1
ATOM 5250 C C . GLU B 1 262 ? -26.859 -24.188 -16.625 1 94.12 262 GLU B C 1
ATOM 5252 O O . GLU B 1 262 ? -25.719 -23.859 -16.984 1 94.12 262 GLU B O 1
ATOM 5257 N N . HIS B 1 263 ? -27.062 -25.188 -15.75 1 93.75 263 HIS B N 1
ATOM 5258 C CA . HIS B 1 263 ? -26.047 -26.078 -15.211 1 93.75 263 HIS B CA 1
ATOM 5259 C C . HIS B 1 263 ? -25.031 -25.297 -14.367 1 93.75 263 HIS B C 1
ATOM 5261 O O . HIS B 1 263 ? -23.906 -25.75 -14.18 1 93.75 263 HIS B O 1
ATOM 5267 N N . TYR B 1 264 ? -25.453 -24.094 -14.047 1 95.19 264 TYR B N 1
ATOM 5268 C CA . TYR B 1 264 ? -24.594 -23.281 -13.211 1 95.19 264 TYR B CA 1
ATOM 5269 C C . TYR B 1 264 ? -24.594 -23.766 -11.766 1 95.19 264 TYR B C 1
ATOM 5271 O O . TYR B 1 264 ? -25.656 -23.969 -11.172 1 95.19 264 TYR B O 1
ATOM 5279 N N . THR B 1 265 ? -23.422 -24.062 -11.133 1 96.31 265 THR B N 1
ATOM 5280 C CA . THR B 1 265 ? -23.281 -24.469 -9.742 1 96.31 265 THR B CA 1
ATOM 5281 C C . THR B 1 265 ? -22.281 -23.578 -9.008 1 96.31 265 THR B C 1
ATOM 5283 O O . THR B 1 265 ? -21.078 -23.703 -9.18 1 96.31 265 THR B O 1
ATOM 5286 N N . PRO B 1 266 ? -22.766 -22.703 -8.164 1 96.94 266 PRO B N 1
ATOM 5287 C CA . PRO B 1 266 ? -21.891 -21.828 -7.383 1 96.94 266 PRO B CA 1
ATOM 5288 C C . PRO B 1 266 ? -21.328 -22.5 -6.133 1 96.94 266 PRO B C 1
ATOM 5290 O O . PRO B 1 266 ? -22.031 -23.297 -5.492 1 96.94 266 PRO B O 1
ATOM 5293 N N . TYR B 1 267 ? -20.094 -22.297 -5.844 1 96.06 267 TYR B N 1
ATOM 5294 C CA . TYR B 1 267 ? -19.438 -22.703 -4.609 1 96.06 267 TYR B CA 1
ATOM 5295 C C . TYR B 1 267 ? -18.906 -21.5 -3.84 1 96.06 267 TYR B C 1
ATOM 5297 O O . TYR B 1 267 ? -18.547 -20.484 -4.438 1 96.06 267 TYR B O 1
ATOM 5305 N N . VAL B 1 268 ? -18.969 -21.562 -2.543 1 96.12 268 VAL B N 1
ATOM 5306 C CA . VAL B 1 268 ? -18.406 -20.5 -1.703 1 96.12 268 VAL B CA 1
ATOM 5307 C C . VAL B 1 268 ? -17.281 -21.078 -0.842 1 96.12 268 VAL B C 1
ATOM 5309 O O . VAL B 1 268 ? -17.484 -22.062 -0.124 1 96.12 268 VAL B O 1
ATOM 5312 N N . ILE B 1 269 ? -16.156 -20.469 -1.008 1 94.69 269 ILE B N 1
ATOM 5313 C CA . ILE B 1 269 ? -15.008 -20.875 -0.213 1 94.69 269 ILE B CA 1
ATOM 5314 C C . ILE B 1 269 ? -14.664 -19.781 0.796 1 94.69 269 ILE B C 1
ATOM 5316 O O . ILE B 1 269 ? -14.273 -18.672 0.415 1 94.69 269 ILE B O 1
ATOM 5320 N N . ARG B 1 270 ? -14.797 -20.078 2.047 1 94.38 270 ARG B N 1
ATOM 5321 C CA . ARG B 1 270 ? -14.391 -19.156 3.098 1 94.38 270 ARG B CA 1
ATOM 5322 C C . ARG B 1 270 ? -12.891 -19.25 3.355 1 94.38 270 ARG B C 1
ATOM 5324 O O . ARG B 1 270 ? -12.391 -20.297 3.775 1 94.38 270 ARG B O 1
ATOM 5331 N N . MET B 1 271 ? -12.258 -18.156 3.105 1 92.31 271 MET B N 1
ATOM 5332 C CA . MET B 1 271 ? -10.805 -18.156 3.193 1 92.31 271 MET B CA 1
ATOM 5333 C C . MET B 1 271 ? -10.336 -17.328 4.391 1 92.31 271 MET B C 1
ATOM 5335 O O . MET B 1 271 ? -10.594 -16.141 4.465 1 92.31 271 MET B O 1
ATOM 5339 N N . PRO B 1 272 ? -9.609 -18.016 5.262 1 89.25 272 PRO B N 1
ATOM 5340 C CA . PRO B 1 272 ? -9.039 -17.266 6.387 1 89.25 272 PRO B CA 1
ATOM 5341 C C . PRO B 1 272 ? -7.934 -16.297 5.953 1 89.25 272 PRO B C 1
ATOM 5343 O O . PRO B 1 272 ? -7.391 -16.438 4.852 1 89.25 272 PRO B O 1
ATOM 5346 N N . SER B 1 273 ? -7.621 -15.32 6.816 1 83.94 273 SER B N 1
ATOM 5347 C CA . SER B 1 273 ? -6.59 -14.328 6.527 1 83.94 273 SER B CA 1
ATOM 5348 C C . SER B 1 273 ? -5.195 -14.945 6.605 1 83.94 273 SER B C 1
ATOM 5350 O O . SER B 1 273 ? -4.27 -14.484 5.93 1 83.94 273 SER B O 1
ATOM 5352 N N . ASP B 1 274 ? -5.117 -15.953 7.352 1 87.5 274 ASP B N 1
ATOM 5353 C CA . ASP B 1 274 ? -3.836 -16.641 7.484 1 87.5 274 ASP B CA 1
ATOM 5354 C C . ASP B 1 274 ? -3.502 -17.422 6.223 1 87.5 274 ASP B C 1
ATOM 5356 O O . ASP B 1 274 ? -4.301 -18.25 5.77 1 87.5 274 ASP B O 1
ATOM 5360 N N . ALA B 1 275 ? -2.338 -17.203 5.703 1 87.5 275 ALA B N 1
ATOM 5361 C CA . ALA B 1 275 ? -1.969 -17.75 4.402 1 87.5 275 ALA B CA 1
ATOM 5362 C C . ALA B 1 275 ? -1.949 -19.281 4.445 1 87.5 275 ALA B C 1
ATOM 5364 O O . ALA B 1 275 ? -2.385 -19.938 3.496 1 87.5 275 ALA B O 1
ATOM 5365 N N . ILE B 1 276 ? -1.396 -19.828 5.512 1 88.56 276 ILE B N 1
ATOM 5366 C CA . ILE B 1 276 ? -1.292 -21.281 5.625 1 88.56 276 ILE B CA 1
ATOM 5367 C C . ILE B 1 276 ? -2.688 -21.891 5.703 1 88.56 276 ILE B C 1
ATOM 5369 O O . ILE B 1 276 ? -2.984 -22.859 5.004 1 88.56 276 ILE B O 1
ATOM 5373 N N . LYS B 1 277 ? -3.496 -21.328 6.465 1 91.44 277 LYS B N 1
ATOM 5374 C CA . LYS B 1 277 ? -4.867 -21.812 6.598 1 91.44 277 LYS B CA 1
ATOM 5375 C C . LYS B 1 277 ? -5.641 -21.641 5.289 1 91.44 277 LYS B C 1
ATOM 5377 O O . LYS B 1 277 ? -6.469 -22.484 4.938 1 91.44 277 LYS B O 1
ATOM 5382 N N . ALA B 1 278 ? -5.391 -20.531 4.629 1 91.88 278 ALA B N 1
ATOM 5383 C CA . ALA B 1 278 ? -6.027 -20.312 3.334 1 91.88 278 ALA B CA 1
ATOM 5384 C C . ALA B 1 278 ? -5.652 -21.406 2.338 1 91.88 278 ALA B C 1
ATOM 5386 O O . ALA B 1 278 ? -6.516 -21.922 1.628 1 91.88 278 ALA B O 1
ATOM 5387 N N . ALA B 1 279 ? -4.383 -21.75 2.32 1 89.81 279 ALA B N 1
ATOM 5388 C CA . ALA B 1 279 ? -3.916 -22.812 1.428 1 89.81 279 ALA B CA 1
ATOM 5389 C C . ALA B 1 279 ? -4.559 -24.156 1.78 1 89.81 279 ALA B C 1
ATOM 5391 O O . ALA B 1 279 ? -4.914 -24.938 0.892 1 89.81 279 ALA B O 1
ATOM 5392 N N . GLN B 1 280 ? -4.691 -24.375 3.049 1 90.38 280 GLN B N 1
ATOM 5393 C CA . GLN B 1 280 ? -5.328 -25.609 3.506 1 90.38 280 GLN B CA 1
ATOM 5394 C C . GLN B 1 280 ? -6.777 -25.688 3.035 1 90.38 280 GLN B C 1
ATOM 5396 O O . GLN B 1 280 ? -7.246 -26.75 2.635 1 90.38 280 GLN B O 1
ATOM 5401 N N . GLU B 1 281 ? -7.438 -24.578 3.105 1 91.25 281 GLU B N 1
ATOM 5402 C CA . GLU B 1 281 ? -8.812 -24.531 2.631 1 91.25 281 GLU B CA 1
ATOM 5403 C C . GLU B 1 281 ? -8.898 -24.828 1.137 1 91.25 281 GLU B C 1
ATOM 5405 O O . GLU B 1 281 ? -9.797 -25.531 0.685 1 91.25 281 GLU B O 1
ATOM 5410 N N . LEU B 1 282 ? -8.008 -24.328 0.386 1 90 282 LEU B N 1
ATOM 5411 C CA . LEU B 1 282 ? -7.969 -24.562 -1.053 1 90 282 LEU B CA 1
ATOM 5412 C C . LEU B 1 282 ? -7.668 -26.016 -1.357 1 90 282 LEU B C 1
ATOM 5414 O O . LEU B 1 282 ? -8.234 -26.594 -2.295 1 90 282 LEU B O 1
ATOM 5418 N N . ASN B 1 283 ? -6.812 -26.594 -0.582 1 88.25 283 ASN B N 1
ATOM 5419 C CA . ASN B 1 283 ? -6.48 -28 -0.746 1 88.25 283 ASN B CA 1
ATOM 5420 C C . ASN B 1 283 ? -7.691 -28.891 -0.486 1 88.25 283 ASN B C 1
ATOM 5422 O O . ASN B 1 283 ? -7.836 -29.938 -1.107 1 88.25 283 ASN B O 1
ATOM 5426 N N . ARG B 1 284 ? -8.461 -28.484 0.433 1 87.88 284 ARG B N 1
ATOM 5427 C CA . ARG B 1 284 ? -9.617 -29.281 0.819 1 87.88 284 ARG B CA 1
ATOM 5428 C C . ARG B 1 284 ? -10.641 -29.344 -0.312 1 87.88 284 ARG B C 1
ATOM 5430 O O . ARG B 1 284 ? -11.336 -30.344 -0.478 1 87.88 284 ARG B O 1
ATOM 5437 N N . ILE B 1 285 ? -10.781 -28.297 -1.034 1 82.25 285 ILE B N 1
ATOM 5438 C CA . ILE B 1 285 ? -11.773 -28.219 -2.105 1 82.25 285 ILE B CA 1
ATOM 5439 C C . ILE B 1 285 ? -11.258 -28.984 -3.33 1 82.25 285 ILE B C 1
ATOM 5441 O O . ILE B 1 285 ? -12.047 -29.547 -4.098 1 82.25 285 ILE B O 1
ATOM 5445 N N . ASP B 1 286 ? -10.703 -30.109 -3.219 1 71.94 286 ASP B N 1
ATOM 5446 C CA . ASP B 1 286 ? -10.188 -30.859 -4.367 1 71.94 286 ASP B CA 1
ATOM 5447 C C . ASP B 1 286 ? -10.82 -30.375 -5.668 1 71.94 286 ASP B C 1
ATOM 5449 O O . ASP B 1 286 ? -11.93 -30.781 -6.02 1 71.94 286 ASP B O 1
ATOM 5453 N N . LEU B 1 287 ? -10.25 -29.516 -6.387 1 73.25 287 LEU B N 1
ATOM 5454 C CA . LEU B 1 287 ? -10.766 -28.891 -7.605 1 73.25 287 LEU B CA 1
ATOM 5455 C C . LEU B 1 287 ? -11.117 -29.953 -8.641 1 73.25 287 LEU B C 1
ATOM 5457 O O . LEU B 1 287 ? -12.102 -29.812 -9.367 1 73.25 287 LEU B O 1
ATOM 5461 N N . ALA B 1 288 ? -10.367 -30.984 -8.602 1 74.31 288 ALA B N 1
ATOM 5462 C CA . ALA B 1 288 ? -10.625 -32.062 -9.555 1 74.31 288 ALA B CA 1
ATOM 5463 C C . ALA B 1 288 ? -11.93 -32.781 -9.227 1 74.31 288 ALA B C 1
ATOM 5465 O O . ALA B 1 288 ? -12.703 -33.094 -10.133 1 74.31 288 ALA B O 1
ATOM 5466 N N . ASP B 1 289 ? -12.227 -32.875 -7.992 1 79.38 289 ASP B N 1
ATOM 5467 C CA . ASP B 1 289 ? -13.43 -33.594 -7.574 1 79.38 289 ASP B CA 1
ATOM 5468 C C . ASP B 1 289 ? -14.672 -32.719 -7.734 1 79.38 289 ASP B C 1
ATOM 5470 O O . ASP B 1 289 ? -15.734 -33.219 -8.148 1 79.38 289 ASP B O 1
ATOM 5474 N N . THR B 1 290 ? -14.523 -31.484 -7.5 1 85.25 290 THR B N 1
ATOM 5475 C CA . THR B 1 290 ? -15.672 -30.578 -7.559 1 85.25 290 THR B CA 1
ATOM 5476 C C . THR B 1 290 ? -15.938 -30.141 -8.992 1 85.25 290 THR B C 1
ATOM 5478 O O . THR B 1 290 ? -17.047 -29.734 -9.328 1 85.25 290 THR B O 1
ATOM 5481 N N . GLY B 1 291 ? -14.945 -30.25 -9.797 1 90.5 291 GLY B N 1
ATOM 5482 C CA . GLY B 1 291 ? -15.07 -29.781 -11.172 1 90.5 291 GLY B CA 1
ATOM 5483 C C . GLY B 1 291 ? -15.023 -28.281 -11.305 1 90.5 291 GLY B C 1
ATOM 5484 O O . GLY B 1 291 ? -15.43 -27.719 -12.328 1 90.5 291 GLY B O 1
ATOM 5485 N N . ILE B 1 292 ? -14.586 -27.609 -10.258 1 94.62 292 ILE B N 1
ATOM 5486 C CA . ILE B 1 292 ? -14.461 -26.156 -10.289 1 94.62 292 ILE B CA 1
ATOM 5487 C C . ILE B 1 292 ? -13.391 -25.75 -11.305 1 94.62 292 ILE B C 1
ATOM 5489 O O . ILE B 1 292 ? -12.273 -26.281 -11.281 1 94.62 292 ILE B O 1
ATOM 5493 N N . THR B 1 293 ? -13.766 -24.812 -12.141 1 94.5 293 THR B N 1
ATOM 5494 C CA . THR B 1 293 ? -12.828 -24.422 -13.188 1 94.5 293 THR B CA 1
ATOM 5495 C C . THR B 1 293 ? -12.445 -22.953 -13.055 1 94.5 293 THR B C 1
ATOM 5497 O O . THR B 1 293 ? -11.523 -22.484 -13.727 1 94.5 293 THR B O 1
ATOM 5500 N N . ALA B 1 294 ? -13.18 -22.203 -12.172 1 97.19 294 ALA B N 1
ATOM 5501 C CA . ALA B 1 294 ? -12.883 -20.781 -12.023 1 97.19 294 ALA B CA 1
ATOM 5502 C C . ALA B 1 294 ? -13.031 -20.344 -10.562 1 97.19 294 ALA B C 1
ATOM 5504 O O . ALA B 1 294 ? -13.938 -20.797 -9.867 1 97.19 294 ALA B O 1
ATOM 5505 N N . LEU B 1 295 ? -12.133 -19.5 -10.148 1 97.38 295 LEU B N 1
ATOM 5506 C CA . LEU B 1 295 ? -12.172 -18.891 -8.828 1 97.38 295 LEU B CA 1
ATOM 5507 C C . LEU B 1 295 ? -12.336 -17.375 -8.922 1 97.38 295 LEU B C 1
ATOM 5509 O O . LEU B 1 295 ? -11.742 -16.75 -9.797 1 97.38 295 LEU B O 1
ATOM 5513 N N . ILE B 1 296 ? -13.172 -16.844 -8.078 1 98.56 296 ILE B N 1
ATOM 5514 C CA . ILE B 1 296 ? -13.328 -15.398 -7.926 1 98.56 296 ILE B CA 1
ATOM 5515 C C . ILE B 1 296 ? -12.742 -14.961 -6.586 1 98.56 296 ILE B C 1
ATOM 5517 O O . ILE B 1 296 ? -13.188 -15.414 -5.527 1 98.56 296 ILE B O 1
ATOM 5521 N N . SER B 1 297 ? -11.75 -14.133 -6.672 1 97.5 297 SER B N 1
ATOM 5522 C CA . SER B 1 297 ? -11.188 -13.562 -5.453 1 97.5 297 SER B CA 1
ATOM 5523 C C . SER B 1 297 ? -11.891 -12.258 -5.082 1 97.5 297 SER B C 1
ATOM 5525 O O . SER B 1 297 ? -12.172 -11.43 -5.949 1 97.5 297 SER B O 1
ATOM 5527 N N . THR B 1 298 ? -12.125 -12.047 -3.807 1 97.12 298 THR B N 1
ATOM 5528 C CA . THR B 1 298 ? -12.852 -10.852 -3.373 1 97.12 298 THR B CA 1
ATOM 5529 C C . THR B 1 298 ? -11.898 -9.844 -2.73 1 97.12 298 THR B C 1
ATOM 5531 O O . THR B 1 298 ? -12.281 -8.703 -2.471 1 97.12 298 THR B O 1
ATOM 5534 N N . ARG B 1 299 ? -10.688 -10.242 -2.436 1 93.62 299 ARG B N 1
ATOM 5535 C CA . ARG B 1 299 ? -9.633 -9.391 -1.897 1 93.62 299 ARG B CA 1
ATOM 5536 C C . ARG B 1 299 ? -8.312 -9.609 -2.637 1 93.62 299 ARG B C 1
ATOM 5538 O O . ARG B 1 299 ? -8.039 -10.719 -3.102 1 93.62 299 ARG B O 1
ATOM 5545 N N . SER B 1 300 ? -7.547 -8.539 -2.674 1 90.88 300 SER B N 1
ATOM 5546 C CA . SER B 1 300 ? -6.273 -8.648 -3.371 1 90.88 300 SER B CA 1
ATOM 5547 C C . SER B 1 300 ? -5.332 -9.609 -2.65 1 90.88 300 SER B C 1
ATOM 5549 O O . SER B 1 300 ? -4.59 -10.359 -3.291 1 90.88 300 SER B O 1
ATOM 5551 N N . ARG B 1 301 ? -5.359 -9.578 -1.353 1 88.31 301 ARG B N 1
ATOM 5552 C CA . ARG B 1 301 ? -4.504 -10.477 -0.583 1 88.31 301 ARG B CA 1
ATOM 5553 C C . ARG B 1 301 ? -4.871 -11.938 -0.84 1 88.31 301 ARG B C 1
ATOM 5555 O O . ARG B 1 301 ? -3.996 -12.805 -0.859 1 88.31 301 ARG B O 1
ATOM 5562 N N . MET B 1 302 ? -6.109 -12.195 -1.03 1 92.5 302 MET B N 1
ATOM 5563 C CA . MET B 1 302 ? -6.57 -13.547 -1.322 1 92.5 302 MET B CA 1
ATOM 5564 C C . MET B 1 302 ? -6.074 -14.008 -2.689 1 92.5 302 MET B C 1
ATOM 5566 O O . MET B 1 302 ? -5.75 -15.18 -2.873 1 92.5 302 MET B O 1
ATOM 5570 N N . LEU B 1 303 ? -6.09 -13.102 -3.566 1 93.75 303 LEU B N 1
ATOM 5571 C CA . LEU B 1 303 ? -5.594 -13.43 -4.898 1 93.75 303 LEU B CA 1
ATOM 5572 C C . LEU B 1 303 ? -4.152 -13.922 -4.84 1 93.75 303 LEU B C 1
ATOM 5574 O O . LEU B 1 303 ? -3.797 -14.898 -5.504 1 93.75 303 LEU B O 1
ATOM 5578 N N . ILE B 1 304 ? -3.371 -13.273 -4.055 1 92.25 304 ILE B N 1
ATOM 5579 C CA . ILE B 1 304 ? -1.973 -13.648 -3.887 1 92.25 304 ILE B CA 1
ATOM 5580 C C . ILE B 1 304 ? -1.886 -15.047 -3.279 1 92.25 304 ILE B C 1
ATOM 5582 O O . ILE B 1 304 ? -1.059 -15.867 -3.695 1 92.25 304 ILE B O 1
ATOM 5586 N N . SER B 1 305 ? -2.736 -15.312 -2.342 1 93.44 305 SER B N 1
ATOM 5587 C CA . SER B 1 305 ? -2.779 -16.641 -1.724 1 93.44 305 SER B CA 1
ATOM 5588 C C . SER B 1 305 ? -3.143 -17.719 -2.744 1 93.44 305 SER B C 1
ATOM 5590 O O . SER B 1 305 ? -2.549 -18.797 -2.754 1 93.44 305 SER B O 1
ATOM 5592 N N . ILE B 1 306 ? -4.062 -17.406 -3.58 1 93.75 306 ILE B N 1
ATOM 5593 C CA . ILE B 1 306 ? -4.52 -18.359 -4.586 1 93.75 306 ILE B CA 1
ATOM 5594 C C . ILE B 1 306 ? -3.402 -18.625 -5.594 1 93.75 306 ILE B C 1
ATOM 5596 O O . ILE B 1 306 ? -3.113 -19.781 -5.922 1 93.75 306 ILE B O 1
ATOM 5600 N N . ILE B 1 307 ? -2.756 -17.562 -6.051 1 92.69 307 ILE B N 1
ATOM 5601 C CA . ILE B 1 307 ? -1.706 -17.688 -7.055 1 92.69 307 ILE B CA 1
ATOM 5602 C C . ILE B 1 307 ? -0.528 -18.469 -6.484 1 92.69 307 ILE B C 1
ATOM 5604 O O . ILE B 1 307 ? 0.008 -19.359 -7.145 1 92.69 307 ILE B O 1
ATOM 5608 N N . SER B 1 308 ? -0.144 -18.094 -5.301 1 92.56 308 SER B N 1
ATOM 5609 C CA . SER B 1 308 ? 0.987 -18.781 -4.688 1 92.56 308 SER B CA 1
ATOM 5610 C C . SER B 1 308 ? 0.66 -20.25 -4.41 1 92.56 308 SER B C 1
ATOM 5612 O O . SER B 1 308 ? 1.51 -21.125 -4.586 1 92.56 308 SER B O 1
ATOM 5614 N N . TRP B 1 309 ? -0.565 -20.484 -3.98 1 91.06 309 TRP B N 1
ATOM 5615 C CA . TRP B 1 309 ? -1.032 -21.859 -3.799 1 91.06 309 TRP B CA 1
ATOM 5616 C C . TRP B 1 309 ? -0.986 -22.625 -5.113 1 91.06 309 TRP B C 1
ATOM 5618 O O . TRP B 1 309 ? -0.499 -23.766 -5.16 1 91.06 309 TRP B O 1
ATOM 5628 N N . ALA B 1 310 ? -1.492 -22.062 -6.16 1 88.94 310 ALA B N 1
ATOM 5629 C CA . ALA B 1 310 ? -1.479 -22.703 -7.473 1 88.94 310 ALA B CA 1
ATOM 5630 C C . ALA B 1 310 ? -0.056 -23.078 -7.891 1 88.94 310 ALA B C 1
ATOM 5632 O O . ALA B 1 310 ? 0.18 -24.141 -8.445 1 88.94 310 ALA B O 1
ATOM 5633 N N . ALA B 1 311 ? 0.891 -22.156 -7.609 1 86.56 311 ALA B N 1
ATOM 5634 C CA . ALA B 1 311 ? 2.293 -22.422 -7.926 1 86.56 311 ALA B CA 1
ATOM 5635 C C . ALA B 1 311 ? 2.822 -23.609 -7.129 1 86.56 311 ALA B C 1
ATOM 5637 O O . ALA B 1 311 ? 3.5 -24.484 -7.68 1 86.56 311 ALA B O 1
ATOM 5638 N N . THR B 1 312 ? 2.463 -23.625 -5.883 1 84.88 312 THR B N 1
ATOM 5639 C CA . THR B 1 312 ? 2.91 -24.688 -5.004 1 84.88 312 THR B CA 1
ATOM 5640 C C . THR B 1 312 ? 2.357 -26.031 -5.473 1 84.88 312 THR B C 1
ATOM 5642 O O . THR B 1 312 ? 3.039 -27.062 -5.379 1 84.88 312 THR B O 1
ATOM 5645 N N . MET B 1 313 ? 1.137 -26.016 -6.07 1 84.62 313 MET B N 1
ATOM 5646 C CA . MET B 1 313 ? 0.447 -27.234 -6.484 1 84.62 313 MET B CA 1
ATOM 5647 C C . MET B 1 313 ? 0.695 -27.531 -7.961 1 84.62 313 MET B C 1
ATOM 5649 O O . MET B 1 313 ? 0.157 -28.5 -8.508 1 84.62 313 MET B O 1
ATOM 5653 N N . ALA B 1 314 ? 1.415 -26.781 -8.578 1 83.25 314 ALA B N 1
ATOM 5654 C CA . ALA B 1 314 ? 1.712 -26.906 -10.008 1 83.25 314 ALA B CA 1
ATOM 5655 C C . ALA B 1 314 ? 0.431 -26.891 -10.836 1 83.25 314 ALA B C 1
ATOM 5657 O O . ALA B 1 314 ? 0.223 -27.75 -11.688 1 83.25 314 ALA B O 1
ATOM 5658 N N . LYS B 1 315 ? -0.473 -26.016 -10.516 1 86.44 315 LYS B N 1
ATOM 5659 C CA . LYS B 1 315 ? -1.68 -25.75 -11.297 1 86.44 315 LYS B CA 1
ATOM 5660 C C . LYS B 1 315 ? -1.531 -24.5 -12.148 1 86.44 315 LYS B C 1
ATOM 5662 O O . LYS B 1 315 ? -1.109 -23.453 -11.648 1 86.44 315 LYS B O 1
ATOM 5667 N N . SER B 1 316 ? -1.889 -24.656 -13.359 1 88.81 316 SER B N 1
ATOM 5668 C CA . SER B 1 316 ? -1.643 -23.562 -14.281 1 88.81 316 SER B CA 1
ATOM 5669 C C . SER B 1 316 ? -2.828 -22.594 -14.328 1 88.81 316 SER B C 1
ATOM 5671 O O . SER B 1 316 ? -3.982 -23.031 -14.281 1 88.81 316 SER B O 1
ATOM 5673 N N . ILE B 1 317 ? -2.605 -21.359 -14.391 1 90.88 317 ILE B N 1
ATOM 5674 C CA . ILE B 1 317 ? -3.57 -20.281 -14.641 1 90.88 317 ILE B CA 1
ATOM 5675 C C . ILE B 1 317 ? -3.328 -19.688 -16.031 1 90.88 317 ILE B C 1
ATOM 5677 O O . ILE B 1 317 ? -2.225 -19.219 -16.328 1 90.88 317 ILE B O 1
ATOM 5681 N N . PRO B 1 318 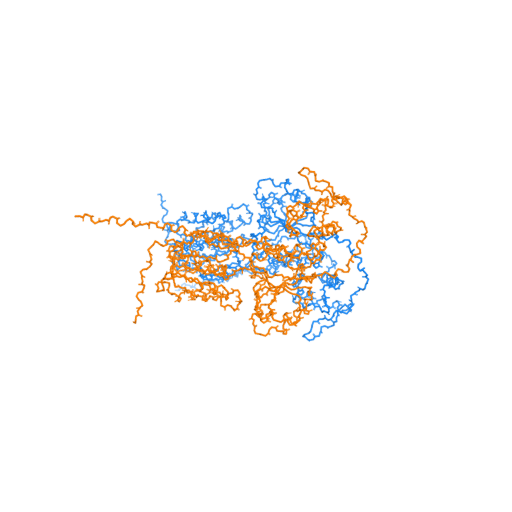? -4.23 -19.672 -16.938 1 92.06 318 PRO B N 1
ATOM 5682 C CA . PRO B 1 318 ? -5.66 -19.953 -16.781 1 92.06 318 PRO B CA 1
ATOM 5683 C C . PRO B 1 318 ? -6.043 -21.359 -17.188 1 92.06 318 PRO B C 1
ATOM 5685 O O . PRO B 1 318 ? -7.215 -21.75 -17.078 1 92.06 318 PRO B O 1
ATOM 5688 N N . GLU B 1 319 ? -5.211 -22.219 -17.609 1 89 319 GLU B N 1
ATOM 5689 C CA . GLU B 1 319 ? -5.57 -23.453 -18.297 1 89 319 GLU B CA 1
ATOM 5690 C C . GLU B 1 319 ? -6.328 -24.391 -17.375 1 89 319 GLU B C 1
ATOM 5692 O O . GLU B 1 319 ? -7.34 -24.984 -17.766 1 89 319 GLU B O 1
ATOM 5697 N N . GLU B 1 320 ? -5.859 -24.516 -16.172 1 88.88 320 GLU B N 1
ATOM 5698 C CA . GLU B 1 320 ? -6.508 -25.422 -15.242 1 88.88 320 GLU B CA 1
ATOM 5699 C C . GLU B 1 320 ? -7.465 -24.672 -14.312 1 88.88 320 GLU B C 1
ATOM 5701 O O . GLU B 1 320 ? -8.492 -25.219 -13.898 1 88.88 320 GLU B O 1
ATOM 5706 N N . ILE B 1 321 ? -7.055 -23.438 -13.984 1 92.12 321 ILE B N 1
ATOM 5707 C CA . ILE B 1 321 ? -7.887 -22.625 -13.102 1 92.12 321 ILE B CA 1
ATOM 5708 C C . ILE B 1 321 ? -7.973 -21.203 -13.648 1 92.12 321 ILE B C 1
ATOM 5710 O O . ILE B 1 321 ? -6.953 -20.516 -13.781 1 92.12 321 ILE B O 1
ATOM 5714 N N . SER B 1 322 ? -9.188 -20.859 -13.969 1 96.56 322 SER B N 1
ATOM 5715 C CA . SER B 1 322 ? -9.414 -19.469 -14.305 1 96.56 322 SER B CA 1
ATOM 5716 C C . SER B 1 322 ? -9.57 -18.609 -13.055 1 96.56 322 SER B C 1
ATOM 5718 O O . SER B 1 322 ? -10.172 -19.047 -12.07 1 96.56 322 SER B O 1
ATOM 5720 N N . LEU B 1 323 ? -9.008 -1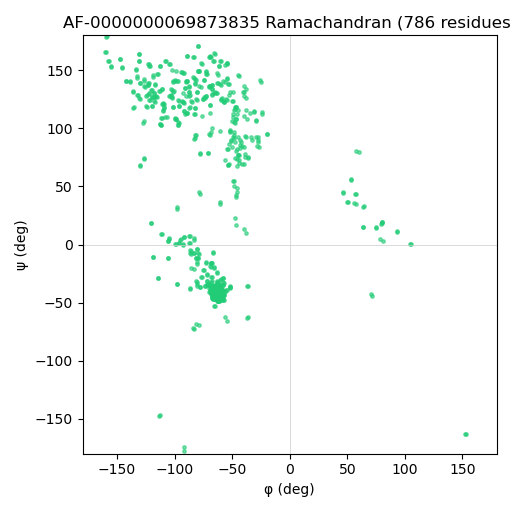7.391 -13.109 1 96.75 323 LEU B N 1
ATOM 5721 C CA . LEU B 1 323 ? -8.969 -16.547 -11.922 1 96.75 323 LEU B CA 1
ATOM 5722 C C . LEU B 1 323 ? -9.477 -15.141 -12.234 1 96.75 323 LEU B C 1
ATOM 5724 O O . LEU B 1 323 ? -9.016 -14.508 -13.188 1 96.75 323 LEU B O 1
ATOM 5728 N N . LEU B 1 324 ? -10.445 -14.695 -11.492 1 98.44 324 LEU B N 1
ATOM 5729 C CA . LEU B 1 324 ? -11.016 -13.359 -11.602 1 98.44 324 LEU B CA 1
ATOM 5730 C C . LEU B 1 324 ? -10.984 -12.641 -10.25 1 98.44 324 LEU B C 1
ATOM 5732 O O . LEU B 1 324 ? -11.273 -13.242 -9.219 1 98.44 324 LEU B O 1
ATOM 5736 N N . SER B 1 325 ? -10.57 -11.328 -10.266 1 98.19 325 SER B N 1
ATOM 5737 C CA . SER B 1 325 ? -10.531 -10.555 -9.031 1 98.19 325 SER B CA 1
ATOM 5738 C C . SER B 1 325 ? -11.602 -9.469 -9.023 1 98.19 325 SER B C 1
ATOM 5740 O O . SER B 1 325 ? -11.727 -8.703 -9.984 1 98.19 325 SER B O 1
ATOM 5742 N N . LEU B 1 326 ? -12.336 -9.352 -7.902 1 97.94 326 LEU B N 1
ATOM 5743 C CA . LEU B 1 326 ? -13.344 -8.305 -7.789 1 97.94 326 LEU B CA 1
ATOM 5744 C C . LEU B 1 326 ? -12.703 -6.965 -7.453 1 97.94 326 LEU B C 1
ATOM 5746 O O . LEU B 1 326 ? -13.359 -5.922 -7.539 1 97.94 326 LEU B O 1
ATOM 5750 N N . VAL B 1 327 ? -11.453 -7.012 -7.09 1 96.19 327 VAL B N 1
ATOM 5751 C CA . VAL B 1 327 ? -10.75 -5.793 -6.703 1 96.19 327 VAL B CA 1
ATOM 5752 C C . VAL B 1 327 ? -9.414 -5.707 -7.438 1 96.19 327 VAL B C 1
ATOM 5754 O O . VAL B 1 327 ? -8.953 -6.695 -8.008 1 96.19 327 VAL B O 1
ATOM 5757 N N . HIS B 1 328 ? -8.859 -4.516 -7.426 1 94.88 328 HIS B N 1
ATOM 5758 C CA . HIS B 1 328 ? -7.559 -4.305 -8.047 1 94.88 328 HIS B CA 1
ATOM 5759 C C . HIS B 1 328 ? -6.656 -3.457 -7.156 1 94.88 328 HIS B C 1
ATOM 5761 O O . HIS B 1 328 ? -7.102 -2.457 -6.586 1 94.88 328 HIS B O 1
ATOM 5767 N N . GLU B 1 329 ? -5.473 -3.934 -6.984 1 92.56 329 GLU B N 1
ATOM 5768 C CA . GLU B 1 329 ? -4.383 -3.189 -6.363 1 92.56 329 GLU B CA 1
ATOM 5769 C C . GLU B 1 329 ? -3.18 -3.086 -7.297 1 92.56 329 GLU B C 1
ATOM 5771 O O . GLU B 1 329 ? -2.977 -3.947 -8.156 1 92.56 329 GLU B O 1
ATOM 5776 N N . PRO B 1 330 ? -2.342 -2.053 -7.105 1 88.75 330 PRO B N 1
ATOM 5777 C CA . PRO B 1 330 ? -1.24 -1.809 -8.039 1 88.75 330 PRO B CA 1
ATOM 5778 C C . PRO B 1 330 ? -0.296 -3.002 -8.164 1 88.75 330 PRO B C 1
ATOM 5780 O O . PRO B 1 330 ? 0.224 -3.273 -9.25 1 88.75 330 PRO B O 1
ATOM 5783 N N . TYR B 1 331 ? -0.068 -3.713 -7.133 1 88.88 331 TYR B N 1
ATOM 5784 C CA . TYR B 1 331 ? 0.887 -4.812 -7.207 1 88.88 331 TYR B CA 1
ATOM 5785 C C . TYR B 1 331 ? 0.363 -5.934 -8.094 1 88.88 331 TYR B C 1
ATOM 5787 O O . TYR B 1 331 ? 1.137 -6.762 -8.586 1 88.88 331 TYR B O 1
ATOM 5795 N N . LEU B 1 332 ? -0.904 -5.938 -8.383 1 91.69 332 LEU B N 1
ATOM 5796 C CA . LEU B 1 332 ? -1.486 -6.957 -9.242 1 91.69 332 LEU B CA 1
ATOM 5797 C C . LEU B 1 332 ? -1.083 -6.73 -10.695 1 91.69 332 LEU B C 1
ATOM 5799 O O . LEU B 1 332 ? -1.221 -7.629 -11.531 1 91.69 332 LEU B O 1
ATOM 5803 N N . ASN B 1 333 ? -0.587 -5.539 -10.984 1 91.5 333 ASN B N 1
ATOM 5804 C CA . ASN B 1 333 ? -0.081 -5.254 -12.328 1 91.5 333 ASN B CA 1
ATOM 5805 C C . ASN B 1 333 ? 1.163 -6.078 -12.641 1 91.5 333 ASN B C 1
ATOM 5807 O O . ASN B 1 333 ? 1.577 -6.164 -13.797 1 91.5 333 ASN B O 1
ATOM 5811 N N . HIS B 1 334 ? 1.648 -6.762 -11.695 1 91.25 334 HIS B N 1
ATOM 5812 C CA . HIS B 1 334 ? 2.902 -7.484 -11.867 1 91.25 334 HIS B CA 1
ATOM 5813 C C . HIS B 1 334 ? 2.672 -8.992 -11.859 1 91.25 334 HIS B C 1
ATOM 5815 O O . HIS B 1 334 ? 3.627 -9.773 -11.805 1 91.25 334 HIS B O 1
ATOM 5821 N N . VAL B 1 335 ? 1.432 -9.383 -11.898 1 92.69 335 VAL B N 1
ATOM 5822 C CA . VAL B 1 335 ? 1.071 -10.797 -11.969 1 92.69 335 VAL B CA 1
ATOM 5823 C C . VAL B 1 335 ? 1.027 -11.25 -13.422 1 92.69 335 VAL B C 1
ATOM 5825 O O . VAL B 1 335 ? 0.516 -10.531 -14.289 1 92.69 335 VAL B O 1
ATOM 5828 N N . THR B 1 336 ? 1.599 -12.406 -13.711 1 90.38 336 THR B N 1
ATOM 5829 C CA . THR B 1 336 ? 1.489 -13.047 -15.023 1 90.38 336 THR B CA 1
ATOM 5830 C C . THR B 1 336 ? 0.825 -14.414 -14.906 1 90.38 336 THR B C 1
ATOM 5832 O O . THR B 1 336 ? 1.225 -15.234 -14.07 1 90.38 336 THR B O 1
ATOM 5835 N N . PRO B 1 337 ? -0.154 -14.711 -15.773 1 91.62 337 PRO B N 1
ATOM 5836 C CA . PRO B 1 337 ? -0.719 -13.797 -16.766 1 91.62 337 PRO B CA 1
ATOM 5837 C C . PRO B 1 337 ? -1.484 -12.641 -16.141 1 91.62 337 PRO B C 1
ATOM 5839 O O . PRO B 1 337 ? -1.895 -12.719 -14.984 1 91.62 337 PRO B O 1
ATOM 5842 N N . PRO B 1 338 ? -1.625 -11.562 -16.922 1 93.81 338 PRO B N 1
ATOM 5843 C CA . PRO B 1 338 ? -2.381 -10.438 -16.375 1 93.81 338 PRO B CA 1
ATOM 5844 C C . PRO B 1 338 ? -3.762 -10.844 -15.859 1 93.81 338 PRO B C 1
ATOM 5846 O O . PRO B 1 338 ? -4.488 -11.562 -16.547 1 93.81 338 PRO B O 1
ATOM 5849 N N . ILE B 1 339 ? -4.117 -10.32 -14.758 1 95.75 339 ILE B N 1
ATOM 5850 C CA . ILE B 1 339 ? -5.32 -10.758 -14.062 1 95.75 339 ILE B CA 1
ATOM 5851 C C . ILE B 1 339 ? -6.527 -9.984 -14.578 1 95.75 339 ILE B C 1
ATOM 5853 O O . ILE B 1 339 ? -6.477 -8.758 -14.703 1 95.75 339 ILE B O 1
ATOM 5857 N N . THR B 1 340 ? -7.586 -10.727 -14.914 1 97.69 340 THR B N 1
ATOM 5858 C CA . THR B 1 340 ? -8.883 -10.094 -15.109 1 97.69 340 THR B CA 1
ATOM 5859 C C . THR B 1 340 ? -9.445 -9.586 -13.789 1 97.69 340 THR B C 1
ATOM 5861 O O . THR B 1 340 ? -9.617 -10.352 -12.844 1 97.69 340 THR B O 1
ATOM 5864 N N . SER B 1 341 ? -9.68 -8.281 -13.727 1 97.75 341 SER B N 1
ATOM 5865 C CA . SER B 1 341 ? -10.086 -7.703 -12.445 1 97.75 341 SER B CA 1
ATOM 5866 C C . SER B 1 341 ? -11.031 -6.52 -12.656 1 97.75 341 SER B C 1
ATOM 5868 O O . SER B 1 341 ? -11.156 -6.008 -13.766 1 97.75 341 SER B O 1
ATOM 5870 N N . TYR B 1 342 ? -11.773 -6.199 -11.617 1 97.62 342 TYR B N 1
ATOM 5871 C CA . TYR B 1 342 ? -12.578 -4.98 -11.602 1 97.62 342 TYR B CA 1
ATOM 5872 C C . TYR B 1 342 ? -11.789 -3.816 -11.016 1 97.62 342 TYR B C 1
ATOM 5874 O O . TYR B 1 342 ? -11.078 -3.977 -10.023 1 97.62 342 TYR B O 1
ATOM 5882 N N . ARG B 1 343 ? -11.828 -2.701 -11.617 1 95.12 343 ARG B N 1
ATOM 5883 C CA . ARG B 1 343 ? -11.102 -1.51 -11.195 1 95.12 343 ARG B CA 1
ATOM 5884 C C . ARG B 1 343 ? -12.062 -0.366 -10.883 1 95.12 343 ARG B C 1
ATOM 5886 O O . ARG B 1 343 ? -12.922 -0.027 -11.695 1 95.12 343 ARG B O 1
ATOM 5893 N N . SER B 1 344 ? -11.883 0.159 -9.711 1 91.62 344 SER B N 1
ATOM 5894 C CA . SER B 1 344 ? -12.727 1.272 -9.281 1 91.62 344 SER B CA 1
ATOM 5895 C C . SER B 1 344 ? -12.18 2.604 -9.797 1 91.62 344 SER B C 1
ATOM 5897 O O . SER B 1 344 ? -10.969 2.791 -9.883 1 91.62 344 SER B O 1
ATOM 5899 N N . PRO B 1 345 ? -13.047 3.463 -10.133 1 88.75 345 PRO B N 1
ATOM 5900 C CA . PRO B 1 345 ? -12.602 4.824 -10.445 1 88.75 345 PRO B CA 1
ATOM 5901 C C . PRO B 1 345 ? -12.117 5.586 -9.211 1 88.75 345 PRO B C 1
ATOM 5903 O O . PRO B 1 345 ? -12.906 6.273 -8.562 1 88.75 345 PRO B O 1
ATOM 5906 N N . ALA B 1 346 ? -10.93 5.594 -8.953 1 85.62 346 ALA B N 1
ATOM 5907 C CA . ALA B 1 346 ? -10.344 6.07 -7.703 1 85.62 346 ALA B CA 1
ATOM 5908 C C . ALA B 1 346 ? -10.625 7.555 -7.5 1 85.62 346 ALA B C 1
ATOM 5910 O O . ALA B 1 346 ? -11.039 7.973 -6.418 1 85.62 346 ALA B O 1
ATOM 5911 N N . GLU B 1 347 ? -10.375 8.32 -8.508 1 80.5 347 GLU B N 1
ATOM 5912 C CA . GLU B 1 347 ? -10.539 9.766 -8.391 1 80.5 347 GLU B CA 1
ATOM 5913 C C . GLU B 1 347 ? -11.992 10.141 -8.094 1 80.5 347 GLU B C 1
ATOM 5915 O O . GLU B 1 347 ? -12.258 10.961 -7.215 1 80.5 347 GLU B O 1
ATOM 5920 N N . LYS B 1 348 ? -12.859 9.5 -8.867 1 83.94 348 LYS B N 1
ATOM 5921 C CA . LYS B 1 348 ? -14.281 9.766 -8.656 1 83.94 348 LYS B CA 1
ATOM 5922 C C . LYS B 1 348 ? -14.711 9.352 -7.246 1 83.94 348 LYS B C 1
ATOM 5924 O O . LYS B 1 348 ? -15.469 10.07 -6.594 1 83.94 348 LYS B O 1
ATOM 5929 N N . THR B 1 349 ? -14.266 8.258 -6.812 1 90.19 349 THR B N 1
ATOM 5930 C CA . THR B 1 349 ? -14.609 7.75 -5.488 1 90.19 349 THR B CA 1
ATOM 5931 C C . THR B 1 349 ? -14.109 8.695 -4.402 1 90.19 349 THR B C 1
ATOM 5933 O O . THR B 1 349 ? -14.844 9.023 -3.465 1 90.19 349 THR B O 1
ATOM 5936 N N . THR B 1 350 ? -12.922 9.141 -4.566 1 88 350 THR B N 1
ATOM 5937 C CA . THR B 1 350 ? -12.336 10.039 -3.58 1 88 350 THR B CA 1
ATOM 5938 C C . THR B 1 350 ? -13.078 11.367 -3.549 1 88 350 THR B C 1
ATOM 5940 O O . THR B 1 350 ? -13.352 11.906 -2.475 1 88 350 THR B O 1
ATOM 5943 N N . ARG B 1 351 ? -13.383 11.867 -4.656 1 82.06 351 ARG B N 1
ATOM 5944 C CA . ARG B 1 351 ? -14.133 13.117 -4.73 1 82.06 351 ARG B CA 1
ATOM 5945 C C . ARG B 1 351 ? -15.477 12.992 -4.023 1 82.06 351 ARG B C 1
ATOM 5947 O O . ARG B 1 351 ? -15.898 13.906 -3.314 1 82.06 351 ARG B O 1
ATOM 5954 N N . ARG B 1 352 ? -16.094 11.891 -4.305 1 89.06 352 ARG B N 1
ATOM 5955 C CA . ARG B 1 352 ? -17.375 11.641 -3.648 1 89.06 352 ARG B CA 1
ATOM 5956 C C . ARG B 1 352 ? -17.203 11.586 -2.133 1 89.06 352 ARG B C 1
ATOM 5958 O O . ARG B 1 352 ? -18.016 12.148 -1.395 1 89.06 352 ARG B O 1
ATOM 5965 N N . LEU B 1 353 ? -16.172 10.938 -1.666 1 92.69 353 LEU B N 1
ATOM 5966 C CA . LEU B 1 353 ? -15.898 10.836 -0.236 1 92.69 353 LEU B CA 1
ATOM 5967 C C . LEU B 1 353 ? -15.711 12.219 0.381 1 92.69 353 LEU B C 1
ATOM 5969 O O . LEU B 1 353 ? -16.281 12.523 1.43 1 92.69 353 LEU B O 1
ATOM 5973 N N . ILE B 1 354 ? -14.961 13.023 -0.258 1 86 354 ILE B N 1
ATOM 5974 C CA . ILE B 1 354 ? -14.664 14.367 0.233 1 86 354 ILE B CA 1
ATOM 5975 C C . ILE B 1 354 ? -15.961 15.172 0.331 1 86 354 ILE B C 1
ATOM 5977 O O . ILE B 1 354 ? -16.219 15.828 1.343 1 86 354 ILE B O 1
ATOM 5981 N N . ARG B 1 355 ? -16.781 15.039 -0.681 1 85.31 355 ARG B N 1
ATOM 5982 C CA . ARG B 1 355 ? -18.062 15.75 -0.684 1 85.31 355 ARG B CA 1
ATOM 5983 C C . ARG B 1 355 ? -18.953 15.273 0.456 1 85.31 355 ARG B C 1
ATOM 5985 O O . ARG B 1 355 ? -19.641 16.078 1.089 1 85.31 355 ARG B O 1
ATOM 5992 N N . MET B 1 356 ? -18.938 14.055 0.688 1 92.19 356 MET B N 1
ATOM 5993 C CA . MET B 1 356 ? -19.766 13.492 1.754 1 92.19 356 MET B CA 1
ATOM 5994 C C . MET B 1 356 ? -19.281 13.961 3.121 1 92.19 356 MET B C 1
ATOM 5996 O O . MET B 1 356 ? -20.094 14.273 3.996 1 92.19 356 MET B O 1
ATOM 6000 N N . ILE B 1 357 ? -18.016 14.016 3.318 1 90.12 357 ILE B N 1
ATOM 6001 C CA . ILE B 1 357 ? -17.438 14.477 4.578 1 90.12 357 ILE B CA 1
ATOM 6002 C C . ILE B 1 357 ? -17.781 15.945 4.793 1 90.12 357 ILE B C 1
ATOM 6004 O O . ILE B 1 357 ? -18.156 16.344 5.898 1 90.12 357 ILE B O 1
ATOM 6008 N N . GLU B 1 358 ? -17.656 16.688 3.744 1 80.06 358 GLU B N 1
ATOM 6009 C CA . GLU B 1 358 ? -18.016 18.094 3.822 1 80.06 358 GLU B CA 1
ATOM 6010 C C . GLU B 1 358 ? -19.484 18.266 4.219 1 80.06 358 GLU B C 1
ATOM 6012 O O . GLU B 1 358 ? -19.812 19.094 5.066 1 80.06 358 GLU B O 1
ATOM 6017 N N . ALA B 1 359 ? -20.312 17.5 3.582 1 86.19 359 ALA B N 1
ATOM 6018 C CA . ALA B 1 359 ? -21.734 17.547 3.904 1 86.19 359 ALA B CA 1
ATOM 6019 C C . ALA B 1 359 ? -21.984 17.156 5.359 1 86.19 359 ALA B C 1
ATOM 6021 O O . ALA B 1 359 ? -22.797 17.766 6.047 1 86.19 359 ALA B O 1
ATOM 6022 N N . LEU B 1 360 ? -21.281 16.172 5.805 1 89.31 360 LEU B N 1
ATOM 6023 C CA . LEU B 1 360 ? -21.406 15.703 7.18 1 89.31 360 LEU B CA 1
ATOM 6024 C C . LEU B 1 360 ? -21.016 16.797 8.164 1 89.31 360 LEU B C 1
ATOM 6026 O O . LEU B 1 360 ? -21.703 17.031 9.156 1 89.31 360 LEU B O 1
ATOM 6030 N N . LEU B 1 361 ? -19.953 17.469 7.891 1 80.88 361 LEU B N 1
ATOM 6031 C CA . LEU B 1 361 ? -19.422 18.516 8.75 1 80.88 361 LEU B CA 1
ATOM 6032 C C . LEU B 1 361 ? -20.359 19.719 8.758 1 80.88 361 LEU B C 1
ATOM 6034 O O . LEU B 1 361 ? -20.422 20.453 9.75 1 80.88 361 LEU B O 1
ATOM 6038 N N . GLU B 1 362 ? -21.062 19.891 7.727 1 79.62 362 GLU B N 1
ATOM 6039 C CA . GLU B 1 362 ? -22 21 7.609 1 79.62 362 GLU B CA 1
ATOM 6040 C C . GLU B 1 362 ? -23.406 20.594 8.062 1 79.62 362 GLU B C 1
ATOM 6042 O O . GLU B 1 362 ? -24.359 21.375 7.934 1 79.62 362 GLU B O 1
ATOM 6047 N N . HIS B 1 363 ? -23.578 19.359 8.477 1 84.06 363 HIS B N 1
ATOM 6048 C CA . HIS B 1 363 ? -24.844 18.812 8.961 1 84.06 363 HIS B CA 1
ATOM 6049 C C . HIS B 1 363 ? -25.891 18.797 7.855 1 84.06 363 HIS B C 1
ATOM 6051 O O . HIS B 1 363 ? -27.062 19.094 8.102 1 84.06 363 HIS B O 1
ATOM 6057 N N . ARG B 1 364 ? -25.438 18.594 6.664 1 83.19 364 ARG B N 1
ATOM 6058 C CA . ARG B 1 364 ? -26.328 18.406 5.527 1 83.19 364 ARG B CA 1
ATOM 6059 C C . ARG B 1 364 ? -26.688 16.938 5.344 1 83.19 364 ARG B C 1
ATOM 6061 O O . ARG B 1 364 ? -26 16.047 5.867 1 83.19 364 ARG B O 1
ATOM 6068 N N . ARG B 1 365 ? -27.719 16.781 4.621 1 83.19 365 ARG B N 1
ATOM 6069 C CA . ARG B 1 365 ? -28.141 15.422 4.316 1 83.19 365 ARG B CA 1
ATOM 6070 C C . ARG B 1 365 ? -27.141 14.742 3.377 1 83.19 365 ARG B C 1
ATOM 6072 O O . ARG B 1 365 ? -26.656 15.359 2.432 1 83.19 365 ARG B O 1
ATOM 6079 N N . ILE B 1 366 ? -26.844 13.484 3.727 1 90.62 366 ILE B N 1
ATOM 6080 C CA . ILE B 1 366 ? -25.906 12.688 2.939 1 90.62 366 ILE B CA 1
ATOM 6081 C C . ILE B 1 366 ? -26.625 11.469 2.367 1 90.62 366 ILE B C 1
ATOM 6083 O O . ILE B 1 366 ? -27.344 10.766 3.088 1 90.62 366 ILE B O 1
ATOM 6087 N N . SER B 1 367 ? -26.516 11.312 1.119 1 87.25 367 SER B N 1
ATOM 6088 C CA . SER B 1 367 ? -27.047 10.109 0.486 1 87.25 367 SER B CA 1
ATOM 6089 C C . SER B 1 367 ? -25.969 9.031 0.385 1 87.25 367 SER B C 1
ATOM 6091 O O . SER B 1 367 ? -24.781 9.328 0.25 1 87.25 367 SER B O 1
ATOM 6093 N N . ASN B 1 368 ? -26.469 7.82 0.487 1 91.75 368 ASN B N 1
ATOM 6094 C CA . ASN B 1 368 ? -25.594 6.688 0.25 1 91.75 368 ASN B CA 1
ATOM 6095 C C . ASN B 1 368 ? -25.062 6.68 -1.181 1 91.75 368 ASN B C 1
ATOM 6097 O O . ASN B 1 368 ? -25.719 7.176 -2.096 1 91.75 368 ASN B O 1
ATOM 6101 N N . SER B 1 369 ? -23.891 6.238 -1.322 1 91.31 369 SER B N 1
ATOM 6102 C CA . SER B 1 369 ? -23.281 6.184 -2.646 1 91.31 369 SER B CA 1
ATOM 6103 C C . SER B 1 369 ? -22.656 4.82 -2.91 1 91.31 369 SER B C 1
ATOM 6105 O O . SER B 1 369 ? -21.922 4.301 -2.068 1 91.31 369 SER B O 1
ATOM 6107 N N . LEU B 1 370 ? -23 4.23 -4.023 1 93.94 370 LEU B N 1
ATOM 6108 C CA . LEU B 1 370 ? -22.422 2.967 -4.473 1 93.94 370 LEU B CA 1
ATOM 6109 C C . LEU B 1 370 ? -21.688 3.143 -5.797 1 93.94 370 LEU B C 1
ATOM 6111 O O . LEU B 1 370 ? -22.203 3.783 -6.719 1 93.94 370 LEU B O 1
ATOM 6115 N N . ILE B 1 371 ? -20.5 2.65 -5.809 1 94.25 371 ILE B N 1
ATOM 6116 C CA . ILE B 1 371 ? -19.656 2.742 -6.988 1 94.25 371 ILE B CA 1
ATOM 6117 C C . ILE B 1 371 ? -19.703 1.427 -7.762 1 94.25 371 ILE B C 1
ATOM 6119 O O . ILE B 1 371 ? -19.734 0.349 -7.164 1 94.25 371 ILE B O 1
ATOM 6123 N N . LEU B 1 372 ? -19.703 1.539 -9 1 93.19 372 LEU B N 1
ATOM 6124 C CA . LEU B 1 372 ? -19.609 0.359 -9.852 1 93.19 372 LEU B CA 1
ATOM 6125 C C . LEU B 1 372 ? -18.281 0.325 -10.602 1 93.19 372 LEU B C 1
ATOM 6127 O O . LEU B 1 372 ? -18.094 1.063 -11.57 1 93.19 372 LEU B O 1
ATOM 6131 N N . PRO B 1 373 ? -17.438 -0.6 -10.188 1 95.69 373 PRO B N 1
ATOM 6132 C CA . PRO B 1 373 ? -16.156 -0.736 -10.898 1 95.69 373 PRO B CA 1
ATOM 6133 C C . PRO B 1 373 ? -16.328 -1.301 -12.305 1 95.69 373 PRO B C 1
ATOM 6135 O O . PRO B 1 373 ? -17.391 -1.821 -12.641 1 95.69 373 PRO B O 1
ATOM 6138 N N . GLU B 1 374 ? -15.289 -1.058 -13.07 1 95.69 374 GLU B N 1
ATOM 6139 C CA . GLU B 1 374 ? -15.281 -1.547 -14.453 1 95.69 374 GLU B CA 1
ATOM 6140 C C . GLU B 1 374 ? -14.438 -2.814 -14.578 1 95.69 374 GLU B C 1
ATOM 6142 O O . GLU B 1 374 ? -13.383 -2.93 -13.961 1 95.69 374 GLU B O 1
ATOM 6147 N N . LEU B 1 375 ? -14.977 -3.73 -15.398 1 97.31 375 LEU B N 1
ATOM 6148 C CA . LEU B 1 375 ? -14.227 -4.953 -15.664 1 97.31 375 LEU B CA 1
ATOM 6149 C C . LEU B 1 375 ? -13.07 -4.684 -16.625 1 97.31 375 LEU B C 1
ATOM 6151 O O . LEU B 1 375 ? -13.258 -4.086 -17.688 1 97.31 375 LEU B O 1
ATOM 6155 N N . CYS B 1 376 ? -11.914 -5.031 -16.234 1 97.06 376 CYS B N 1
ATOM 6156 C CA . CYS B 1 376 ? -10.719 -4.961 -17.062 1 97.06 376 CYS B CA 1
ATOM 6157 C C . CYS B 1 376 ? -10.203 -6.359 -17.406 1 97.06 376 CYS B C 1
ATOM 6159 O O . CYS B 1 376 ? -9.547 -6.996 -16.578 1 97.06 376 CYS B O 1
ATOM 6161 N N . PRO B 1 377 ? -10.445 -6.812 -18.594 1 96.5 377 PRO B N 1
ATOM 6162 C CA . PRO B 1 377 ? -10.039 -8.172 -18.953 1 96.5 377 PRO B CA 1
ATOM 6163 C C . PRO B 1 377 ? -8.523 -8.336 -19.016 1 96.5 377 PRO B C 1
ATOM 6165 O O . PRO B 1 377 ? -7.812 -7.43 -19.453 1 96.5 377 PRO B O 1
ATOM 6168 N N . GLY B 1 378 ? -8.109 -9.398 -18.406 1 95.69 378 GLY B N 1
ATOM 6169 C CA . GLY B 1 378 ? -6.738 -9.852 -18.547 1 95.69 378 GLY B CA 1
ATOM 6170 C C . GLY B 1 378 ? -6.617 -11.172 -19.281 1 95.69 378 GLY B C 1
ATOM 6171 O O . GLY B 1 378 ? -7.348 -11.422 -20.25 1 95.69 378 GLY B O 1
ATOM 6172 N N . GLN B 1 379 ? -5.625 -11.977 -18.906 1 94.62 379 GLN B N 1
ATOM 6173 C CA . GLN B 1 379 ? -5.391 -13.266 -19.547 1 94.62 379 GLN B CA 1
ATOM 6174 C C . GLN B 1 379 ? -5.484 -14.406 -18.547 1 94.62 379 GLN B C 1
ATOM 6176 O O . GLN B 1 379 ? -4.957 -15.492 -18.781 1 94.62 379 GLN B O 1
ATOM 6181 N N . SER B 1 380 ? -6.109 -14.125 -17.438 1 95.88 380 SER B N 1
ATOM 6182 C CA . SER B 1 380 ? -6.148 -15.117 -16.359 1 95.88 380 SER B CA 1
ATOM 6183 C C . SER B 1 380 ? -7.391 -15.992 -16.469 1 95.88 380 SER B C 1
ATOM 6185 O O . SER B 1 380 ? -7.688 -16.766 -15.555 1 95.88 380 SER B O 1
ATOM 6187 N N . ILE B 1 381 ? -8.203 -15.883 -17.531 1 97.19 381 ILE B N 1
ATOM 6188 C CA . ILE B 1 381 ? -9.438 -16.641 -17.703 1 97.19 381 ILE B CA 1
ATOM 6189 C C . ILE B 1 381 ? -9.391 -17.406 -19.031 1 97.19 381 ILE B C 1
ATOM 6191 O O . ILE B 1 381 ? -9.102 -16.812 -20.078 1 97.19 381 ILE B O 1
ATOM 6195 N N . SER B 1 382 ? -9.664 -18.703 -18.938 1 95.75 382 SER B N 1
ATOM 6196 C CA . SER B 1 382 ? -9.758 -19.516 -20.141 1 95.75 382 SER B CA 1
ATOM 6197 C C . SER B 1 382 ? -11.195 -19.625 -20.625 1 95.75 382 SER B C 1
ATOM 6199 O O . SER B 1 382 ? -12.133 -19.516 -19.828 1 95.75 382 SER B O 1
ATOM 6201 N N . THR B 1 383 ? -11.383 -19.734 -21.938 1 95.25 383 THR B N 1
ATOM 6202 C CA . THR B 1 383 ? -12.695 -20 -22.516 1 95.25 383 THR B CA 1
ATOM 6203 C C . THR B 1 383 ? -12.906 -21.5 -22.703 1 95.25 383 THR B C 1
ATOM 6205 O O . THR B 1 383 ? -12.094 -22.172 -23.344 1 95.25 383 THR B O 1
ATOM 6208 N N . LEU B 1 384 ? -13.977 -21.953 -22.078 1 91.44 384 LEU B N 1
ATOM 6209 C CA . LEU B 1 384 ? -14.234 -23.375 -22.141 1 91.44 384 LEU B CA 1
ATOM 6210 C C . LEU B 1 384 ? -15.273 -23.703 -23.219 1 91.44 384 LEU B C 1
ATOM 6212 O O . LEU B 1 384 ? -16.219 -22.938 -23.406 1 91.44 384 LEU B O 1
ATOM 6216 N N . ASN B 1 385 ? -14.859 -24.344 -24.422 1 75.62 385 ASN B N 1
ATOM 6217 C CA . ASN B 1 385 ? -15.773 -24.672 -25.516 1 75.62 385 ASN B CA 1
ATOM 6218 C C . ASN B 1 385 ? -16.953 -25.516 -25.031 1 75.62 385 ASN B C 1
ATOM 6220 O O . ASN B 1 385 ? -18.062 -25.375 -25.531 1 75.62 385 ASN B O 1
ATOM 6224 N N . SER B 1 386 ? -16.672 -26.938 -24.5 1 58.81 386 SER B N 1
ATOM 6225 C CA . SER B 1 386 ? -17.75 -27.906 -24.359 1 58.81 386 SER B CA 1
ATOM 6226 C C . SER B 1 386 ? -18.391 -27.828 -22.969 1 58.81 386 SER B C 1
ATOM 6228 O O . SER B 1 386 ? -17.688 -27.594 -21.969 1 58.81 386 SER B O 1
ATOM 6230 N N . PRO B 1 387 ? -19.703 -27.703 -22.859 1 51.09 387 PRO B N 1
ATOM 6231 C CA . PRO B 1 387 ? -20.359 -27.828 -21.562 1 51.09 387 PRO B CA 1
ATOM 6232 C C . PRO B 1 387 ? -19.859 -29.031 -20.75 1 51.09 387 PRO B C 1
ATOM 6234 O O . PRO B 1 387 ? -19.547 -30.078 -21.328 1 51.09 387 PRO B O 1
ATOM 6237 N N . PRO B 1 388 ? -19.156 -28.875 -19.609 1 48.5 388 PRO B N 1
ATOM 6238 C CA . PRO B 1 388 ? -18.75 -30.062 -18.875 1 48.5 388 PRO B CA 1
ATOM 6239 C C . PRO B 1 388 ? -19.812 -31.156 -18.891 1 48.5 388 PRO B C 1
ATOM 6241 O O . PRO B 1 388 ? -21 -30.875 -19 1 48.5 388 PRO B O 1
ATOM 6244 N N . PRO B 1 389 ? -19.453 -32.438 -19.156 1 41.5 389 PRO B N 1
ATOM 6245 C CA . PRO B 1 389 ? -20.469 -33.5 -19.062 1 41.5 389 PRO B CA 1
ATOM 6246 C C . PRO B 1 389 ? -21.266 -33.438 -17.75 1 41.5 389 PRO B C 1
ATOM 6248 O O . PRO B 1 389 ? -20.75 -32.969 -16.734 1 41.5 389 PRO B O 1
ATOM 6251 N N . ALA B 1 390 ? -22.594 -33.5 -17.766 1 38.66 390 ALA B N 1
ATOM 6252 C CA . ALA B 1 390 ? -23.5 -33.625 -16.625 1 38.66 390 ALA B CA 1
ATOM 6253 C C . ALA B 1 390 ? -22.922 -34.562 -15.578 1 38.66 390 ALA B C 1
ATOM 6255 O O . ALA B 1 390 ? -22.578 -35.719 -15.883 1 38.66 390 ALA B O 1
ATOM 6256 N N . PHE B 1 391 ? -22.219 -34.094 -14.602 1 38.5 391 PHE B N 1
ATOM 6257 C CA . PHE B 1 391 ? -21.906 -35.031 -13.531 1 38.5 391 PHE B CA 1
ATOM 6258 C C . PHE B 1 391 ? -23.141 -35.812 -13.117 1 38.5 391 PHE B C 1
ATOM 6260 O O . PHE B 1 391 ? -24.188 -35.25 -12.852 1 38.5 391 PHE B O 1
ATOM 6267 N N . GLU B 1 392 ? -23.234 -37.094 -13.438 1 34.03 392 GLU B N 1
ATOM 6268 C CA . GLU B 1 392 ? -24.219 -38 -12.852 1 34.03 392 GLU B CA 1
ATOM 6269 C C . GLU B 1 392 ? -24.219 -37.906 -11.328 1 34.03 392 GLU B C 1
ATOM 6271 O O . GLU B 1 392 ? -23.156 -37.969 -10.695 1 34.03 392 GLU B O 1
ATOM 6276 N N . SER B 1 393 ? -25.219 -37.281 -10.734 1 29.89 393 SER B N 1
ATOM 6277 C CA . SER B 1 393 ? -25.516 -37.406 -9.32 1 29.89 393 SER B CA 1
ATOM 6278 C C . SER B 1 393 ? -25.172 -38.781 -8.797 1 29.89 393 SER B C 1
ATOM 6280 O O . SER B 1 393 ? -25.625 -39.781 -9.352 1 29.89 393 SER B O 1
ATOM 6282 N N . ILE B 1 394 ? -24.078 -39.125 -8.328 1 25.56 394 ILE B N 1
ATOM 6283 C CA . ILE B 1 394 ? -24.094 -40.375 -7.578 1 25.56 394 ILE B CA 1
ATOM 6284 C C . ILE B 1 394 ? -25.25 -40.375 -6.594 1 25.56 394 ILE B C 1
ATOM 6286 O O . ILE B 1 394 ? -25.328 -39.531 -5.695 1 25.56 394 ILE B O 1
ATOM 6290 N N . LYS B 1 395 ? -26.297 -41.125 -6.934 1 21.31 395 LYS B N 1
ATOM 6291 C CA . LYS B 1 395 ? -27.234 -41.688 -5.949 1 21.31 395 LYS B CA 1
ATOM 6292 C C . LYS B 1 395 ? -26.5 -42.469 -4.863 1 21.31 395 LYS B C 1
ATOM 6294 O O . LYS B 1 395 ? -25.609 -43.25 -5.16 1 21.31 395 LYS B O 1
#